Protein AF-A0A2V1ITJ4-F1 (afdb_monomer_lite)

Radius of gyration: 33.83 Å; chains: 1; bounding box: 85×100×64 Å

pLDDT: mean 87.69, std 10.77, range [38.19, 98.44]

Structure (mmCIF, N/CA/C/O backbone):
data_AF-A0A2V1ITJ4-F1
#
_entry.id   AF-A0A2V1ITJ4-F1
#
loop_
_atom_site.group_PDB
_atom_site.id
_atom_site.type_symbol
_atom_site.label_atom_id
_atom_site.label_alt_id
_atom_site.label_comp_id
_atom_site.label_asym_id
_atom_site.label_entity_id
_atom_site.label_seq_id
_atom_site.pdbx_PDB_ins_code
_atom_site.Cartn_x
_atom_site.Cartn_y
_atom_site.Cartn_z
_atom_site.occupancy
_atom_site.B_iso_or_equiv
_atom_site.auth_seq_id
_atom_site.auth_comp_id
_atom_site.auth_asym_id
_atom_site.auth_atom_id
_atom_site.pdbx_PDB_model_num
ATOM 1 N N . MET A 1 1 ? 27.090 38.450 -6.944 1.00 65.12 1 MET A N 1
ATOM 2 C CA . MET A 1 1 ? 25.752 39.060 -6.872 1.00 65.12 1 MET A CA 1
ATOM 3 C C . MET A 1 1 ? 25.964 40.463 -6.366 1.00 65.12 1 MET A C 1
ATOM 5 O O . MET A 1 1 ? 26.770 40.613 -5.450 1.00 65.12 1 MET A O 1
ATOM 9 N N . LYS A 1 2 ? 25.334 41.455 -6.992 1.00 75.94 2 LYS A N 1
ATOM 10 C CA . LYS A 1 2 ? 25.373 42.843 -6.511 1.00 75.94 2 LYS A CA 1
ATOM 11 C C . LYS A 1 2 ? 24.858 42.939 -5.066 1.00 75.94 2 LYS A C 1
ATOM 13 O O . LYS A 1 2 ? 23.971 42.175 -4.679 1.00 75.94 2 LYS A O 1
ATOM 18 N N . THR A 1 3 ? 25.429 43.837 -4.267 1.00 84.75 3 THR A N 1
ATOM 19 C CA . THR A 1 3 ? 24.913 44.157 -2.923 1.00 84.75 3 THR A CA 1
ATOM 20 C C . THR A 1 3 ? 23.605 44.945 -3.028 1.00 84.75 3 THR A C 1
ATOM 22 O O . THR A 1 3 ? 23.331 45.544 -4.066 1.00 84.75 3 THR A O 1
ATOM 25 N N . LEU A 1 4 ? 22.797 44.986 -1.962 1.00 81.69 4 LEU A N 1
ATOM 26 C CA . LEU A 1 4 ? 21.545 45.759 -1.968 1.00 81.69 4 LEU A CA 1
ATOM 27 C C . LEU A 1 4 ? 21.780 47.250 -2.239 1.00 81.69 4 LEU A C 1
ATOM 29 O O . LEU A 1 4 ? 21.011 47.850 -2.976 1.00 81.69 4 LEU A O 1
ATOM 33 N N . GLU A 1 5 ? 22.876 47.825 -1.738 1.00 84.88 5 GLU A N 1
ATOM 34 C CA . GLU A 1 5 ? 23.267 49.211 -2.041 1.00 84.88 5 GLU A CA 1
ATOM 35 C C . GLU A 1 5 ? 23.596 49.414 -3.528 1.00 84.88 5 GLU A C 1
ATOM 37 O O . GLU A 1 5 ? 23.182 50.405 -4.122 1.00 84.88 5 GLU A O 1
ATOM 42 N N . GLN A 1 6 ? 24.282 48.456 -4.164 1.00 85.88 6 GLN A N 1
ATOM 43 C CA . GLN A 1 6 ? 24.572 48.506 -5.603 1.00 85.88 6 GLN A CA 1
ATOM 44 C C . GLN A 1 6 ? 23.306 48.375 -6.455 1.00 85.88 6 GLN A C 1
ATOM 46 O O . GLN A 1 6 ? 23.221 48.970 -7.527 1.00 85.88 6 GLN A O 1
ATOM 51 N N . ILE A 1 7 ? 22.336 47.583 -5.995 1.00 88.31 7 ILE A N 1
ATOM 52 C CA . ILE A 1 7 ? 21.038 47.425 -6.660 1.00 88.31 7 ILE A CA 1
ATOM 53 C C . ILE A 1 7 ? 20.207 48.691 -6.492 1.00 88.31 7 ILE A C 1
ATOM 55 O O . ILE A 1 7 ? 19.661 49.180 -7.475 1.00 88.31 7 ILE A O 1
ATOM 59 N N . LYS A 1 8 ? 20.164 49.248 -5.277 1.00 89.50 8 LYS A N 1
ATOM 60 C CA . LYS A 1 8 ? 19.466 50.499 -4.986 1.00 89.50 8 LYS A CA 1
ATOM 61 C C . LYS A 1 8 ? 19.987 51.629 -5.869 1.00 89.50 8 LYS A C 1
ATOM 63 O O . LYS A 1 8 ? 19.210 52.194 -6.627 1.00 89.50 8 LYS A O 1
ATOM 68 N N . HIS A 1 9 ? 21.301 51.841 -5.904 1.00 89.19 9 HIS A N 1
ATOM 69 C CA . HIS A 1 9 ? 21.920 52.847 -6.770 1.00 89.19 9 HIS A CA 1
ATOM 70 C C . HIS A 1 9 ? 21.659 52.596 -8.269 1.00 89.19 9 HIS A C 1
ATOM 72 O O . HIS A 1 9 ? 21.573 53.536 -9.055 1.00 89.19 9 HIS A O 1
ATOM 78 N N . ALA A 1 10 ? 21.537 51.338 -8.709 1.00 86.69 10 ALA A N 1
ATOM 79 C CA . ALA A 1 10 ? 21.194 51.027 -10.101 1.00 86.69 10 ALA A CA 1
ATOM 80 C C . ALA A 1 10 ? 19.731 51.361 -10.457 1.00 86.69 10 ALA A C 1
ATOM 82 O O . ALA A 1 10 ? 19.410 51.455 -11.639 1.00 86.69 10 ALA A O 1
ATOM 83 N N . LEU A 1 11 ? 18.863 51.528 -9.454 1.00 89.38 11 LEU A N 1
ATOM 84 C CA . LEU A 1 11 ? 17.432 51.792 -9.606 1.00 89.38 11 LEU A CA 1
ATOM 85 C C . LEU A 1 11 ? 17.016 53.206 -9.167 1.00 89.38 11 LEU A C 1
ATOM 87 O O . LEU A 1 11 ? 15.884 53.588 -9.419 1.00 89.38 11 LEU A O 1
ATOM 91 N N . GLU A 1 12 ? 17.897 53.998 -8.553 1.00 85.56 12 GLU A N 1
ATOM 92 C CA . GLU A 1 12 ? 17.603 55.360 -8.059 1.00 85.56 12 GLU A CA 1
ATOM 93 C C . GLU A 1 12 ? 17.201 56.361 -9.158 1.00 85.56 12 GLU A C 1
ATOM 95 O O . GLU A 1 12 ? 16.549 57.360 -8.871 1.00 85.56 12 GLU A O 1
ATOM 100 N N . SER A 1 13 ? 17.581 56.108 -10.413 1.00 76.31 13 SER A N 1
ATOM 101 C CA . SER A 1 13 ? 17.296 56.979 -11.564 1.00 76.31 13 SER A CA 1
ATOM 102 C C . SER A 1 13 ? 16.381 56.337 -12.609 1.00 76.31 13 SER A C 1
ATOM 104 O O . SER A 1 13 ? 16.337 56.787 -13.757 1.00 76.31 13 SER A O 1
ATOM 106 N N . ILE A 1 14 ? 15.678 55.259 -12.249 1.00 83.50 14 ILE A N 1
ATOM 107 C CA . ILE A 1 14 ? 14.785 54.569 -13.177 1.00 83.50 14 ILE A CA 1
ATOM 108 C C . ILE A 1 14 ? 13.489 55.367 -13.374 1.00 83.50 14 ILE A C 1
ATOM 110 O O . ILE A 1 14 ? 12.746 55.632 -12.434 1.00 83.50 14 ILE A O 1
ATOM 114 N N . GLU A 1 15 ? 13.191 55.718 -14.622 1.00 77.25 15 GLU A N 1
ATOM 115 C CA . GLU A 1 15 ? 11.917 56.325 -15.014 1.00 77.25 15 GLU A CA 1
ATOM 116 C C . GLU A 1 15 ? 11.108 55.351 -15.884 1.00 77.25 15 GLU A C 1
ATOM 118 O O . GLU A 1 15 ? 11.658 54.509 -16.607 1.00 77.25 15 GLU A O 1
ATOM 123 N N . LEU A 1 16 ? 9.777 55.454 -15.825 1.00 82.94 16 LEU A N 1
ATOM 124 C CA . LEU A 1 16 ? 8.890 54.634 -16.648 1.00 82.94 16 LEU A CA 1
ATOM 125 C C . LEU A 1 16 ? 8.870 55.148 -18.095 1.00 82.94 16 LEU A C 1
ATOM 127 O O . LEU A 1 16 ? 8.012 55.938 -18.477 1.00 82.94 16 LEU A O 1
ATOM 131 N N . ASN A 1 17 ? 9.793 54.650 -18.918 1.00 81.00 17 ASN A N 1
ATOM 132 C CA . ASN A 1 17 ? 9.740 54.835 -20.375 1.00 81.00 17 ASN A CA 1
ATOM 133 C C . ASN A 1 17 ? 8.721 53.881 -21.026 1.00 81.00 17 ASN A C 1
ATOM 135 O O . ASN A 1 17 ? 7.958 54.261 -21.910 1.00 81.00 17 ASN A O 1
ATOM 139 N N . SER A 1 18 ? 8.721 52.622 -20.584 1.00 87.00 18 SER A N 1
ATOM 140 C CA . SER A 1 18 ? 7.709 51.602 -20.866 1.00 87.00 18 SER A CA 1
ATOM 141 C C . SER A 1 18 ? 7.784 50.525 -19.780 1.00 87.00 18 SER A C 1
ATOM 143 O O . SER A 1 18 ? 8.814 50.407 -19.109 1.00 87.00 18 SER A O 1
ATOM 145 N N . ILE A 1 19 ? 6.730 49.720 -19.608 1.00 86.56 19 ILE A N 1
ATOM 146 C CA . ILE A 1 19 ? 6.731 48.622 -18.624 1.00 86.56 19 ILE A CA 1
ATOM 147 C C . ILE A 1 19 ? 7.837 47.610 -18.952 1.00 86.56 19 ILE A C 1
ATOM 149 O O . ILE A 1 19 ? 8.517 47.113 -18.058 1.00 86.56 19 ILE A O 1
ATOM 153 N N . GLU A 1 20 ? 8.062 47.339 -20.238 1.00 87.12 20 GLU A N 1
ATOM 154 C CA . GLU A 1 20 ? 9.109 46.434 -20.709 1.00 87.12 20 GLU A CA 1
ATOM 155 C C . GLU A 1 20 ? 10.506 46.976 -20.395 1.00 87.12 20 GLU A C 1
ATOM 157 O O . GLU A 1 20 ? 11.369 46.231 -19.930 1.00 87.12 20 GLU A O 1
ATOM 162 N N . HIS A 1 21 ? 10.725 48.277 -20.611 1.00 88.94 21 HIS A N 1
ATOM 163 C CA . HIS A 1 21 ? 11.990 48.925 -20.281 1.00 88.94 21 HIS A CA 1
ATOM 164 C C . HIS A 1 21 ? 12.241 48.914 -18.773 1.00 88.94 21 HIS A C 1
ATOM 166 O O . HIS A 1 21 ? 13.319 48.515 -18.334 1.00 88.94 21 HIS A O 1
ATOM 172 N N . TRP A 1 22 ? 11.235 49.289 -17.981 1.00 92.38 22 TRP A N 1
ATOM 173 C CA . TRP A 1 22 ? 11.338 49.294 -16.527 1.00 92.38 22 TRP A CA 1
ATOM 174 C C . TRP A 1 22 ? 11.632 47.893 -15.982 1.00 92.38 22 TRP A C 1
ATOM 176 O O . TRP A 1 22 ? 12.553 47.713 -15.185 1.00 92.38 22 TRP A O 1
ATOM 186 N N . LEU A 1 23 ? 10.914 46.878 -16.473 1.00 90.19 23 LEU A N 1
ATOM 187 C CA . LEU A 1 23 ? 11.112 45.505 -16.027 1.00 90.19 23 LEU A CA 1
ATOM 188 C C . LEU A 1 23 ? 12.481 44.955 -16.451 1.00 90.19 23 LEU A C 1
ATOM 190 O O . LEU A 1 23 ? 13.104 44.234 -15.674 1.00 90.19 23 LEU A O 1
ATOM 194 N N . SER A 1 24 ? 12.976 45.305 -17.644 1.00 90.38 24 SER A N 1
ATOM 195 C CA . SER A 1 24 ? 14.339 44.950 -18.064 1.00 90.38 24 SER A CA 1
ATOM 196 C C . SER A 1 24 ? 15.366 45.500 -17.081 1.00 90.38 24 SER A C 1
ATOM 198 O O . SER A 1 24 ? 16.174 44.741 -16.550 1.00 90.38 24 SER A O 1
ATOM 200 N N . THR A 1 25 ? 15.281 46.796 -16.775 1.00 91.00 25 THR A N 1
ATOM 201 C CA . THR A 1 25 ? 16.215 47.486 -15.879 1.00 91.00 25 THR A CA 1
ATOM 202 C C . THR A 1 25 ? 16.144 46.935 -14.453 1.00 91.00 25 THR A C 1
ATOM 204 O O . THR A 1 25 ? 17.188 46.686 -13.846 1.00 91.00 25 THR A O 1
ATOM 207 N N . LEU A 1 26 ? 14.939 46.643 -13.942 1.00 92.31 26 LEU A N 1
ATOM 208 C CA . LEU A 1 26 ? 14.761 45.960 -12.659 1.00 92.31 26 LEU A CA 1
ATOM 209 C C . LEU A 1 26 ? 15.488 44.610 -12.657 1.00 92.31 26 LEU A C 1
ATOM 211 O O . LEU A 1 26 ? 16.332 44.351 -11.804 1.00 92.31 26 LEU A O 1
ATOM 215 N N . LEU A 1 27 ? 15.212 43.743 -13.628 1.00 90.94 27 LEU A N 1
ATOM 216 C CA . LEU A 1 27 ? 15.792 42.400 -13.660 1.00 90.94 27 LEU A CA 1
ATOM 217 C C . LEU A 1 27 ? 17.316 42.416 -13.898 1.00 90.94 27 LEU A C 1
ATOM 219 O O . LEU A 1 27 ? 18.036 41.589 -13.331 1.00 90.94 27 LEU A O 1
ATOM 223 N N . GLU A 1 28 ? 17.833 43.371 -14.671 1.00 89.88 28 GLU A N 1
ATOM 224 C CA . GLU A 1 28 ? 19.275 43.595 -14.862 1.00 89.88 28 GLU A CA 1
ATOM 225 C C . GLU A 1 28 ? 19.970 44.070 -13.577 1.00 89.88 28 GLU A C 1
ATOM 227 O O . GLU A 1 28 ? 21.100 43.651 -13.279 1.00 89.88 28 GLU A O 1
ATOM 232 N N . ALA A 1 29 ? 19.300 44.903 -12.774 1.00 89.69 29 ALA A N 1
ATOM 233 C CA . ALA A 1 29 ? 19.806 45.312 -11.467 1.00 89.69 29 ALA A CA 1
ATOM 234 C C . ALA A 1 29 ? 20.000 44.095 -10.547 1.00 89.69 29 ALA A C 1
ATOM 236 O O . ALA A 1 29 ? 20.999 44.028 -9.838 1.00 89.69 29 ALA A O 1
ATOM 237 N N . PHE A 1 30 ? 19.142 43.078 -10.657 1.00 87.50 30 PHE A N 1
ATOM 238 C CA . PHE A 1 30 ? 19.218 41.824 -9.897 1.00 87.50 30 PHE A CA 1
ATOM 239 C C . PHE A 1 30 ? 20.095 40.721 -10.541 1.00 87.50 30 PHE A C 1
ATOM 241 O O . PHE A 1 30 ? 20.032 39.559 -10.130 1.00 87.50 30 PHE A O 1
ATOM 248 N N . ASP A 1 31 ? 20.953 41.062 -11.513 1.00 84.75 31 ASP A N 1
ATOM 249 C CA . ASP A 1 31 ? 21.860 40.139 -12.223 1.00 84.75 31 ASP A CA 1
ATOM 250 C C . ASP A 1 31 ? 21.134 38.981 -12.959 1.00 84.75 31 ASP A C 1
ATOM 252 O O . ASP A 1 31 ? 21.673 37.870 -13.091 1.00 84.75 31 ASP A O 1
ATOM 256 N N . ILE A 1 32 ? 19.903 39.198 -13.442 1.00 80.75 32 ILE A N 1
ATOM 257 C CA . ILE A 1 32 ? 19.172 38.195 -14.231 1.00 80.75 32 ILE A CA 1
ATOM 258 C C . ILE A 1 32 ? 19.752 38.123 -15.660 1.00 80.75 32 ILE A C 1
ATOM 260 O O . ILE A 1 32 ? 19.961 39.156 -16.294 1.00 80.75 32 ILE A O 1
ATOM 264 N N . PRO A 1 33 ? 20.016 36.922 -16.223 1.00 78.38 33 PRO A N 1
ATOM 265 C CA . PRO A 1 33 ? 20.619 36.811 -17.552 1.00 78.38 33 PRO A CA 1
ATOM 266 C C . PRO A 1 33 ? 19.734 37.402 -18.655 1.00 78.38 33 PRO A C 1
ATOM 268 O O . PRO A 1 33 ? 18.557 37.049 -18.749 1.00 78.38 33 PRO A O 1
ATOM 271 N N . GLY A 1 34 ? 20.318 38.182 -19.572 1.00 72.44 34 GLY A N 1
ATOM 272 C CA . GLY A 1 34 ? 19.585 38.872 -20.646 1.00 72.44 34 GLY A CA 1
ATOM 273 C C . GLY A 1 34 ? 18.723 37.970 -21.547 1.00 72.44 34 GLY A C 1
ATOM 274 O O . GLY A 1 34 ? 17.672 38.393 -22.015 1.00 72.44 34 GLY A O 1
ATOM 275 N N . ILE A 1 35 ? 19.090 36.693 -21.736 1.00 65.19 35 ILE A N 1
ATOM 276 C CA . ILE A 1 35 ? 18.250 35.712 -22.460 1.00 65.19 35 ILE A CA 1
ATOM 277 C C . ILE A 1 35 ? 16.939 35.431 -21.705 1.00 65.19 35 ILE A C 1
ATOM 279 O O . ILE A 1 35 ? 15.891 35.264 -22.324 1.00 65.19 35 ILE A O 1
ATOM 283 N N . THR A 1 36 ? 16.990 35.367 -20.371 1.00 71.19 36 THR A N 1
ATOM 284 C CA . THR A 1 36 ? 15.799 35.171 -19.525 1.00 71.19 36 THR A CA 1
ATOM 285 C C . THR A 1 36 ? 14.921 36.413 -19.562 1.00 71.19 36 THR A C 1
ATOM 287 O O . THR A 1 36 ? 13.711 36.289 -19.725 1.00 71.19 36 THR A O 1
ATOM 290 N N . ILE A 1 37 ? 15.539 37.594 -19.473 1.00 82.44 37 ILE A N 1
ATOM 291 C CA . ILE A 1 37 ? 14.842 38.880 -19.559 1.00 82.44 37 ILE A CA 1
ATOM 292 C C . ILE A 1 37 ? 14.097 38.976 -20.891 1.00 82.44 37 ILE A C 1
ATOM 294 O O . ILE A 1 37 ? 12.888 39.171 -20.888 1.00 82.44 37 ILE A O 1
ATOM 298 N N . ARG A 1 38 ? 14.761 38.694 -22.021 1.00 79.38 38 ARG A N 1
ATOM 299 C CA . ARG A 1 38 ? 14.118 38.694 -23.345 1.00 79.38 38 ARG A CA 1
ATOM 300 C C . ARG A 1 38 ? 12.883 37.784 -23.398 1.00 79.38 38 ARG A C 1
ATOM 302 O O . ARG A 1 38 ? 11.822 38.243 -23.790 1.00 79.38 38 ARG A O 1
ATOM 309 N N . LYS A 1 39 ? 12.973 36.544 -22.895 1.00 75.12 39 LYS A N 1
ATOM 310 C CA . LYS A 1 39 ? 11.826 35.609 -22.839 1.00 75.12 39 LYS A CA 1
ATOM 311 C C . LYS A 1 39 ? 10.648 36.111 -21.992 1.00 75.12 39 LYS A C 1
ATOM 313 O O . LYS A 1 39 ? 9.519 35.689 -22.232 1.00 75.12 39 LYS A O 1
ATOM 318 N N . ILE A 1 40 ? 10.911 36.914 -20.961 1.00 78.56 40 ILE A N 1
ATOM 319 C CA . ILE A 1 40 ? 9.875 37.523 -20.114 1.00 78.56 40 ILE A CA 1
ATOM 320 C C . ILE A 1 40 ? 9.230 38.693 -20.857 1.00 78.56 40 ILE A C 1
ATOM 322 O O . ILE A 1 40 ? 8.006 38.754 -20.938 1.00 78.56 40 ILE A O 1
ATOM 326 N N . LEU A 1 41 ? 10.044 39.567 -21.450 1.00 82.50 41 LEU A N 1
ATOM 327 C CA . LEU A 1 41 ? 9.575 40.738 -22.191 1.00 82.50 41 LEU A CA 1
ATOM 328 C C . LEU A 1 41 ? 8.762 40.357 -23.436 1.00 82.50 41 LEU A C 1
ATOM 330 O O . LEU A 1 41 ? 7.701 40.938 -23.657 1.00 82.50 41 LEU A O 1
ATOM 334 N N . ASP A 1 42 ? 9.182 39.327 -24.180 1.00 75.44 42 ASP A N 1
ATOM 335 C CA . ASP A 1 42 ? 8.452 38.816 -25.352 1.00 75.44 42 ASP A CA 1
ATOM 336 C C . ASP A 1 42 ? 7.011 38.406 -24.981 1.00 75.44 42 ASP A C 1
ATOM 338 O O . ASP A 1 42 ? 6.068 38.615 -25.742 1.00 75.44 42 ASP A O 1
ATOM 342 N N . LYS A 1 43 ? 6.810 37.881 -23.764 1.00 70.69 43 LYS A N 1
ATOM 343 C CA . LYS A 1 43 ? 5.488 37.468 -23.268 1.00 70.69 43 LYS A CA 1
ATOM 344 C C . LYS A 1 43 ? 4.627 38.632 -22.775 1.00 70.69 43 LYS A C 1
ATOM 346 O O . LYS A 1 43 ? 3.405 38.529 -22.855 1.00 70.69 43 LYS A O 1
ATOM 351 N N . ILE A 1 44 ? 5.240 39.708 -22.279 1.00 69.31 44 ILE A N 1
ATOM 352 C CA . ILE A 1 44 ? 4.532 40.936 -21.876 1.00 69.31 44 ILE A CA 1
ATOM 353 C C . ILE A 1 44 ? 4.013 41.671 -23.114 1.00 69.31 44 ILE A C 1
ATOM 355 O O . ILE A 1 44 ? 2.867 42.117 -23.128 1.00 69.31 44 ILE A O 1
ATOM 359 N N . GLY A 1 45 ? 4.828 41.735 -24.172 1.00 58.00 45 GLY A N 1
ATOM 360 C CA . GLY A 1 45 ? 4.477 42.411 -25.422 1.00 58.00 45 GLY A CA 1
ATOM 361 C C . GLY A 1 45 ? 3.364 41.720 -26.220 1.00 58.00 45 GLY A C 1
ATOM 362 O O . GLY A 1 45 ? 2.554 42.400 -26.847 1.00 58.00 45 GLY A O 1
ATOM 363 N N . GLU A 1 46 ? 3.281 40.384 -26.181 1.00 55.31 46 GLU A N 1
ATOM 364 C CA . GLU A 1 46 ? 2.305 39.615 -26.975 1.00 55.31 46 GLU A CA 1
ATOM 365 C C . GLU A 1 46 ? 0.929 39.430 -26.308 1.00 55.31 46 GLU A C 1
ATOM 367 O O . GLU A 1 46 ? -0.041 39.103 -26.996 1.00 55.31 46 GLU A O 1
ATOM 372 N N . ARG A 1 47 ? 0.810 39.594 -24.981 1.00 56.03 47 ARG A N 1
ATOM 373 C CA . ARG A 1 47 ? -0.423 39.283 -24.229 1.00 56.03 47 ARG A CA 1
ATOM 374 C C . ARG A 1 47 ? -0.683 40.283 -23.106 1.00 56.03 47 ARG A C 1
ATOM 376 O O . ARG A 1 47 ? -0.500 39.980 -21.929 1.00 56.03 47 ARG A O 1
ATOM 383 N N . ARG A 1 48 ? -1.193 41.462 -23.466 1.00 54.22 48 ARG A N 1
ATOM 384 C CA . ARG A 1 48 ? -1.877 42.327 -22.498 1.00 54.22 48 ARG A CA 1
ATOM 385 C C . ARG A 1 48 ? -3.203 41.657 -22.138 1.00 54.22 48 ARG A C 1
ATOM 387 O O . ARG A 1 48 ? -4.087 41.560 -22.983 1.00 54.22 48 ARG A O 1
ATOM 394 N N . ASN A 1 49 ? -3.283 41.183 -20.898 1.00 52.50 49 ASN A N 1
ATOM 395 C CA . ASN A 1 49 ? -4.393 40.496 -20.232 1.00 52.50 49 ASN A CA 1
ATOM 396 C C . ASN A 1 49 ? -4.303 38.952 -20.216 1.00 52.50 49 ASN A C 1
ATOM 398 O O . ASN A 1 49 ? -4.339 38.266 -21.237 1.00 52.50 49 ASN A O 1
ATOM 402 N N . VAL A 1 50 ? -4.311 38.426 -18.983 1.00 52.56 50 VAL A N 1
ATOM 403 C CA . VAL A 1 50 ? -4.710 37.067 -18.548 1.00 52.56 50 VAL A CA 1
ATOM 404 C C . VAL A 1 50 ? -3.620 35.984 -18.392 1.00 52.56 50 VAL A C 1
ATOM 406 O O . VAL A 1 50 ? -3.923 34.925 -17.847 1.00 52.56 50 VAL A O 1
ATOM 409 N N . VAL A 1 51 ? -2.341 36.190 -18.743 1.00 58.44 51 VAL A N 1
ATOM 410 C CA . VAL A 1 51 ? -1.315 35.132 -18.534 1.00 58.44 51 VAL A CA 1
ATOM 411 C C . VAL A 1 51 ? -0.234 35.542 -17.524 1.00 58.44 51 VAL A C 1
ATOM 413 O O . VAL A 1 51 ? 0.506 36.479 -17.813 1.00 58.44 51 VAL A O 1
ATOM 416 N N . PRO A 1 52 ? -0.083 34.836 -16.380 1.00 71.75 52 PRO A N 1
ATOM 417 C CA . PRO A 1 52 ? 1.023 35.063 -15.451 1.00 71.75 52 PRO A CA 1
ATOM 418 C C . PRO A 1 52 ? 2.365 34.775 -16.122 1.00 71.75 52 PRO A C 1
ATOM 420 O O . PRO A 1 52 ? 2.575 33.704 -16.703 1.00 71.75 52 PRO A O 1
ATOM 423 N N . ILE A 1 53 ? 3.301 35.715 -16.007 1.00 78.56 53 ILE A N 1
ATOM 424 C CA . ILE A 1 53 ? 4.652 35.569 -16.540 1.00 78.56 53 ILE A CA 1
ATOM 425 C C . ILE A 1 53 ? 5.586 35.312 -15.371 1.00 78.56 53 ILE A C 1
ATOM 427 O O . ILE A 1 53 ? 6.002 36.213 -14.650 1.00 78.56 53 ILE A O 1
ATOM 431 N N . SER A 1 54 ? 5.899 34.041 -15.163 1.00 72.25 54 SER A N 1
ATOM 432 C CA . SER A 1 54 ? 6.794 33.618 -14.095 1.00 72.25 54 SER A CA 1
ATOM 433 C C . SER A 1 54 ? 8.258 33.873 -14.465 1.00 72.25 54 SER A C 1
ATOM 435 O O . SER A 1 54 ? 8.756 33.315 -15.451 1.00 72.25 54 SER A O 1
ATOM 437 N N . LEU A 1 55 ? 8.978 34.622 -13.632 1.00 71.88 55 LEU A N 1
ATOM 438 C CA . LEU A 1 55 ? 10.429 34.516 -13.521 1.00 71.88 55 LEU A CA 1
ATOM 439 C C . LEU A 1 55 ? 10.722 33.373 -12.555 1.00 71.88 55 LEU A C 1
ATOM 441 O O . LEU A 1 55 ? 10.931 33.589 -11.355 1.00 71.88 55 LEU A O 1
ATOM 445 N N . TYR A 1 56 ? 10.734 32.151 -13.094 1.00 69.00 56 TYR A N 1
ATOM 446 C CA . TYR A 1 56 ? 10.950 30.948 -12.286 1.00 69.00 56 TYR A CA 1
ATOM 447 C C . TYR A 1 56 ? 9.931 30.890 -11.118 1.00 69.00 56 TYR A C 1
ATOM 449 O O . TYR A 1 56 ? 8.899 31.556 -11.159 1.00 69.00 56 TYR A O 1
ATOM 457 N N . ARG A 1 57 ? 10.225 30.163 -10.038 1.00 62.88 57 ARG A N 1
ATOM 458 C CA . ARG A 1 57 ? 9.548 30.263 -8.723 1.00 62.88 57 ARG A CA 1
ATOM 459 C C . ARG A 1 57 ? 10.052 31.425 -7.854 1.00 62.88 57 ARG A C 1
ATOM 461 O O . ARG A 1 57 ? 10.080 31.303 -6.637 1.00 62.88 57 ARG A O 1
ATOM 468 N N . ARG A 1 58 ? 10.527 32.529 -8.443 1.00 68.75 58 ARG A N 1
ATOM 469 C CA . ARG A 1 58 ? 11.037 33.687 -7.672 1.00 68.75 58 ARG A CA 1
ATOM 470 C C . ARG A 1 58 ? 10.044 34.825 -7.640 1.00 68.75 58 ARG A C 1
ATOM 472 O O . ARG A 1 58 ? 9.782 35.380 -6.583 1.00 68.75 58 ARG A O 1
ATOM 479 N N . ALA A 1 59 ? 9.502 35.137 -8.808 1.00 82.31 59 ALA A N 1
ATOM 480 C CA . ALA A 1 59 ? 8.487 36.151 -8.954 1.00 82.31 59 ALA A CA 1
ATOM 481 C C . ALA A 1 59 ? 7.539 35.794 -10.092 1.00 82.31 59 ALA A C 1
ATOM 483 O O . ALA A 1 59 ? 7.937 35.154 -11.070 1.00 82.31 59 ALA A O 1
ATOM 484 N N . VAL A 1 60 ? 6.301 36.251 -9.992 1.00 85.69 60 VAL A N 1
ATOM 485 C CA . VAL A 1 60 ? 5.365 36.275 -11.114 1.00 85.69 60 VAL A CA 1
ATOM 486 C C . VAL A 1 60 ? 5.007 37.717 -11.438 1.00 85.69 60 VAL A C 1
ATOM 488 O O . VAL A 1 60 ? 4.794 38.516 -10.533 1.00 85.69 60 VAL A O 1
ATOM 491 N N . PHE A 1 61 ? 4.964 38.042 -12.726 1.00 88.19 61 PHE A N 1
ATOM 492 C CA . PHE A 1 61 ? 4.560 39.344 -13.242 1.00 88.19 61 PHE A CA 1
ATOM 493 C C . PHE A 1 61 ? 3.219 39.197 -13.949 1.00 88.19 61 PHE A C 1
ATOM 495 O O . PHE A 1 61 ? 3.050 38.346 -14.828 1.00 88.19 61 PHE A O 1
ATOM 502 N N . LEU A 1 62 ? 2.264 40.021 -13.547 1.00 86.06 62 LEU A N 1
ATOM 503 C CA . LEU A 1 62 ? 0.912 40.060 -14.084 1.00 86.06 62 LEU A CA 1
ATOM 504 C C . LEU A 1 62 ? 0.648 41.472 -14.579 1.00 86.06 62 LEU A C 1
ATOM 506 O O . LEU A 1 62 ? 0.965 42.423 -13.879 1.00 86.06 62 LEU A O 1
ATOM 510 N N . TYR A 1 63 ? 0.066 41.614 -15.763 1.00 84.75 63 TYR A N 1
ATOM 511 C CA . TYR A 1 63 ? -0.462 42.898 -16.208 1.00 84.75 63 TYR A CA 1
ATOM 512 C C . TYR A 1 63 ? -1.970 42.904 -15.966 1.00 84.75 63 TYR A C 1
ATOM 514 O O . TYR A 1 63 ? -2.667 42.006 -16.453 1.00 84.75 63 TYR A O 1
ATOM 522 N N . SER A 1 64 ? -2.448 43.873 -15.188 1.00 76.19 64 SER A N 1
ATOM 523 C CA . SER A 1 64 ? -3.860 44.015 -14.832 1.00 76.19 64 SER A CA 1
ATOM 524 C C . SER A 1 64 ? -4.327 45.442 -15.081 1.00 76.19 64 SER A C 1
ATOM 526 O O . SER A 1 64 ? -3.639 46.396 -14.731 1.00 76.19 64 SER A O 1
ATOM 528 N N . THR A 1 65 ? -5.521 45.582 -15.650 1.00 69.81 65 THR A N 1
ATOM 529 C CA . THR A 1 65 ? -6.247 46.858 -15.736 1.00 69.81 65 THR A CA 1
ATOM 530 C C . THR A 1 65 ? -7.347 46.964 -14.674 1.00 69.81 65 THR A C 1
ATOM 532 O O . THR A 1 65 ? -8.120 47.916 -14.695 1.00 69.81 65 THR A O 1
ATOM 535 N N . GLU A 1 66 ? -7.462 45.967 -13.791 1.00 68.00 66 GLU A N 1
ATOM 536 C CA . GLU A 1 66 ? -8.453 45.902 -12.712 1.00 68.00 66 GLU A CA 1
ATOM 537 C C . GLU A 1 66 ? -7.860 46.399 -11.381 1.00 68.00 66 GLU A C 1
ATOM 539 O O . GLU A 1 66 ? -6.650 46.326 -11.156 1.00 68.00 66 GLU A O 1
ATOM 544 N N . ASP A 1 67 ? -8.720 46.889 -10.485 1.00 66.12 67 ASP A N 1
ATOM 545 C CA . ASP A 1 67 ? -8.319 47.457 -9.187 1.00 66.12 67 ASP A CA 1
ATOM 546 C C . ASP A 1 67 ? -8.260 46.432 -8.034 1.00 66.12 67 ASP A C 1
ATOM 548 O O . ASP A 1 67 ? -7.857 46.783 -6.926 1.00 66.12 67 ASP A O 1
ATOM 552 N N . ASP A 1 68 ? -8.617 45.162 -8.267 1.00 74.75 68 ASP A N 1
ATOM 553 C CA . ASP A 1 68 ? -8.635 44.115 -7.231 1.00 74.75 68 ASP A CA 1
ATOM 554 C C . ASP A 1 68 ? -7.308 43.336 -7.132 1.00 74.75 68 ASP A C 1
ATOM 556 O O . ASP A 1 68 ? -7.213 42.145 -7.427 1.00 74.75 68 ASP A O 1
ATOM 560 N N . ASP A 1 69 ? -6.254 44.024 -6.692 1.00 80.81 69 ASP A N 1
ATOM 561 C CA . ASP A 1 69 ? -4.911 43.442 -6.546 1.00 80.81 69 ASP A CA 1
ATOM 562 C C . ASP A 1 69 ? -4.846 42.357 -5.439 1.00 80.81 69 ASP A C 1
ATOM 564 O O . ASP A 1 69 ? -4.004 41.456 -5.478 1.00 80.81 69 ASP A O 1
ATOM 568 N N . LEU A 1 70 ? -5.761 42.396 -4.460 1.00 78.81 70 LEU A N 1
ATOM 569 C CA . LEU A 1 70 ? -5.775 41.514 -3.281 1.00 78.81 70 LEU A CA 1
ATOM 570 C C . LEU A 1 70 ? -6.157 40.063 -3.606 1.00 78.81 70 LEU A C 1
ATOM 572 O O . LEU A 1 70 ? -5.550 39.120 -3.078 1.00 78.81 70 LEU A O 1
ATOM 576 N N . SER A 1 71 ? -7.155 39.863 -4.468 1.00 78.00 71 SER A N 1
ATOM 577 C CA . SER A 1 71 ? -7.555 38.518 -4.899 1.00 78.00 71 SER A CA 1
ATOM 578 C C . SER A 1 71 ? -6.454 37.849 -5.726 1.00 78.00 71 SER A C 1
ATOM 580 O O . SER A 1 71 ? -6.164 36.662 -5.542 1.00 78.00 71 SER A O 1
ATOM 582 N N . VAL A 1 72 ? -5.758 38.639 -6.547 1.00 78.56 72 VAL A N 1
ATOM 583 C CA . VAL A 1 72 ? -4.604 38.207 -7.338 1.00 78.56 72 VAL A CA 1
ATOM 584 C C . VAL A 1 72 ? -3.445 37.790 -6.432 1.00 78.56 72 VAL A C 1
ATOM 586 O O . VAL A 1 72 ? -2.889 36.706 -6.616 1.00 78.56 72 VAL A O 1
ATOM 589 N N . PHE A 1 73 ? -3.103 38.577 -5.409 1.00 83.56 73 PHE A N 1
ATOM 590 C CA . PHE A 1 73 ? -2.073 38.177 -4.446 1.00 83.56 73 PHE A CA 1
ATOM 591 C C . PHE A 1 73 ? -2.408 36.843 -3.767 1.00 83.56 73 PHE A C 1
ATOM 593 O O . PHE A 1 73 ? -1.575 35.935 -3.769 1.00 83.56 73 PHE A O 1
ATOM 600 N N . THR A 1 74 ? -3.641 36.679 -3.281 1.00 78.00 74 THR A N 1
ATOM 601 C CA . THR A 1 74 ? -4.090 35.442 -2.610 1.00 78.00 74 THR A CA 1
ATOM 602 C C . THR A 1 74 ? -3.940 34.209 -3.506 1.00 78.00 74 THR A C 1
ATOM 604 O O . THR A 1 74 ? -3.567 33.138 -3.036 1.00 78.00 74 THR A O 1
ATOM 607 N N . GLN A 1 75 ? -4.187 34.348 -4.809 1.00 78.81 75 GLN A N 1
ATOM 608 C CA . GLN A 1 75 ? -4.092 33.240 -5.757 1.00 78.81 75 GLN A CA 1
ATOM 609 C C . GLN A 1 75 ? -2.648 32.772 -6.008 1.00 78.81 75 GLN A C 1
ATOM 611 O O . GLN A 1 75 ? -2.423 31.582 -6.242 1.00 78.81 75 GLN A O 1
ATOM 616 N N . TYR A 1 76 ? -1.677 33.690 -6.020 1.00 73.31 76 TYR A N 1
ATOM 617 C CA . TYR A 1 76 ? -0.321 33.400 -6.503 1.00 73.31 76 TYR A CA 1
ATOM 618 C C . TYR A 1 76 ? 0.744 33.338 -5.402 1.00 73.31 76 TYR A C 1
ATOM 620 O O . TYR A 1 76 ? 1.783 32.710 -5.628 1.00 73.31 76 TYR A O 1
ATOM 628 N N . LEU A 1 77 ? 0.494 33.904 -4.217 1.00 76.31 77 LEU A N 1
ATOM 629 C CA . LEU A 1 77 ? 1.440 33.880 -3.091 1.00 76.31 77 LEU A CA 1
ATOM 630 C C . LEU A 1 77 ? 1.700 32.470 -2.537 1.00 76.31 77 LEU A C 1
ATOM 632 O O . LEU A 1 77 ? 2.799 32.201 -2.063 1.00 76.31 77 LEU A O 1
ATOM 636 N N . ASP A 1 78 ? 0.757 31.533 -2.692 1.00 67.06 78 ASP A N 1
ATOM 637 C CA . ASP A 1 78 ? 0.975 30.114 -2.358 1.00 67.06 78 ASP A CA 1
ATOM 638 C C . ASP A 1 78 ? 2.059 29.454 -3.235 1.00 67.06 78 ASP A C 1
ATOM 640 O O . ASP A 1 78 ? 2.609 28.404 -2.896 1.00 67.06 78 ASP A O 1
ATOM 644 N N . THR A 1 79 ? 2.344 30.040 -4.403 1.00 59.09 79 THR A N 1
ATOM 645 C CA . THR A 1 79 ? 3.226 29.460 -5.428 1.00 59.09 79 THR A CA 1
ATOM 646 C C . THR A 1 79 ? 4.501 30.273 -5.647 1.00 59.09 79 THR A C 1
ATOM 648 O O . THR A 1 79 ? 5.542 29.687 -5.962 1.00 59.09 79 THR A O 1
ATOM 651 N N . TYR A 1 80 ? 4.442 31.599 -5.492 1.00 69.62 80 TYR A N 1
ATOM 652 C CA . TYR A 1 80 ? 5.542 32.512 -5.790 1.00 69.62 80 TYR A CA 1
ATOM 653 C C . TYR A 1 80 ? 5.925 33.358 -4.566 1.00 69.62 80 TYR A C 1
ATOM 655 O O . TYR A 1 80 ? 5.053 33.987 -3.974 1.00 69.62 80 TYR A O 1
ATOM 663 N N . PRO A 1 81 ? 7.228 33.453 -4.236 1.00 75.00 81 PRO A N 1
ATOM 664 C CA . PRO A 1 81 ? 7.731 34.304 -3.160 1.00 75.00 81 PRO A CA 1
ATOM 665 C C .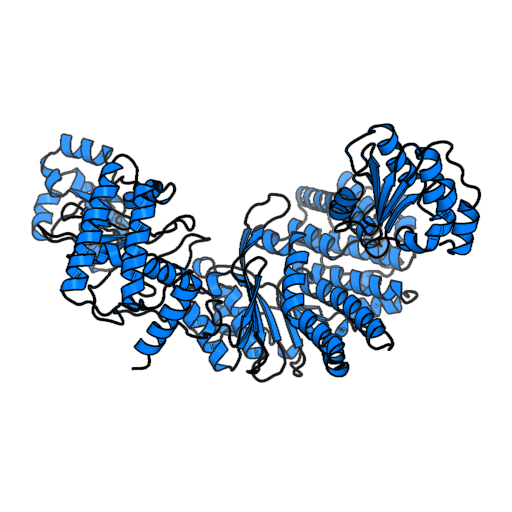 PRO A 1 81 ? 7.497 35.798 -3.383 1.00 75.00 81 PRO A C 1
ATOM 667 O O . PRO A 1 81 ? 7.513 36.547 -2.418 1.00 75.00 81 PRO A O 1
ATOM 670 N N . ILE A 1 82 ? 7.353 36.242 -4.638 1.00 87.44 82 ILE A N 1
ATOM 671 C CA . ILE A 1 82 ? 6.963 37.612 -4.977 1.00 87.44 82 ILE A CA 1
ATOM 672 C C . ILE A 1 82 ? 5.902 37.575 -6.072 1.00 87.44 82 ILE A C 1
ATOM 674 O O . ILE A 1 82 ? 6.038 36.876 -7.078 1.00 87.44 82 ILE A O 1
ATOM 678 N N . VAL A 1 83 ? 4.860 38.373 -5.910 1.00 89.62 83 VAL A N 1
ATOM 679 C CA . VAL A 1 83 ? 3.853 38.617 -6.941 1.00 89.62 83 VAL A CA 1
ATOM 680 C C . VAL A 1 83 ? 3.914 40.093 -7.301 1.00 89.62 83 VAL A C 1
ATOM 682 O O . VAL A 1 83 ? 3.757 40.927 -6.419 1.00 89.62 83 VAL A O 1
ATOM 685 N N . PHE A 1 84 ? 4.144 40.408 -8.575 1.00 92.06 84 PHE A N 1
ATOM 686 C CA . PHE A 1 84 ? 4.080 41.758 -9.130 1.00 92.06 84 PHE A CA 1
ATOM 687 C C . PHE A 1 84 ? 2.836 41.908 -10.002 1.00 92.06 84 PHE A C 1
ATOM 689 O O . PHE A 1 84 ? 2.577 41.078 -10.879 1.00 92.06 84 PHE A O 1
ATOM 696 N N . ILE A 1 85 ? 2.119 43.009 -9.809 1.00 91.06 85 ILE A N 1
ATOM 697 C CA . ILE A 1 85 ? 0.994 43.433 -10.638 1.00 91.06 85 ILE A CA 1
ATOM 698 C C . ILE A 1 85 ? 1.384 44.766 -11.276 1.00 91.06 85 ILE A C 1
ATOM 700 O O . ILE A 1 85 ? 1.601 45.756 -10.589 1.00 91.06 85 ILE A O 1
ATOM 704 N N . LEU A 1 86 ? 1.535 44.771 -12.593 1.00 90.06 86 LEU A N 1
ATOM 705 C CA . LEU A 1 86 ? 1.974 45.896 -13.408 1.00 90.06 86 LEU A CA 1
ATOM 706 C C . LEU A 1 86 ? 0.738 46.571 -14.019 1.00 90.06 86 LEU A C 1
ATOM 708 O O . LEU A 1 86 ? -0.086 45.888 -14.635 1.00 90.06 86 LEU A O 1
ATOM 712 N N . LYS A 1 87 ? 0.623 47.891 -13.856 1.00 88.31 87 LYS A N 1
ATOM 713 C CA . LYS A 1 87 ? -0.441 48.735 -14.423 1.00 88.31 87 LYS A CA 1
ATOM 714 C C . LYS A 1 87 ? 0.185 49.831 -15.289 1.00 88.31 87 LYS A C 1
ATOM 716 O O . LYS A 1 87 ? 1.401 49.968 -15.353 1.00 88.31 87 LYS A O 1
ATOM 721 N N . ASP A 1 88 ? -0.637 50.623 -15.971 1.00 85.06 88 ASP A N 1
ATOM 722 C CA . ASP A 1 88 ? -0.142 51.617 -16.937 1.00 85.06 88 ASP A CA 1
ATOM 723 C C . ASP A 1 88 ? 0.745 52.712 -16.322 1.00 85.06 88 ASP A C 1
ATOM 725 O O . ASP A 1 88 ? 1.624 53.237 -17.003 1.00 85.06 88 ASP A O 1
ATOM 729 N N . SER A 1 89 ? 0.531 53.061 -15.052 1.00 84.44 89 SER A N 1
ATOM 730 C CA . SER A 1 89 ? 1.247 54.152 -14.372 1.00 84.44 89 SER A CA 1
ATOM 731 C C . SER A 1 89 ? 1.859 53.772 -13.022 1.00 84.44 89 SER A C 1
ATOM 733 O O . SER A 1 89 ? 2.676 54.527 -12.494 1.00 84.44 89 SER A O 1
ATOM 735 N N . THR A 1 90 ? 1.500 52.616 -12.466 1.00 91.56 90 THR A N 1
ATOM 736 C CA . THR A 1 90 ? 1.958 52.134 -11.156 1.00 91.56 90 THR A CA 1
ATOM 737 C C . THR A 1 90 ? 2.145 50.621 -11.167 1.00 91.56 90 THR A C 1
ATOM 739 O O . THR A 1 90 ? 1.687 49.924 -12.076 1.00 91.56 90 THR A O 1
ATOM 742 N N . PHE A 1 91 ? 2.798 50.093 -10.137 1.00 91.88 91 PHE A N 1
ATOM 743 C CA . PHE A 1 91 ? 2.835 48.662 -9.871 1.00 91.88 91 PHE A CA 1
ATOM 744 C C . PHE A 1 91 ? 2.482 48.363 -8.417 1.00 91.88 91 PHE A C 1
ATOM 746 O O . PHE A 1 91 ? 2.638 49.192 -7.528 1.00 91.88 91 PHE A O 1
ATOM 753 N N . SER A 1 92 ? 2.025 47.147 -8.175 1.00 93.50 92 SER A N 1
ATOM 754 C CA . SER A 1 92 ? 1.769 46.610 -6.844 1.00 93.50 92 SER A CA 1
ATOM 755 C C . SER A 1 92 ? 2.602 45.349 -6.662 1.00 93.50 92 SER A C 1
ATOM 757 O O . SER A 1 92 ? 2.888 44.641 -7.635 1.00 93.50 92 SER A O 1
ATOM 759 N N . PHE A 1 93 ? 2.999 45.041 -5.430 1.00 93.56 93 PHE A N 1
ATOM 760 C CA . PHE A 1 93 ? 3.700 43.795 -5.148 1.00 93.56 93 PHE A CA 1
ATOM 761 C C . PHE A 1 93 ? 3.390 43.229 -3.764 1.00 93.56 93 PHE A C 1
ATOM 763 O O . PHE A 1 93 ? 3.018 43.952 -2.842 1.00 93.56 93 PHE A O 1
ATOM 770 N N . SER A 1 94 ? 3.585 41.921 -3.612 1.00 90.44 94 SER A N 1
ATOM 771 C CA . SER A 1 94 ? 3.516 41.241 -2.319 1.00 90.44 94 SER A CA 1
ATOM 772 C C . SER A 1 94 ? 4.565 40.139 -2.216 1.00 90.44 94 SER A C 1
ATOM 774 O O . SER A 1 94 ? 4.804 39.421 -3.190 1.00 90.44 94 SER A O 1
ATOM 776 N N . THR A 1 95 ? 5.180 40.007 -1.040 1.00 81.31 95 THR A N 1
ATOM 777 C CA . THR A 1 95 ? 6.178 38.978 -0.690 1.00 81.31 95 THR A CA 1
ATOM 778 C C . THR A 1 95 ? 5.651 37.959 0.330 1.00 81.31 95 THR A C 1
ATOM 780 O O . THR A 1 95 ? 6.399 37.142 0.866 1.00 81.31 95 THR A O 1
ATOM 783 N N . GLY A 1 96 ? 4.354 38.025 0.647 1.00 77.19 96 GLY A N 1
ATOM 784 C CA . GLY A 1 96 ? 3.705 37.249 1.708 1.00 77.19 96 GLY A CA 1
ATOM 785 C C . GLY A 1 96 ? 3.840 37.890 3.093 1.00 77.19 96 GLY A C 1
ATOM 786 O O . GLY A 1 96 ? 2.853 37.961 3.820 1.00 77.19 96 GLY A O 1
ATOM 787 N N . SER A 1 97 ? 5.023 38.404 3.449 1.00 74.25 97 SER A N 1
ATOM 788 C CA . SER A 1 97 ? 5.256 39.139 4.707 1.00 74.25 97 SER A CA 1
ATOM 789 C C . SER A 1 97 ? 5.116 40.658 4.578 1.00 74.25 97 SER A C 1
ATOM 791 O O . SER A 1 97 ? 4.915 41.334 5.585 1.00 74.25 97 SER A O 1
ATOM 793 N N . PHE A 1 98 ? 5.233 41.193 3.362 1.00 81.62 98 PHE A N 1
ATOM 794 C CA . PHE A 1 98 ? 5.147 42.622 3.066 1.00 81.62 98 PHE A CA 1
ATOM 795 C C . PHE A 1 98 ? 4.366 42.841 1.765 1.00 81.62 98 PHE A C 1
ATOM 797 O O . PHE A 1 98 ? 4.499 42.055 0.825 1.00 81.62 98 PHE A O 1
ATOM 804 N N . GLN A 1 99 ? 3.533 43.881 1.713 1.00 89.94 99 GLN A N 1
ATOM 805 C CA . GLN A 1 99 ? 2.675 44.176 0.566 1.00 89.94 99 GLN A CA 1
ATOM 806 C C . GLN A 1 99 ? 2.518 45.682 0.384 1.00 89.94 99 GLN A C 1
ATOM 808 O O . GLN A 1 99 ? 2.230 46.386 1.348 1.00 89.94 99 GLN A O 1
ATOM 813 N N . GLU A 1 100 ? 2.603 46.131 -0.866 1.00 90.94 100 GLU A N 1
ATOM 814 C CA . GLU A 1 100 ? 2.340 47.510 -1.274 1.00 90.94 100 GLU A CA 1
ATOM 815 C C . GLU A 1 100 ? 1.518 47.553 -2.564 1.00 90.94 100 GLU A C 1
ATOM 817 O O . GLU A 1 100 ? 1.664 46.708 -3.454 1.00 90.94 100 GLU A O 1
ATOM 822 N N . VAL A 1 101 ? 0.628 48.540 -2.657 1.00 90.38 101 VAL A N 1
ATOM 823 C CA . VAL A 1 101 ? -0.332 48.683 -3.761 1.00 90.38 101 VAL A CA 1
ATOM 824 C C . VAL A 1 101 ? -0.219 50.077 -4.364 1.00 90.38 101 VAL A C 1
ATOM 826 O O . VAL A 1 101 ? -0.266 51.069 -3.644 1.00 90.38 101 VAL A O 1
ATOM 829 N N . GLY A 1 102 ? -0.123 50.158 -5.693 1.00 88.56 102 GLY A N 1
ATOM 830 C CA . GLY A 1 102 ? -0.125 51.436 -6.412 1.00 88.56 102 GLY A CA 1
ATOM 831 C C . GLY A 1 102 ? 1.166 52.248 -6.275 1.00 88.56 102 GLY A C 1
ATOM 832 O O . GLY A 1 102 ? 1.120 53.476 -6.286 1.00 88.56 102 GLY A O 1
ATOM 833 N N . VAL A 1 103 ? 2.310 51.575 -6.173 1.00 91.19 103 VAL A N 1
ATOM 834 C CA . VAL A 1 103 ? 3.642 52.182 -6.084 1.00 91.19 103 VAL A CA 1
ATOM 835 C C . VAL A 1 103 ? 4.023 52.829 -7.425 1.00 91.19 103 VAL A C 1
ATOM 837 O O . VAL A 1 103 ? 3.927 52.174 -8.473 1.00 91.19 103 VAL A O 1
ATOM 840 N N . PRO A 1 104 ? 4.473 54.097 -7.442 1.00 92.25 104 PRO A N 1
ATOM 841 C CA . PRO A 1 104 ? 5.057 54.702 -8.632 1.00 92.25 104 PRO A CA 1
ATOM 842 C C . PRO A 1 104 ? 6.308 53.943 -9.078 1.00 92.25 104 PRO A C 1
ATOM 844 O O . PRO A 1 104 ? 7.161 53.573 -8.278 1.00 92.25 104 PRO A O 1
ATOM 847 N N . TYR A 1 105 ? 6.459 53.739 -10.383 1.00 90.25 105 TYR A N 1
ATOM 848 C CA . TYR A 1 105 ? 7.594 52.994 -10.936 1.00 90.25 105 TYR A CA 1
ATOM 849 C C . TYR A 1 105 ? 8.976 53.602 -10.614 1.00 90.25 105 TYR A C 1
ATOM 851 O O . TYR A 1 105 ? 9.960 52.860 -10.567 1.00 90.25 105 TYR A O 1
ATOM 859 N N . SER A 1 106 ? 9.045 54.913 -10.362 1.00 88.50 106 SER A N 1
ATOM 860 C CA . SER A 1 106 ? 10.248 55.630 -9.908 1.00 88.50 106 SER A CA 1
ATOM 861 C C . SER A 1 106 ? 10.713 55.219 -8.511 1.00 88.50 106 SER A C 1
ATOM 863 O O . SER A 1 106 ? 11.900 55.289 -8.202 1.00 88.50 106 SER A O 1
ATOM 865 N N . ASP A 1 107 ? 9.796 54.735 -7.677 1.00 91.81 107 ASP A N 1
ATOM 866 C CA . ASP A 1 107 ? 10.031 54.551 -6.242 1.00 91.81 107 ASP A CA 1
ATOM 867 C C . ASP A 1 107 ? 10.491 53.117 -5.927 1.00 91.81 107 ASP A C 1
ATOM 869 O O . ASP A 1 107 ? 10.700 52.734 -4.779 1.00 91.81 107 ASP A O 1
ATOM 873 N N . VAL A 1 108 ? 10.714 52.293 -6.958 1.00 91.19 108 VAL A N 1
ATOM 874 C CA . VAL A 1 108 ? 11.140 50.890 -6.822 1.00 91.19 108 VAL A CA 1
ATOM 875 C C . VAL A 1 108 ? 12.438 50.724 -6.022 1.00 91.19 108 VAL A C 1
ATOM 877 O O . VAL A 1 108 ? 12.640 49.692 -5.378 1.00 91.19 108 VAL A O 1
ATOM 880 N N . SER A 1 109 ? 13.312 51.736 -6.035 1.00 90.88 109 SER A N 1
ATOM 881 C CA . SER A 1 109 ? 14.584 51.724 -5.306 1.00 90.88 109 SER A CA 1
ATOM 882 C C . SER A 1 109 ? 14.407 51.684 -3.778 1.00 90.88 109 SER A C 1
ATOM 884 O O . SER A 1 109 ? 15.283 51.169 -3.075 1.00 90.88 109 SER A O 1
ATOM 886 N N . ASP A 1 110 ? 13.260 52.130 -3.258 1.00 91.88 110 ASP A N 1
ATOM 887 C CA . ASP A 1 110 ? 12.957 52.104 -1.824 1.00 91.88 110 ASP A CA 1
ATOM 888 C C . ASP A 1 110 ? 12.565 50.711 -1.317 1.00 91.88 110 ASP A C 1
ATOM 890 O O . ASP A 1 110 ? 12.727 50.417 -0.134 1.00 91.88 110 ASP A O 1
ATOM 894 N N . TYR A 1 111 ? 12.163 49.813 -2.221 1.00 92.38 111 TYR A N 1
ATOM 895 C CA . TYR A 1 111 ? 11.667 48.471 -1.896 1.00 92.38 111 TYR A CA 1
ATOM 896 C C . TYR A 1 111 ? 12.664 47.346 -2.208 1.00 92.38 111 TYR A C 1
ATOM 898 O O . TYR A 1 111 ? 12.332 46.162 -2.150 1.00 92.38 111 TYR A O 1
ATOM 906 N N . VAL A 1 112 ? 13.920 47.685 -2.514 1.00 88.38 112 VAL A N 1
ATOM 907 C CA . VAL A 1 112 ? 14.965 46.716 -2.900 1.00 88.38 112 VAL A CA 1
ATOM 908 C C . VAL A 1 112 ? 15.194 45.627 -1.843 1.00 88.38 112 VAL A C 1
ATOM 910 O O . VAL A 1 112 ? 15.535 44.496 -2.199 1.00 88.38 112 VAL A O 1
ATOM 913 N N . THR A 1 113 ? 14.978 45.923 -0.556 1.00 85.12 113 THR A N 1
ATOM 914 C CA . THR A 1 113 ? 15.090 44.940 0.536 1.00 85.12 113 THR A CA 1
ATOM 915 C C . THR A 1 113 ? 14.073 43.809 0.423 1.00 85.12 113 THR A C 1
ATOM 917 O O . THR A 1 113 ? 14.417 42.668 0.726 1.00 85.12 113 THR A O 1
ATOM 920 N N . GLU A 1 114 ? 12.876 44.094 -0.086 1.00 87.56 114 GLU A N 1
ATOM 921 C CA . GLU A 1 114 ? 11.781 43.126 -0.220 1.00 87.56 114 GLU A CA 1
ATOM 922 C C . GLU A 1 114 ? 11.963 42.218 -1.443 1.00 87.56 114 GLU A C 1
ATOM 924 O O . GLU A 1 114 ? 11.458 41.097 -1.504 1.00 87.56 114 GLU A O 1
ATOM 929 N N . PHE A 1 115 ? 12.764 42.653 -2.415 1.00 89.06 115 PHE A N 1
ATOM 930 C CA . PHE A 1 115 ? 13.002 41.925 -3.660 1.00 89.06 115 PHE A CA 1
ATOM 931 C C . PHE A 1 115 ? 14.201 40.970 -3.609 1.00 89.06 115 PHE A C 1
ATOM 933 O O . PHE A 1 115 ? 14.620 40.433 -4.638 1.00 89.06 115 PHE A O 1
ATOM 940 N N . GLN A 1 116 ? 14.740 40.687 -2.420 1.00 76.00 116 GLN A N 1
ATOM 941 C CA . GLN A 1 116 ? 15.870 39.766 -2.235 1.00 76.00 116 GLN A CA 1
ATOM 942 C C . GLN A 1 116 ? 15.633 38.374 -2.839 1.00 76.00 116 GLN A C 1
ATOM 944 O O . GLN A 1 116 ? 16.572 37.731 -3.300 1.00 76.00 116 GLN A O 1
ATOM 949 N N . SER A 1 117 ? 14.398 37.883 -2.926 1.00 69.00 117 SER A N 1
ATOM 950 C CA . SER A 1 117 ? 14.159 36.569 -3.535 1.00 69.00 117 SER A CA 1
ATOM 951 C C . SER A 1 117 ? 14.353 36.551 -5.065 1.00 69.00 117 SER A C 1
ATOM 953 O O . SER A 1 117 ? 14.577 35.478 -5.631 1.00 69.00 117 SER A O 1
ATOM 955 N N . LEU A 1 118 ? 14.410 37.708 -5.744 1.00 77.25 118 LEU A N 1
ATOM 956 C CA . LEU A 1 118 ? 14.870 37.795 -7.141 1.00 77.25 118 LEU A CA 1
ATOM 957 C C . LEU A 1 118 ? 16.343 37.367 -7.267 1.00 77.25 118 LEU A C 1
ATOM 959 O O . LEU A 1 118 ? 16.730 36.699 -8.236 1.00 77.25 118 LEU A O 1
ATOM 963 N N . GLN A 1 119 ? 17.141 37.684 -6.241 1.00 71.06 119 GLN A N 1
ATOM 964 C CA . GLN A 1 119 ? 18.538 37.287 -6.105 1.00 71.06 119 GLN A CA 1
ATOM 965 C C . GLN A 1 119 ? 18.713 35.803 -5.756 1.00 71.06 119 GLN A C 1
ATOM 967 O O . GLN A 1 119 ? 19.760 35.234 -6.087 1.00 71.06 119 GLN A O 1
ATOM 972 N N . ASN A 1 120 ? 17.707 35.158 -5.142 1.00 62.22 120 ASN A N 1
ATOM 973 C CA . ASN A 1 120 ? 17.757 33.734 -4.811 1.00 62.22 120 ASN A CA 1
ATOM 974 C C . ASN A 1 120 ? 17.908 32.934 -6.096 1.00 62.22 120 ASN A C 1
ATOM 976 O O . ASN A 1 120 ? 16.941 32.667 -6.807 1.00 62.22 120 ASN A O 1
ATOM 980 N N . ARG A 1 121 ? 19.141 32.533 -6.414 1.00 52.34 121 ARG A N 1
ATOM 981 C CA . ARG A 1 121 ? 19.415 31.616 -7.512 1.00 52.34 121 ARG A CA 1
ATOM 982 C C . ARG A 1 121 ? 18.792 30.276 -7.155 1.00 52.34 121 ARG A C 1
ATOM 984 O O . ARG A 1 121 ? 19.441 29.448 -6.532 1.00 52.34 121 ARG A O 1
ATOM 991 N N . GLY A 1 122 ? 17.526 30.100 -7.529 1.00 45.44 122 GLY A N 1
ATOM 992 C CA . GLY A 1 122 ? 16.798 28.845 -7.451 1.00 45.44 122 GLY A CA 1
ATOM 993 C C . GLY A 1 122 ? 17.596 27.744 -8.136 1.00 45.44 122 GLY A C 1
ATOM 994 O O . GLY A 1 122 ? 17.446 27.536 -9.337 1.00 45.44 122 GLY A O 1
ATOM 995 N N . ARG A 1 123 ? 18.455 27.069 -7.365 1.00 41.53 123 ARG A N 1
ATOM 996 C CA . ARG A 1 123 ? 19.132 25.835 -7.770 1.00 41.53 123 ARG A CA 1
ATOM 997 C C . ARG A 1 123 ? 18.077 24.835 -8.245 1.00 41.53 123 ARG A C 1
ATOM 999 O O . ARG A 1 123 ? 18.131 24.380 -9.371 1.00 41.53 123 ARG A O 1
ATOM 1006 N N . ILE A 1 124 ? 16.982 24.715 -7.498 1.00 42.06 124 ILE A N 1
ATOM 1007 C CA . ILE A 1 124 ? 15.906 23.741 -7.727 1.00 42.06 124 ILE A CA 1
ATOM 1008 C C . ILE A 1 124 ? 15.294 23.774 -9.149 1.00 42.06 124 ILE A C 1
ATOM 1010 O O . ILE A 1 124 ? 15.019 22.714 -9.700 1.00 42.06 124 ILE A O 1
ATOM 1014 N N . GLU A 1 125 ? 15.083 24.936 -9.785 1.00 38.19 125 GLU A N 1
ATOM 1015 C CA . GLU A 1 125 ? 14.416 24.970 -11.105 1.00 38.19 125 GLU A CA 1
ATOM 1016 C C . GLU A 1 125 ? 15.355 24.827 -12.300 1.00 38.19 125 GLU A C 1
ATOM 1018 O O . GLU A 1 125 ? 15.009 24.107 -13.236 1.00 38.19 125 GLU A O 1
ATOM 1023 N N . LYS A 1 126 ? 16.551 25.440 -12.279 1.00 40.81 126 LYS A N 1
ATOM 1024 C CA . LYS A 1 126 ? 17.557 25.140 -13.316 1.00 40.81 126 LYS A CA 1
ATOM 1025 C C . LYS A 1 126 ? 17.875 23.644 -13.288 1.00 40.81 126 LYS A C 1
ATOM 1027 O O . LYS A 1 126 ? 18.030 23.041 -14.349 1.00 40.81 126 LYS A O 1
ATOM 1032 N N . ASP A 1 127 ? 17.893 23.067 -12.090 1.00 49.16 127 ASP A N 1
ATOM 1033 C CA . ASP A 1 127 ? 18.281 21.685 -11.908 1.00 49.16 127 ASP A CA 1
ATOM 1034 C C . ASP A 1 127 ? 17.212 20.703 -12.414 1.00 49.16 127 ASP A C 1
ATOM 1036 O O . ASP A 1 127 ? 17.511 19.739 -13.126 1.00 49.16 127 ASP A O 1
ATOM 1040 N N . LEU A 1 128 ? 15.935 21.004 -12.156 1.00 54.28 128 LEU A N 1
ATOM 1041 C CA . LEU A 1 128 ? 14.808 20.223 -12.663 1.00 54.28 128 LEU A CA 1
ATOM 1042 C C . LEU A 1 128 ? 14.725 20.242 -14.197 1.00 54.28 128 LEU A C 1
ATOM 1044 O O . LEU A 1 128 ? 14.623 19.179 -14.808 1.00 54.28 128 LEU A O 1
ATOM 1048 N N . PHE A 1 129 ? 14.795 21.422 -14.828 1.00 56.56 129 PHE A N 1
ATOM 1049 C CA . PHE A 1 129 ? 14.746 21.531 -16.294 1.00 56.56 129 PHE A CA 1
ATOM 1050 C C . PHE A 1 129 ? 15.972 20.893 -16.953 1.00 56.56 129 PHE A C 1
ATOM 1052 O O . PHE A 1 129 ? 15.813 20.133 -17.904 1.00 56.56 129 PHE A O 1
ATOM 1059 N N . SER A 1 130 ? 17.171 21.101 -16.392 1.00 62.66 130 SER A N 1
ATOM 1060 C CA . SER A 1 130 ? 18.380 20.414 -16.857 1.00 62.66 130 SER A CA 1
ATOM 1061 C C . SER A 1 130 ? 18.237 18.892 -16.745 1.00 62.66 130 SER A C 1
ATOM 1063 O O . SER A 1 130 ? 18.639 18.159 -17.640 1.00 62.66 130 SER A O 1
ATOM 1065 N N . THR A 1 131 ? 17.599 18.369 -15.699 1.00 66.44 131 THR A N 1
ATOM 1066 C CA . THR A 1 131 ? 17.404 16.912 -15.585 1.00 66.44 131 THR A CA 1
ATOM 1067 C C . THR A 1 131 ? 16.364 16.383 -16.574 1.00 66.44 131 THR A C 1
ATOM 1069 O O . THR A 1 131 ? 16.541 15.308 -17.147 1.00 66.44 131 THR A O 1
ATOM 1072 N N . LEU A 1 132 ? 15.290 17.139 -16.814 1.00 66.75 132 LEU A N 1
ATOM 1073 C CA . LEU A 1 132 ? 14.266 16.775 -17.795 1.00 66.75 132 LEU A CA 1
ATOM 1074 C C . LEU A 1 132 ? 14.809 16.781 -19.228 1.00 66.75 132 LEU A C 1
ATOM 1076 O O . LEU A 1 132 ? 14.440 15.900 -19.995 1.00 66.75 132 LEU A O 1
ATOM 1080 N N . ASP A 1 133 ? 15.717 17.695 -19.568 1.00 71.25 133 ASP A N 1
ATOM 1081 C CA . ASP A 1 133 ? 16.390 17.738 -20.875 1.00 71.25 133 ASP A CA 1
ATOM 1082 C C . ASP A 1 133 ? 17.463 16.633 -21.026 1.00 71.25 133 ASP A C 1
ATOM 1084 O O . ASP A 1 133 ? 17.796 16.224 -22.143 1.00 71.25 133 ASP A O 1
ATOM 1088 N N . PHE A 1 134 ? 17.965 16.087 -19.912 1.00 79.62 134 PHE A N 1
ATOM 1089 C CA . PHE A 1 134 ? 18.874 14.936 -19.894 1.00 79.62 134 PHE A CA 1
ATOM 1090 C C . PHE A 1 134 ? 18.153 13.605 -20.159 1.00 79.62 134 PHE A C 1
ATOM 1092 O O . PHE A 1 134 ? 18.710 12.693 -20.779 1.00 79.62 134 PHE A O 1
ATOM 1099 N N . ALA A 1 135 ? 16.893 13.495 -19.724 1.00 77.12 135 ALA A N 1
ATOM 1100 C CA . ALA A 1 135 ? 16.088 12.274 -19.803 1.00 77.12 135 ALA A CA 1
ATOM 1101 C C . ALA A 1 135 ? 15.991 11.677 -21.223 1.00 77.12 135 ALA A C 1
ATOM 1103 O O . ALA A 1 135 ? 16.244 10.477 -21.376 1.00 77.12 135 ALA A O 1
ATOM 1104 N N . PRO A 1 136 ? 15.683 12.468 -22.275 1.00 82.19 136 PRO A N 1
ATOM 1105 C CA . PRO A 1 136 ? 15.572 11.961 -23.637 1.00 82.19 136 PRO A CA 1
ATOM 1106 C C . PRO A 1 136 ? 16.897 11.422 -24.171 1.00 82.19 136 PRO A C 1
ATOM 1108 O O . PRO A 1 136 ? 16.892 10.447 -24.914 1.00 82.19 136 PRO A O 1
ATOM 1111 N N . ILE A 1 137 ? 18.032 12.015 -23.775 1.00 87.25 137 ILE A N 1
ATOM 1112 C CA . ILE A 1 137 ? 19.363 11.563 -24.207 1.00 87.25 137 ILE A CA 1
ATOM 1113 C C . ILE A 1 137 ? 19.621 10.152 -23.677 1.00 87.25 137 ILE A C 1
ATOM 1115 O O . ILE A 1 137 ? 20.020 9.272 -24.439 1.00 87.25 137 ILE A O 1
ATOM 1119 N N . VAL A 1 138 ? 19.358 9.925 -22.388 1.00 88.12 138 VAL A N 1
ATOM 1120 C CA . VAL A 1 138 ? 19.558 8.618 -21.748 1.00 88.12 138 VAL A CA 1
ATOM 1121 C C . VAL A 1 138 ? 18.582 7.573 -22.295 1.00 88.12 138 VAL A C 1
ATOM 1123 O O . VAL A 1 138 ? 18.991 6.451 -22.599 1.00 88.12 138 VAL A O 1
ATOM 1126 N N . ALA A 1 139 ? 17.308 7.940 -22.464 1.00 85.12 139 ALA A N 1
ATOM 1127 C CA . ALA A 1 139 ? 16.280 7.045 -22.993 1.00 85.12 139 ALA A CA 1
ATOM 1128 C C . ALA A 1 139 ? 16.575 6.614 -24.439 1.00 85.12 139 ALA A C 1
ATOM 1130 O O . ALA A 1 139 ? 16.539 5.420 -24.748 1.00 85.12 139 ALA A O 1
ATOM 1131 N N . GLU A 1 140 ? 16.918 7.570 -25.307 1.00 89.69 140 GLU A N 1
ATOM 1132 C CA . GLU A 1 140 ? 17.255 7.291 -26.703 1.00 89.69 140 GLU A CA 1
ATOM 1133 C C . GLU A 1 140 ? 18.541 6.465 -26.800 1.00 89.69 140 GLU A C 1
ATOM 1135 O O . GLU A 1 140 ? 18.589 5.494 -27.556 1.00 89.69 140 GLU A O 1
ATOM 1140 N N . LEU A 1 141 ? 19.566 6.788 -25.999 1.00 92.19 141 LEU A N 1
ATOM 1141 C CA . LEU A 1 141 ? 20.813 6.024 -25.980 1.00 92.19 141 LEU A CA 1
ATOM 1142 C C . LEU A 1 141 ? 20.561 4.565 -25.589 1.00 92.19 141 LEU A C 1
ATOM 1144 O O . LEU A 1 141 ? 21.011 3.671 -26.302 1.00 92.19 141 LEU A O 1
ATOM 1148 N N . ASN A 1 142 ? 19.800 4.312 -24.520 1.00 90.12 142 ASN A N 1
ATOM 1149 C CA . ASN A 1 142 ? 19.481 2.947 -24.103 1.00 90.12 142 ASN A CA 1
ATOM 1150 C C . ASN A 1 142 ? 18.725 2.169 -25.193 1.00 90.12 142 ASN A C 1
ATOM 1152 O O . ASN A 1 142 ? 19.118 1.061 -25.560 1.00 90.12 142 ASN A O 1
ATOM 1156 N N . SER A 1 143 ? 17.675 2.776 -25.754 1.00 89.00 143 SER A N 1
ATOM 1157 C CA . SER A 1 143 ? 16.875 2.177 -26.828 1.00 89.00 143 SER A CA 1
ATOM 1158 C C . SER A 1 143 ? 17.748 1.784 -28.026 1.00 89.00 143 SER A C 1
ATOM 1160 O O . SER A 1 143 ? 17.703 0.652 -28.513 1.00 89.00 143 SER A O 1
ATOM 1162 N N . ARG A 1 144 ? 18.625 2.696 -28.462 1.00 91.31 144 ARG A N 1
ATOM 1163 C CA . ARG A 1 144 ? 19.515 2.488 -29.610 1.00 91.31 144 ARG A CA 1
ATOM 1164 C C . ARG A 1 144 ? 20.602 1.455 -29.343 1.00 91.31 144 ARG A C 1
ATOM 1166 O O . ARG A 1 144 ? 20.916 0.691 -30.251 1.00 91.31 144 ARG A O 1
ATOM 1173 N N . LEU A 1 145 ? 21.165 1.414 -28.135 1.00 91.25 145 LEU A N 1
ATOM 1174 C CA . LEU A 1 145 ? 22.125 0.375 -27.759 1.00 91.25 145 LEU A CA 1
ATOM 1175 C C . LEU A 1 145 ? 21.472 -1.011 -27.774 1.00 91.25 145 LEU A C 1
ATOM 1177 O O . LEU A 1 145 ? 22.104 -1.957 -28.244 1.00 91.25 145 LEU A O 1
ATOM 1181 N N . GLY A 1 146 ? 20.209 -1.120 -27.350 1.00 87.75 146 GLY A N 1
ATOM 1182 C CA . GLY A 1 146 ? 19.433 -2.360 -27.442 1.00 87.75 146 GLY A CA 1
ATOM 1183 C C . GLY A 1 146 ? 19.225 -2.842 -28.882 1.00 87.75 146 GLY A C 1
ATOM 1184 O O . GLY A 1 146 ? 19.333 -4.034 -29.146 1.00 87.75 146 GLY A O 1
ATOM 1185 N N . LEU A 1 147 ? 19.016 -1.924 -29.835 1.00 91.00 147 LEU A N 1
ATOM 1186 C CA . LEU A 1 147 ? 18.889 -2.252 -31.267 1.00 91.00 147 LEU A CA 1
ATOM 1187 C C . LEU A 1 147 ? 20.189 -2.761 -31.915 1.00 91.00 147 LEU A C 1
ATOM 1189 O O . LEU A 1 147 ? 20.149 -3.264 -33.034 1.00 91.00 147 LEU A O 1
ATOM 1193 N N . LEU A 1 148 ? 21.336 -2.604 -31.249 1.00 91.56 148 LEU A N 1
ATOM 1194 C CA . LEU A 1 148 ? 22.644 -3.072 -31.721 1.00 91.56 148 LEU A CA 1
ATOM 1195 C C . LEU A 1 148 ? 23.047 -4.426 -31.109 1.00 91.56 148 LEU A C 1
ATOM 1197 O O . LEU A 1 148 ? 24.223 -4.792 -31.151 1.00 91.56 148 LEU A O 1
ATOM 1201 N N . ASP A 1 149 ? 22.090 -5.158 -30.529 1.00 88.12 149 ASP A N 1
ATOM 1202 C CA . ASP A 1 149 ? 22.301 -6.442 -29.849 1.00 88.12 149 ASP A CA 1
ATOM 1203 C C . ASP A 1 149 ? 23.325 -6.363 -28.702 1.00 88.12 149 ASP A C 1
ATOM 1205 O O . ASP A 1 149 ? 24.086 -7.305 -28.458 1.00 88.12 149 ASP A O 1
ATOM 1209 N N . ASN A 1 150 ? 23.385 -5.223 -28.004 1.00 90.69 150 ASN A N 1
ATOM 1210 C CA . ASN A 1 150 ? 24.128 -5.123 -26.750 1.00 90.69 150 ASN A CA 1
ATOM 1211 C C . ASN A 1 150 ? 23.357 -5.820 -25.622 1.00 90.69 150 ASN A C 1
ATOM 1213 O O . ASN A 1 150 ? 22.125 -5.789 -25.585 1.00 90.69 150 ASN A O 1
ATOM 1217 N N . ASN A 1 151 ? 24.075 -6.402 -24.659 1.00 90.44 151 ASN A N 1
ATOM 1218 C CA . ASN A 1 151 ? 23.437 -6.923 -23.455 1.00 90.44 151 ASN A CA 1
ATOM 1219 C C . ASN A 1 151 ? 22.780 -5.759 -22.671 1.00 90.44 151 ASN A C 1
ATOM 1221 O O . ASN A 1 151 ? 23.448 -4.755 -22.419 1.00 90.44 151 ASN A O 1
ATOM 1225 N N . PRO A 1 152 ? 21.501 -5.863 -22.255 1.00 86.94 152 PRO A N 1
ATOM 1226 C CA . PRO A 1 152 ? 20.811 -4.773 -21.557 1.00 86.94 152 PRO A CA 1
ATOM 1227 C C . PRO A 1 152 ? 21.467 -4.341 -20.236 1.00 86.94 152 PRO A C 1
ATOM 1229 O O . PRO A 1 152 ? 21.452 -3.159 -19.898 1.00 86.94 152 PRO A O 1
ATOM 1232 N N . ILE A 1 153 ? 22.058 -5.284 -19.494 1.00 87.00 153 ILE A N 1
ATOM 1233 C CA . ILE A 1 153 ? 22.757 -5.007 -18.230 1.00 87.00 153 ILE A CA 1
ATOM 1234 C C . ILE A 1 153 ? 24.072 -4.273 -18.511 1.00 87.00 153 ILE A C 1
ATOM 1236 O O . ILE A 1 153 ? 24.407 -3.318 -17.811 1.00 87.00 153 ILE A O 1
ATOM 1240 N N . ASP A 1 154 ? 24.786 -4.668 -19.566 1.00 90.12 154 ASP A N 1
ATOM 1241 C CA . ASP A 1 154 ? 26.015 -3.995 -19.992 1.00 90.12 154 ASP A CA 1
ATOM 1242 C C . ASP A 1 154 ? 25.730 -2.567 -20.464 1.00 90.12 154 ASP A C 1
ATOM 1244 O O . ASP A 1 154 ? 26.407 -1.632 -20.039 1.00 90.12 154 ASP A O 1
ATOM 1248 N N . ALA A 1 155 ? 24.677 -2.374 -21.267 1.00 90.25 155 ALA A N 1
ATOM 1249 C CA . ALA A 1 155 ? 24.237 -1.053 -21.710 1.00 90.25 155 ALA A CA 1
ATOM 1250 C C . ALA A 1 155 ? 23.864 -0.146 -20.524 1.00 90.25 155 ALA A C 1
ATOM 1252 O O . ALA A 1 155 ? 24.280 1.013 -20.480 1.00 90.25 155 ALA A O 1
ATOM 1253 N N . PHE A 1 156 ? 23.142 -0.680 -19.532 1.00 89.94 156 PHE A N 1
ATOM 1254 C CA . PHE A 1 156 ? 22.845 0.027 -18.286 1.00 89.94 156 PHE A CA 1
ATOM 1255 C C . PHE A 1 156 ? 24.123 0.444 -17.547 1.00 89.94 156 PHE A C 1
ATOM 1257 O O . PHE A 1 156 ? 24.306 1.624 -17.242 1.00 89.94 156 PHE A O 1
ATOM 1264 N N . ASN A 1 157 ? 25.026 -0.506 -17.285 1.00 90.12 157 ASN A N 1
ATOM 1265 C CA . ASN A 1 157 ? 26.263 -0.244 -16.550 1.00 90.12 157 ASN A CA 1
ATOM 1266 C C . ASN A 1 157 ? 27.156 0.775 -17.271 1.00 90.12 157 ASN A C 1
ATOM 1268 O O . ASN A 1 157 ? 27.735 1.640 -16.611 1.00 90.12 157 ASN A O 1
ATOM 1272 N N . TYR A 1 158 ? 27.225 0.701 -18.601 1.00 92.12 158 TYR A N 1
ATOM 1273 C CA . TYR A 1 158 ? 27.939 1.656 -19.441 1.00 92.12 158 TYR A CA 1
ATOM 1274 C C . TYR A 1 158 ? 27.357 3.066 -19.313 1.00 92.12 158 TYR A C 1
ATOM 1276 O O . TYR A 1 158 ? 28.090 4.012 -19.041 1.00 92.12 158 TYR A O 1
ATOM 1284 N N . ILE A 1 159 ? 26.034 3.216 -19.429 1.00 91.50 159 ILE A N 1
ATOM 1285 C CA . ILE A 1 159 ? 25.361 4.517 -19.303 1.00 91.50 159 ILE A CA 1
ATOM 1286 C C . ILE A 1 159 ? 25.588 5.128 -17.913 1.00 91.50 159 ILE A C 1
ATOM 1288 O O . ILE A 1 159 ? 25.941 6.303 -17.820 1.00 91.50 159 ILE A O 1
ATOM 1292 N N . ILE A 1 160 ? 25.438 4.349 -16.837 1.00 90.94 160 ILE A N 1
ATOM 1293 C CA . ILE A 1 160 ? 25.681 4.830 -15.466 1.00 90.94 160 ILE A CA 1
ATOM 1294 C C . ILE A 1 160 ? 27.136 5.269 -15.272 1.00 90.94 160 ILE A C 1
ATOM 1296 O O . ILE A 1 160 ? 27.388 6.295 -14.633 1.00 90.94 160 ILE A O 1
ATOM 1300 N N . ASP A 1 161 ? 28.094 4.529 -15.830 1.00 92.56 161 ASP A N 1
ATOM 1301 C CA . ASP A 1 161 ? 29.502 4.913 -15.760 1.00 92.56 161 ASP A CA 1
ATOM 1302 C C . ASP A 1 161 ? 29.773 6.208 -16.532 1.00 92.56 161 ASP A C 1
ATOM 1304 O O . ASP A 1 161 ? 30.455 7.084 -16.006 1.00 92.56 161 ASP A O 1
ATOM 1308 N N . LEU A 1 162 ? 29.175 6.397 -17.713 1.00 92.75 162 LEU A N 1
ATOM 1309 C CA . LEU A 1 162 ? 29.293 7.656 -18.455 1.00 92.75 162 LEU A CA 1
ATOM 1310 C C . LEU A 1 162 ? 28.724 8.850 -17.673 1.00 92.75 162 LEU A C 1
ATOM 1312 O O . LEU A 1 162 ? 29.345 9.912 -17.655 1.00 92.75 162 LEU A O 1
ATOM 1316 N N . ILE A 1 163 ? 27.577 8.681 -17.002 1.00 91.44 163 ILE A N 1
ATOM 1317 C CA . ILE A 1 163 ? 26.985 9.729 -16.151 1.00 91.44 163 ILE A CA 1
ATOM 1318 C C . ILE A 1 163 ? 27.933 10.065 -14.993 1.00 91.44 163 ILE A C 1
ATOM 1320 O O . ILE A 1 163 ? 28.167 11.237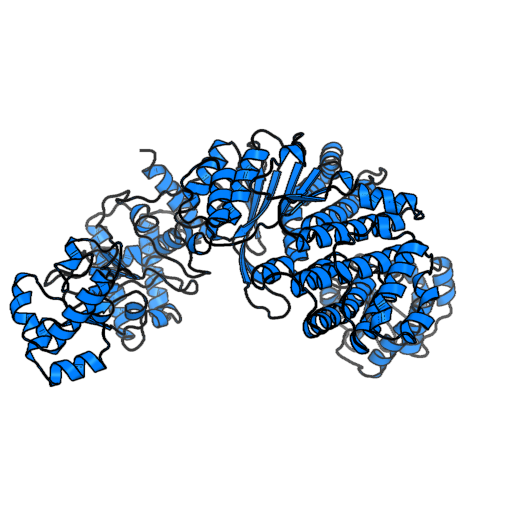 -14.696 1.00 91.44 163 ILE A O 1
ATOM 1324 N N . THR A 1 164 ? 28.514 9.040 -14.368 1.00 92.06 164 THR A N 1
ATOM 1325 C CA . THR A 1 164 ? 29.455 9.203 -13.252 1.00 92.06 164 THR A CA 1
ATOM 1326 C C . THR A 1 164 ? 30.729 9.923 -13.702 1.00 92.06 164 THR A C 1
ATOM 1328 O O . THR A 1 164 ? 31.166 10.863 -13.040 1.00 92.06 164 THR A O 1
ATOM 1331 N N . VAL A 1 165 ? 31.291 9.541 -14.855 1.00 93.94 165 VAL A N 1
ATOM 1332 C CA . VAL A 1 165 ? 32.453 10.203 -15.473 1.00 93.94 165 VAL A CA 1
ATOM 1333 C C . VAL A 1 165 ? 32.155 11.671 -15.769 1.00 93.94 165 VAL A C 1
ATOM 1335 O O . VAL A 1 165 ? 32.928 12.537 -15.362 1.00 93.94 165 VAL A O 1
ATOM 1338 N N . ALA A 1 166 ? 31.022 11.960 -16.418 1.00 92.25 166 ALA A N 1
ATOM 1339 C CA . ALA A 1 166 ? 30.604 13.328 -16.724 1.00 92.25 166 ALA A CA 1
ATOM 1340 C C . ALA A 1 166 ? 30.491 14.183 -15.454 1.00 92.25 166 ALA A C 1
ATOM 1342 O O . ALA A 1 166 ? 30.955 15.323 -15.422 1.00 92.25 166 ALA A O 1
ATOM 1343 N N . PHE A 1 167 ? 29.924 13.614 -14.387 1.00 90.94 167 PHE A N 1
ATOM 1344 C CA . PHE A 1 167 ? 29.757 14.301 -13.111 1.00 90.94 167 PHE A CA 1
ATOM 1345 C C . PHE A 1 167 ? 31.088 14.600 -12.428 1.00 90.94 167 PHE A C 1
ATOM 1347 O O . PHE A 1 167 ? 31.328 15.739 -12.021 1.00 90.94 167 PHE A O 1
ATOM 1354 N N . VAL A 1 168 ? 31.978 13.612 -12.342 1.00 91.94 168 VAL A N 1
ATOM 1355 C CA . VAL A 1 168 ? 33.272 13.772 -11.670 1.00 91.94 168 VAL A CA 1
ATOM 1356 C C . VAL A 1 168 ? 34.195 14.729 -12.435 1.00 91.94 168 VAL A C 1
ATOM 1358 O O . VAL A 1 168 ? 34.783 15.606 -11.799 1.00 91.94 168 VAL A O 1
ATOM 1361 N N . ASP A 1 169 ? 34.290 14.626 -13.768 1.00 92.50 169 ASP A N 1
ATOM 1362 C CA . ASP A 1 169 ? 35.104 15.540 -14.596 1.00 92.50 169 ASP A CA 1
ATOM 1363 C C . ASP A 1 169 ? 34.679 17.001 -14.393 1.00 92.50 169 ASP A C 1
ATOM 1365 O O . ASP A 1 169 ? 35.514 17.884 -14.183 1.00 92.50 169 ASP A O 1
ATOM 1369 N N . GLN A 1 170 ? 33.366 17.247 -14.373 1.00 88.50 170 GLN A N 1
ATOM 1370 C CA . GLN A 1 170 ? 32.811 18.587 -14.218 1.00 88.50 170 GLN A CA 1
ATOM 1371 C C . GLN A 1 170 ? 32.990 19.139 -12.805 1.00 88.50 170 GLN A C 1
ATOM 1373 O O . GLN A 1 170 ? 33.374 20.302 -12.657 1.00 88.50 170 GLN A O 1
ATOM 1378 N N . ILE A 1 171 ? 32.707 18.347 -11.767 1.00 87.44 171 ILE A N 1
ATOM 1379 C CA . ILE A 1 171 ? 32.843 18.782 -10.368 1.00 87.44 171 ILE A CA 1
ATOM 1380 C C . ILE A 1 171 ? 34.304 19.080 -10.012 1.00 87.44 171 ILE A C 1
ATOM 1382 O O . ILE A 1 171 ? 34.559 20.014 -9.254 1.00 87.44 171 ILE A O 1
ATOM 1386 N N . LEU A 1 172 ? 35.251 18.321 -10.569 1.00 88.44 172 LEU A N 1
ATOM 1387 C CA . LEU A 1 172 ? 36.686 18.539 -10.368 1.00 88.44 172 LEU A CA 1
ATOM 1388 C C . LEU A 1 172 ? 37.303 19.542 -11.354 1.00 88.44 172 LEU A C 1
ATOM 1390 O O . LEU A 1 172 ? 38.486 19.845 -11.230 1.00 88.44 172 LEU A O 1
ATOM 1394 N N . GLU A 1 173 ? 36.522 20.042 -12.316 1.00 87.00 173 GLU A N 1
ATOM 1395 C CA . GLU A 1 173 ? 36.944 21.008 -13.340 1.00 87.00 173 GLU A CA 1
ATOM 1396 C C . GLU A 1 173 ? 38.192 20.563 -14.131 1.00 87.00 173 GLU A C 1
ATOM 1398 O O . GLU A 1 173 ? 39.007 21.387 -14.547 1.00 87.00 173 GLU A O 1
ATOM 1403 N N . GLN A 1 174 ? 38.347 19.251 -14.359 1.00 85.38 174 GLN A N 1
ATOM 1404 C CA . GLN A 1 174 ? 39.534 18.694 -15.027 1.00 85.38 174 GLN A CA 1
ATOM 1405 C C . GLN A 1 174 ? 39.510 18.886 -16.551 1.00 85.38 174 GLN A C 1
ATOM 1407 O O . GLN A 1 174 ? 40.569 18.989 -17.170 1.00 85.38 174 GLN A O 1
ATOM 1412 N N . ASN A 1 175 ? 38.318 18.981 -17.152 1.00 89.94 175 ASN A N 1
ATOM 1413 C CA . ASN A 1 175 ? 38.103 19.160 -18.592 1.00 89.94 175 ASN A CA 1
ATOM 1414 C C . ASN A 1 175 ? 38.712 18.039 -19.465 1.00 89.94 175 ASN A C 1
ATOM 1416 O O . ASN A 1 175 ? 39.017 18.264 -20.644 1.00 89.94 175 ASN A O 1
ATOM 1420 N N . VAL A 1 176 ? 38.864 16.822 -18.928 1.00 93.56 176 VAL A N 1
ATOM 1421 C CA . VAL A 1 176 ? 39.426 15.674 -19.664 1.00 93.56 176 VAL A CA 1
ATOM 1422 C C . VAL A 1 176 ? 38.503 15.296 -20.818 1.00 93.56 176 VAL A C 1
ATOM 1424 O O . VAL A 1 176 ? 38.965 15.074 -21.936 1.00 93.56 176 VAL A O 1
ATOM 1427 N N . ILE A 1 177 ? 37.185 15.309 -20.600 1.00 93.38 177 ILE A N 1
ATOM 1428 C CA . ILE A 1 177 ? 36.195 14.991 -21.642 1.00 93.38 177 ILE A CA 1
ATOM 1429 C C . ILE A 1 177 ? 36.333 15.945 -22.839 1.00 93.38 177 ILE A C 1
ATOM 1431 O O . ILE A 1 177 ? 36.302 15.512 -23.995 1.00 93.38 177 ILE A O 1
ATOM 1435 N N . LEU A 1 178 ? 36.537 17.241 -22.575 1.00 91.56 178 LEU A N 1
ATOM 1436 C CA . LEU A 1 178 ? 36.696 18.262 -23.615 1.00 91.56 178 LEU A CA 1
ATOM 1437 C C . LEU A 1 178 ? 37.971 18.054 -24.440 1.00 91.56 178 LEU A C 1
ATOM 1439 O O . LEU A 1 178 ? 37.938 18.244 -25.658 1.00 91.56 178 LEU A O 1
ATOM 1443 N N . LYS A 1 179 ? 39.065 17.594 -23.816 1.00 93.38 179 LYS A N 1
ATOM 1444 C CA . LYS A 1 179 ? 40.317 17.253 -24.514 1.00 93.38 179 LYS A CA 1
ATOM 1445 C C . LYS A 1 179 ? 40.086 16.207 -25.607 1.00 93.38 179 LYS A C 1
ATOM 1447 O O . LYS A 1 179 ? 40.656 16.323 -26.690 1.00 93.38 179 LYS A O 1
ATOM 1452 N N . TYR A 1 180 ? 39.225 15.220 -25.348 1.00 93.56 180 TYR A N 1
ATOM 1453 C CA . TYR A 1 180 ? 38.967 14.112 -26.270 1.00 93.56 180 TYR A CA 1
ATOM 1454 C C . TYR A 1 180 ? 37.826 14.349 -27.269 1.00 93.56 180 TYR A C 1
ATOM 1456 O O . TYR A 1 180 ? 37.645 13.540 -28.183 1.00 93.56 180 TYR A O 1
ATOM 1464 N N . GLU A 1 181 ? 37.086 15.458 -27.165 1.00 91.06 181 GLU A N 1
ATOM 1465 C CA . GLU A 1 181 ? 35.887 15.708 -27.978 1.00 91.06 181 GLU A CA 1
ATOM 1466 C C . GLU A 1 181 ? 36.150 15.583 -29.484 1.00 91.06 181 GLU A C 1
ATOM 1468 O O . GLU A 1 181 ? 35.405 14.904 -30.197 1.00 91.06 181 GLU A O 1
ATOM 1473 N N . LYS A 1 182 ? 37.207 16.237 -29.979 1.00 91.25 182 LYS A N 1
ATOM 1474 C CA . LYS A 1 182 ? 37.502 16.273 -31.417 1.00 91.25 182 LYS A CA 1
ATOM 1475 C C . LYS A 1 182 ? 37.758 14.868 -31.966 1.00 91.25 182 LYS A C 1
ATOM 1477 O O . LYS A 1 182 ? 37.236 14.535 -33.027 1.00 91.25 182 LYS A O 1
ATOM 1482 N N . TRP A 1 183 ? 38.505 14.047 -31.226 1.00 93.25 183 TRP A N 1
ATOM 1483 C CA . TRP A 1 183 ? 38.832 12.680 -31.632 1.00 93.25 183 TRP A CA 1
ATOM 1484 C C . TRP A 1 183 ? 37.624 11.747 -31.549 1.00 93.25 183 TRP A C 1
ATOM 1486 O O . TRP A 1 183 ? 37.405 10.974 -32.479 1.00 93.25 183 TRP A O 1
ATOM 1496 N N . MET A 1 184 ? 36.787 11.877 -30.514 1.00 93.69 184 MET A N 1
ATOM 1497 C CA . MET A 1 184 ? 35.535 11.114 -30.412 1.00 93.69 184 MET A CA 1
ATOM 1498 C C . MET A 1 184 ? 34.558 11.435 -31.554 1.00 93.69 184 MET A C 1
ATOM 1500 O O . MET A 1 184 ? 33.864 10.552 -32.054 1.00 93.69 184 MET A O 1
ATOM 1504 N N . ARG A 1 185 ? 34.503 12.692 -32.017 1.00 91.56 185 ARG A N 1
ATOM 1505 C CA . ARG A 1 185 ? 33.657 13.064 -33.165 1.00 91.56 185 ARG A CA 1
ATOM 1506 C C . ARG A 1 185 ? 34.155 12.448 -34.472 1.00 91.56 185 ARG A C 1
ATOM 1508 O O . ARG A 1 185 ? 33.335 11.961 -35.255 1.00 91.56 185 ARG A O 1
ATOM 1515 N N . SER A 1 186 ? 35.470 12.450 -34.693 1.00 91.56 186 SER A N 1
ATOM 1516 C CA . SER A 1 186 ? 36.090 11.984 -35.939 1.00 91.56 186 SER A CA 1
ATOM 1517 C C . SER A 1 186 ? 36.341 10.477 -36.009 1.00 91.56 186 SER A C 1
ATOM 1519 O O . SER A 1 186 ? 36.670 9.988 -37.084 1.00 91.56 186 SER A O 1
ATOM 1521 N N . CYS A 1 187 ? 36.241 9.738 -34.901 1.00 92.25 187 CYS A N 1
ATOM 1522 C CA . CYS A 1 187 ? 36.536 8.307 -34.901 1.00 92.25 187 CYS A CA 1
ATOM 1523 C C . CYS A 1 187 ? 35.410 7.458 -35.508 1.00 92.25 187 CYS A C 1
ATOM 1525 O O . CYS A 1 187 ? 34.232 7.832 -35.471 1.00 92.25 187 CYS A O 1
ATOM 1527 N N . GLU A 1 188 ? 35.778 6.287 -36.028 1.00 93.06 188 GLU A N 1
ATOM 1528 C CA . GLU A 1 188 ? 34.824 5.229 -36.368 1.00 93.06 188 GLU A CA 1
ATOM 1529 C C . GLU A 1 188 ? 34.081 4.751 -35.106 1.00 93.06 188 GLU A C 1
ATOM 1531 O O . GLU A 1 188 ? 34.710 4.659 -34.048 1.00 93.06 188 GLU A O 1
ATOM 1536 N N . PRO A 1 189 ? 32.776 4.410 -35.175 1.00 90.25 189 PRO A N 1
ATOM 1537 C CA . PRO A 1 189 ? 31.994 4.003 -34.001 1.00 90.25 189 PRO A CA 1
ATOM 1538 C C . PRO A 1 189 ? 32.628 2.872 -33.178 1.00 90.25 189 PRO A C 1
ATOM 1540 O O . PRO A 1 189 ? 32.603 2.926 -31.951 1.00 90.25 189 PRO A O 1
ATOM 1543 N N . ASN A 1 190 ? 33.275 1.904 -33.836 1.00 87.44 190 ASN A N 1
ATOM 1544 C CA . ASN A 1 190 ? 33.954 0.782 -33.174 1.00 87.44 190 ASN A CA 1
ATOM 1545 C C . ASN A 1 190 ? 35.144 1.214 -32.298 1.00 87.44 190 ASN A C 1
ATOM 1547 O O . ASN A 1 190 ? 35.543 0.478 -31.403 1.00 87.44 190 ASN A O 1
ATOM 1551 N N . ASN A 1 191 ? 35.694 2.410 -32.524 1.00 91.81 191 ASN A N 1
ATOM 1552 C CA . ASN A 1 191 ? 36.820 2.939 -31.755 1.00 91.81 191 ASN A CA 1
ATOM 1553 C C . ASN A 1 191 ? 36.370 3.788 -30.553 1.00 91.81 191 ASN A C 1
ATOM 1555 O O . ASN A 1 191 ? 37.216 4.218 -29.770 1.00 91.81 191 ASN A O 1
ATOM 1559 N N . LEU A 1 192 ? 35.065 4.055 -30.389 1.00 93.31 192 LEU A N 1
ATOM 1560 C CA . LEU A 1 192 ? 34.554 4.930 -29.328 1.00 93.31 192 LEU A CA 1
ATOM 1561 C C . LEU A 1 192 ? 34.898 4.412 -27.926 1.00 93.31 192 LEU A C 1
ATOM 1563 O O . LEU A 1 192 ? 35.319 5.205 -27.085 1.00 93.31 192 LEU A O 1
ATOM 1567 N N . ASN A 1 193 ? 34.780 3.100 -27.689 1.00 92.06 193 ASN A N 1
ATOM 1568 C CA . ASN A 1 193 ? 35.102 2.502 -26.389 1.00 92.06 193 ASN A CA 1
ATOM 1569 C C . ASN A 1 193 ? 36.551 2.788 -25.986 1.00 92.06 193 ASN A C 1
ATOM 1571 O O . ASN A 1 193 ? 36.787 3.182 -24.850 1.00 92.06 193 ASN A O 1
ATOM 1575 N N . GLY A 1 194 ? 37.500 2.715 -26.928 1.00 91.88 194 GLY A N 1
ATOM 1576 C CA . GLY A 1 194 ? 38.906 3.030 -26.665 1.00 91.88 194 GLY A CA 1
ATOM 1577 C C . GLY A 1 194 ? 39.123 4.470 -26.186 1.00 91.88 194 GLY A C 1
ATOM 1578 O O . GLY A 1 194 ? 39.888 4.701 -25.252 1.00 91.88 194 GLY A O 1
ATOM 1579 N N . TYR A 1 195 ? 38.406 5.443 -26.758 1.00 93.69 195 TYR A N 1
ATOM 1580 C CA . TYR A 1 195 ? 38.469 6.834 -26.291 1.00 93.69 195 TYR A CA 1
ATOM 1581 C C . TYR A 1 195 ? 37.809 7.028 -24.925 1.00 93.69 195 TYR A C 1
ATOM 1583 O O . TYR A 1 195 ? 38.344 7.764 -24.099 1.00 93.69 195 TYR A O 1
ATOM 1591 N N . VAL A 1 196 ? 36.684 6.357 -24.663 1.00 93.31 196 VAL A N 1
ATOM 1592 C CA . VAL A 1 196 ? 36.041 6.375 -23.339 1.00 93.31 196 VAL A CA 1
ATOM 1593 C C . VAL A 1 196 ? 36.976 5.780 -22.283 1.00 93.31 196 VAL A C 1
ATOM 1595 O O . VAL A 1 196 ? 37.171 6.392 -21.236 1.00 93.31 196 VAL A O 1
ATOM 1598 N N . SER A 1 197 ? 37.635 4.654 -22.572 1.00 92.19 197 SER A N 1
ATOM 1599 C CA . SER A 1 197 ? 38.652 4.066 -21.691 1.00 92.19 197 SER A CA 1
ATOM 1600 C C . SER A 1 197 ? 39.824 5.018 -21.447 1.00 92.19 197 SER A C 1
ATOM 1602 O O . SER A 1 197 ? 40.292 5.124 -20.315 1.00 92.19 197 SER A O 1
ATOM 1604 N N . GLN A 1 198 ? 40.264 5.754 -22.471 1.00 93.81 198 GLN A N 1
ATOM 1605 C CA . GLN A 1 198 ? 41.339 6.734 -22.330 1.00 93.81 198 GLN A CA 1
ATOM 1606 C C . GLN A 1 198 ? 40.930 7.932 -21.457 1.00 93.81 198 GLN A C 1
ATOM 1608 O O . GLN A 1 198 ? 41.726 8.373 -20.631 1.00 93.81 198 GLN A O 1
ATOM 1613 N N . ILE A 1 199 ? 39.691 8.424 -21.592 1.00 94.69 199 ILE A N 1
ATOM 1614 C CA . ILE A 1 199 ? 39.124 9.463 -20.714 1.00 94.69 199 ILE A CA 1
ATOM 1615 C C . ILE A 1 199 ? 39.101 8.974 -19.263 1.00 94.69 199 ILE A C 1
ATOM 1617 O O . ILE A 1 199 ? 39.534 9.696 -18.367 1.00 94.69 199 ILE A O 1
ATOM 1621 N N . ILE A 1 200 ? 38.622 7.746 -19.038 1.00 93.62 200 ILE A N 1
ATOM 1622 C CA . ILE A 1 200 ? 38.565 7.137 -17.704 1.00 93.62 200 ILE A CA 1
ATOM 1623 C C . ILE A 1 200 ? 39.965 7.045 -17.099 1.00 93.62 200 ILE A C 1
ATOM 1625 O O . ILE A 1 200 ? 40.147 7.437 -15.950 1.00 93.62 200 ILE A O 1
ATOM 1629 N N . PHE A 1 201 ? 40.944 6.571 -17.871 1.00 93.62 201 PHE A N 1
ATOM 1630 C CA . PHE A 1 201 ? 42.320 6.421 -17.413 1.00 93.62 201 PHE A CA 1
ATOM 1631 C C . PHE A 1 201 ? 42.985 7.771 -17.109 1.00 93.62 201 PHE A C 1
ATOM 1633 O O . PHE A 1 201 ? 43.539 7.941 -16.027 1.00 93.62 201 PHE A O 1
ATOM 1640 N N . GLU A 1 202 ? 42.909 8.743 -18.025 1.00 93.69 202 GLU A N 1
ATOM 1641 C CA . GLU A 1 202 ? 43.553 10.054 -17.854 1.00 93.69 202 GLU A CA 1
ATOM 1642 C C . GLU A 1 202 ? 42.934 10.864 -16.706 1.00 93.69 202 GLU A C 1
ATOM 1644 O O . GLU A 1 202 ? 43.659 11.515 -15.957 1.00 93.69 202 GLU A O 1
ATOM 1649 N N . GLY A 1 203 ? 41.612 10.800 -16.534 1.00 90.19 203 GLY A N 1
ATOM 1650 C CA . GLY A 1 203 ? 40.925 11.431 -15.404 1.00 90.19 203 GLY A CA 1
ATOM 1651 C C . GLY A 1 203 ? 41.042 10.658 -14.085 1.00 90.19 203 GLY A C 1
ATOM 1652 O O . GLY A 1 203 ? 40.612 11.142 -13.032 1.00 90.19 203 GLY A O 1
ATOM 1653 N N . GLU A 1 204 ? 41.618 9.452 -14.132 1.00 91.94 204 GLU A N 1
ATOM 1654 C CA . GLU A 1 204 ? 41.631 8.457 -13.057 1.00 91.94 204 GLU A CA 1
ATOM 1655 C C . GLU A 1 204 ? 40.221 8.177 -12.501 1.00 91.94 204 GLU A C 1
ATOM 1657 O O . GLU A 1 204 ? 40.014 8.033 -11.292 1.00 91.94 204 GLU A O 1
ATOM 1662 N N . TYR A 1 205 ? 39.213 8.131 -13.374 1.00 92.81 205 TYR A N 1
ATOM 1663 C CA . TYR A 1 205 ? 37.820 7.944 -12.967 1.00 92.81 205 TYR A CA 1
ATOM 1664 C C . TYR A 1 205 ? 37.498 6.504 -12.584 1.00 92.81 205 TYR A C 1
ATOM 1666 O O . TYR A 1 205 ? 36.509 6.272 -11.904 1.00 92.81 205 TYR A O 1
ATOM 1674 N N . ASN A 1 206 ? 38.349 5.541 -12.940 1.00 90.44 206 ASN A N 1
ATOM 1675 C CA . ASN A 1 206 ? 38.218 4.113 -12.627 1.00 90.44 206 ASN A CA 1
ATOM 1676 C C . ASN A 1 206 ? 37.950 3.816 -11.139 1.00 90.44 206 ASN A C 1
ATOM 1678 O O . ASN A 1 206 ? 37.312 2.818 -10.828 1.00 90.44 206 ASN A O 1
ATOM 1682 N N . GLN A 1 207 ? 38.365 4.696 -10.227 1.00 89.88 207 GLN A N 1
ATOM 1683 C CA . GLN A 1 207 ? 38.071 4.588 -8.794 1.00 89.88 207 GLN A CA 1
ATOM 1684 C C . GLN A 1 207 ? 36.593 4.839 -8.414 1.00 89.88 207 GLN A C 1
ATOM 1686 O O . GLN A 1 207 ? 36.188 4.533 -7.295 1.00 89.88 207 GLN A O 1
ATOM 1691 N N . PHE A 1 208 ? 35.791 5.390 -9.330 1.00 89.12 208 PHE A N 1
ATOM 1692 C CA . PHE A 1 208 ? 34.369 5.717 -9.153 1.00 89.12 208 PHE A CA 1
ATOM 1693 C C . PHE A 1 208 ? 33.433 4.812 -9.965 1.00 89.12 208 PHE A C 1
ATOM 1695 O O . PHE A 1 208 ? 32.220 5.008 -9.955 1.00 89.12 208 PHE A O 1
ATOM 1702 N N . LEU A 1 209 ? 33.980 3.849 -10.708 1.00 89.00 209 LEU A N 1
ATOM 1703 C CA . LEU A 1 209 ? 33.240 3.082 -11.708 1.00 89.00 209 LEU A CA 1
ATOM 1704 C C . LEU A 1 209 ? 33.199 1.604 -11.353 1.00 89.00 209 LEU A C 1
ATOM 1706 O O . LEU A 1 209 ? 34.023 1.096 -10.593 1.00 89.00 209 LEU A O 1
ATOM 1710 N N . ASN A 1 210 ? 32.240 0.904 -11.949 1.00 73.50 210 ASN A N 1
ATOM 1711 C CA . ASN A 1 210 ? 32.145 -0.544 -11.855 1.00 73.50 210 ASN A CA 1
ATOM 1712 C C . ASN A 1 210 ? 32.212 -1.128 -13.272 1.00 73.50 210 ASN A C 1
ATOM 1714 O O . ASN A 1 210 ? 31.183 -1.444 -13.878 1.00 73.50 210 ASN A O 1
ATOM 1718 N N . LEU A 1 211 ? 33.448 -1.220 -13.783 1.00 79.38 211 LEU A N 1
ATOM 1719 C CA . LEU A 1 211 ? 33.834 -1.619 -15.147 1.00 79.38 211 LEU A CA 1
ATOM 1720 C C . LEU A 1 211 ? 33.590 -3.119 -15.395 1.00 79.38 211 LEU A C 1
ATOM 1722 O O . LEU A 1 211 ? 34.517 -3.911 -15.540 1.00 79.38 211 LEU A O 1
ATOM 1726 N N . THR A 1 212 ? 32.323 -3.518 -15.374 1.00 74.81 212 THR A N 1
ATOM 1727 C CA . THR A 1 212 ? 31.878 -4.924 -15.346 1.00 74.81 212 THR A CA 1
ATOM 1728 C C . THR A 1 212 ? 31.190 -5.380 -16.633 1.00 74.81 212 THR A C 1
ATOM 1730 O O . THR A 1 212 ? 30.582 -6.445 -16.644 1.00 74.81 212 THR A O 1
ATOM 1733 N N . TYR A 1 213 ? 31.294 -4.604 -17.714 1.00 80.44 213 TYR A N 1
ATOM 1734 C CA . TYR A 1 213 ? 30.631 -4.868 -18.994 1.00 80.44 213 TYR A CA 1
ATOM 1735 C C . TYR A 1 213 ? 31.621 -5.157 -20.127 1.00 80.44 213 TYR A C 1
ATOM 1737 O O . TYR A 1 213 ? 32.771 -4.715 -20.099 1.00 80.44 213 TYR A O 1
ATOM 1745 N N . GLN A 1 214 ? 31.155 -5.899 -21.135 1.00 80.12 214 GLN A N 1
ATOM 1746 C CA . GLN A 1 214 ? 31.893 -6.116 -22.381 1.00 80.12 214 GLN A CA 1
ATOM 1747 C C . GLN A 1 214 ? 31.858 -4.877 -23.285 1.00 80.12 214 GLN A C 1
ATOM 1749 O O . GLN A 1 214 ? 31.070 -3.957 -23.072 1.00 80.12 214 GLN A O 1
ATOM 1754 N N . ASP A 1 215 ? 32.698 -4.867 -24.323 1.00 83.69 215 ASP A N 1
ATOM 1755 C CA . ASP A 1 215 ? 32.722 -3.786 -25.306 1.00 83.69 215 ASP A CA 1
ATOM 1756 C C . ASP A 1 215 ? 31.337 -3.537 -25.921 1.00 83.69 215 ASP A C 1
ATOM 1758 O O . ASP A 1 215 ? 30.759 -4.391 -26.596 1.00 83.69 215 ASP A O 1
ATOM 1762 N N . ILE A 1 216 ? 30.827 -2.322 -25.711 1.00 92.44 216 ILE A N 1
ATOM 1763 C CA . ILE A 1 216 ? 29.548 -1.866 -26.250 1.00 92.44 216 ILE A CA 1
ATOM 1764 C C . ILE A 1 216 ? 29.686 -1.610 -27.751 1.00 92.44 216 ILE A C 1
ATOM 1766 O O . ILE A 1 216 ? 30.577 -0.884 -28.197 1.00 92.44 216 ILE A O 1
ATOM 1770 N N . LYS A 1 217 ? 28.777 -2.179 -28.539 1.00 93.06 217 LYS A N 1
ATOM 1771 C CA . LYS A 1 217 ? 28.650 -1.907 -29.971 1.00 93.06 217 LYS A CA 1
ATOM 1772 C C . LYS A 1 217 ? 27.989 -0.551 -30.182 1.00 93.06 217 LYS A C 1
ATOM 1774 O O . LYS A 1 217 ? 26.920 -0.286 -29.629 1.00 93.06 217 LYS A O 1
ATOM 1779 N N . HIS A 1 218 ? 28.587 0.263 -31.050 1.00 93.94 218 HIS A N 1
ATOM 1780 C CA . HIS A 1 218 ? 28.108 1.603 -31.385 1.00 93.94 218 HIS A CA 1
ATOM 1781 C C . HIS A 1 218 ? 27.836 1.764 -32.877 1.00 93.94 218 HIS A C 1
ATOM 1783 O O . HIS A 1 218 ? 28.481 1.145 -33.718 1.00 93.94 218 HIS A O 1
ATOM 1789 N N . ASN A 1 219 ? 26.923 2.673 -33.206 1.00 93.44 219 ASN A N 1
ATOM 1790 C CA . ASN A 1 219 ? 26.765 3.227 -34.546 1.00 93.44 219 ASN A CA 1
ATOM 1791 C C . ASN A 1 219 ? 27.009 4.747 -34.516 1.00 93.44 219 ASN A C 1
ATOM 1793 O O . ASN A 1 219 ? 27.321 5.327 -33.474 1.00 93.44 219 ASN A O 1
ATOM 1797 N N . ALA A 1 220 ? 26.874 5.416 -35.664 1.00 92.38 220 ALA A N 1
ATOM 1798 C CA . ALA A 1 220 ? 27.089 6.862 -35.751 1.00 92.38 220 ALA A CA 1
ATOM 1799 C C . ALA A 1 220 ? 26.194 7.670 -34.788 1.00 92.38 220 ALA A C 1
ATOM 1801 O O . ALA A 1 220 ? 26.632 8.687 -34.253 1.00 92.38 220 ALA A O 1
ATOM 1802 N N . HIS A 1 221 ? 24.970 7.201 -34.536 1.00 93.00 221 HIS A N 1
ATOM 1803 C CA . HIS A 1 221 ? 23.998 7.888 -33.693 1.00 93.00 221 HIS A CA 1
ATOM 1804 C C . HIS A 1 221 ? 24.252 7.665 -32.195 1.00 93.00 221 HIS A C 1
ATOM 1806 O O . HIS A 1 221 ? 24.265 8.629 -31.432 1.00 93.00 221 HIS A O 1
ATOM 1812 N N . THR A 1 222 ? 24.531 6.426 -31.764 1.00 93.56 222 THR A N 1
ATOM 1813 C CA . THR A 1 222 ? 24.893 6.150 -30.360 1.00 93.56 222 THR A CA 1
ATOM 1814 C C . THR A 1 222 ? 26.183 6.869 -29.983 1.00 93.56 222 THR A C 1
ATOM 1816 O O . THR A 1 222 ? 26.262 7.430 -28.895 1.00 93.56 222 THR A O 1
ATOM 1819 N N . LYS A 1 223 ? 27.144 6.971 -30.913 1.00 94.94 223 LYS A N 1
ATOM 1820 C CA . LYS A 1 223 ? 28.357 7.782 -30.742 1.00 94.94 223 LYS A CA 1
ATOM 1821 C C . LYS A 1 223 ? 28.037 9.245 -30.436 1.00 94.94 223 LYS A C 1
ATOM 1823 O O . LYS A 1 223 ? 28.601 9.823 -29.510 1.00 94.94 223 LYS A O 1
ATOM 1828 N N . GLU A 1 224 ? 27.124 9.852 -31.191 1.00 94.12 224 GLU A N 1
ATOM 1829 C CA . GLU A 1 224 ? 26.710 11.237 -30.956 1.00 94.12 224 GLU A CA 1
ATOM 1830 C C . GLU A 1 224 ? 26.025 11.406 -29.592 1.00 94.12 224 GLU A C 1
ATOM 1832 O O . GLU A 1 224 ? 26.305 12.372 -28.882 1.00 94.12 224 GLU A O 1
ATOM 1837 N N . LEU A 1 225 ? 25.166 10.460 -29.207 1.00 93.88 225 LEU A N 1
ATOM 1838 C CA . LEU A 1 225 ? 24.475 10.468 -27.916 1.00 93.88 225 LEU A CA 1
ATOM 1839 C C . LEU A 1 225 ? 25.436 10.295 -26.733 1.00 93.88 225 LEU A C 1
ATOM 1841 O O . LEU A 1 225 ? 25.293 11.012 -25.748 1.00 93.88 225 LEU A O 1
ATOM 1845 N N . VAL A 1 226 ? 26.451 9.430 -26.843 1.00 94.88 226 VAL A N 1
ATOM 1846 C CA . VAL A 1 226 ? 27.512 9.286 -25.827 1.00 94.88 226 VAL A CA 1
ATOM 1847 C C . VAL A 1 226 ? 28.265 10.604 -25.642 1.00 94.88 226 VAL A C 1
ATOM 1849 O O . VAL A 1 226 ? 28.447 11.056 -24.514 1.00 94.88 226 VAL A O 1
ATOM 1852 N N . ILE A 1 227 ? 28.645 11.269 -26.739 1.00 93.38 227 ILE A N 1
ATOM 1853 C CA . ILE A 1 227 ? 29.316 12.577 -26.675 1.00 93.38 227 ILE A CA 1
ATOM 1854 C C . ILE A 1 227 ? 28.391 13.631 -26.052 1.00 93.38 227 ILE A C 1
ATOM 1856 O O . ILE A 1 227 ? 28.842 14.429 -25.231 1.00 93.38 227 ILE A O 1
ATOM 1860 N N . LYS A 1 228 ? 27.101 13.643 -26.417 1.00 92.12 228 LYS A N 1
ATOM 1861 C CA . LYS A 1 228 ? 26.105 14.550 -25.821 1.00 92.12 228 LYS A CA 1
ATOM 1862 C C . LYS A 1 228 ? 25.959 14.319 -24.320 1.00 92.12 228 LYS A C 1
ATOM 1864 O O . LYS A 1 228 ? 25.948 15.296 -23.582 1.00 92.12 228 LYS A O 1
ATOM 1869 N N . LEU A 1 229 ? 25.891 13.062 -23.884 1.00 91.88 229 LEU A N 1
ATOM 1870 C CA . LEU A 1 229 ? 25.775 12.685 -22.478 1.00 91.88 229 LEU A CA 1
ATOM 1871 C C . LEU A 1 229 ? 27.007 13.139 -21.687 1.00 91.88 229 LEU A C 1
ATOM 1873 O O . LEU A 1 229 ? 26.859 13.835 -20.688 1.00 91.88 229 LEU A O 1
ATOM 1877 N N . LEU A 1 230 ? 28.215 12.825 -22.165 1.00 92.56 230 LEU A N 1
ATOM 1878 C CA . LEU A 1 230 ? 29.468 13.202 -21.497 1.00 92.56 230 LEU A CA 1
ATOM 1879 C C . LEU A 1 230 ? 29.644 14.722 -21.356 1.00 92.56 230 LEU A C 1
ATOM 1881 O O . LEU A 1 230 ? 30.242 15.195 -20.393 1.00 92.56 230 LEU A O 1
ATOM 1885 N N . LYS A 1 231 ? 29.124 15.492 -22.318 1.00 89.38 231 LYS A N 1
ATOM 1886 C CA . LYS A 1 231 ? 29.190 16.960 -22.325 1.00 89.38 231 LYS A CA 1
ATOM 1887 C C . LYS A 1 231 ? 28.025 17.646 -21.616 1.00 89.38 231 LYS A C 1
ATOM 1889 O O . LYS A 1 231 ? 28.023 18.874 -21.526 1.00 89.38 231 LYS A O 1
ATOM 1894 N N . TYR A 1 232 ? 27.017 16.894 -21.200 1.00 85.75 232 TYR A N 1
ATOM 1895 C CA . TYR A 1 232 ? 25.824 17.467 -20.603 1.00 85.75 232 TYR A CA 1
ATOM 1896 C C . TYR A 1 232 ? 26.162 18.140 -19.270 1.00 85.75 232 TYR A C 1
ATOM 1898 O O . TYR A 1 232 ? 26.904 17.553 -18.493 1.00 85.75 232 TYR A O 1
ATOM 1906 N N . ASP A 1 233 ? 25.640 19.337 -18.978 1.00 77.00 233 ASP A N 1
ATOM 1907 C CA . ASP A 1 233 ? 25.874 20.001 -17.681 1.00 77.00 233 ASP A CA 1
ATOM 1908 C C . ASP A 1 233 ? 25.137 19.239 -16.571 1.00 77.00 233 ASP A C 1
ATOM 1910 O O . ASP A 1 233 ? 23.939 19.425 -16.342 1.00 77.00 233 ASP A O 1
ATOM 1914 N N . VAL A 1 234 ? 25.867 18.354 -15.891 1.00 71.06 234 VAL A N 1
ATOM 1915 C CA . VAL A 1 234 ? 25.329 17.485 -14.840 1.00 71.06 234 VAL A CA 1
ATOM 1916 C C . VAL A 1 234 ? 25.502 18.082 -13.438 1.00 71.06 234 VAL A C 1
ATOM 1918 O O . VAL A 1 234 ? 25.019 17.503 -12.465 1.00 71.06 234 VAL A O 1
ATOM 1921 N N . LYS A 1 235 ? 26.157 19.252 -13.302 1.00 69.06 235 LYS A N 1
ATOM 1922 C CA . LYS A 1 235 ? 26.376 19.910 -11.994 1.00 69.06 235 LYS A CA 1
ATOM 1923 C C . LYS A 1 235 ? 25.056 20.251 -11.300 1.00 69.06 235 LYS A C 1
ATOM 1925 O O . LYS A 1 235 ? 24.975 20.209 -10.073 1.00 69.06 235 LYS A O 1
ATOM 1930 N N . GLY A 1 236 ? 24.043 20.571 -12.099 1.00 63.25 236 GLY A N 1
ATOM 1931 C CA . GLY A 1 236 ? 22.688 20.870 -11.662 1.00 63.25 236 GLY A CA 1
ATOM 1932 C C . GLY A 1 236 ? 21.704 19.737 -11.922 1.00 63.25 236 GLY A C 1
ATOM 1933 O O . GLY A 1 236 ? 20.579 20.014 -12.275 1.00 63.25 236 GLY A O 1
ATOM 1934 N N . ILE A 1 237 ? 22.076 18.459 -11.870 1.00 70.62 237 ILE A N 1
ATOM 1935 C CA . ILE A 1 237 ? 21.049 17.411 -11.977 1.00 70.62 237 ILE A CA 1
ATOM 1936 C C . ILE A 1 237 ? 20.356 17.211 -10.626 1.00 70.62 237 ILE A C 1
ATOM 1938 O O . ILE A 1 237 ? 21.009 17.043 -9.594 1.00 70.62 237 ILE A O 1
ATOM 1942 N N . ASP A 1 238 ? 19.024 17.192 -10.649 1.00 75.75 238 ASP A N 1
ATOM 1943 C CA . ASP A 1 238 ? 18.202 16.698 -9.555 1.00 75.75 238 ASP A CA 1
ATOM 1944 C C . ASP A 1 238 ? 18.328 15.166 -9.521 1.00 75.75 238 ASP A C 1
ATOM 1946 O O . ASP A 1 238 ? 17.809 14.442 -10.377 1.00 75.75 238 ASP A O 1
ATOM 1950 N N . SER A 1 239 ? 19.066 14.674 -8.525 1.00 78.56 239 SER A N 1
ATOM 1951 C CA . SER A 1 239 ? 19.348 13.243 -8.353 1.00 78.56 239 SER A CA 1
ATOM 1952 C C . SER A 1 239 ? 18.094 12.371 -8.204 1.00 78.56 239 SER A C 1
ATOM 1954 O O . SER A 1 239 ? 18.109 11.203 -8.588 1.00 78.56 239 SER A O 1
ATOM 1956 N N . GLU A 1 240 ? 16.998 12.912 -7.669 1.00 72.00 240 GLU A N 1
ATOM 1957 C CA . GLU A 1 240 ? 15.753 12.170 -7.493 1.00 72.00 240 GLU A CA 1
ATOM 1958 C C . GLU A 1 240 ? 15.081 11.957 -8.849 1.00 72.00 240 GLU A C 1
ATOM 1960 O O . GLU A 1 240 ? 14.612 10.857 -9.163 1.00 72.00 240 GLU A O 1
ATOM 1965 N N . VAL A 1 241 ? 15.070 13.004 -9.672 1.00 71.00 241 VAL A N 1
ATOM 1966 C CA . VAL A 1 241 ? 14.502 12.964 -11.019 1.00 71.00 241 VAL A CA 1
ATOM 1967 C C . VAL A 1 241 ? 15.359 12.080 -11.922 1.00 71.00 241 VAL A C 1
ATOM 1969 O O . VAL A 1 241 ? 14.804 11.216 -12.602 1.00 71.00 241 VAL A O 1
ATOM 1972 N N . LEU A 1 242 ? 16.691 12.194 -11.851 1.00 76.31 242 LEU A N 1
ATOM 1973 C CA . LEU A 1 242 ? 17.620 11.299 -12.547 1.00 76.31 242 LEU A CA 1
ATOM 1974 C C . LEU A 1 242 ? 17.378 9.839 -12.155 1.00 76.31 242 LEU A C 1
ATOM 1976 O O . LEU A 1 242 ? 17.175 8.994 -13.026 1.00 76.31 242 LEU A O 1
ATOM 1980 N N . GLY A 1 243 ? 17.344 9.551 -10.852 1.00 76.25 243 GLY A N 1
ATOM 1981 C CA . GLY A 1 243 ? 17.076 8.216 -10.334 1.00 76.25 243 GLY A CA 1
ATOM 1982 C C . GLY A 1 243 ? 15.768 7.642 -10.849 1.00 76.25 243 GLY A C 1
ATOM 1983 O O . GLY A 1 243 ? 15.746 6.520 -11.346 1.00 76.25 243 GLY A O 1
ATOM 1984 N N . SER A 1 244 ? 14.700 8.435 -10.797 1.00 70.88 244 SER A N 1
ATOM 1985 C CA . SER A 1 244 ? 13.366 8.030 -11.242 1.00 70.88 244 SER A CA 1
ATOM 1986 C C . SER A 1 244 ? 13.315 7.758 -12.750 1.00 70.88 244 SER A C 1
ATOM 1988 O O . SER A 1 244 ? 12.795 6.724 -13.169 1.00 70.88 244 SER A O 1
ATOM 1990 N N . ILE A 1 245 ? 13.888 8.650 -13.567 1.00 73.50 245 ILE A N 1
ATOM 1991 C CA . ILE A 1 245 ? 13.946 8.514 -15.032 1.00 73.50 245 ILE A CA 1
ATOM 1992 C C . ILE A 1 245 ? 14.721 7.260 -15.414 1.00 73.50 245 ILE A C 1
ATOM 1994 O O . ILE A 1 245 ? 14.223 6.426 -16.168 1.00 73.50 245 ILE A O 1
ATOM 1998 N N . VAL A 1 246 ? 15.943 7.126 -14.897 1.00 76.69 246 VAL A N 1
ATOM 1999 C CA . VAL A 1 246 ? 16.816 6.015 -15.266 1.00 76.69 246 VAL A CA 1
ATOM 2000 C C . VAL A 1 246 ? 16.205 4.710 -14.766 1.00 76.69 246 VAL A C 1
ATOM 2002 O O . VAL A 1 246 ? 16.065 3.767 -15.537 1.00 76.69 246 VAL A O 1
ATOM 2005 N N . TYR A 1 247 ? 15.702 4.664 -13.532 1.00 77.31 247 TYR A N 1
ATOM 2006 C CA . TYR A 1 247 ? 15.011 3.477 -13.033 1.00 77.31 247 TYR A CA 1
ATOM 2007 C C . TYR A 1 247 ? 13.816 3.091 -13.916 1.00 77.31 247 TYR A C 1
ATOM 2009 O O . TYR A 1 247 ? 13.656 1.922 -14.244 1.00 77.31 247 TYR A O 1
ATOM 2017 N N . LYS A 1 248 ? 13.016 4.054 -14.389 1.00 73.00 248 LYS A N 1
ATOM 2018 C CA . LYS A 1 248 ? 11.882 3.793 -15.291 1.00 73.00 248 LYS A CA 1
ATOM 2019 C C . LYS A 1 248 ? 12.295 3.214 -16.648 1.00 73.00 248 LYS A C 1
ATOM 2021 O O . LYS A 1 248 ? 11.534 2.438 -17.219 1.00 73.00 248 LYS A O 1
ATOM 2026 N N . ILE A 1 249 ? 13.473 3.580 -17.150 1.00 75.56 249 ILE A N 1
ATOM 2027 C CA . ILE A 1 249 ? 14.012 3.083 -18.424 1.00 75.56 249 ILE A CA 1
ATOM 2028 C C . ILE A 1 249 ? 14.487 1.625 -18.303 1.00 75.56 249 ILE A C 1
ATOM 2030 O O . ILE A 1 249 ? 14.346 0.862 -19.257 1.00 75.56 249 ILE A O 1
ATOM 2034 N N . PHE A 1 250 ? 15.051 1.243 -17.152 1.00 74.69 250 PHE A N 1
ATOM 2035 C CA . PHE A 1 250 ? 15.765 -0.032 -16.989 1.00 74.69 250 PHE A CA 1
ATOM 2036 C C . PHE A 1 250 ? 15.055 -1.069 -16.104 1.00 74.69 250 PHE A C 1
ATOM 2038 O O . PHE A 1 250 ? 15.337 -2.261 -16.225 1.00 74.69 250 PHE A O 1
ATOM 2045 N N . ALA A 1 251 ? 14.151 -0.653 -15.215 1.00 67.31 251 ALA A N 1
ATOM 2046 C CA . ALA A 1 251 ? 13.429 -1.554 -14.321 1.00 67.31 251 ALA A CA 1
ATOM 2047 C C . ALA A 1 251 ? 12.208 -2.198 -14.996 1.00 67.31 251 ALA A C 1
ATOM 2049 O O . ALA A 1 251 ? 11.677 -1.718 -15.999 1.00 67.31 251 ALA A O 1
ATOM 2050 N N . SER A 1 252 ? 11.729 -3.294 -14.402 1.00 61.78 252 SER A N 1
ATOM 2051 C CA . SER A 1 252 ? 10.518 -3.978 -14.857 1.00 61.78 252 SER A CA 1
ATOM 2052 C C . SER A 1 252 ? 9.288 -3.055 -14.811 1.00 61.78 252 SER A C 1
ATOM 2054 O O . SER A 1 252 ? 9.195 -2.157 -13.973 1.00 61.78 252 SER A O 1
ATOM 2056 N N . SER A 1 253 ? 8.302 -3.287 -15.685 1.00 54.28 253 SER A N 1
ATOM 2057 C CA . SER A 1 253 ? 7.102 -2.438 -15.788 1.00 54.28 253 SER A CA 1
ATOM 2058 C C . SER A 1 253 ? 6.257 -2.378 -14.506 1.00 54.28 253 SER A C 1
ATOM 2060 O O . SER A 1 253 ? 5.511 -1.422 -14.315 1.00 54.28 253 SER A O 1
ATOM 2062 N N . GLU A 1 254 ? 6.336 -3.392 -13.635 1.00 53.44 254 GLU A N 1
ATOM 2063 C CA . GLU A 1 254 ? 5.648 -3.386 -12.334 1.00 53.44 254 GLU A CA 1
ATOM 2064 C C . GLU A 1 254 ? 6.377 -2.482 -11.314 1.00 53.44 254 GLU A C 1
ATOM 2066 O O . GLU A 1 254 ? 5.727 -1.716 -10.606 1.00 53.44 254 GLU A O 1
ATOM 2071 N N . GLU A 1 255 ? 7.714 -2.496 -11.273 1.00 56.44 255 GLU A N 1
ATOM 2072 C CA . GLU A 1 255 ? 8.526 -1.721 -10.314 1.00 56.44 255 GLU A CA 1
ATOM 2073 C C . GLU A 1 255 ? 8.702 -0.252 -10.724 1.00 56.44 255 GLU A C 1
ATOM 2075 O O . GLU A 1 255 ? 8.753 0.638 -9.869 1.00 56.44 255 GLU A O 1
ATOM 2080 N N . SER A 1 256 ? 8.716 0.035 -12.029 1.00 52.50 256 SER A N 1
ATOM 2081 C CA . SER A 1 256 ? 8.853 1.398 -12.556 1.00 52.50 256 SER A CA 1
ATOM 2082 C C . SER A 1 256 ? 7.679 2.316 -12.190 1.00 52.50 256 SER A C 1
ATOM 2084 O O . SER A 1 256 ? 7.852 3.530 -12.098 1.00 52.50 256 SER A O 1
ATOM 2086 N N . THR A 1 257 ? 6.492 1.768 -11.907 1.00 53.59 257 THR A N 1
ATOM 2087 C CA . THR A 1 257 ? 5.318 2.567 -11.498 1.00 53.59 257 THR A CA 1
ATOM 2088 C C . THR A 1 257 ? 5.401 3.115 -10.069 1.00 53.59 257 THR A C 1
ATOM 2090 O O . THR A 1 257 ? 4.797 4.153 -9.779 1.00 53.59 257 THR A O 1
ATOM 2093 N N . LEU A 1 258 ? 6.160 2.453 -9.189 1.00 56.25 258 LEU A N 1
ATOM 2094 C CA . LEU A 1 258 ? 6.320 2.824 -7.779 1.00 56.25 258 LEU A CA 1
ATOM 2095 C C . LEU A 1 258 ? 7.403 3.887 -7.586 1.00 56.25 258 LEU A C 1
ATOM 2097 O O . LEU A 1 258 ? 7.156 4.885 -6.910 1.00 56.25 258 LEU A O 1
ATOM 2101 N N . TYR A 1 259 ? 8.565 3.702 -8.218 1.00 57.03 259 TYR A N 1
ATOM 2102 C CA . TYR A 1 259 ? 9.744 4.554 -8.005 1.00 57.03 259 TYR A CA 1
ATOM 2103 C C . TYR A 1 259 ? 10.082 5.477 -9.182 1.00 57.03 259 TYR A C 1
ATOM 2105 O O . TYR A 1 259 ? 10.949 6.331 -9.053 1.00 57.03 259 TYR A O 1
ATOM 2113 N N . GLY A 1 260 ? 9.427 5.320 -10.336 1.00 48.72 260 GLY A N 1
ATOM 2114 C CA . GLY A 1 260 ? 9.780 6.032 -11.569 1.00 48.72 260 GLY A CA 1
ATOM 2115 C C . GLY A 1 260 ? 9.126 7.403 -11.760 1.00 48.72 260 GLY A C 1
ATOM 2116 O O . GLY A 1 260 ? 9.166 7.923 -12.871 1.00 48.72 260 GLY A O 1
ATOM 2117 N N . ASN A 1 261 ? 8.493 7.985 -10.732 1.00 52.84 261 ASN A N 1
ATOM 2118 C CA . ASN A 1 261 ? 7.633 9.166 -10.874 1.00 52.84 261 ASN A CA 1
ATOM 2119 C C . ASN A 1 261 ? 7.892 10.244 -9.807 1.00 52.84 261 ASN A C 1
ATOM 2121 O O . ASN A 1 261 ? 7.942 9.938 -8.619 1.00 52.84 261 ASN A O 1
ATOM 2125 N N . GLN A 1 262 ? 7.894 11.524 -10.209 1.00 46.66 262 GLN A N 1
ATOM 2126 C CA . GLN A 1 262 ? 8.077 12.691 -9.318 1.00 46.66 262 GLN A CA 1
ATOM 2127 C C . GLN A 1 262 ? 7.056 12.791 -8.166 1.00 46.66 262 GLN A C 1
ATOM 2129 O O . GLN A 1 262 ? 7.336 13.406 -7.139 1.00 46.66 262 GLN A O 1
ATOM 2134 N N . THR A 1 263 ? 5.880 12.164 -8.288 1.00 48.12 263 THR A N 1
ATOM 2135 C CA . THR A 1 263 ? 4.884 12.091 -7.202 1.00 48.12 263 THR A CA 1
ATOM 2136 C C . THR A 1 263 ? 5.425 11.364 -5.961 1.00 48.12 263 THR A C 1
ATOM 2138 O O . THR A 1 263 ? 4.922 11.588 -4.859 1.00 48.12 263 THR A O 1
ATOM 2141 N N . ALA A 1 264 ? 6.491 10.566 -6.106 1.00 63.44 264 ALA A N 1
ATOM 2142 C CA . ALA A 1 264 ? 7.193 9.942 -4.991 1.00 63.44 264 ALA A CA 1
ATOM 2143 C C . ALA A 1 264 ? 7.672 10.975 -3.960 1.00 63.44 264 ALA A C 1
ATOM 2145 O O . ALA A 1 264 ? 7.430 10.763 -2.775 1.00 63.44 264 ALA A O 1
ATOM 2146 N N . LYS A 1 265 ? 8.223 12.129 -4.373 1.00 75.62 265 LYS A N 1
ATOM 2147 C CA . LYS A 1 265 ? 8.739 13.153 -3.445 1.00 75.62 265 LYS A CA 1
ATOM 2148 C C . LYS A 1 265 ? 7.689 13.638 -2.454 1.00 75.62 265 LYS A C 1
ATOM 2150 O O . LYS A 1 265 ? 7.918 13.680 -1.248 1.00 75.62 265 LYS A O 1
ATOM 2155 N N . THR A 1 266 ? 6.506 13.993 -2.960 1.00 79.38 266 THR A N 1
ATOM 2156 C CA . THR A 1 266 ? 5.401 14.491 -2.131 1.00 79.38 266 THR A CA 1
ATOM 2157 C C . THR A 1 266 ? 4.963 13.441 -1.113 1.00 79.38 266 THR A C 1
ATOM 2159 O O . THR A 1 266 ? 4.685 13.775 0.037 1.00 79.38 266 THR A O 1
ATOM 2162 N N . TYR A 1 267 ? 4.910 12.170 -1.515 1.00 82.94 267 TYR A N 1
ATOM 2163 C CA . TYR A 1 267 ? 4.541 11.076 -0.621 1.00 82.94 267 TYR A CA 1
ATOM 2164 C C . TYR A 1 267 ? 5.651 10.734 0.382 1.00 82.94 267 TYR A C 1
ATOM 2166 O O . TYR A 1 267 ? 5.349 10.514 1.552 1.00 82.94 267 TYR A O 1
ATOM 2174 N N . ILE A 1 268 ? 6.918 10.753 -0.035 1.00 88.44 268 ILE A N 1
ATOM 2175 C CA . ILE A 1 268 ? 8.082 10.566 0.841 1.00 88.44 268 ILE A CA 1
ATOM 2176 C C . ILE A 1 268 ? 8.110 11.662 1.912 1.00 88.44 268 ILE A C 1
ATOM 2178 O O . ILE A 1 268 ? 8.216 11.358 3.097 1.00 88.44 268 ILE A O 1
ATOM 2182 N N . ASN A 1 269 ? 7.900 12.922 1.522 1.00 88.94 269 ASN A N 1
ATOM 2183 C CA . ASN A 1 269 ? 7.834 14.027 2.474 1.00 88.94 269 ASN A CA 1
ATOM 2184 C C . ASN A 1 269 ? 6.688 13.849 3.471 1.00 88.94 269 ASN A C 1
ATOM 2186 O O . ASN A 1 269 ? 6.917 14.027 4.656 1.00 88.94 269 ASN A O 1
ATOM 2190 N N . ARG A 1 270 ? 5.491 13.406 3.053 1.00 90.94 270 ARG A N 1
ATOM 2191 C CA . ARG A 1 270 ? 4.406 13.078 4.005 1.00 90.94 270 ARG A CA 1
ATOM 2192 C C . ARG A 1 270 ? 4.834 12.029 5.034 1.00 90.94 270 ARG A C 1
ATOM 2194 O O . ARG A 1 270 ? 4.523 12.167 6.213 1.00 90.94 270 ARG A O 1
ATOM 2201 N N . LEU A 1 271 ? 5.561 11.000 4.599 1.00 93.75 271 LEU A N 1
ATOM 2202 C CA . LEU A 1 271 ? 6.086 9.979 5.502 1.00 93.75 271 LEU A CA 1
ATOM 2203 C C . LEU A 1 271 ? 7.056 10.587 6.530 1.00 93.75 271 LEU A C 1
ATOM 2205 O O . LEU A 1 271 ? 6.953 10.281 7.715 1.00 93.75 271 LEU A O 1
ATOM 2209 N N . PHE A 1 272 ? 7.970 11.456 6.090 1.00 95.81 272 PHE A N 1
ATOM 2210 C CA . PHE A 1 272 ? 8.947 12.122 6.960 1.00 95.81 272 PHE A CA 1
ATOM 2211 C C . PHE A 1 272 ? 8.307 13.129 7.907 1.00 95.81 272 PHE A C 1
ATOM 2213 O O . PHE A 1 272 ? 8.683 13.170 9.081 1.00 95.81 272 PHE A O 1
ATOM 2220 N N . GLU A 1 273 ? 7.314 13.876 7.415 1.00 94.81 273 GLU A N 1
ATOM 2221 C CA . GLU A 1 273 ? 6.548 14.836 8.204 1.00 94.81 273 GLU A CA 1
ATOM 2222 C C . GLU A 1 273 ? 6.015 14.172 9.478 1.00 94.81 273 GLU A C 1
ATOM 2224 O O . GLU A 1 273 ? 6.291 14.614 10.594 1.00 94.81 273 GLU A O 1
ATOM 2229 N N . ALA A 1 274 ? 5.345 13.030 9.315 1.00 95.19 274 ALA A N 1
ATOM 2230 C CA . ALA A 1 274 ? 4.788 12.272 10.428 1.00 95.19 274 ALA A CA 1
ATOM 2231 C C . ALA A 1 274 ? 5.829 11.477 11.243 1.00 95.19 274 ALA A C 1
ATOM 2233 O O . ALA A 1 274 ? 5.637 11.267 12.443 1.00 95.19 274 ALA A O 1
ATOM 2234 N N . LEU A 1 275 ? 6.921 11.019 10.620 1.00 96.50 275 LEU A N 1
ATOM 2235 C CA . LEU A 1 275 ? 7.928 10.191 11.290 1.00 96.50 275 LEU A CA 1
ATOM 2236 C C . LEU A 1 275 ? 8.797 10.989 12.267 1.00 96.50 275 LEU A C 1
ATOM 2238 O O . LEU A 1 275 ? 8.944 10.566 13.423 1.00 96.50 275 LEU A O 1
ATOM 2242 N N . PHE A 1 276 ? 9.376 12.100 11.798 1.00 96.12 276 PHE A N 1
ATOM 2243 C CA . PHE A 1 276 ? 10.370 12.862 12.556 1.00 96.12 276 PHE A CA 1
ATOM 2244 C C . PHE A 1 276 ? 10.260 14.389 12.442 1.00 96.12 276 PHE A C 1
ATOM 2246 O O . PHE A 1 276 ? 10.669 15.047 13.390 1.00 96.12 276 PHE A O 1
ATOM 2253 N N . VAL A 1 277 ? 9.700 14.982 11.376 1.00 96.94 277 VAL A N 1
ATOM 2254 C CA . VAL A 1 277 ? 9.688 16.461 11.238 1.00 96.94 277 VAL A CA 1
ATOM 2255 C C . VAL A 1 277 ? 8.778 17.120 12.271 1.00 96.94 277 VAL A C 1
ATOM 2257 O O . VAL A 1 277 ? 9.216 18.043 12.948 1.00 96.94 277 VAL A O 1
ATOM 2260 N N . ILE A 1 278 ? 7.542 16.632 12.445 1.00 94.81 278 ILE A N 1
ATOM 2261 C CA . ILE A 1 278 ? 6.624 17.177 13.462 1.00 94.81 278 ILE A CA 1
ATOM 2262 C C . ILE A 1 278 ? 7.262 17.062 14.848 1.00 94.81 278 ILE A C 1
ATOM 2264 O O . ILE A 1 278 ? 7.342 18.045 15.570 1.00 94.81 278 ILE A O 1
ATOM 2268 N N . LYS A 1 279 ? 7.822 15.892 15.183 1.00 94.12 279 LYS A N 1
ATOM 2269 C CA . LYS A 1 279 ? 8.511 15.677 16.467 1.00 94.12 279 LYS A CA 1
ATOM 2270 C C . LYS A 1 279 ? 9.706 16.611 16.655 1.00 94.12 279 LYS A C 1
ATOM 2272 O O . LYS A 1 279 ? 9.951 17.077 17.764 1.00 94.12 279 LYS A O 1
ATOM 2277 N N . PHE A 1 280 ? 10.463 16.857 15.590 1.00 97.00 280 PHE A N 1
ATOM 2278 C CA . PHE A 1 280 ? 11.599 17.767 15.596 1.00 97.00 280 PHE A CA 1
ATOM 2279 C C . PHE A 1 280 ? 11.150 19.208 15.864 1.00 97.00 280 PHE A C 1
ATOM 2281 O O . PHE A 1 280 ? 11.684 19.845 16.769 1.00 97.00 280 PHE A O 1
ATOM 2288 N N . ARG A 1 281 ? 10.132 19.692 15.144 1.00 96.31 281 ARG A N 1
ATOM 2289 C CA . ARG A 1 281 ? 9.578 21.043 15.322 1.00 96.31 281 ARG A CA 1
ATOM 2290 C C . ARG A 1 281 ? 8.948 21.228 16.693 1.00 96.31 281 ARG A C 1
ATOM 2292 O O . ARG A 1 281 ? 9.294 22.182 17.379 1.00 96.31 281 ARG A O 1
ATOM 2299 N N . ASP A 1 282 ? 8.159 20.255 17.147 1.00 94.38 282 ASP A N 1
ATOM 2300 C CA . ASP A 1 282 ? 7.616 20.230 18.507 1.00 94.38 282 ASP A CA 1
ATOM 2301 C C . ASP A 1 282 ? 8.750 20.302 19.550 1.00 94.38 282 ASP A C 1
ATOM 2303 O O . ASP A 1 282 ? 8.616 20.957 20.582 1.00 94.38 282 ASP A O 1
ATOM 2307 N N . SER A 1 283 ? 9.894 19.652 19.300 1.00 95.06 283 SER A N 1
ATOM 2308 C CA . SER A 1 283 ? 11.052 19.719 20.203 1.00 95.06 283 SER A CA 1
ATOM 2309 C C . SER A 1 283 ? 11.693 21.109 20.220 1.00 95.06 283 SER A C 1
ATOM 2311 O O . SER A 1 283 ? 12.077 21.573 21.291 1.00 95.06 283 SER A O 1
ATOM 2313 N N . LEU A 1 284 ? 11.781 21.792 19.073 1.00 94.00 284 LEU A N 1
ATOM 2314 C CA . LEU A 1 284 ? 12.269 23.173 18.998 1.00 94.00 284 LEU A CA 1
ATOM 2315 C C . LEU A 1 284 ? 11.331 24.152 19.711 1.00 94.00 284 LEU A C 1
ATOM 2317 O O . LEU A 1 284 ? 11.797 24.953 20.518 1.00 94.00 284 LEU A O 1
ATOM 2321 N N . GLU A 1 285 ? 10.024 24.057 19.457 1.00 94.44 285 GLU A N 1
ATOM 2322 C CA . GLU A 1 285 ? 9.003 24.908 20.084 1.00 94.44 285 GLU A CA 1
ATOM 2323 C C . GLU A 1 285 ? 8.997 24.761 21.611 1.00 94.44 285 GLU A C 1
ATOM 2325 O O . GLU A 1 285 ? 8.871 25.745 22.337 1.00 94.44 285 GLU A O 1
ATOM 2330 N N . ASN A 1 286 ? 9.206 23.538 22.107 1.00 94.38 286 ASN A N 1
ATOM 2331 C CA . ASN A 1 286 ? 9.303 23.250 23.539 1.00 94.38 286 ASN A CA 1
ATOM 2332 C C . ASN A 1 286 ? 10.713 23.471 24.123 1.00 94.38 286 ASN A C 1
ATOM 2334 O O . ASN A 1 286 ? 10.954 23.092 25.269 1.00 94.38 286 ASN A O 1
ATOM 2338 N N . LEU A 1 287 ? 11.645 24.063 23.363 1.00 93.56 287 LEU A N 1
ATOM 2339 C CA . LEU A 1 287 ? 13.033 24.342 23.766 1.00 93.56 287 LEU A CA 1
ATOM 2340 C C . LEU A 1 287 ? 13.854 23.089 24.151 1.00 93.56 287 LEU A C 1
ATOM 2342 O O . LEU A 1 287 ? 14.899 23.189 24.797 1.00 93.56 287 LEU A O 1
ATOM 2346 N N . ASN A 1 288 ? 13.423 21.904 23.715 1.00 93.56 288 ASN A N 1
ATOM 2347 C CA . ASN A 1 288 ? 14.084 20.615 23.931 1.00 93.56 288 ASN A CA 1
ATOM 2348 C C . ASN A 1 288 ? 15.101 20.326 22.814 1.00 93.56 288 ASN A C 1
ATOM 2350 O O . ASN A 1 288 ? 14.987 19.357 22.057 1.00 93.56 288 ASN A O 1
ATOM 2354 N N . TYR A 1 289 ? 16.123 21.176 22.708 1.00 93.38 289 TYR A N 1
ATOM 2355 C CA . TYR A 1 289 ? 17.111 21.119 21.624 1.00 93.38 289 TYR A CA 1
ATOM 2356 C C . TYR A 1 289 ? 17.884 19.795 21.545 1.00 93.38 289 TYR A C 1
ATOM 2358 O O . TYR A 1 289 ? 18.260 19.382 20.451 1.00 93.38 289 TYR A O 1
ATOM 2366 N N . ASP A 1 290 ? 18.082 19.102 22.668 1.00 93.38 290 ASP A N 1
ATOM 2367 C CA . ASP A 1 290 ? 18.779 17.810 22.695 1.00 93.38 290 ASP A CA 1
ATOM 2368 C C . ASP A 1 290 ? 17.976 16.696 22.004 1.00 93.38 290 ASP A C 1
ATOM 2370 O O . ASP A 1 290 ? 18.554 15.780 21.421 1.00 93.38 290 ASP A O 1
ATOM 2374 N N . ASP A 1 291 ? 16.643 16.758 22.036 1.00 93.06 291 ASP A N 1
ATOM 2375 C CA . ASP A 1 291 ? 15.799 15.788 21.332 1.00 93.06 291 ASP A CA 1
ATOM 2376 C C . ASP A 1 291 ? 15.733 16.092 19.831 1.00 93.06 291 ASP A C 1
ATOM 2378 O O . ASP A 1 291 ? 15.801 15.169 19.016 1.00 93.06 291 ASP A O 1
ATOM 2382 N N . ALA A 1 292 ? 15.718 17.376 19.456 1.00 94.75 292 ALA A N 1
ATOM 2383 C CA . ALA A 1 292 ? 15.887 17.797 18.065 1.00 94.75 292 ALA A CA 1
ATOM 2384 C C . ALA A 1 292 ? 17.253 17.346 17.505 1.00 94.75 292 ALA A C 1
ATOM 2386 O O . ALA A 1 292 ? 17.328 16.821 16.392 1.00 94.75 292 ALA A O 1
ATOM 2387 N N . LEU A 1 293 ? 18.320 17.468 18.303 1.00 94.62 293 LEU A N 1
ATOM 2388 C CA . LEU A 1 293 ? 19.669 17.028 17.952 1.00 94.62 293 LEU A CA 1
ATOM 2389 C C . LEU A 1 293 ? 19.738 15.518 17.686 1.00 94.62 293 LEU A C 1
ATOM 2391 O O . LEU A 1 293 ? 20.269 15.102 16.658 1.00 94.62 293 LEU A O 1
ATOM 2395 N N . LYS A 1 294 ? 19.127 14.697 18.551 1.00 95.69 294 LYS A N 1
ATOM 2396 C CA . LYS A 1 294 ? 19.081 13.234 18.367 1.00 95.69 294 LYS A CA 1
ATOM 2397 C C . LYS A 1 294 ? 18.458 12.826 17.034 1.00 95.69 294 LYS A C 1
ATOM 2399 O O . LYS A 1 294 ? 18.857 11.804 16.486 1.00 95.69 294 LYS A O 1
ATOM 2404 N N . ILE A 1 295 ? 17.497 13.592 16.511 1.00 96.69 295 ILE A N 1
ATOM 2405 C CA . ILE A 1 295 ? 16.898 13.334 15.193 1.00 96.69 295 ILE A CA 1
ATOM 2406 C C . ILE A 1 295 ? 17.913 13.608 14.076 1.00 96.69 295 ILE A C 1
ATOM 2408 O O . ILE A 1 295 ? 18.039 12.797 13.158 1.00 96.69 295 ILE A O 1
ATOM 2412 N N . LEU A 1 296 ? 18.664 14.709 14.161 1.00 96.62 296 LEU A N 1
ATOM 2413 C CA . LEU A 1 296 ? 19.700 15.059 13.179 1.00 96.62 296 LEU A CA 1
ATOM 2414 C C . LEU A 1 296 ? 20.882 14.071 13.195 1.00 96.62 296 LEU A C 1
ATOM 2416 O O . LEU A 1 296 ? 21.482 13.814 12.154 1.00 96.62 296 LEU A O 1
ATOM 2420 N N . GLU A 1 297 ? 21.188 13.491 14.358 1.00 95.81 297 GLU A N 1
ATOM 2421 C CA . GLU A 1 297 ? 22.283 12.528 14.563 1.00 95.81 297 GLU A CA 1
ATOM 2422 C C . GLU A 1 297 ? 21.867 11.054 14.383 1.00 95.81 297 GLU A C 1
ATOM 2424 O O . GLU A 1 297 ? 22.701 10.153 14.490 1.00 95.81 297 GLU A O 1
ATOM 2429 N N . ALA A 1 298 ? 20.584 10.780 14.131 1.00 97.44 298 ALA A N 1
ATOM 2430 C CA . ALA A 1 298 ? 20.074 9.421 13.974 1.00 97.44 298 ALA A CA 1
ATOM 2431 C C . ALA A 1 298 ? 20.617 8.724 12.717 1.00 97.44 298 ALA A C 1
ATOM 2433 O O . ALA A 1 298 ? 21.013 9.364 11.743 1.00 97.44 298 ALA A O 1
ATOM 2434 N N . SER A 1 299 ? 20.576 7.388 12.715 1.00 98.25 299 SER A N 1
ATOM 2435 C CA . SER A 1 299 ? 20.815 6.604 11.499 1.00 98.25 299 SER A CA 1
ATOM 2436 C C . SER A 1 299 ? 19.527 6.442 10.690 1.00 98.25 299 SER A C 1
ATOM 2438 O O . SER A 1 299 ? 18.484 6.091 11.241 1.00 98.25 299 SER A O 1
ATOM 2440 N N . TYR A 1 300 ? 19.608 6.643 9.378 1.00 98.25 300 TYR A N 1
ATOM 2441 C CA . TYR A 1 300 ? 18.494 6.517 8.439 1.00 98.25 300 TYR A CA 1
ATOM 2442 C C . TYR A 1 300 ? 18.740 5.312 7.544 1.00 98.25 300 TYR A C 1
ATOM 2444 O O . TYR A 1 300 ? 19.697 5.284 6.771 1.00 98.25 300 TYR A O 1
ATOM 2452 N N . PHE A 1 301 ? 17.890 4.298 7.669 1.00 98.38 301 PHE A N 1
ATOM 2453 C CA . PHE A 1 301 ? 18.101 3.005 7.034 1.00 98.38 301 PHE A CA 1
ATOM 2454 C C . PHE A 1 301 ? 16.987 2.686 6.033 1.00 98.38 301 PHE A C 1
ATOM 2456 O O . PHE A 1 301 ? 15.823 2.581 6.413 1.00 98.38 301 PHE A O 1
ATOM 2463 N N . ASP A 1 302 ? 17.347 2.487 4.765 1.00 97.06 302 ASP A N 1
ATOM 2464 C CA . ASP A 1 302 ? 16.439 2.036 3.707 1.00 97.06 302 ASP A CA 1
ATOM 2465 C C . ASP A 1 302 ? 16.755 0.596 3.256 1.00 97.06 302 ASP A C 1
ATOM 2467 O O . ASP A 1 302 ? 17.613 0.384 2.390 1.00 97.06 302 ASP A O 1
ATOM 2471 N N . PRO A 1 303 ? 16.070 -0.418 3.818 1.00 95.81 303 PRO A N 1
ATOM 2472 C CA . PRO A 1 303 ? 16.166 -1.807 3.386 1.00 95.81 303 PRO A CA 1
ATOM 2473 C C . PRO A 1 303 ? 15.193 -2.132 2.238 1.00 95.81 303 PRO A C 1
ATOM 2475 O O . PRO A 1 303 ? 14.593 -3.211 2.233 1.00 95.81 303 PRO A O 1
ATOM 2478 N N . THR A 1 304 ? 14.969 -1.223 1.288 1.00 91.50 304 THR A N 1
ATOM 2479 C CA . THR A 1 304 ? 14.059 -1.431 0.149 1.00 91.50 304 THR A CA 1
ATOM 2480 C C . THR A 1 304 ? 14.735 -1.129 -1.185 1.00 91.50 304 THR A C 1
ATOM 2482 O O . THR A 1 304 ? 15.747 -0.444 -1.237 1.00 91.50 304 THR A O 1
ATOM 2485 N N . ASN A 1 305 ? 14.176 -1.632 -2.291 1.00 85.75 305 ASN A N 1
ATOM 2486 C CA . ASN A 1 305 ? 14.724 -1.450 -3.645 1.00 85.75 305 ASN A CA 1
ATOM 2487 C C . ASN A 1 305 ? 14.456 -0.060 -4.248 1.00 85.75 305 ASN A C 1
ATOM 2489 O O . ASN A 1 305 ? 14.442 0.086 -5.473 1.00 85.75 305 ASN A O 1
ATOM 2493 N N . SER A 1 306 ? 14.229 0.957 -3.412 1.00 79.44 306 SER A N 1
ATOM 2494 C CA . SER A 1 306 ? 14.117 2.325 -3.901 1.00 79.44 306 SER A CA 1
ATOM 2495 C C . SER A 1 306 ? 15.456 2.738 -4.541 1.00 79.44 306 SER A C 1
ATOM 2497 O O . SER A 1 306 ? 16.509 2.403 -3.994 1.00 79.44 306 SER A O 1
ATOM 2499 N N . PRO A 1 307 ? 15.473 3.441 -5.691 1.00 82.38 307 PRO A N 1
ATOM 2500 C CA . PRO A 1 307 ? 16.704 3.882 -6.360 1.00 82.38 307 PRO A CA 1
ATOM 2501 C C . PRO A 1 307 ? 17.347 5.085 -5.640 1.00 82.38 307 PRO A C 1
ATOM 2503 O O . PRO A 1 307 ? 17.738 6.076 -6.257 1.00 82.38 307 PRO A O 1
ATOM 2506 N N . GLY A 1 308 ? 17.402 5.032 -4.310 1.00 85.94 308 GLY A N 1
ATOM 2507 C CA . GLY A 1 308 ? 17.935 6.065 -3.430 1.00 85.94 308 GLY A CA 1
ATOM 2508 C C . GLY A 1 308 ? 16.942 7.165 -3.079 1.00 85.94 308 GLY A C 1
ATOM 2509 O O . GLY A 1 308 ? 17.309 8.073 -2.340 1.00 85.94 308 GLY A O 1
ATOM 2510 N N . SER A 1 309 ? 15.690 7.092 -3.547 1.00 86.31 309 SER A N 1
ATOM 2511 C CA . SER A 1 309 ? 14.687 8.147 -3.354 1.00 86.31 309 SER A CA 1
ATOM 2512 C C . SER A 1 309 ? 14.463 8.489 -1.878 1.00 86.31 309 SER A C 1
ATOM 2514 O O . SER A 1 309 ? 14.384 9.667 -1.535 1.00 86.31 309 SER A O 1
ATOM 2516 N N . PHE A 1 310 ? 14.385 7.494 -0.989 1.00 91.31 310 PHE A N 1
ATOM 2517 C CA . PHE A 1 310 ? 14.164 7.744 0.440 1.00 91.31 310 PHE A CA 1
ATOM 2518 C C . PHE A 1 310 ? 15.407 8.307 1.130 1.00 91.31 310 PHE A C 1
ATOM 2520 O O . PHE A 1 310 ? 15.299 9.302 1.838 1.00 91.31 310 PHE A O 1
ATOM 2527 N N . ILE A 1 311 ? 16.585 7.723 0.896 1.00 93.75 311 ILE A N 1
ATOM 2528 C CA . ILE A 1 311 ? 17.839 8.175 1.517 1.00 93.75 311 ILE A CA 1
ATOM 2529 C C . ILE A 1 311 ? 18.226 9.585 1.060 1.00 93.75 311 ILE A C 1
ATOM 2531 O O . ILE A 1 311 ? 18.552 10.428 1.894 1.00 93.75 311 ILE A O 1
ATOM 2535 N N . VAL A 1 312 ? 18.114 9.876 -0.239 1.00 92.00 312 VAL A N 1
ATOM 2536 C CA . VAL A 1 312 ? 18.365 11.213 -0.795 1.00 92.00 312 VAL A CA 1
ATOM 2537 C C . VAL A 1 312 ? 17.439 12.252 -0.167 1.00 92.00 312 VAL A C 1
ATOM 2539 O O . VAL A 1 312 ? 17.908 13.272 0.338 1.00 92.00 312 VAL A O 1
ATOM 2542 N N . ASN A 1 313 ? 16.126 12.001 -0.170 1.00 91.44 313 ASN A N 1
ATOM 2543 C CA . ASN A 1 313 ? 15.171 12.962 0.376 1.00 91.44 313 ASN A CA 1
ATOM 2544 C C . ASN A 1 313 ? 15.312 13.104 1.897 1.00 91.44 313 ASN A C 1
ATOM 2546 O O . ASN A 1 313 ? 15.144 14.208 2.409 1.00 91.44 313 ASN A O 1
ATOM 2550 N N . ALA A 1 314 ? 15.639 12.028 2.620 1.00 95.12 314 ALA A N 1
ATOM 2551 C CA . ALA A 1 314 ? 15.887 12.099 4.057 1.00 95.12 314 ALA A CA 1
ATOM 2552 C C . ALA A 1 314 ? 17.103 12.985 4.344 1.00 95.12 314 ALA A C 1
ATOM 2554 O O . ALA A 1 314 ? 17.008 13.894 5.163 1.00 95.12 314 ALA A O 1
ATOM 2555 N N . PHE A 1 315 ? 18.206 12.796 3.615 1.00 95.50 315 PHE A N 1
ATOM 2556 C CA . PHE A 1 315 ? 19.404 13.623 3.751 1.00 95.50 315 PHE A CA 1
ATOM 2557 C C . PHE A 1 315 ? 19.113 15.103 3.488 1.00 95.50 315 PHE A C 1
ATOM 2559 O O . PHE A 1 315 ? 19.419 15.949 4.326 1.00 95.50 315 PHE A O 1
ATOM 2566 N N . LEU A 1 316 ? 18.454 15.420 2.368 1.00 91.50 316 LEU A N 1
ATOM 2567 C CA . LEU A 1 316 ? 18.074 16.796 2.033 1.00 91.50 316 LEU A CA 1
ATOM 2568 C C . LEU A 1 316 ? 17.143 17.411 3.087 1.00 91.50 316 LEU A C 1
ATOM 2570 O O . LEU A 1 316 ? 17.333 18.565 3.473 1.00 91.50 316 LEU A O 1
ATOM 2574 N N . LYS A 1 317 ? 16.170 16.640 3.588 1.00 94.31 317 LYS A N 1
ATOM 2575 C CA . LYS A 1 317 ? 15.259 17.095 4.642 1.00 94.31 317 LYS A CA 1
ATOM 2576 C C . LYS A 1 317 ? 16.005 17.358 5.952 1.00 94.31 317 LYS A C 1
ATOM 2578 O O . LYS A 1 317 ? 15.734 18.364 6.591 1.00 94.31 317 LYS A O 1
ATOM 2583 N N . LEU A 1 318 ? 16.974 16.531 6.345 1.00 96.06 318 LEU A N 1
ATOM 2584 C CA . LEU A 1 318 ? 17.776 16.801 7.545 1.00 96.06 318 LEU A CA 1
ATOM 2585 C C . LEU A 1 318 ? 18.695 18.008 7.396 1.00 96.06 318 LEU A C 1
ATOM 2587 O O . LEU A 1 318 ? 18.916 18.714 8.373 1.00 96.06 318 LEU A O 1
ATOM 2591 N N . VAL A 1 319 ? 19.203 18.281 6.194 1.00 92.12 319 VAL A N 1
ATOM 2592 C CA . VAL A 1 319 ? 19.949 19.518 5.927 1.00 92.12 319 VAL A CA 1
ATOM 2593 C C . VAL A 1 319 ? 19.052 20.744 6.130 1.00 92.12 319 VAL A C 1
ATOM 2595 O O . VAL A 1 319 ? 19.471 21.707 6.770 1.00 92.12 319 VAL A O 1
ATOM 2598 N N . GLU A 1 320 ? 17.811 20.701 5.638 1.00 92.62 320 GLU A N 1
ATOM 2599 C CA . GLU A 1 320 ? 16.800 21.740 5.887 1.00 92.62 320 GLU A CA 1
ATOM 2600 C C . GLU A 1 320 ? 16.531 21.902 7.391 1.00 92.62 320 GLU A C 1
ATOM 2602 O O . GLU A 1 320 ? 16.690 23.003 7.921 1.00 92.62 320 GLU A O 1
ATOM 2607 N N . LEU A 1 321 ? 16.229 20.804 8.093 1.00 94.62 321 LEU A N 1
ATOM 2608 C CA . LEU A 1 321 ? 15.972 20.825 9.537 1.00 94.62 321 LEU A CA 1
ATOM 2609 C C . LEU A 1 321 ? 17.187 21.293 10.342 1.00 94.62 321 LEU A C 1
ATOM 2611 O O . LEU A 1 321 ? 17.033 21.981 11.343 1.00 94.62 321 LEU A O 1
ATOM 2615 N N . SER A 1 322 ? 18.407 20.985 9.910 1.00 92.62 322 SER A N 1
ATOM 2616 C CA . SER A 1 322 ? 19.607 21.485 10.574 1.00 92.62 322 SER A CA 1
ATOM 2617 C C . SER A 1 322 ? 19.758 23.003 10.449 1.00 92.62 322 SER A C 1
ATOM 2619 O O . SER A 1 322 ? 20.306 23.629 11.359 1.00 92.62 322 SER A O 1
ATOM 2621 N N . ASN A 1 323 ? 19.347 23.597 9.328 1.00 89.81 323 ASN A N 1
ATOM 2622 C CA . ASN A 1 323 ? 19.354 25.051 9.188 1.00 89.81 323 ASN A CA 1
ATOM 2623 C C . ASN A 1 323 ? 18.252 25.673 10.060 1.00 89.81 323 ASN A C 1
ATOM 2625 O O . ASN A 1 323 ? 18.505 26.674 10.727 1.00 89.81 323 ASN A O 1
ATOM 2629 N N . GLU A 1 324 ? 17.076 25.040 10.123 1.00 91.00 324 GLU A N 1
ATOM 2630 C CA . GLU A 1 324 ? 15.978 25.426 11.023 1.00 91.00 324 GLU A CA 1
ATOM 2631 C C . GLU A 1 324 ? 16.424 25.373 12.500 1.00 91.00 324 GLU A C 1
ATOM 2633 O O . GLU A 1 324 ? 16.257 26.346 13.236 1.00 91.00 324 GLU A O 1
ATOM 2638 N N . TYR A 1 325 ? 17.112 24.298 12.913 1.00 91.88 325 TYR A N 1
ATOM 2639 C CA . TYR A 1 325 ? 17.724 24.171 14.243 1.00 91.88 325 TYR A CA 1
ATOM 2640 C C . TYR A 1 325 ? 18.650 25.349 14.551 1.00 91.88 325 TYR A C 1
ATOM 2642 O O . TYR A 1 325 ? 18.552 25.945 15.623 1.00 91.88 325 TYR A O 1
ATOM 2650 N N . ALA A 1 326 ? 19.553 25.690 13.627 1.00 89.81 326 ALA A N 1
ATOM 2651 C CA . ALA A 1 326 ? 20.521 26.768 13.813 1.00 89.81 326 ALA A CA 1
ATOM 2652 C C . ALA A 1 326 ? 19.838 28.126 14.019 1.00 89.81 326 ALA A C 1
ATOM 2654 O O . ALA A 1 326 ? 20.198 28.882 14.922 1.00 89.81 326 ALA A O 1
ATOM 2655 N N . GLN A 1 327 ? 18.818 28.403 13.203 1.00 89.88 327 GLN A N 1
ATOM 2656 C CA . GLN A 1 327 ? 18.050 29.643 13.259 1.00 89.88 327 GLN A CA 1
ATOM 2657 C C . GLN A 1 327 ? 17.289 29.783 14.580 1.00 89.88 327 GLN A C 1
ATOM 2659 O O . GLN A 1 327 ? 17.401 30.820 15.230 1.00 89.88 327 GLN A O 1
ATOM 2664 N N . VAL A 1 328 ? 16.561 28.740 14.996 1.00 89.44 328 VAL A N 1
ATOM 2665 C CA . VAL A 1 328 ? 15.696 28.785 16.188 1.00 89.44 328 VAL A CA 1
ATOM 2666 C C . VAL A 1 328 ? 16.498 28.700 17.488 1.00 89.44 328 VAL A C 1
ATOM 2668 O O . VAL A 1 328 ? 16.211 29.419 18.439 1.00 89.44 328 VAL A O 1
ATOM 2671 N N . SER A 1 329 ? 17.527 27.849 17.542 1.00 86.38 329 SER A N 1
ATOM 2672 C CA . SER A 1 329 ? 18.341 27.670 18.754 1.00 86.38 329 SER A CA 1
ATOM 2673 C C . SER A 1 329 ? 19.444 28.721 18.924 1.00 86.38 329 SER A C 1
ATOM 2675 O O . SER A 1 329 ? 20.127 28.724 19.950 1.00 86.38 329 SER A O 1
ATOM 2677 N N . HIS A 1 330 ? 19.654 29.584 17.922 1.00 86.12 330 HIS A N 1
ATOM 2678 C CA . HIS A 1 330 ? 20.797 30.500 17.821 1.00 86.12 330 HIS A CA 1
ATOM 2679 C C . HIS A 1 330 ? 22.165 29.793 17.941 1.00 86.12 330 HIS A C 1
ATOM 2681 O O . HIS A 1 330 ? 23.139 30.366 18.434 1.00 86.12 330 HIS A O 1
ATOM 2687 N N . ARG A 1 331 ? 22.243 28.530 17.501 1.00 84.88 331 ARG A N 1
ATOM 2688 C CA . ARG A 1 331 ? 23.469 27.713 17.452 1.00 84.88 331 ARG A CA 1
ATOM 2689 C C . ARG A 1 331 ? 23.935 27.536 16.007 1.00 84.88 331 ARG A C 1
ATOM 2691 O O . ARG A 1 331 ? 23.245 27.895 15.061 1.00 84.88 331 ARG A O 1
ATOM 2698 N N . ASN A 1 332 ? 25.115 26.948 15.826 1.00 83.19 332 ASN A N 1
ATOM 2699 C CA . ASN A 1 332 ? 25.598 26.596 14.493 1.00 83.19 332 ASN A CA 1
ATOM 2700 C C . ASN A 1 332 ? 24.767 25.464 13.879 1.00 83.19 332 ASN A C 1
ATOM 2702 O O . ASN A 1 332 ? 24.330 24.550 14.581 1.00 83.19 332 ASN A O 1
ATOM 2706 N N . ALA A 1 333 ? 24.620 25.504 12.552 1.00 82.88 333 ALA A N 1
ATOM 2707 C CA . ALA A 1 333 ? 24.092 24.378 11.797 1.00 82.88 333 ALA A CA 1
ATOM 2708 C C . ALA A 1 333 ? 24.979 23.146 11.991 1.00 82.88 333 ALA A C 1
ATOM 2710 O O . ALA A 1 333 ? 26.209 23.230 12.058 1.00 82.88 333 ALA A O 1
ATOM 2711 N N . ILE A 1 334 ? 24.326 21.998 12.078 1.00 88.12 334 ILE A N 1
ATOM 2712 C CA . ILE A 1 334 ? 24.949 20.707 12.296 1.00 88.12 334 ILE A CA 1
ATOM 2713 C C . ILE A 1 334 ? 25.238 20.092 10.942 1.00 88.12 334 ILE A C 1
ATOM 2715 O O . ILE A 1 334 ? 24.382 19.992 10.064 1.00 88.12 334 ILE A O 1
ATOM 2719 N N . LYS A 1 335 ? 26.484 19.671 10.760 1.00 88.06 335 LYS A N 1
ATOM 2720 C CA . LYS A 1 335 ? 26.850 18.953 9.552 1.00 88.06 335 LYS A CA 1
ATOM 2721 C C . LYS A 1 335 ? 26.184 17.580 9.582 1.00 88.06 335 LYS A C 1
ATOM 2723 O O . LYS A 1 335 ? 26.509 16.760 10.435 1.00 88.06 335 LYS A O 1
ATOM 2728 N N . ILE A 1 336 ? 25.299 17.330 8.624 1.00 93.44 336 ILE A N 1
ATOM 2729 C CA . ILE A 1 336 ? 24.678 16.018 8.452 1.00 93.44 336 ILE A CA 1
ATOM 2730 C C . ILE A 1 336 ? 25.722 15.052 7.889 1.00 93.44 336 ILE A C 1
ATOM 2732 O O . ILE A 1 336 ? 26.277 15.280 6.810 1.00 93.44 336 ILE A O 1
ATOM 2736 N N . ASP A 1 337 ? 26.009 13.985 8.632 1.00 93.62 337 ASP A N 1
ATOM 2737 C CA . ASP A 1 337 ? 26.956 12.958 8.210 1.00 93.62 337 ASP A CA 1
ATOM 2738 C C . ASP A 1 337 ? 26.281 11.969 7.251 1.00 93.62 337 ASP A C 1
ATOM 2740 O O . ASP A 1 337 ? 25.329 11.275 7.609 1.00 93.62 337 ASP A O 1
ATOM 2744 N N . TYR A 1 338 ? 26.789 11.877 6.021 1.00 94.38 338 TYR A N 1
ATOM 2745 C CA . TYR A 1 338 ? 26.291 10.925 5.029 1.00 94.38 338 TYR A CA 1
ATOM 2746 C C . TYR A 1 338 ? 26.508 9.465 5.462 1.00 94.38 338 TYR A C 1
ATOM 2748 O O . TYR A 1 338 ? 25.796 8.581 4.987 1.00 94.38 338 TYR A O 1
ATOM 2756 N N . ALA A 1 339 ? 27.439 9.193 6.386 1.00 95.19 339 ALA A N 1
ATOM 2757 C CA . ALA A 1 339 ? 27.668 7.858 6.938 1.00 95.19 339 ALA A CA 1
ATOM 2758 C C . ALA A 1 339 ? 26.516 7.364 7.836 1.00 95.19 339 ALA A C 1
ATOM 2760 O O . ALA A 1 339 ? 26.415 6.160 8.097 1.00 95.19 339 ALA A O 1
ATOM 2761 N N . ASN A 1 340 ? 25.615 8.252 8.270 1.00 96.88 340 ASN A N 1
ATOM 2762 C CA . ASN A 1 340 ? 24.402 7.876 9.001 1.00 96.88 340 ASN A CA 1
ATOM 2763 C C . ASN A 1 340 ? 23.312 7.286 8.093 1.00 96.88 340 ASN A C 1
ATOM 2765 O O . ASN A 1 340 ? 22.307 6.785 8.591 1.00 96.88 340 ASN A O 1
ATOM 2769 N N . PHE A 1 341 ? 23.502 7.312 6.773 1.00 98.06 341 PHE A N 1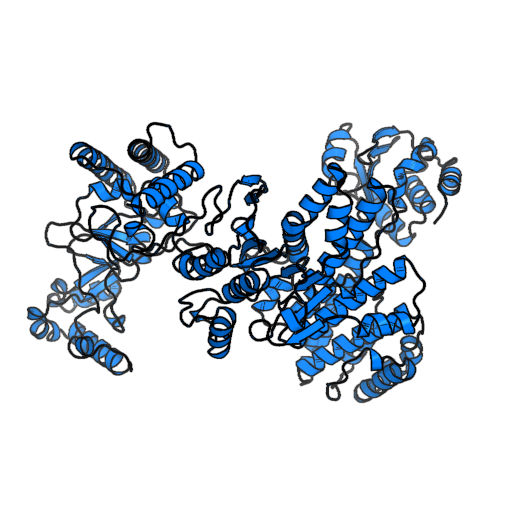
ATOM 2770 C CA . PHE A 1 341 ? 22.528 6.836 5.801 1.00 98.06 341 PHE A CA 1
ATOM 2771 C C . PHE A 1 341 ? 22.958 5.485 5.243 1.00 98.06 341 PHE A C 1
ATOM 2773 O O . PHE A 1 341 ? 24.039 5.345 4.670 1.00 98.06 341 PHE A O 1
ATOM 2780 N N . VAL A 1 342 ? 22.101 4.485 5.418 1.00 98.06 342 VAL A N 1
ATOM 2781 C CA . VAL A 1 342 ? 22.380 3.093 5.063 1.00 98.06 342 VAL A CA 1
ATOM 2782 C C . VAL A 1 342 ? 21.314 2.600 4.102 1.00 98.06 342 VAL A C 1
ATOM 2784 O O . VAL A 1 342 ? 20.130 2.858 4.308 1.00 98.06 342 VAL A O 1
ATOM 2787 N N . SER A 1 343 ? 21.702 1.846 3.076 1.00 97.06 343 SER A N 1
ATOM 2788 C CA . SER A 1 343 ? 20.737 1.169 2.208 1.00 97.06 343 SER A CA 1
ATOM 2789 C C . SER A 1 343 ? 21.174 -0.248 1.868 1.00 97.06 343 SER A C 1
ATOM 2791 O O . SER A 1 343 ? 22.359 -0.508 1.655 1.00 97.06 343 SER A O 1
ATOM 2793 N N . VAL A 1 344 ? 20.204 -1.161 1.810 1.00 96.94 344 VAL A N 1
ATOM 2794 C CA . VAL A 1 344 ? 20.398 -2.528 1.316 1.00 96.94 344 VAL A CA 1
ATOM 2795 C C . VAL A 1 344 ? 19.405 -2.773 0.184 1.00 96.94 344 VAL A C 1
ATOM 2797 O O . VAL A 1 344 ? 18.192 -2.672 0.370 1.00 96.94 344 VAL A O 1
ATOM 2800 N N . VAL A 1 345 ? 19.924 -3.123 -0.988 1.00 92.94 345 VAL A N 1
ATOM 2801 C CA . VAL A 1 345 ? 19.155 -3.389 -2.211 1.00 92.94 345 VAL A CA 1
ATOM 2802 C C . VAL A 1 345 ? 19.504 -4.763 -2.777 1.00 92.94 345 VAL A C 1
ATOM 2804 O O . VAL A 1 345 ? 20.638 -5.208 -2.642 1.00 92.94 345 VAL A O 1
ATOM 2807 N N . ASP A 1 346 ? 18.569 -5.449 -3.429 1.00 89.19 346 ASP A N 1
ATOM 2808 C CA . ASP A 1 346 ? 18.779 -6.839 -3.873 1.00 89.19 346 ASP A CA 1
ATOM 2809 C C . ASP A 1 346 ? 19.214 -6.976 -5.344 1.00 89.19 346 ASP A C 1
ATOM 2811 O O . ASP A 1 346 ? 19.609 -8.061 -5.776 1.00 89.19 346 ASP A O 1
ATOM 2815 N N . ASN A 1 347 ? 19.177 -5.885 -6.114 1.00 86.69 347 ASN A N 1
ATOM 2816 C CA . ASN A 1 347 ? 19.429 -5.888 -7.554 1.00 86.69 347 ASN A CA 1
ATOM 2817 C C . ASN A 1 347 ? 20.440 -4.812 -7.979 1.00 86.69 347 ASN A C 1
ATOM 2819 O O . ASN A 1 347 ? 20.605 -3.779 -7.328 1.00 86.69 347 ASN A O 1
ATOM 2823 N N . ASP A 1 348 ? 21.117 -5.067 -9.102 1.00 86.38 348 ASP A N 1
ATOM 2824 C CA . ASP A 1 348 ? 22.192 -4.209 -9.618 1.00 86.38 348 ASP A CA 1
ATOM 2825 C C . ASP A 1 348 ? 21.718 -2.815 -10.020 1.00 86.38 348 ASP A C 1
ATOM 2827 O O . ASP A 1 348 ? 22.434 -1.839 -9.799 1.00 86.38 348 ASP A O 1
ATOM 2831 N N . ILE A 1 349 ? 20.511 -2.708 -10.578 1.00 86.56 349 ILE A N 1
ATOM 2832 C CA . ILE A 1 349 ? 19.968 -1.433 -11.051 1.00 86.56 349 ILE A CA 1
ATOM 2833 C C . ILE A 1 349 ? 19.751 -0.489 -9.868 1.00 86.56 349 ILE A C 1
ATOM 2835 O O . ILE A 1 349 ? 20.281 0.624 -9.862 1.00 86.56 349 ILE A O 1
ATOM 2839 N N . ALA A 1 350 ? 19.032 -0.951 -8.841 1.00 87.44 350 ALA A N 1
ATOM 2840 C CA . ALA A 1 350 ? 18.822 -0.198 -7.611 1.00 87.44 350 ALA A CA 1
ATOM 2841 C C . ALA A 1 350 ? 20.158 0.122 -6.928 1.00 87.44 350 ALA A C 1
ATOM 2843 O O . ALA A 1 350 ? 20.375 1.260 -6.536 1.00 87.44 350 ALA A O 1
ATOM 2844 N N . PHE A 1 351 ? 21.094 -0.829 -6.861 1.00 91.62 351 PHE A N 1
ATOM 2845 C CA . PHE A 1 351 ? 22.411 -0.605 -6.253 1.00 91.62 351 PHE A CA 1
ATOM 2846 C C . PHE A 1 351 ? 23.186 0.531 -6.917 1.00 91.62 351 PHE A C 1
ATOM 2848 O O . PHE A 1 351 ? 23.626 1.468 -6.245 1.00 91.62 351 PHE A O 1
ATOM 2855 N N . ARG A 1 352 ? 23.321 0.467 -8.243 1.00 90.12 352 ARG A N 1
ATOM 2856 C CA . ARG A 1 352 ? 24.051 1.462 -9.030 1.00 90.12 352 ARG A CA 1
ATOM 2857 C C . ARG A 1 352 ? 23.396 2.838 -8.931 1.00 90.12 352 ARG A C 1
ATOM 2859 O O . ARG A 1 352 ? 24.102 3.824 -8.730 1.00 90.12 352 ARG A O 1
ATOM 2866 N N . LEU A 1 353 ? 22.067 2.901 -9.017 1.00 89.88 353 LEU A N 1
ATOM 2867 C CA . LEU A 1 353 ? 21.324 4.160 -8.957 1.00 89.88 353 LEU A CA 1
ATOM 2868 C C . LEU A 1 353 ? 21.311 4.774 -7.562 1.00 89.88 353 LEU A C 1
ATOM 2870 O O . LEU A 1 353 ? 21.605 5.957 -7.434 1.00 89.88 353 LEU A O 1
ATOM 2874 N N . THR A 1 354 ? 21.053 3.989 -6.517 1.00 91.56 354 THR A N 1
ATOM 2875 C CA . THR A 1 354 ? 21.105 4.472 -5.133 1.00 91.56 354 THR A CA 1
ATOM 2876 C C . THR A 1 354 ? 22.479 5.051 -4.815 1.00 91.56 354 THR A C 1
ATOM 2878 O O . THR A 1 354 ? 22.565 6.149 -4.263 1.00 91.56 354 THR A O 1
ATOM 2881 N N . LYS A 1 355 ? 23.558 4.361 -5.216 1.00 93.62 355 LYS A N 1
ATOM 2882 C CA . LYS A 1 355 ? 24.925 4.846 -5.000 1.00 93.62 355 LYS A CA 1
ATOM 2883 C C . LYS A 1 355 ? 25.202 6.138 -5.773 1.00 93.62 355 LYS A C 1
ATOM 2885 O O . LYS A 1 355 ? 25.701 7.084 -5.172 1.00 93.62 355 LYS A O 1
ATOM 2890 N N . LEU A 1 356 ? 24.851 6.204 -7.060 1.00 92.31 356 LEU A N 1
ATOM 2891 C CA . LEU A 1 356 ? 25.051 7.402 -7.885 1.00 92.31 356 LEU A CA 1
ATOM 2892 C C . LEU A 1 356 ? 24.242 8.602 -7.371 1.00 92.31 356 LEU A C 1
ATOM 2894 O O . LEU A 1 356 ? 24.797 9.683 -7.189 1.00 92.31 356 LEU A O 1
ATOM 2898 N N . ASN A 1 357 ? 22.948 8.421 -7.109 1.00 91.31 357 ASN A N 1
ATOM 2899 C CA . ASN A 1 357 ? 22.061 9.510 -6.699 1.00 91.31 357 ASN A CA 1
ATOM 2900 C C . ASN A 1 357 ? 22.479 10.084 -5.347 1.00 91.31 357 ASN A C 1
ATOM 2902 O O . ASN A 1 357 ? 22.570 11.302 -5.193 1.00 91.31 357 ASN A O 1
ATOM 2906 N N . PHE A 1 358 ? 22.785 9.214 -4.380 1.00 94.06 358 PHE A N 1
ATOM 2907 C CA . PHE A 1 358 ? 23.226 9.673 -3.070 1.00 94.06 358 PHE A CA 1
ATOM 2908 C C . PHE A 1 358 ? 24.605 10.338 -3.140 1.00 94.06 358 PHE A C 1
ATOM 2910 O O . PHE A 1 358 ? 24.801 11.401 -2.554 1.00 94.06 358 PHE A O 1
ATOM 2917 N N . PHE A 1 359 ? 25.523 9.795 -3.947 1.00 93.81 359 PHE A N 1
ATOM 2918 C CA . PHE A 1 359 ? 26.819 10.417 -4.215 1.00 93.81 359 PHE A CA 1
ATOM 2919 C C . PHE A 1 359 ? 26.688 11.838 -4.772 1.00 93.81 359 PHE A C 1
ATOM 2921 O O . PHE A 1 359 ? 27.306 12.758 -4.233 1.00 93.81 359 PHE A O 1
ATOM 2928 N N . ILE A 1 360 ? 25.856 12.033 -5.803 1.00 90.56 360 ILE A N 1
ATOM 2929 C CA . ILE A 1 360 ? 25.614 13.348 -6.413 1.00 90.56 360 ILE A CA 1
ATOM 2930 C C . ILE A 1 360 ? 25.153 14.353 -5.353 1.00 90.56 360 ILE A C 1
ATOM 2932 O O . ILE A 1 360 ? 25.717 15.443 -5.258 1.00 90.56 360 ILE A O 1
ATOM 2936 N N . VAL A 1 361 ? 24.190 13.975 -4.509 1.00 90.12 361 VAL A N 1
ATOM 2937 C CA . VAL A 1 361 ? 23.640 14.873 -3.481 1.00 90.12 361 VAL A CA 1
ATOM 2938 C C . VAL A 1 361 ? 24.647 15.192 -2.386 1.00 90.12 361 VAL A C 1
ATOM 2940 O O . VAL A 1 361 ? 24.768 16.355 -2.000 1.00 90.12 361 VAL A O 1
ATOM 2943 N N . CYS A 1 362 ? 25.410 14.208 -1.907 1.00 91.38 362 CYS A N 1
ATOM 2944 C CA . CYS A 1 362 ? 26.457 14.452 -0.915 1.00 91.38 362 CYS A CA 1
ATOM 2945 C C . CYS A 1 362 ? 27.523 15.419 -1.451 1.00 91.38 362 CYS A C 1
ATOM 2947 O O . CYS A 1 362 ? 27.976 16.308 -0.728 1.00 91.38 362 CYS A O 1
ATOM 2949 N N . ILE A 1 363 ? 27.887 15.284 -2.728 1.00 89.12 363 ILE A N 1
ATOM 2950 C CA . ILE A 1 363 ? 28.827 16.179 -3.408 1.00 89.12 363 ILE A CA 1
ATOM 2951 C C . ILE A 1 363 ? 28.240 17.580 -3.581 1.00 89.12 363 ILE A C 1
ATOM 2953 O O . ILE A 1 363 ? 28.902 18.555 -3.236 1.00 89.12 363 ILE A O 1
ATOM 2957 N N . GLN A 1 364 ? 26.999 17.704 -4.054 1.00 83.50 364 GLN A N 1
ATOM 2958 C CA . GLN A 1 364 ? 26.318 18.997 -4.201 1.00 83.50 364 GLN A CA 1
ATOM 2959 C C . GLN A 1 364 ? 26.178 19.724 -2.855 1.00 83.50 364 GLN A C 1
ATOM 2961 O O . GLN A 1 364 ? 26.409 20.936 -2.769 1.00 83.50 364 GLN A O 1
ATOM 2966 N N . TYR A 1 365 ? 25.862 18.986 -1.787 1.00 84.94 365 TYR A N 1
ATOM 2967 C CA . TYR A 1 365 ? 25.857 19.510 -0.425 1.00 84.94 365 TYR A CA 1
ATOM 2968 C C . TYR A 1 365 ? 27.252 20.000 -0.030 1.00 84.94 365 TYR A C 1
ATOM 2970 O O . TYR A 1 365 ? 27.407 21.177 0.283 1.00 84.94 365 TYR A O 1
ATOM 2978 N N . GLN A 1 366 ? 28.288 19.166 -0.154 1.00 82.88 366 GLN A N 1
ATOM 2979 C CA . GLN A 1 366 ? 29.664 19.538 0.191 1.00 82.88 366 GLN A CA 1
ATOM 2980 C C . GLN A 1 366 ? 30.161 20.764 -0.599 1.00 82.88 366 GLN A C 1
ATOM 2982 O O . GLN A 1 366 ? 30.764 21.662 -0.011 1.00 82.88 366 GLN A O 1
ATOM 2987 N N . PHE A 1 367 ? 29.849 20.847 -1.897 1.00 75.75 367 PHE A N 1
ATOM 2988 C CA . PHE A 1 367 ? 30.195 21.973 -2.777 1.00 75.75 367 PHE A CA 1
ATOM 2989 C C . PHE A 1 367 ? 29.560 23.297 -2.329 1.00 75.75 367 PHE A C 1
ATOM 2991 O O . PHE A 1 367 ? 30.055 24.374 -2.652 1.00 75.75 367 PHE A O 1
ATOM 2998 N N . SER A 1 368 ? 28.446 23.236 -1.595 1.00 69.12 368 SER A N 1
ATOM 2999 C CA . SER A 1 368 ? 27.754 24.424 -1.084 1.00 69.12 368 SER A CA 1
ATOM 3000 C C . SER A 1 368 ? 28.488 25.089 0.080 1.00 69.12 368 SER A C 1
ATOM 3002 O O . SER A 1 368 ? 28.280 26.275 0.315 1.00 69.12 368 SER A O 1
ATOM 3004 N N . TYR A 1 369 ? 29.350 24.345 0.780 1.00 66.00 369 TYR A N 1
ATOM 3005 C CA . TYR A 1 369 ? 30.053 24.817 1.976 1.00 66.00 369 TYR A CA 1
ATOM 3006 C C . TYR A 1 369 ? 31.576 24.867 1.802 1.00 66.00 369 TYR A C 1
ATOM 3008 O O . TYR A 1 369 ? 32.237 25.664 2.465 1.00 66.00 369 TYR A O 1
ATOM 3016 N N . PHE A 1 370 ? 32.152 24.041 0.921 1.00 69.44 370 PHE A N 1
ATOM 3017 C CA . PHE A 1 370 ? 33.602 23.881 0.792 1.00 69.44 370 PHE A CA 1
ATOM 3018 C C . PHE A 1 370 ? 34.050 23.720 -0.662 1.00 69.44 370 PHE A C 1
ATOM 3020 O O . PHE A 1 370 ? 33.301 23.268 -1.528 1.00 69.44 370 PHE A O 1
ATOM 3027 N N . ARG A 1 371 ? 35.330 24.025 -0.920 1.00 74.56 371 ARG A N 1
ATOM 3028 C CA . ARG A 1 371 ? 35.987 23.629 -2.171 1.00 74.56 371 ARG A CA 1
ATOM 3029 C C . ARG A 1 371 ? 36.088 22.108 -2.231 1.00 74.56 371 ARG A C 1
ATOM 3031 O O . ARG A 1 371 ? 36.442 21.470 -1.240 1.00 74.56 371 ARG A O 1
ATOM 3038 N N . ILE A 1 372 ? 35.810 21.543 -3.399 1.00 81.50 372 ILE A N 1
ATOM 3039 C CA . ILE A 1 372 ? 35.923 20.106 -3.625 1.00 81.50 372 ILE A CA 1
ATOM 3040 C C . ILE A 1 372 ? 37.320 19.774 -4.141 1.00 81.50 372 ILE A C 1
ATOM 3042 O O . ILE A 1 372 ? 37.821 20.400 -5.070 1.00 81.50 372 ILE A O 1
ATOM 3046 N N . SER A 1 373 ? 37.940 18.772 -3.521 1.00 86.69 373 SER A N 1
ATOM 3047 C CA . SER A 1 373 ? 39.167 18.138 -3.991 1.00 86.69 373 SER A CA 1
ATOM 3048 C C . SER A 1 373 ? 38.876 16.698 -4.402 1.00 86.69 373 SER A C 1
ATOM 3050 O O . SER A 1 373 ? 37.910 16.089 -3.940 1.00 86.69 373 SER A O 1
ATOM 3052 N N . LYS A 1 374 ? 39.747 16.123 -5.230 1.00 87.25 374 LYS A N 1
ATOM 3053 C CA . LYS A 1 374 ? 39.650 14.722 -5.661 1.00 87.25 374 LYS A CA 1
ATOM 3054 C C . LYS A 1 374 ? 39.592 13.737 -4.486 1.00 87.25 374 LYS A C 1
ATOM 3056 O O . LYS A 1 374 ? 38.820 12.787 -4.528 1.00 87.25 374 LYS A O 1
ATOM 3061 N N . GLU A 1 375 ? 40.343 14.009 -3.421 1.00 89.69 375 GLU A N 1
ATOM 3062 C CA . GLU A 1 375 ? 40.337 13.208 -2.193 1.00 89.69 375 GLU A CA 1
ATOM 3063 C C . GLU A 1 375 ? 38.968 13.228 -1.495 1.00 89.69 375 GLU A C 1
ATOM 3065 O O . GLU A 1 375 ? 38.459 12.181 -1.106 1.00 89.69 375 GLU A O 1
ATOM 3070 N N . ILE A 1 376 ? 38.321 14.396 -1.400 1.00 89.88 376 ILE A N 1
ATOM 3071 C CA . ILE A 1 376 ? 36.969 14.512 -0.831 1.00 89.88 376 ILE A CA 1
ATOM 3072 C C . ILE A 1 376 ? 35.964 13.713 -1.668 1.00 89.88 376 ILE A C 1
ATOM 3074 O O . ILE A 1 376 ? 35.148 12.984 -1.106 1.00 89.88 376 ILE A O 1
ATOM 3078 N N . VAL A 1 377 ? 36.039 13.819 -3.000 1.00 91.56 377 VAL A N 1
ATOM 3079 C CA . VAL A 1 377 ? 35.162 13.068 -3.912 1.00 91.56 377 VAL A CA 1
ATOM 3080 C C . VAL A 1 377 ? 35.335 11.558 -3.715 1.00 91.56 377 VAL A C 1
ATOM 3082 O O . VAL A 1 377 ? 34.347 10.838 -3.572 1.00 91.56 377 VAL A O 1
ATOM 3085 N N . TYR A 1 378 ? 36.582 11.086 -3.644 1.00 92.50 378 TYR A N 1
ATOM 3086 C CA . TYR A 1 378 ? 36.918 9.683 -3.395 1.00 92.50 378 TYR A CA 1
ATOM 3087 C C . TYR A 1 378 ? 36.422 9.181 -2.036 1.00 92.50 378 TYR A C 1
ATOM 3089 O O . TYR A 1 378 ? 35.798 8.119 -1.961 1.00 92.50 378 TYR A O 1
ATOM 3097 N N . ASN A 1 379 ? 36.646 9.954 -0.973 1.00 93.06 379 ASN A N 1
ATOM 3098 C CA . ASN A 1 379 ? 36.232 9.583 0.377 1.00 93.06 379 ASN A CA 1
ATOM 3099 C C . ASN A 1 379 ? 34.709 9.491 0.495 1.00 93.06 379 ASN A C 1
ATOM 3101 O O . ASN A 1 379 ? 34.209 8.525 1.066 1.00 93.06 379 ASN A O 1
ATOM 3105 N N . ILE A 1 380 ? 33.969 10.435 -0.099 1.00 93.50 380 ILE A N 1
ATOM 3106 C CA . ILE A 1 380 ? 32.503 10.376 -0.118 1.00 93.50 380 ILE A CA 1
ATOM 3107 C C . ILE A 1 380 ? 32.047 9.136 -0.889 1.00 93.50 380 ILE A C 1
ATOM 3109 O O . ILE A 1 380 ? 31.288 8.347 -0.339 1.00 93.50 380 ILE A O 1
ATOM 3113 N N . PHE A 1 381 ? 32.533 8.916 -2.117 1.00 93.88 381 PHE A N 1
ATOM 3114 C CA . PHE A 1 381 ? 32.087 7.796 -2.956 1.00 93.88 381 PHE A CA 1
ATOM 3115 C C . PHE A 1 381 ? 32.293 6.420 -2.302 1.00 93.88 381 PHE A C 1
ATOM 3117 O O . PHE A 1 381 ? 31.423 5.547 -2.396 1.00 93.88 381 PHE A O 1
ATOM 3124 N N . ASN A 1 382 ? 33.434 6.220 -1.636 1.00 92.31 382 ASN A N 1
ATOM 3125 C CA . ASN A 1 382 ? 33.756 4.961 -0.960 1.00 92.31 382 ASN A CA 1
ATOM 3126 C C . ASN A 1 382 ? 33.157 4.848 0.443 1.00 92.31 382 ASN A C 1
ATOM 3128 O O . ASN A 1 382 ? 32.941 3.736 0.917 1.00 92.31 382 ASN A O 1
ATOM 3132 N N . GLY A 1 383 ? 32.868 5.976 1.092 1.00 94.62 383 GLY A N 1
ATOM 3133 C CA . GLY A 1 383 ? 32.236 6.020 2.407 1.00 94.62 383 GLY A CA 1
ATOM 3134 C C . GLY A 1 383 ? 30.723 5.779 2.384 1.00 94.62 383 GLY A C 1
ATOM 3135 O O . GLY A 1 383 ? 30.137 5.563 3.443 1.00 94.62 383 GLY A O 1
ATOM 3136 N N . LEU A 1 384 ? 30.073 5.800 1.212 1.00 96.31 384 LEU A N 1
ATOM 3137 C CA . LEU A 1 384 ? 28.632 5.546 1.113 1.00 96.31 384 LEU A CA 1
ATOM 3138 C C . LEU A 1 384 ? 28.285 4.109 1.530 1.00 96.31 384 LEU A C 1
ATOM 3140 O O . LEU A 1 384 ? 28.746 3.137 0.929 1.00 96.31 384 LEU A O 1
ATOM 3144 N N . ARG A 1 385 ? 27.391 3.970 2.512 1.00 97.38 385 ARG A N 1
ATOM 3145 C CA . ARG A 1 385 ? 26.952 2.682 3.077 1.00 97.38 385 ARG A CA 1
ATOM 3146 C C . ARG A 1 385 ? 25.772 2.086 2.305 1.00 97.38 385 ARG A C 1
ATOM 3148 O O . ARG A 1 385 ? 24.687 1.878 2.848 1.00 97.38 385 ARG A O 1
ATOM 3155 N N . ILE A 1 386 ? 25.994 1.835 1.018 1.00 96.75 386 ILE A N 1
ATOM 3156 C CA . ILE A 1 386 ? 25.027 1.197 0.117 1.00 96.75 386 ILE A CA 1
ATOM 3157 C C . ILE A 1 386 ? 25.506 -0.224 -0.164 1.00 96.75 386 ILE A C 1
ATOM 3159 O O . ILE A 1 386 ? 26.639 -0.416 -0.608 1.00 96.75 386 ILE A O 1
ATOM 3163 N N . TYR A 1 387 ? 24.655 -1.217 0.084 1.00 96.44 387 TYR A N 1
ATOM 3164 C CA . TYR A 1 387 ? 25.013 -2.632 0.004 1.00 96.44 387 TYR A CA 1
ATOM 3165 C C . TYR A 1 387 ? 24.071 -3.397 -0.921 1.00 96.44 387 TYR A C 1
ATOM 3167 O O . TYR A 1 387 ? 22.872 -3.121 -0.969 1.00 96.44 387 TYR A O 1
ATOM 3175 N N . LYS A 1 388 ? 24.619 -4.388 -1.632 1.00 95.12 388 LYS A N 1
ATOM 3176 C CA . LYS A 1 388 ? 23.843 -5.323 -2.447 1.00 95.12 388 LYS A CA 1
ATOM 3177 C C . LYS A 1 388 ? 23.648 -6.638 -1.687 1.00 95.12 388 LYS A C 1
ATOM 3179 O O . LYS A 1 388 ? 24.598 -7.407 -1.568 1.00 95.12 388 LYS A O 1
ATOM 3184 N N . ASP A 1 389 ? 22.446 -6.884 -1.173 1.00 96.12 389 ASP A N 1
ATOM 3185 C CA . ASP A 1 389 ? 22.057 -8.134 -0.506 1.00 96.12 389 ASP A CA 1
ATOM 3186 C C . ASP A 1 389 ? 20.520 -8.288 -0.484 1.00 96.12 389 ASP A C 1
ATOM 3188 O O . ASP A 1 389 ? 19.776 -7.319 -0.637 1.00 96.12 389 ASP A O 1
ATOM 3192 N N . ASN A 1 390 ? 20.015 -9.502 -0.270 1.00 94.25 390 ASN A N 1
ATOM 3193 C CA . ASN A 1 390 ? 18.583 -9.757 -0.124 1.00 94.25 390 ASN A CA 1
ATOM 3194 C C . ASN A 1 390 ? 18.093 -9.236 1.237 1.00 94.25 390 ASN A C 1
ATOM 3196 O O . ASN A 1 390 ? 18.385 -9.818 2.287 1.00 94.25 390 ASN A O 1
ATOM 3200 N N . GLN A 1 391 ? 17.275 -8.181 1.223 1.00 94.56 391 GLN A N 1
ATOM 3201 C CA . GLN A 1 391 ? 16.870 -7.472 2.441 1.00 94.56 391 GLN A CA 1
ATOM 3202 C C . GLN A 1 391 ? 16.017 -8.315 3.381 1.00 94.56 391 GLN A C 1
ATOM 3204 O O . GLN A 1 391 ? 15.986 -8.046 4.581 1.00 94.56 391 GLN A O 1
ATOM 3209 N N . LEU A 1 392 ? 15.326 -9.339 2.880 1.00 95.00 392 LEU A N 1
ATOM 3210 C CA . LEU A 1 392 ? 14.548 -10.256 3.709 1.00 95.00 392 LEU A CA 1
ATOM 3211 C C . LEU A 1 392 ? 15.415 -11.350 4.337 1.00 95.00 392 LEU A C 1
ATOM 3213 O O . LEU A 1 392 ? 15.070 -11.836 5.415 1.00 95.00 392 LEU A O 1
ATOM 3217 N N . ARG A 1 393 ? 16.577 -11.666 3.757 1.00 95.19 393 ARG A N 1
ATOM 3218 C CA . ARG A 1 393 ? 17.500 -12.704 4.250 1.00 95.19 393 ARG A CA 1
ATOM 3219 C C . ARG A 1 393 ? 18.631 -12.181 5.113 1.00 95.19 393 ARG A C 1
ATOM 3221 O O . ARG A 1 393 ? 18.988 -12.832 6.088 1.00 95.19 393 ARG A O 1
ATOM 3228 N N . CYS A 1 394 ? 19.176 -11.026 4.772 1.00 95.25 394 CYS A N 1
ATOM 3229 C CA . CYS A 1 394 ? 20.346 -10.499 5.446 1.00 95.25 394 CYS A CA 1
ATOM 3230 C C . CYS A 1 394 ? 20.033 -10.063 6.888 1.00 95.25 394 CYS A C 1
ATOM 3232 O O . CYS A 1 394 ? 18.881 -9.768 7.227 1.00 95.25 394 CYS A O 1
ATOM 3234 N N . SER A 1 395 ? 21.041 -10.015 7.758 1.00 95.88 395 SER A N 1
ATOM 3235 C CA . SER A 1 395 ? 20.867 -9.442 9.095 1.00 95.88 395 SER A CA 1
ATOM 3236 C C . SER A 1 395 ? 20.897 -7.921 8.995 1.00 95.88 395 SER A C 1
ATOM 3238 O O . SER A 1 395 ? 21.915 -7.349 8.629 1.00 95.88 395 SER A O 1
ATOM 3240 N N . TRP A 1 396 ? 19.801 -7.237 9.321 1.00 97.12 396 TRP A N 1
ATOM 3241 C CA . TRP A 1 396 ? 19.796 -5.767 9.307 1.00 97.12 396 TRP A CA 1
ATOM 3242 C C . TRP A 1 396 ? 20.808 -5.184 10.299 1.00 97.12 396 TRP A C 1
ATOM 3244 O O . TRP A 1 396 ? 21.495 -4.223 9.966 1.00 97.12 396 TRP A O 1
ATOM 3254 N N . GLU A 1 397 ? 20.997 -5.853 11.438 1.00 96.62 397 GLU A N 1
ATOM 3255 C CA . GLU A 1 397 ? 21.977 -5.481 12.464 1.00 96.62 397 GLU A CA 1
ATOM 3256 C C . GLU A 1 397 ? 23.424 -5.462 11.959 1.00 96.62 397 GLU A C 1
ATOM 3258 O O . GLU A 1 397 ? 24.229 -4.673 12.446 1.00 96.62 397 GLU A O 1
ATOM 3263 N N . SER A 1 398 ? 23.785 -6.293 10.970 1.00 96.88 398 SER A N 1
ATOM 3264 C CA . SER A 1 398 ? 25.156 -6.276 10.436 1.00 96.88 398 SER A CA 1
ATOM 3265 C C . SER A 1 398 ? 25.440 -5.065 9.549 1.00 96.88 398 SER A C 1
ATOM 3267 O O . SER A 1 398 ? 26.603 -4.717 9.363 1.00 96.88 398 SER A O 1
ATOM 3269 N N . TYR A 1 399 ? 24.403 -4.430 8.995 1.00 96.88 399 TYR A N 1
ATOM 3270 C CA . TYR A 1 399 ? 24.545 -3.268 8.111 1.00 96.88 399 TYR A CA 1
ATOM 3271 C C . TYR A 1 399 ? 24.276 -1.958 8.831 1.00 96.88 399 TYR A C 1
ATOM 3273 O O . TYR A 1 399 ? 25.027 -1.000 8.656 1.00 96.88 399 TYR A O 1
ATOM 3281 N N . CYS A 1 400 ? 23.221 -1.913 9.637 1.00 97.44 400 CYS A N 1
ATOM 3282 C CA . CYS A 1 400 ? 22.855 -0.786 10.474 1.00 97.44 400 CYS A CA 1
ATOM 3283 C C . CYS A 1 400 ? 22.593 -1.339 11.877 1.00 97.44 400 CYS A C 1
ATOM 3285 O O . CYS A 1 400 ? 21.520 -1.883 12.103 1.00 97.44 400 CYS A O 1
ATOM 3287 N N . PRO A 1 401 ? 23.559 -1.259 12.804 1.00 96.31 401 PRO A N 1
ATOM 3288 C CA . PRO A 1 401 ? 23.335 -1.688 14.178 1.00 96.31 401 PRO A CA 1
ATOM 3289 C C . PRO A 1 401 ? 22.256 -0.837 14.859 1.00 96.31 401 PRO A C 1
ATOM 3291 O O . PRO A 1 401 ? 22.307 0.397 14.817 1.00 96.31 401 PRO A O 1
ATOM 3294 N N . ASN A 1 402 ? 21.297 -1.476 15.525 1.00 95.44 402 ASN A N 1
ATOM 3295 C CA . ASN A 1 402 ? 20.247 -0.790 16.267 1.00 95.44 402 ASN A CA 1
ATOM 3296 C C . ASN A 1 402 ? 20.771 -0.293 17.621 1.00 95.44 402 ASN A C 1
ATOM 3298 O O . ASN A 1 402 ? 20.637 -0.945 18.654 1.00 95.44 402 ASN A O 1
ATOM 3302 N N . ASN A 1 403 ? 21.321 0.917 17.632 1.00 92.94 403 ASN A N 1
ATOM 3303 C CA . ASN A 1 403 ? 21.729 1.613 18.856 1.00 92.94 403 ASN A CA 1
ATOM 3304 C C . ASN A 1 403 ? 20.557 2.294 19.601 1.00 92.94 403 ASN A C 1
ATOM 3306 O O . ASN A 1 403 ? 20.779 3.052 20.545 1.00 92.94 403 ASN A O 1
ATOM 3310 N N . GLY A 1 404 ? 19.313 2.061 19.170 1.00 93.81 404 GLY A N 1
ATOM 3311 C CA . GLY A 1 404 ? 18.115 2.713 19.693 1.00 93.81 404 GLY A CA 1
ATOM 3312 C C . GLY A 1 404 ? 17.791 4.076 19.079 1.00 93.81 404 GLY A C 1
ATOM 3313 O O . GLY A 1 404 ? 16.783 4.657 19.469 1.00 93.81 404 GLY A O 1
ATOM 3314 N N . ASN A 1 405 ? 18.585 4.575 18.127 1.00 95.75 405 ASN A N 1
ATOM 3315 C CA . ASN A 1 405 ? 18.330 5.821 17.402 1.00 95.75 405 ASN A CA 1
ATOM 3316 C C . ASN A 1 405 ? 18.398 5.609 15.879 1.00 95.75 405 ASN A C 1
ATOM 3318 O O . ASN A 1 405 ? 19.223 6.199 15.176 1.00 95.75 405 ASN A O 1
ATOM 3322 N N . VAL A 1 406 ? 17.542 4.712 15.378 1.00 98.12 406 VAL A N 1
ATOM 3323 C CA . VAL A 1 406 ? 17.446 4.376 13.951 1.00 98.12 406 VAL A CA 1
ATOM 3324 C C . VAL A 1 406 ? 16.042 4.667 13.420 1.00 98.12 406 VAL A C 1
ATOM 3326 O O . VAL A 1 406 ? 15.044 4.233 14.001 1.00 98.12 406 VAL A O 1
ATOM 3329 N N . TYR A 1 407 ? 15.973 5.347 12.277 1.00 98.25 407 TYR A N 1
ATOM 3330 C CA . TYR A 1 407 ? 14.768 5.533 11.475 1.00 98.25 407 TYR A CA 1
ATOM 3331 C C . TYR A 1 407 ? 14.839 4.652 10.231 1.00 98.25 407 TYR A C 1
ATOM 3333 O O . TYR A 1 407 ? 15.581 4.936 9.292 1.00 98.25 407 TYR A O 1
ATOM 3341 N N . ILE A 1 408 ? 14.051 3.579 10.211 1.00 98.31 408 ILE A N 1
ATOM 3342 C CA . ILE A 1 408 ? 13.872 2.775 9.004 1.00 98.31 408 ILE A CA 1
ATOM 3343 C C . ILE A 1 408 ? 12.828 3.451 8.119 1.00 98.31 408 ILE A C 1
ATOM 3345 O O . ILE A 1 408 ? 11.728 3.757 8.578 1.00 98.31 408 ILE A O 1
ATOM 3349 N N . ILE A 1 409 ? 13.158 3.658 6.852 1.00 97.00 409 ILE A N 1
ATOM 3350 C CA . ILE A 1 409 ? 12.309 4.323 5.862 1.00 97.00 409 ILE A CA 1
ATOM 3351 C C . ILE A 1 409 ? 12.290 3.512 4.571 1.00 97.00 409 ILE A C 1
ATOM 3353 O O . ILE A 1 409 ? 13.254 2.822 4.268 1.00 97.00 409 ILE A O 1
ATOM 3357 N N . GLY A 1 410 ? 11.211 3.581 3.797 1.00 93.19 410 GLY A N 1
ATOM 3358 C CA . GLY A 1 410 ? 11.201 2.969 2.472 1.00 93.19 410 GLY A CA 1
ATOM 3359 C C . GLY A 1 410 ? 9.819 2.615 1.950 1.00 93.19 410 GLY A C 1
ATOM 3360 O O . GLY A 1 410 ? 8.785 2.836 2.586 1.00 93.19 410 GLY A O 1
ATOM 3361 N N . SER A 1 411 ? 9.816 2.011 0.771 1.00 91.19 411 SER A N 1
ATOM 3362 C CA . SER A 1 411 ? 8.642 1.395 0.163 1.00 91.19 411 SER A CA 1
ATOM 3363 C C . SER A 1 411 ? 9.080 0.020 -0.326 1.00 91.19 411 SER A C 1
ATOM 3365 O O . SER A 1 411 ? 9.921 -0.043 -1.209 1.00 91.19 411 SER A O 1
ATOM 3367 N N . PRO A 1 412 ? 8.610 -1.089 0.262 1.00 89.75 412 PRO A N 1
ATOM 3368 C CA . PRO A 1 412 ? 8.948 -2.426 -0.215 1.00 89.75 412 PRO A CA 1
ATOM 3369 C C . PRO A 1 412 ? 8.293 -2.759 -1.561 1.00 89.75 412 PRO A C 1
ATOM 3371 O O . PRO A 1 412 ? 7.351 -2.100 -1.994 1.00 89.75 412 PRO A O 1
ATOM 3374 N N . THR A 1 413 ? 8.729 -3.848 -2.195 1.00 84.88 413 THR A N 1
ATOM 3375 C CA . THR A 1 413 ? 8.066 -4.375 -3.398 1.00 84.88 413 THR A CA 1
ATOM 3376 C C . THR A 1 413 ? 6.678 -4.929 -3.064 1.00 84.88 413 THR A C 1
ATOM 3378 O O . THR A 1 413 ? 6.524 -5.740 -2.149 1.00 84.88 413 THR A O 1
ATOM 3381 N N . PHE A 1 414 ? 5.668 -4.524 -3.838 1.00 85.00 414 PHE A N 1
ATOM 3382 C CA . PHE A 1 414 ? 4.278 -4.957 -3.672 1.00 85.00 414 PHE A CA 1
ATOM 3383 C C . PHE A 1 414 ? 3.974 -6.136 -4.589 1.00 85.00 414 PHE A C 1
ATOM 3385 O O . PHE A 1 414 ? 4.080 -6.024 -5.813 1.00 85.00 414 PHE A O 1
ATOM 3392 N N . ARG A 1 415 ? 3.581 -7.276 -4.017 1.00 83.06 415 ARG A N 1
ATOM 3393 C CA . ARG A 1 415 ? 3.192 -8.446 -4.812 1.00 83.06 415 ARG A CA 1
ATOM 3394 C C . ARG A 1 415 ? 2.325 -9.390 -3.988 1.00 83.06 415 ARG A C 1
ATOM 3396 O O . ARG A 1 415 ? 2.783 -10.010 -3.031 1.00 83.06 415 ARG A O 1
ATOM 3403 N N . GLY A 1 416 ? 1.078 -9.566 -4.420 1.00 82.56 416 GLY A N 1
ATOM 3404 C CA . GLY A 1 416 ? 0.147 -10.464 -3.740 1.00 82.56 416 GLY A CA 1
ATOM 3405 C C . GLY A 1 416 ? 0.621 -11.923 -3.755 1.00 82.56 416 GLY A C 1
ATOM 3406 O O . GLY A 1 416 ? 1.158 -12.399 -4.758 1.00 82.56 416 GLY A O 1
ATOM 3407 N N . ASN A 1 417 ? 0.338 -12.662 -2.676 1.00 81.88 417 ASN A N 1
ATOM 3408 C CA . ASN A 1 417 ? 0.802 -14.036 -2.419 1.00 81.88 417 ASN A CA 1
ATOM 3409 C C . ASN A 1 417 ? 0.727 -15.005 -3.621 1.00 81.88 417 ASN A C 1
ATOM 3411 O O . ASN A 1 417 ? 1.609 -15.839 -3.839 1.00 81.88 417 ASN A O 1
ATOM 3415 N N . ARG A 1 418 ? -0.339 -14.908 -4.427 1.00 80.12 418 ARG A N 1
ATOM 3416 C CA . ARG A 1 418 ? -0.568 -15.796 -5.583 1.00 80.12 418 ARG A CA 1
ATOM 3417 C C . ARG A 1 418 ? 0.424 -15.583 -6.727 1.00 80.12 418 ARG A C 1
ATOM 3419 O O . ARG A 1 418 ? 0.650 -16.517 -7.485 1.00 80.12 418 ARG A O 1
ATOM 3426 N N . LYS A 1 419 ? 1.005 -14.386 -6.838 1.00 83.00 419 LYS A N 1
ATOM 3427 C CA . LYS A 1 419 ? 2.000 -14.025 -7.858 1.00 83.00 419 LYS A CA 1
ATOM 3428 C C . LYS A 1 419 ? 3.445 -14.272 -7.398 1.00 83.00 419 LYS A C 1
ATOM 3430 O O . LYS A 1 419 ? 4.364 -14.075 -8.185 1.00 83.00 419 LYS A O 1
ATOM 3435 N N . LEU A 1 420 ? 3.664 -14.664 -6.140 1.00 84.25 420 LEU A N 1
ATOM 3436 C CA . LEU A 1 420 ? 5.010 -14.858 -5.600 1.00 84.25 420 LEU A CA 1
ATOM 3437 C C . LEU A 1 420 ? 5.670 -16.128 -6.124 1.00 84.25 420 LEU A C 1
ATOM 3439 O O . LEU A 1 420 ? 5.064 -17.206 -6.129 1.00 84.25 420 LEU A O 1
ATOM 3443 N N . SER A 1 421 ? 6.952 -16.001 -6.470 1.00 87.81 421 SER A N 1
ATOM 3444 C CA . SER A 1 421 ? 7.810 -17.143 -6.776 1.00 87.81 421 SER A CA 1
ATOM 3445 C C . SER A 1 421 ? 8.059 -18.003 -5.532 1.00 87.81 421 SER A C 1
ATOM 3447 O O . SER A 1 421 ? 7.848 -17.579 -4.392 1.00 87.81 421 SER A O 1
ATOM 3449 N N . VAL A 1 422 ? 8.542 -19.231 -5.736 1.00 88.69 422 VAL A N 1
ATOM 3450 C CA . VAL A 1 422 ? 8.915 -20.127 -4.627 1.00 88.69 422 VAL A CA 1
ATOM 3451 C C . VAL A 1 422 ? 10.001 -19.494 -3.748 1.00 88.69 422 VAL A C 1
ATOM 3453 O O . VAL A 1 422 ? 9.906 -19.566 -2.525 1.00 88.69 422 VAL A O 1
ATOM 3456 N N . SER A 1 423 ? 10.982 -18.817 -4.358 1.00 89.50 423 SER A N 1
ATOM 3457 C CA . SER A 1 423 ? 12.037 -18.106 -3.626 1.00 89.50 423 SER A CA 1
ATOM 3458 C C . SER A 1 423 ? 11.462 -16.993 -2.752 1.00 89.50 423 SER A C 1
ATOM 3460 O O . SER A 1 423 ? 11.701 -16.988 -1.550 1.00 89.50 423 SER A O 1
ATOM 3462 N N . GLN A 1 424 ? 10.611 -16.127 -3.314 1.00 89.69 424 GLN A N 1
ATOM 3463 C CA . GLN A 1 424 ? 9.978 -15.028 -2.572 1.00 89.69 424 GLN A CA 1
ATOM 3464 C C . GLN A 1 424 ? 9.136 -15.539 -1.395 1.00 89.69 424 GLN A C 1
ATOM 3466 O O . GLN A 1 424 ? 9.200 -14.995 -0.295 1.00 89.69 424 GLN A O 1
ATOM 3471 N N . LYS A 1 425 ? 8.393 -16.639 -1.576 1.00 88.75 425 LYS A N 1
ATOM 3472 C CA . LYS A 1 425 ? 7.653 -17.277 -0.473 1.00 88.75 425 LYS A CA 1
ATOM 3473 C C . LYS A 1 425 ? 8.580 -17.787 0.629 1.00 88.75 425 LYS A C 1
ATOM 3475 O O . LYS A 1 425 ? 8.227 -17.709 1.805 1.00 88.75 425 LYS A O 1
ATOM 3480 N N . ASN A 1 426 ? 9.744 -18.322 0.271 1.00 90.25 426 ASN A N 1
ATOM 3481 C CA . ASN A 1 426 ? 10.736 -18.759 1.249 1.00 90.25 426 ASN A CA 1
ATOM 3482 C C . ASN A 1 426 ? 11.388 -17.568 1.965 1.00 90.25 426 ASN A C 1
ATOM 3484 O O . ASN A 1 426 ? 11.652 -17.667 3.163 1.00 90.25 426 ASN A O 1
ATOM 3488 N N . ASP A 1 427 ? 11.604 -16.453 1.266 1.00 91.62 427 ASP A N 1
ATOM 3489 C CA . ASP A 1 427 ? 12.149 -15.218 1.839 1.00 91.62 427 ASP A CA 1
ATOM 3490 C C . ASP A 1 427 ? 11.191 -14.623 2.872 1.00 91.62 427 ASP A C 1
ATOM 3492 O O . ASP A 1 427 ? 11.609 -14.327 3.990 1.00 91.62 427 ASP A O 1
ATOM 3496 N N . MET A 1 428 ? 9.890 -14.564 2.561 1.00 90.12 428 MET A N 1
ATOM 3497 C CA . MET A 1 428 ? 8.869 -14.142 3.527 1.00 90.12 428 MET A CA 1
ATOM 3498 C C . MET A 1 428 ? 8.850 -15.033 4.771 1.00 90.12 428 MET A C 1
ATOM 3500 O O . MET A 1 428 ? 8.859 -14.529 5.890 1.00 90.12 428 MET A O 1
ATOM 3504 N N . LYS A 1 429 ? 8.851 -16.363 4.595 1.00 89.25 429 LYS A N 1
ATOM 3505 C CA . LYS A 1 429 ? 8.862 -17.311 5.725 1.00 89.25 429 LYS A CA 1
ATOM 3506 C C . LYS A 1 429 ? 10.065 -17.091 6.637 1.00 89.25 429 LYS A C 1
ATOM 3508 O O . LYS A 1 429 ? 9.921 -17.137 7.856 1.00 89.25 429 LYS A O 1
ATOM 3513 N N . TYR A 1 430 ? 11.234 -16.858 6.045 1.00 90.44 430 TYR A N 1
ATOM 3514 C CA . TYR A 1 430 ? 12.456 -16.583 6.788 1.00 90.44 430 TYR A CA 1
ATOM 3515 C C . TYR A 1 430 ? 12.368 -15.255 7.546 1.00 90.44 430 TYR A C 1
ATOM 3517 O O . TYR A 1 430 ? 12.589 -15.234 8.752 1.00 90.44 430 TYR A O 1
ATOM 3525 N N . ALA A 1 431 ? 11.976 -14.174 6.867 1.00 89.00 431 ALA A N 1
ATOM 3526 C CA . ALA A 1 431 ? 11.880 -12.840 7.457 1.00 89.00 431 ALA A CA 1
ATOM 3527 C C . ALA A 1 431 ? 10.854 -12.753 8.599 1.00 89.00 431 ALA A C 1
ATOM 3529 O O . ALA A 1 431 ? 11.082 -12.056 9.588 1.00 89.00 431 ALA A O 1
ATOM 3530 N N . CYS A 1 432 ? 9.730 -13.461 8.477 1.00 84.94 432 CYS A N 1
ATOM 3531 C CA . CYS A 1 432 ? 8.680 -13.449 9.492 1.00 84.94 432 CYS A CA 1
ATOM 3532 C C . CYS A 1 432 ? 8.919 -14.447 10.632 1.00 84.94 432 CYS A C 1
ATOM 3534 O O . CYS A 1 432 ? 8.346 -14.276 11.703 1.00 84.94 432 CYS A O 1
ATOM 3536 N N . GLY A 1 433 ? 9.741 -15.482 10.424 1.00 80.06 433 GLY A N 1
ATOM 3537 C CA . GLY A 1 433 ? 10.046 -16.488 11.446 1.00 80.06 433 GLY A CA 1
ATOM 3538 C C . GLY A 1 433 ? 8.938 -17.522 11.691 1.00 80.06 433 GLY A C 1
ATOM 3539 O O . GLY A 1 433 ? 8.989 -18.244 12.683 1.00 80.06 433 GLY A O 1
ATOM 3540 N N . PHE A 1 434 ? 7.937 -17.626 10.809 1.00 75.88 434 PHE A N 1
ATOM 3541 C CA . PHE A 1 434 ? 6.886 -18.646 10.891 1.00 75.88 434 PHE A CA 1
ATOM 3542 C C . PHE A 1 434 ? 6.435 -19.137 9.509 1.00 75.88 434 PHE A C 1
ATOM 3544 O O . PHE A 1 434 ? 6.516 -18.441 8.498 1.00 75.88 434 PHE A O 1
ATOM 3551 N N . SER A 1 435 ? 5.960 -20.385 9.460 1.00 61.28 435 SER A N 1
ATOM 3552 C CA . SER A 1 435 ? 5.720 -21.124 8.212 1.00 61.28 435 SER A CA 1
ATOM 3553 C C . SER A 1 435 ? 4.447 -20.719 7.463 1.00 61.28 435 SER A C 1
ATOM 3555 O O . SER A 1 435 ? 4.342 -20.980 6.259 1.00 61.28 435 SER A O 1
ATOM 3557 N N . LYS A 1 436 ? 3.485 -20.090 8.153 1.00 62.88 436 LYS A N 1
ATOM 3558 C CA . LYS A 1 436 ? 2.147 -19.795 7.629 1.00 62.88 436 LYS A CA 1
ATOM 3559 C C . LYS A 1 436 ? 1.901 -18.291 7.529 1.00 62.88 436 LYS A C 1
ATOM 3561 O O . LYS A 1 436 ? 1.327 -17.683 8.423 1.00 62.88 436 LYS A O 1
ATOM 3566 N N . ILE A 1 437 ? 2.288 -17.719 6.395 1.00 65.06 437 ILE A N 1
ATOM 3567 C CA . ILE A 1 437 ? 1.831 -16.400 5.951 1.00 65.06 437 ILE A CA 1
ATOM 3568 C C . ILE A 1 437 ? 0.850 -16.645 4.805 1.00 65.06 437 ILE A C 1
ATOM 3570 O O . ILE A 1 437 ? 1.205 -16.612 3.629 1.00 65.06 437 ILE A O 1
ATOM 3574 N N . THR A 1 438 ? -0.372 -17.053 5.140 1.00 65.06 438 THR A N 1
ATOM 3575 C CA . THR A 1 438 ? -1.393 -17.317 4.121 1.00 65.06 438 THR A CA 1
ATOM 3576 C C . THR A 1 438 ? -1.932 -16.003 3.581 1.00 65.06 438 THR A C 1
ATOM 3578 O O . THR A 1 438 ? -2.465 -15.200 4.337 1.00 65.06 438 THR A O 1
ATOM 3581 N N . ASP A 1 439 ? -1.812 -15.820 2.268 1.00 74.06 439 ASP A N 1
ATOM 3582 C CA . ASP A 1 439 ? -2.437 -14.737 1.504 1.00 74.06 439 ASP A CA 1
ATOM 3583 C C . ASP A 1 439 ? -1.969 -13.310 1.817 1.00 74.06 439 ASP A C 1
ATOM 3585 O O . ASP A 1 439 ? -2.583 -12.371 1.314 1.00 74.06 439 ASP A O 1
ATOM 3589 N N . ALA A 1 440 ? -0.860 -13.134 2.550 1.00 83.69 440 ALA A N 1
ATOM 3590 C CA . ALA A 1 440 ? -0.297 -11.803 2.759 1.00 83.69 440 ALA A CA 1
ATOM 3591 C C . ALA A 1 440 ? 0.447 -11.266 1.527 1.00 83.69 440 ALA A C 1
ATOM 3593 O O . ALA A 1 440 ? 1.026 -12.035 0.753 1.00 83.69 440 ALA A O 1
ATOM 3594 N N . ASP A 1 441 ? 0.458 -9.946 1.352 1.00 87.31 441 ASP A N 1
ATOM 3595 C CA . ASP A 1 441 ? 1.316 -9.300 0.355 1.00 87.31 441 ASP A CA 1
ATOM 3596 C C . ASP A 1 441 ? 2.805 -9.441 0.720 1.00 87.31 441 ASP A C 1
ATOM 3598 O O . ASP A 1 441 ? 3.174 -9.506 1.896 1.00 87.31 441 ASP A O 1
ATOM 3602 N N . TYR A 1 442 ? 3.678 -9.467 -0.288 1.00 88.44 442 TYR A N 1
ATOM 3603 C CA . TYR A 1 442 ? 5.129 -9.510 -0.100 1.00 88.44 442 TYR A CA 1
ATOM 3604 C C . TYR A 1 442 ? 5.642 -8.399 0.820 1.00 88.44 442 TYR A C 1
ATOM 3606 O O . TYR A 1 442 ? 6.501 -8.646 1.670 1.00 88.44 442 TYR A O 1
ATOM 3614 N N . SER A 1 443 ? 5.054 -7.200 0.726 1.00 90.19 443 SER A N 1
ATOM 3615 C CA . SER A 1 443 ? 5.452 -6.042 1.531 1.00 90.19 443 SER A CA 1
ATOM 3616 C C . SER A 1 443 ? 5.286 -6.262 3.037 1.00 90.19 443 SER A C 1
ATOM 3618 O O . SER A 1 443 ? 5.981 -5.636 3.837 1.00 90.19 443 SER A O 1
ATOM 3620 N N . SER A 1 444 ? 4.397 -7.172 3.452 1.00 92.12 444 SER A N 1
ATOM 3621 C CA . SER A 1 444 ? 4.181 -7.511 4.862 1.00 92.12 444 SER A CA 1
ATOM 3622 C C . SER A 1 444 ? 5.431 -8.085 5.535 1.00 92.12 444 SER A C 1
ATOM 3624 O O . SER A 1 444 ? 5.606 -7.904 6.740 1.00 92.12 444 SER A O 1
ATOM 3626 N N . ALA A 1 445 ? 6.321 -8.736 4.776 1.00 93.56 445 ALA A N 1
ATOM 3627 C CA . ALA A 1 445 ? 7.554 -9.300 5.319 1.00 93.56 445 ALA A CA 1
ATOM 3628 C C . ALA A 1 445 ? 8.506 -8.218 5.853 1.00 93.56 445 ALA A C 1
ATOM 3630 O O . ALA A 1 445 ? 9.100 -8.409 6.912 1.00 93.56 445 ALA A O 1
ATOM 3631 N N . TRP A 1 446 ? 8.587 -7.059 5.188 1.00 95.00 446 TRP A N 1
ATOM 3632 C CA . TRP A 1 446 ? 9.368 -5.911 5.666 1.00 95.00 446 TRP A CA 1
ATOM 3633 C C . TRP A 1 446 ? 8.782 -5.301 6.931 1.00 95.00 446 TRP A C 1
ATOM 3635 O O . TRP A 1 446 ? 9.535 -4.959 7.838 1.00 95.00 446 TRP A O 1
ATOM 3645 N N . LEU A 1 447 ? 7.453 -5.197 7.019 1.00 95.38 447 LEU A N 1
ATOM 3646 C CA . LEU A 1 447 ? 6.795 -4.664 8.210 1.00 95.38 447 LEU A CA 1
ATOM 3647 C C . LEU A 1 447 ? 7.070 -5.549 9.438 1.00 95.38 447 LEU A C 1
ATOM 3649 O O . LEU A 1 447 ? 7.442 -5.041 10.493 1.00 95.38 447 LEU A O 1
ATOM 3653 N N . ILE A 1 448 ? 6.954 -6.874 9.289 1.00 95.12 448 ILE A N 1
ATOM 3654 C CA . ILE A 1 448 ? 7.223 -7.836 10.371 1.00 95.12 448 ILE A CA 1
ATOM 3655 C C . ILE A 1 448 ? 8.716 -7.867 10.724 1.00 95.12 448 ILE A C 1
ATOM 3657 O O . ILE A 1 448 ? 9.072 -7.815 11.901 1.00 95.12 448 ILE A O 1
ATOM 3661 N N . LYS A 1 449 ? 9.604 -7.920 9.723 1.00 96.06 449 LYS A N 1
ATOM 3662 C CA . LYS A 1 449 ? 11.056 -7.908 9.951 1.00 96.06 449 LYS A CA 1
ATOM 3663 C C . LYS A 1 449 ? 11.512 -6.610 10.616 1.00 96.06 449 LYS A C 1
ATOM 3665 O O . LYS A 1 449 ? 12.323 -6.651 11.535 1.00 96.06 449 LYS A O 1
ATOM 3670 N N . GLY A 1 450 ? 10.942 -5.481 10.210 1.00 96.12 450 GLY A N 1
ATOM 3671 C CA . GLY A 1 450 ? 11.199 -4.188 10.823 1.00 96.12 450 GLY A CA 1
ATOM 3672 C C . GLY A 1 450 ? 10.712 -4.100 12.257 1.00 96.12 450 GLY A C 1
ATOM 3673 O O . GLY A 1 450 ? 11.476 -3.651 13.105 1.00 96.12 450 GLY A O 1
ATOM 3674 N N . ALA A 1 451 ? 9.514 -4.608 12.558 1.00 96.06 451 ALA A N 1
ATOM 3675 C CA . ALA A 1 451 ? 9.034 -4.729 13.934 1.00 96.06 451 ALA A CA 1
ATOM 3676 C C . ALA A 1 451 ? 9.986 -5.580 14.794 1.00 96.06 451 ALA A C 1
ATOM 3678 O O . ALA A 1 451 ? 10.310 -5.192 15.912 1.00 96.06 451 ALA A O 1
ATOM 3679 N N . ASN A 1 452 ? 10.502 -6.692 14.257 1.00 95.31 452 ASN A N 1
ATOM 3680 C CA . ASN A 1 452 ? 11.502 -7.509 14.950 1.00 95.31 452 ASN A CA 1
ATOM 3681 C C . ASN A 1 452 ? 12.806 -6.742 15.216 1.00 95.31 452 ASN A C 1
ATOM 3683 O O . ASN A 1 452 ? 13.355 -6.872 16.305 1.00 95.31 452 ASN A O 1
ATOM 3687 N N . TYR A 1 453 ? 13.284 -5.958 14.248 1.00 96.94 453 TYR A N 1
ATOM 3688 C CA . TYR A 1 453 ? 14.520 -5.184 14.367 1.00 96.94 453 TYR A CA 1
ATOM 3689 C C . TYR A 1 453 ? 14.402 -4.041 15.387 1.00 96.94 453 TYR A C 1
ATOM 3691 O O . TYR A 1 453 ? 15.307 -3.861 16.191 1.00 96.94 453 TYR A O 1
ATOM 3699 N N . ILE A 1 454 ? 13.294 -3.286 15.402 1.00 97.12 454 ILE A N 1
ATOM 3700 C CA . ILE A 1 454 ? 13.125 -2.151 16.334 1.00 97.12 454 ILE A CA 1
ATOM 3701 C C . ILE A 1 454 ? 12.644 -2.562 17.731 1.00 97.12 454 ILE A C 1
ATOM 3703 O O . ILE A 1 454 ? 12.696 -1.750 18.651 1.00 97.12 454 ILE A O 1
ATOM 3707 N N . SER A 1 455 ? 12.132 -3.785 17.884 1.00 96.38 455 SER A N 1
ATOM 3708 C CA . SER A 1 455 ? 11.519 -4.297 19.114 1.00 96.38 455 SER A CA 1
ATOM 3709 C C . SER A 1 455 ? 12.347 -3.965 20.360 1.00 96.38 455 SER A C 1
ATOM 3711 O O . SER A 1 455 ? 13.494 -4.388 20.485 1.00 96.38 455 SER A O 1
ATOM 3713 N N . GLY A 1 456 ? 11.743 -3.266 21.323 1.00 95.44 456 GLY A N 1
ATOM 3714 C CA . GLY A 1 456 ? 12.387 -2.935 22.596 1.00 95.44 456 GLY A CA 1
ATOM 3715 C C . GLY A 1 456 ? 13.381 -1.769 22.548 1.00 95.44 456 GLY A C 1
ATOM 3716 O O . GLY A 1 456 ? 14.055 -1.531 23.548 1.00 95.44 456 GLY A O 1
ATOM 3717 N N . THR A 1 457 ? 13.470 -1.021 21.444 1.00 95.88 457 THR A N 1
ATOM 3718 C CA . THR A 1 457 ? 14.305 0.189 21.348 1.00 95.88 457 THR A CA 1
ATOM 3719 C C . THR A 1 457 ? 13.487 1.432 20.971 1.00 95.88 457 THR A C 1
ATOM 3721 O O . THR A 1 457 ? 12.307 1.344 20.622 1.00 95.88 457 THR A O 1
ATOM 3724 N N . LYS A 1 458 ? 14.102 2.623 21.053 1.00 94.69 458 LYS A N 1
ATOM 3725 C CA . LYS A 1 458 ? 13.480 3.892 20.620 1.00 94.69 458 LYS A CA 1
ATOM 3726 C C . LYS A 1 458 ? 13.499 4.083 19.095 1.00 94.69 458 LYS A C 1
ATOM 3728 O O . LYS A 1 458 ? 12.971 5.076 18.597 1.00 94.69 458 LYS A O 1
ATOM 3733 N N . SER A 1 459 ? 14.056 3.122 18.359 1.00 96.69 459 SER A N 1
ATOM 3734 C CA . SER A 1 459 ? 14.055 3.122 16.902 1.00 96.69 459 SER A CA 1
ATOM 3735 C C . SER A 1 459 ? 12.635 3.001 16.351 1.00 96.69 459 SER A C 1
ATOM 3737 O O . SER A 1 459 ? 11.723 2.444 16.974 1.00 96.69 459 SER A O 1
ATOM 3739 N N . SER A 1 460 ? 12.442 3.562 15.164 1.00 97.00 460 SER A N 1
ATOM 3740 C CA . SER A 1 460 ? 11.148 3.629 14.490 1.00 97.00 460 SER A CA 1
ATOM 3741 C C . SER A 1 460 ? 11.277 3.147 13.053 1.00 97.00 460 SER A C 1
ATOM 3743 O O . SER A 1 460 ? 12.341 3.231 12.445 1.00 97.00 460 SER A O 1
ATOM 3745 N N . ILE A 1 461 ? 10.178 2.658 12.496 1.00 97.50 461 ILE A N 1
ATOM 3746 C CA . ILE A 1 461 ? 10.076 2.284 11.087 1.00 97.50 461 ILE A CA 1
ATOM 3747 C C . ILE A 1 461 ? 8.877 2.977 10.470 1.00 97.50 461 ILE A C 1
ATOM 3749 O O . ILE A 1 461 ? 7.807 2.983 11.066 1.00 97.50 461 ILE A O 1
ATOM 3753 N N . ALA A 1 462 ? 9.033 3.521 9.272 1.00 97.56 462 ALA A N 1
ATOM 3754 C CA . ALA A 1 462 ? 7.941 4.034 8.470 1.00 97.56 462 ALA A CA 1
ATOM 3755 C C . ALA A 1 462 ? 8.017 3.463 7.059 1.00 97.56 462 ALA A C 1
ATOM 3757 O O . ALA A 1 462 ? 9.018 3.638 6.369 1.00 97.56 462 ALA A O 1
ATOM 3758 N N . LEU A 1 463 ? 6.951 2.794 6.623 1.00 95.81 463 LEU A N 1
ATOM 3759 C CA . LEU A 1 463 ? 6.890 2.190 5.294 1.00 95.81 463 LEU A CA 1
ATOM 3760 C C . LEU A 1 463 ? 5.649 2.642 4.534 1.00 95.81 463 LEU A C 1
ATOM 3762 O O . LEU A 1 463 ? 4.562 2.776 5.105 1.00 95.81 463 LEU A O 1
ATOM 3766 N N . VAL A 1 464 ? 5.809 2.796 3.222 1.00 93.12 464 VAL A N 1
ATOM 3767 C CA . VAL A 1 464 ? 4.692 2.788 2.271 1.00 93.12 464 VAL A CA 1
ATOM 3768 C C . VAL A 1 464 ? 4.371 1.331 1.940 1.00 93.12 464 VAL A C 1
ATOM 3770 O O . VAL A 1 464 ? 5.254 0.576 1.543 1.00 93.12 464 VAL A O 1
ATOM 3773 N N . LEU A 1 465 ? 3.122 0.911 2.127 1.00 91.44 465 LEU A N 1
ATOM 3774 C CA . LEU A 1 465 ? 2.687 -0.482 1.981 1.00 91.44 465 LEU A CA 1
ATOM 3775 C C . LEU A 1 465 ? 1.402 -0.562 1.159 1.00 91.44 465 LEU A C 1
ATOM 3777 O O . LEU A 1 465 ? 0.649 0.409 1.074 1.00 91.44 465 LEU A O 1
ATOM 3781 N N . THR A 1 466 ? 1.090 -1.735 0.604 1.00 88.19 466 THR A N 1
ATOM 3782 C CA . THR A 1 466 ? -0.249 -1.963 0.039 1.00 88.19 466 THR A CA 1
ATOM 3783 C C . THR A 1 466 ? -1.307 -1.812 1.133 1.00 88.19 466 THR A C 1
ATOM 3785 O O . THR A 1 466 ? -1.105 -2.253 2.264 1.00 88.19 466 THR A O 1
ATOM 3788 N N . ASN A 1 467 ? -2.468 -1.233 0.815 1.00 87.50 467 ASN A N 1
ATOM 3789 C CA . ASN A 1 467 ? -3.568 -1.107 1.786 1.00 87.50 467 ASN A CA 1
ATOM 3790 C C . ASN A 1 467 ? -4.064 -2.461 2.326 1.00 87.50 467 ASN A C 1
ATOM 3792 O O . ASN A 1 467 ? -4.662 -2.530 3.400 1.00 87.50 467 ASN A O 1
ATOM 3796 N N . SER A 1 468 ? -3.765 -3.535 1.601 1.00 86.44 468 SER A N 1
ATOM 3797 C CA . SER A 1 468 ? -4.126 -4.895 1.947 1.00 86.44 468 SER A CA 1
ATOM 3798 C C . SER A 1 468 ? -3.552 -5.326 3.308 1.00 86.44 468 SER A C 1
ATOM 3800 O O . SER A 1 468 ? -4.232 -6.046 4.035 1.00 86.44 468 SER A O 1
ATOM 3802 N N . VAL A 1 469 ? -2.389 -4.808 3.738 1.00 90.06 469 VAL A N 1
ATOM 3803 C CA . VAL A 1 469 ? -1.796 -5.132 5.058 1.00 90.06 469 VAL A CA 1
ATOM 3804 C C . VAL A 1 469 ? -2.708 -4.778 6.244 1.00 90.06 469 VAL A C 1
ATOM 3806 O O . VAL A 1 469 ? -2.529 -5.304 7.340 1.00 90.06 469 VAL A O 1
ATOM 3809 N N . CYS A 1 470 ? -3.700 -3.915 6.015 1.00 91.56 470 CYS A N 1
ATOM 3810 C CA . CYS A 1 470 ? -4.699 -3.456 6.979 1.00 91.56 470 CYS A CA 1
ATOM 3811 C C . CYS A 1 470 ? -6.109 -4.011 6.699 1.00 91.56 470 CYS A C 1
ATOM 3813 O O . CYS A 1 470 ? -7.082 -3.503 7.252 1.00 91.56 470 CYS A O 1
ATOM 3815 N N . GLN A 1 471 ? -6.256 -5.002 5.811 1.00 88.38 471 GLN A N 1
ATOM 3816 C CA . GLN A 1 471 ? -7.557 -5.489 5.339 1.00 88.38 471 GLN A CA 1
ATOM 3817 C C . GLN A 1 471 ? -7.624 -7.019 5.236 1.00 88.38 471 GLN A C 1
ATOM 3819 O O . GLN A 1 471 ? -6.659 -7.688 4.861 1.00 88.38 471 GLN A O 1
ATOM 3824 N N . GLY A 1 472 ? -8.809 -7.583 5.473 1.00 88.12 472 GLY A N 1
ATOM 3825 C CA . GLY A 1 472 ? -9.089 -8.997 5.228 1.00 88.12 472 GLY A CA 1
ATOM 3826 C C . GLY A 1 472 ? -8.368 -9.969 6.169 1.00 88.12 472 GLY A C 1
ATOM 3827 O O . GLY A 1 472 ? -7.998 -9.641 7.293 1.00 88.12 472 GLY A O 1
ATOM 3828 N N . THR A 1 473 ? -8.179 -11.206 5.701 1.00 84.44 473 THR A N 1
ATOM 3829 C CA . THR A 1 473 ? -7.707 -12.336 6.528 1.00 84.44 473 THR A CA 1
ATOM 3830 C C . THR A 1 473 ? -6.253 -12.202 6.968 1.00 84.44 473 THR A C 1
ATOM 3832 O O . THR A 1 473 ? -5.870 -12.760 7.992 1.00 84.44 473 THR A O 1
ATOM 3835 N N . GLN A 1 474 ? -5.440 -11.459 6.214 1.00 85.44 474 GLN A N 1
ATOM 3836 C CA . GLN A 1 474 ? -4.016 -11.276 6.499 1.00 85.44 474 GLN A CA 1
ATOM 3837 C C . GLN A 1 474 ? -3.753 -10.397 7.729 1.00 85.44 474 GLN A C 1
ATOM 3839 O O . GLN A 1 474 ? -2.683 -10.513 8.323 1.00 85.44 474 GLN A O 1
ATOM 3844 N N . VAL A 1 475 ? -4.718 -9.572 8.159 1.00 91.50 475 VAL A N 1
ATOM 3845 C CA . VAL A 1 475 ? -4.548 -8.647 9.294 1.00 91.50 475 VAL A CA 1
ATOM 3846 C C . VAL A 1 475 ? -4.106 -9.387 10.553 1.00 91.50 475 VAL A C 1
ATOM 3848 O O . VAL A 1 475 ? -3.080 -9.051 11.140 1.00 91.50 475 VAL A O 1
ATOM 3851 N N . ALA A 1 476 ? -4.816 -10.450 10.933 1.00 89.75 476 ALA A N 1
ATOM 3852 C CA . ALA A 1 476 ? -4.470 -11.217 12.125 1.00 89.75 476 ALA A CA 1
ATOM 3853 C C . ALA A 1 476 ? -3.086 -11.880 12.016 1.00 89.75 476 ALA A C 1
ATOM 3855 O O . ALA A 1 476 ? -2.351 -11.942 12.999 1.00 89.75 476 ALA A O 1
ATOM 3856 N N . THR A 1 477 ? -2.704 -12.348 10.825 1.00 88.44 477 THR A N 1
ATOM 3857 C CA . THR A 1 477 ? -1.402 -12.989 10.585 1.00 88.44 477 THR A CA 1
ATOM 3858 C C . THR A 1 477 ? -0.238 -11.998 10.641 1.00 88.44 477 THR A C 1
ATOM 3860 O O . THR A 1 477 ? 0.852 -12.373 11.064 1.00 88.44 477 THR A O 1
ATOM 3863 N N . ILE A 1 478 ? -0.458 -10.747 10.233 1.00 91.62 478 ILE A N 1
ATOM 3864 C CA . ILE A 1 478 ? 0.577 -9.706 10.196 1.00 91.62 478 ILE A CA 1
ATOM 3865 C C . ILE A 1 478 ? 0.725 -9.027 11.558 1.00 91.62 478 ILE A C 1
ATOM 3867 O O . ILE A 1 478 ? 1.836 -8.884 12.064 1.00 91.62 478 ILE A O 1
ATOM 3871 N N . TRP A 1 479 ? -0.388 -8.606 12.158 1.00 93.56 479 TRP A N 1
ATOM 3872 C CA . TRP A 1 479 ? -0.366 -7.674 13.285 1.00 93.56 479 TRP A CA 1
ATOM 3873 C C . TRP A 1 479 ? -0.219 -8.344 14.647 1.00 93.56 479 TRP A C 1
ATOM 3875 O O . TRP A 1 479 ? 0.393 -7.752 15.533 1.00 93.56 479 TRP A O 1
ATOM 3885 N N . LYS A 1 480 ? -0.681 -9.593 14.816 1.00 91.44 480 LYS A N 1
ATOM 3886 C CA . LYS A 1 480 ? -0.457 -10.331 16.072 1.00 91.44 480 LYS A CA 1
ATOM 3887 C C . LYS A 1 480 ? 1.038 -10.459 16.406 1.00 91.44 480 LYS A C 1
ATOM 3889 O O . LYS A 1 480 ? 1.401 -10.068 17.514 1.00 91.44 480 LYS A O 1
ATOM 3894 N N . PRO A 1 481 ? 1.922 -10.923 15.494 1.00 90.88 481 PRO A N 1
ATOM 3895 C CA . PRO A 1 481 ? 3.360 -10.968 15.768 1.00 90.88 481 PRO A CA 1
ATOM 3896 C C . PRO A 1 481 ? 3.966 -9.597 16.090 1.00 90.88 481 PRO A C 1
ATOM 3898 O O . PRO A 1 481 ? 4.800 -9.496 16.984 1.00 90.88 481 PRO A O 1
ATOM 3901 N N . ILE A 1 482 ? 3.533 -8.536 15.399 1.00 93.88 482 ILE A N 1
ATOM 3902 C CA . ILE A 1 482 ? 4.028 -7.167 15.621 1.00 93.88 482 ILE A CA 1
ATOM 3903 C C . ILE A 1 482 ? 3.680 -6.694 17.039 1.00 93.88 482 ILE A C 1
ATOM 3905 O O . ILE A 1 482 ? 4.554 -6.228 17.770 1.00 93.88 482 ILE A O 1
ATOM 3909 N N . TYR A 1 483 ? 2.425 -6.861 17.462 1.00 93.44 483 TYR A N 1
ATOM 3910 C CA . TYR A 1 483 ? 1.989 -6.468 18.804 1.00 93.44 483 TYR A CA 1
ATOM 3911 C C . TYR A 1 483 ? 2.596 -7.344 19.906 1.00 93.44 483 TYR A C 1
ATOM 3913 O O . TYR A 1 483 ? 2.925 -6.829 20.973 1.00 93.44 483 TYR A O 1
ATOM 3921 N N . GLN A 1 484 ? 2.843 -8.633 19.646 1.00 91.88 484 GLN A N 1
ATOM 3922 C CA . GLN A 1 484 ? 3.568 -9.520 20.570 1.00 91.88 484 GLN A CA 1
ATOM 3923 C C . GLN A 1 484 ? 5.017 -9.074 20.822 1.00 91.88 484 GLN A C 1
ATOM 3925 O O . GLN A 1 484 ? 5.574 -9.379 21.873 1.00 91.88 484 GLN A O 1
ATOM 3930 N N . LYS A 1 485 ? 5.625 -8.329 19.890 1.00 91.81 485 LYS A N 1
ATOM 3931 C CA . LYS A 1 485 ? 6.945 -7.699 20.065 1.00 91.81 485 LYS A CA 1
ATOM 3932 C C . LYS A 1 485 ? 6.894 -6.376 20.836 1.00 91.81 485 LYS A C 1
ATOM 3934 O O . LYS A 1 485 ? 7.919 -5.727 21.000 1.00 91.81 485 LYS A O 1
ATOM 3939 N N . GLY A 1 486 ? 5.719 -5.951 21.302 1.00 92.88 486 GLY A N 1
ATOM 3940 C CA . GLY A 1 486 ? 5.550 -4.682 22.013 1.00 92.88 486 GLY A CA 1
ATOM 3941 C C . GLY A 1 486 ? 5.633 -3.448 21.111 1.00 92.88 486 GLY A C 1
ATOM 3942 O O . GLY A 1 486 ? 5.667 -2.328 21.620 1.00 92.88 486 GLY A O 1
ATOM 3943 N N . CYS A 1 487 ? 5.639 -3.637 19.788 1.00 95.38 487 CYS A N 1
ATOM 3944 C CA . CYS A 1 487 ? 5.576 -2.540 18.832 1.00 95.38 487 CYS A CA 1
ATOM 3945 C C . CYS A 1 487 ? 4.165 -1.942 18.795 1.00 95.38 487 CYS A C 1
ATOM 3947 O O . CYS A 1 487 ? 3.172 -2.654 18.956 1.00 95.38 487 CYS A O 1
ATOM 3949 N N . GLN A 1 488 ? 4.072 -0.644 18.515 1.00 95.50 488 GLN A N 1
ATOM 3950 C CA . GLN A 1 488 ? 2.797 0.054 18.324 1.00 95.50 488 GLN A CA 1
ATOM 3951 C C . GLN A 1 488 ? 2.859 0.991 17.117 1.00 95.50 488 GLN A C 1
ATOM 3953 O O . GLN A 1 488 ? 3.943 1.431 16.726 1.00 95.50 488 GLN A O 1
ATOM 3958 N N . ILE A 1 489 ? 1.700 1.316 16.544 1.00 97.38 489 ILE A N 1
ATOM 3959 C CA . ILE A 1 489 ? 1.602 2.319 15.480 1.00 97.38 489 ILE A CA 1
ATOM 3960 C C . ILE A 1 489 ? 1.757 3.710 16.106 1.00 97.38 489 ILE A C 1
ATOM 3962 O O . ILE A 1 489 ? 0.992 4.082 16.994 1.00 97.38 489 ILE A O 1
ATOM 3966 N N . SER A 1 490 ? 2.742 4.477 15.641 1.00 96.25 490 SER A N 1
ATOM 3967 C CA . SER A 1 490 ? 2.995 5.861 16.064 1.00 96.25 490 SER A CA 1
ATOM 3968 C C . SER A 1 490 ? 2.252 6.869 15.184 1.00 96.25 490 SER A C 1
ATOM 3970 O O . SER A 1 490 ? 1.736 7.875 15.673 1.00 96.25 490 SER A O 1
ATOM 3972 N N . PHE A 1 491 ? 2.127 6.569 13.893 1.00 97.38 491 PHE A N 1
ATOM 3973 C CA . PHE A 1 491 ? 1.281 7.305 12.964 1.00 97.38 491 PHE A CA 1
ATOM 3974 C C . PHE A 1 491 ? 0.829 6.414 11.807 1.00 97.38 491 PHE A C 1
ATOM 3976 O O . PHE A 1 491 ? 1.464 5.402 11.497 1.00 97.38 491 PHE A O 1
ATOM 3983 N N . ALA A 1 492 ? -0.242 6.809 11.125 1.00 97.12 492 ALA A N 1
ATOM 3984 C CA . ALA A 1 492 ? -0.643 6.173 9.879 1.00 97.12 492 ALA A CA 1
ATOM 3985 C C . ALA A 1 492 ? -1.350 7.139 8.929 1.00 97.12 492 ALA A C 1
ATOM 3987 O O . ALA A 1 492 ? -2.045 8.053 9.363 1.00 97.12 492 ALA A O 1
ATOM 3988 N N . TYR A 1 493 ? -1.233 6.886 7.628 1.00 94.75 493 TYR A N 1
ATOM 3989 C CA . TYR A 1 493 ? -2.098 7.476 6.609 1.00 94.75 493 TYR A CA 1
ATOM 3990 C C . TYR A 1 493 ? -3.101 6.423 6.140 1.00 94.75 493 TYR A C 1
ATOM 3992 O O . TYR A 1 493 ? -2.709 5.331 5.715 1.00 94.75 493 TYR A O 1
ATOM 4000 N N . ASN A 1 494 ? -4.393 6.757 6.190 1.00 90.88 494 ASN A N 1
ATOM 4001 C CA . ASN A 1 494 ? -5.452 5.931 5.617 1.00 90.88 494 ASN A CA 1
ATOM 4002 C C . ASN A 1 494 ? -5.235 5.714 4.114 1.00 90.88 494 ASN A C 1
ATOM 4004 O O . ASN A 1 494 ? -4.497 6.445 3.456 1.00 90.88 494 ASN A O 1
ATOM 4008 N N . SER A 1 495 ? -5.917 4.705 3.567 1.00 88.38 495 SER A N 1
ATOM 4009 C CA . SER A 1 495 ? -5.712 4.291 2.182 1.00 88.38 495 SER A CA 1
ATOM 4010 C C . SER A 1 495 ? -5.930 5.437 1.189 1.00 88.38 495 SER A C 1
ATOM 4012 O O . SER A 1 495 ? -6.974 6.094 1.197 1.00 88.38 495 SER A O 1
ATOM 4014 N N . PHE A 1 496 ? -4.957 5.644 0.303 1.00 84.88 496 PHE A N 1
ATOM 4015 C CA . PHE A 1 496 ? -5.049 6.582 -0.811 1.00 84.88 496 PHE A CA 1
ATOM 4016 C C . PHE A 1 496 ? -4.497 5.963 -2.097 1.00 84.88 496 PHE A C 1
ATOM 4018 O O . PHE A 1 496 ? -3.727 5.003 -2.082 1.00 84.88 496 PHE A O 1
ATOM 4025 N N . LYS A 1 497 ? -4.924 6.515 -3.233 1.00 81.75 497 LYS A N 1
ATOM 4026 C CA . LYS A 1 497 ? -4.501 6.069 -4.561 1.00 81.75 497 LYS A CA 1
ATOM 4027 C C . LYS A 1 497 ? -3.117 6.639 -4.874 1.00 81.75 497 LYS A C 1
ATOM 4029 O O . LYS A 1 497 ? -2.960 7.858 -4.911 1.00 81.75 497 LYS A O 1
ATOM 4034 N N . TRP A 1 498 ? -2.143 5.766 -5.114 1.00 76.00 498 TRP A N 1
ATOM 4035 C CA . TRP A 1 498 ? -0.834 6.138 -5.643 1.00 76.00 498 TRP A CA 1
ATOM 4036 C C . TRP A 1 498 ? -0.987 6.453 -7.131 1.00 76.00 498 TRP A C 1
ATOM 4038 O O . TRP A 1 498 ? -1.279 5.563 -7.938 1.00 76.00 498 TRP A O 1
ATOM 4048 N N . MET A 1 499 ? -0.883 7.734 -7.479 1.00 67.62 499 MET A N 1
ATOM 4049 C CA . MET A 1 499 ? -1.120 8.212 -8.840 1.00 67.62 499 MET A CA 1
ATOM 4050 C C . MET A 1 499 ? 0.181 8.347 -9.620 1.00 67.62 499 MET A C 1
ATOM 4052 O O . MET A 1 499 ? 1.192 8.807 -9.092 1.00 67.62 499 MET A O 1
ATOM 4056 N N . ASN A 1 500 ? 0.120 7.990 -10.899 1.00 58.25 500 ASN A N 1
ATOM 4057 C CA . ASN A 1 500 ? 1.186 8.237 -11.856 1.00 58.25 500 ASN A CA 1
ATOM 4058 C C . ASN A 1 500 ? 0.976 9.640 -12.481 1.00 58.25 500 ASN A C 1
ATOM 4060 O O . ASN A 1 500 ? -0.089 9.871 -13.060 1.00 58.25 500 ASN A O 1
ATOM 4064 N N . PRO A 1 501 ? 1.913 10.597 -12.349 1.00 51.28 501 PRO A N 1
ATOM 4065 C CA . PRO A 1 501 ? 1.683 11.998 -12.709 1.00 51.28 501 PRO A CA 1
ATOM 4066 C C . PRO A 1 501 ? 1.524 12.221 -14.215 1.00 51.28 501 PRO A C 1
ATOM 4068 O O . PRO A 1 501 ? 0.740 13.079 -14.609 1.00 51.28 501 PRO A O 1
ATOM 4071 N N . GLU A 1 502 ? 2.204 11.431 -15.052 1.00 50.69 502 GLU A N 1
ATOM 4072 C CA . GLU A 1 502 ? 2.170 11.592 -16.514 1.00 50.69 502 GLU A CA 1
ATOM 4073 C C . GLU A 1 502 ? 0.797 11.250 -17.112 1.00 50.69 502 GLU A C 1
ATOM 4075 O O . GLU A 1 502 ? 0.319 11.946 -18.001 1.00 50.69 502 GLU A O 1
ATOM 4080 N N . ASN A 1 503 ? 0.130 10.218 -16.580 1.00 54.28 503 ASN A N 1
ATOM 4081 C CA . ASN A 1 503 ? -1.117 9.689 -17.149 1.00 54.28 503 ASN A CA 1
ATOM 4082 C C . ASN A 1 503 ? -2.332 9.816 -16.213 1.00 54.28 503 ASN A C 1
ATOM 4084 O O . ASN A 1 503 ? -3.430 9.397 -16.576 1.00 54.28 503 ASN A O 1
ATOM 4088 N N . LYS A 1 504 ? -2.152 10.345 -14.992 1.00 56.44 504 LYS A N 1
ATOM 4089 C CA . LYS A 1 504 ? -3.166 10.401 -13.915 1.00 56.44 504 LYS A CA 1
ATOM 4090 C C . LYS A 1 504 ? -3.852 9.054 -13.629 1.00 56.44 504 LYS A C 1
ATOM 4092 O O . LYS A 1 504 ? -4.960 9.011 -13.095 1.00 56.44 504 LYS A O 1
ATOM 4097 N N . THR A 1 505 ? -3.204 7.942 -13.967 1.00 55.25 505 THR A N 1
ATOM 4098 C CA . THR A 1 505 ? -3.713 6.595 -13.710 1.00 55.25 505 THR A CA 1
ATOM 4099 C C . THR A 1 505 ? -3.339 6.143 -12.303 1.00 55.25 505 THR A C 1
ATOM 4101 O O . THR A 1 505 ? -2.300 6.513 -11.751 1.00 55.25 505 THR A O 1
ATOM 4104 N N . VAL A 1 506 ? -4.217 5.347 -11.694 1.00 58.28 506 VAL A N 1
ATOM 4105 C CA . VAL A 1 506 ? -3.989 4.756 -10.372 1.00 58.28 506 VAL A CA 1
ATOM 4106 C C . VAL A 1 506 ? -3.105 3.529 -10.550 1.00 58.28 506 VAL A C 1
ATOM 4108 O O . VAL A 1 506 ? -3.525 2.581 -11.208 1.00 58.28 506 VAL A O 1
ATOM 4111 N N . ALA A 1 507 ? -1.908 3.537 -9.965 1.00 62.53 507 ALA A N 1
ATOM 4112 C CA . ALA A 1 507 ? -1.023 2.374 -9.993 1.00 62.53 507 ALA A CA 1
ATOM 4113 C C . ALA A 1 507 ? -1.449 1.335 -8.943 1.00 62.53 507 ALA A C 1
ATOM 4115 O O . ALA A 1 507 ? -1.600 0.155 -9.243 1.00 62.53 507 ALA A O 1
ATOM 4116 N N . VAL A 1 508 ? -1.679 1.784 -7.704 1.00 74.19 508 VAL A N 1
ATOM 4117 C CA . VAL A 1 508 ? -2.020 0.928 -6.558 1.00 74.19 508 VAL A CA 1
ATOM 4118 C C . VAL A 1 508 ? -2.627 1.773 -5.431 1.00 74.19 508 VAL A C 1
ATOM 4120 O O . VAL A 1 508 ? -2.378 2.975 -5.345 1.00 74.19 508 VAL A O 1
ATOM 4123 N N . SER A 1 509 ? -3.433 1.170 -4.558 1.00 83.44 509 SER A N 1
ATOM 4124 C CA . SER A 1 509 ? -3.871 1.807 -3.309 1.00 83.44 509 SER A CA 1
ATOM 4125 C C . SER A 1 509 ? -2.893 1.471 -2.186 1.00 83.44 509 SER A C 1
ATOM 4127 O O . SER A 1 509 ? -2.671 0.298 -1.877 1.00 83.44 509 SER A O 1
ATOM 4129 N N . VAL A 1 510 ? -2.329 2.495 -1.554 1.00 87.81 510 VAL A N 1
ATOM 4130 C CA . VAL A 1 510 ? -1.319 2.338 -0.499 1.00 87.81 510 VAL A CA 1
ATOM 4131 C C . VAL A 1 510 ? -1.812 2.877 0.834 1.00 87.81 510 VAL A C 1
ATOM 4133 O O . VAL A 1 510 ? -2.790 3.625 0.894 1.00 87.81 510 VAL A O 1
ATOM 4136 N N . VAL A 1 511 ? -1.114 2.492 1.893 1.00 92.50 511 VAL A N 1
ATOM 4137 C CA . VAL A 1 511 ? -1.145 3.093 3.227 1.00 92.50 511 VAL A CA 1
ATOM 4138 C C . VAL A 1 511 ? 0.283 3.459 3.623 1.00 92.50 511 VAL A C 1
ATOM 4140 O O . VAL A 1 511 ? 1.244 2.900 3.093 1.00 92.50 511 VAL A O 1
ATOM 4143 N N . MET A 1 512 ? 0.430 4.389 4.559 1.00 95.25 512 MET A N 1
ATOM 4144 C CA . MET A 1 512 ? 1.717 4.667 5.200 1.00 95.25 512 MET A CA 1
ATOM 4145 C C . MET A 1 512 ? 1.591 4.335 6.672 1.00 95.25 512 MET A C 1
ATOM 4147 O O . MET A 1 512 ? 0.623 4.755 7.304 1.00 95.25 512 MET A O 1
ATOM 4151 N N . ILE A 1 513 ? 2.543 3.579 7.206 1.00 97.50 513 ILE A N 1
ATOM 4152 C CA . ILE A 1 513 ? 2.494 3.096 8.585 1.00 97.50 513 ILE A CA 1
ATOM 4153 C C . ILE A 1 513 ? 3.830 3.381 9.247 1.00 97.50 513 ILE A C 1
ATOM 4155 O O . ILE A 1 513 ? 4.857 2.888 8.781 1.00 97.50 513 ILE A O 1
ATOM 4159 N N . GLY A 1 514 ? 3.787 4.140 10.339 1.00 97.69 514 GLY A N 1
ATOM 4160 C CA . GLY A 1 514 ? 4.885 4.307 11.277 1.00 97.69 514 GLY A CA 1
ATOM 4161 C C . GLY A 1 514 ? 4.719 3.379 12.475 1.00 97.69 514 GLY A C 1
ATOM 4162 O O . GLY A 1 514 ? 3.720 3.488 13.184 1.00 97.69 514 GLY A O 1
ATOM 4163 N N . LEU A 1 515 ? 5.680 2.495 12.736 1.00 97.44 515 LEU A N 1
ATOM 4164 C CA . LEU A 1 515 ? 5.781 1.748 13.989 1.00 97.44 515 LEU A CA 1
ATOM 4165 C C . LEU A 1 515 ? 6.924 2.285 14.846 1.00 97.44 515 LEU A C 1
ATOM 4167 O O . LEU A 1 515 ? 7.942 2.763 14.346 1.00 97.44 515 LEU A O 1
ATOM 4171 N N . GLN A 1 516 ? 6.763 2.139 16.150 1.00 95.88 516 GLN A N 1
ATOM 4172 C CA . GLN A 1 516 ? 7.810 2.358 17.139 1.00 95.88 516 GLN A CA 1
ATOM 4173 C C . GLN A 1 516 ? 8.048 1.074 17.933 1.00 95.88 516 GLN A C 1
ATOM 4175 O O . GLN A 1 516 ? 7.107 0.314 18.184 1.00 95.88 516 GLN A O 1
ATOM 4180 N N . GLY A 1 517 ? 9.304 0.845 18.315 1.00 93.75 517 GLY A N 1
ATOM 4181 C CA . GLY A 1 517 ? 9.739 -0.396 18.956 1.00 93.75 517 GLY A CA 1
ATOM 4182 C C . GLY A 1 517 ? 9.352 -0.550 20.422 1.00 93.75 517 GLY A C 1
ATOM 4183 O O . GLY A 1 517 ? 9.306 -1.668 20.931 1.00 93.75 517 GLY A O 1
ATOM 4184 N N . MET A 1 518 ? 9.047 0.560 21.093 1.00 91.25 518 MET A N 1
ATOM 4185 C CA . MET A 1 518 ? 8.597 0.598 22.483 1.00 91.25 518 MET A CA 1
ATOM 4186 C C . MET A 1 518 ? 7.204 1.208 22.567 1.00 91.25 518 MET A C 1
ATOM 4188 O O . MET A 1 518 ? 6.938 2.226 21.924 1.00 91.25 518 MET A O 1
ATOM 4192 N N . ARG A 1 519 ? 6.323 0.633 23.392 1.00 88.62 519 ARG A N 1
ATOM 4193 C CA . ARG A 1 519 ? 5.041 1.271 23.711 1.00 88.62 519 ARG A CA 1
ATOM 4194 C C . ARG A 1 519 ? 5.255 2.635 24.370 1.00 88.62 519 ARG A C 1
ATOM 4196 O O . ARG A 1 519 ? 6.202 2.842 25.123 1.00 88.62 519 ARG A O 1
ATOM 4203 N N . SER A 1 520 ? 4.365 3.567 24.057 1.00 88.50 520 SER A N 1
ATOM 4204 C CA . SER A 1 520 ? 4.386 4.937 24.567 1.00 88.50 520 SER A CA 1
ATOM 4205 C C . SER A 1 520 ? 2.980 5.519 24.609 1.00 88.50 520 SER A C 1
ATOM 4207 O O . SER A 1 520 ? 2.182 5.331 23.682 1.00 88.50 520 SER A O 1
ATOM 4209 N N . ASP A 1 521 ? 2.715 6.314 25.637 1.00 88.81 521 ASP A N 1
ATOM 4210 C CA . ASP A 1 521 ? 1.465 7.056 25.786 1.00 88.81 521 ASP A CA 1
ATOM 4211 C C . ASP A 1 521 ? 1.428 8.350 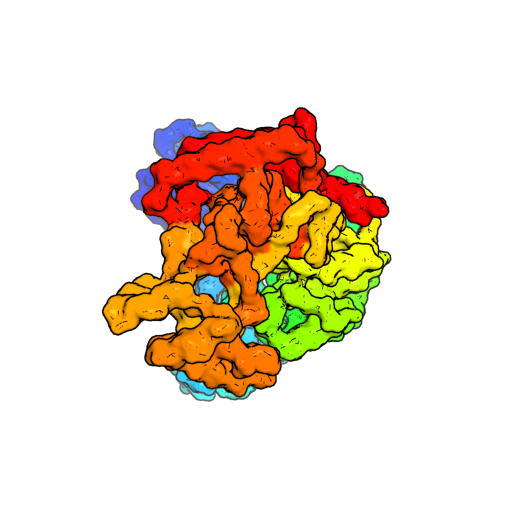24.958 1.00 88.81 521 ASP A C 1
ATOM 4213 O O . ASP A 1 521 ? 0.376 8.980 24.868 1.00 88.81 521 ASP A O 1
ATOM 4217 N N . ALA A 1 522 ? 2.526 8.702 24.273 1.00 88.44 522 ALA A N 1
ATOM 4218 C CA . ALA A 1 522 ? 2.605 9.859 23.379 1.00 88.44 522 ALA A CA 1
ATOM 4219 C C . ALA A 1 522 ? 1.464 9.883 22.351 1.00 88.44 522 ALA A C 1
ATOM 4221 O O . ALA A 1 522 ? 0.985 8.835 21.928 1.00 88.44 522 ALA A O 1
ATOM 4222 N N . VAL A 1 523 ? 1.020 11.068 21.933 1.00 92.25 523 VAL A N 1
ATOM 4223 C CA . VAL A 1 523 ? -0.069 11.212 20.954 1.00 92.25 523 VAL A CA 1
ATOM 4224 C C . VAL A 1 523 ? 0.316 10.569 19.618 1.00 92.25 523 VAL A C 1
ATOM 4226 O O . VAL A 1 523 ? 1.435 10.732 19.139 1.00 92.25 523 VAL A O 1
ATOM 4229 N N . LYS A 1 524 ? -0.632 9.851 19.009 1.00 95.44 524 LYS A N 1
ATOM 4230 C CA . LYS A 1 524 ? -0.473 9.175 17.718 1.00 95.44 524 LYS A CA 1
ATOM 4231 C C . LYS A 1 524 ? -1.230 9.945 16.649 1.00 95.44 524 LYS A C 1
ATOM 4233 O O . LYS A 1 524 ? -2.285 10.512 16.935 1.00 95.44 524 LYS A O 1
ATOM 4238 N N . LEU A 1 525 ? -0.713 9.966 15.426 1.00 95.75 525 LEU A N 1
ATOM 4239 C CA . LEU A 1 525 ? -1.280 10.774 14.343 1.00 95.75 525 LEU A CA 1
ATOM 4240 C C . LEU A 1 525 ? -1.904 9.885 13.266 1.00 95.75 525 LEU A C 1
ATOM 4242 O O . LEU A 1 525 ? -1.216 9.088 12.631 1.00 95.75 525 LEU A O 1
ATOM 4246 N N . LEU A 1 526 ? -3.210 10.021 13.047 1.00 95.50 526 LEU A N 1
ATOM 4247 C CA . LEU A 1 526 ? -3.914 9.350 11.957 1.00 95.50 526 LEU A CA 1
ATOM 4248 C C . LEU A 1 526 ? -4.316 10.379 10.902 1.00 95.50 526 LEU A C 1
ATOM 4250 O O . LEU A 1 526 ? -5.127 11.265 11.160 1.00 95.50 526 LEU A O 1
ATOM 4254 N N . PHE A 1 527 ? -3.779 10.239 9.699 1.00 93.69 527 PHE A N 1
ATOM 4255 C CA . PHE A 1 527 ? -4.048 11.128 8.578 1.00 93.69 527 PHE A CA 1
ATOM 4256 C C . PHE A 1 527 ? -5.082 10.510 7.638 1.00 93.69 527 PHE A C 1
ATOM 4258 O O . PHE A 1 527 ? -4.888 9.417 7.102 1.00 93.69 527 PHE A O 1
ATOM 4265 N N . ASN A 1 528 ? -6.161 11.242 7.376 1.00 87.38 528 ASN A N 1
ATOM 4266 C CA . ASN A 1 528 ? -7.194 10.864 6.422 1.00 87.38 528 ASN A CA 1
ATOM 4267 C C . ASN A 1 528 ? -7.450 12.024 5.459 1.00 87.38 528 ASN A C 1
ATOM 4269 O O . ASN A 1 528 ? -8.027 13.043 5.838 1.00 87.38 528 ASN A O 1
ATOM 4273 N N . LYS A 1 529 ? -7.035 11.862 4.199 1.00 82.38 529 LYS A N 1
ATOM 4274 C CA . LYS A 1 529 ? -7.079 12.923 3.181 1.00 82.38 529 LYS A CA 1
ATOM 4275 C C . LYS A 1 529 ? -6.357 14.187 3.674 1.00 82.38 529 LYS A C 1
ATOM 4277 O O . LYS A 1 529 ? -5.139 14.157 3.799 1.00 82.38 529 LYS A O 1
ATOM 4282 N N . SER A 1 530 ? -7.084 15.273 3.921 1.00 78.62 530 SER A N 1
ATOM 4283 C CA . SER A 1 530 ? -6.566 16.552 4.418 1.00 78.62 530 SER A CA 1
ATOM 4284 C C . SER A 1 530 ? -6.693 16.714 5.936 1.00 78.62 530 SER A C 1
ATOM 4286 O O . SER A 1 530 ? -6.278 17.735 6.474 1.00 78.62 530 SER A O 1
ATOM 4288 N N . THR A 1 531 ? -7.262 15.735 6.641 1.00 86.88 531 THR A N 1
ATOM 4289 C CA . THR A 1 531 ? -7.514 15.811 8.083 1.00 86.88 531 THR A CA 1
ATOM 4290 C C . THR A 1 531 ? -6.489 14.988 8.858 1.00 86.88 531 THR A C 1
ATOM 4292 O O . THR A 1 531 ? -6.175 13.859 8.477 1.00 86.88 531 THR A O 1
ATOM 4295 N N . CYS A 1 532 ? -5.998 15.535 9.969 1.00 91.94 532 CYS A N 1
ATOM 4296 C CA . CYS A 1 532 ? -5.146 14.837 10.929 1.00 91.94 532 CYS A CA 1
ATOM 4297 C C . CYS A 1 532 ? -5.906 14.647 12.248 1.00 91.94 532 CYS A C 1
ATOM 4299 O O . CYS A 1 532 ? -6.442 15.607 12.802 1.00 91.94 532 CYS A O 1
ATOM 4301 N N . PHE A 1 533 ? -5.946 13.414 12.748 1.00 90.88 533 PHE A N 1
ATOM 4302 C CA . PHE A 1 533 ? -6.576 13.049 14.012 1.00 90.88 533 PHE A CA 1
ATOM 4303 C C . PHE A 1 533 ? -5.519 12.687 15.053 1.00 90.88 533 PHE A C 1
ATOM 4305 O O . PHE A 1 533 ? -4.654 11.840 14.816 1.00 90.88 533 PHE A O 1
ATOM 4312 N N . ARG A 1 534 ? -5.630 13.292 16.239 1.00 93.44 534 ARG A N 1
ATOM 4313 C CA . ARG A 1 534 ? -4.820 12.953 17.413 1.00 93.44 534 ARG A CA 1
ATOM 4314 C C . ARG A 1 534 ? -5.461 11.780 18.152 1.00 93.44 534 ARG A C 1
ATOM 4316 O O . ARG A 1 534 ? -6.591 11.882 18.619 1.00 93.44 534 ARG A O 1
ATOM 4323 N N . CYS A 1 535 ? -4.733 10.675 18.256 1.00 92.50 535 CYS A N 1
ATOM 4324 C CA . CYS A 1 535 ? -5.229 9.397 18.758 1.00 92.50 535 CYS A CA 1
ATOM 4325 C C . CYS A 1 535 ? -4.440 8.939 19.994 1.00 92.50 535 CYS A C 1
ATOM 4327 O O . CYS A 1 535 ? -3.235 9.177 20.104 1.00 92.50 535 CYS A O 1
ATOM 4329 N N . ARG A 1 536 ? -5.108 8.226 20.906 1.00 92.94 536 ARG A N 1
ATOM 4330 C CA . ARG A 1 536 ? -4.490 7.500 22.030 1.00 92.94 536 ARG A CA 1
ATOM 4331 C C . ARG A 1 536 ? -3.881 6.171 21.600 1.00 92.94 536 ARG A C 1
ATOM 4333 O O . ARG A 1 536 ? -2.893 5.753 22.194 1.00 92.94 536 ARG A O 1
ATOM 4340 N N . SER A 1 537 ? -4.429 5.545 20.562 1.00 93.19 537 SER A N 1
ATOM 4341 C CA . SER A 1 537 ? -3.867 4.375 19.881 1.00 93.19 537 SER A CA 1
ATOM 4342 C C . SER A 1 537 ? -4.335 4.336 18.426 1.00 93.19 537 SER A C 1
ATOM 4344 O O . SER A 1 537 ? -5.323 4.983 18.068 1.00 93.19 537 SER A O 1
ATOM 4346 N N . ILE A 1 538 ? -3.608 3.609 17.579 1.00 94.62 538 ILE A N 1
ATOM 4347 C CA . ILE A 1 538 ? -4.006 3.318 16.200 1.00 94.62 538 ILE A CA 1
ATOM 4348 C C . ILE A 1 538 ? -3.857 1.814 16.000 1.00 94.62 538 ILE A C 1
ATOM 4350 O O . ILE A 1 538 ? -2.795 1.245 16.258 1.00 94.62 538 ILE A O 1
ATOM 4354 N N . GLY A 1 539 ? -4.932 1.180 15.549 1.00 92.56 539 GLY A N 1
ATOM 4355 C CA . GLY A 1 539 ? -4.971 -0.255 15.307 1.00 92.56 539 GLY A CA 1
ATOM 4356 C C . GLY A 1 539 ? -4.646 -0.663 13.881 1.00 92.56 539 GLY A C 1
ATOM 4357 O O . GLY A 1 539 ? -4.423 0.178 13.005 1.00 92.56 539 GLY A O 1
ATOM 4358 N N . PRO A 1 540 ? -4.724 -1.971 13.606 1.00 93.12 540 PRO A N 1
ATOM 4359 C CA . PRO A 1 540 ? -4.341 -2.537 12.320 1.00 93.12 540 PRO A CA 1
ATOM 4360 C C . PRO A 1 540 ? -5.274 -2.112 11.180 1.00 93.12 540 PRO A C 1
ATOM 4362 O O . PRO A 1 540 ? -4.861 -2.102 10.026 1.00 93.12 540 PRO A O 1
ATOM 4365 N N . TYR A 1 541 ? -6.512 -1.719 11.494 1.00 92.06 541 TYR A N 1
ATOM 4366 C CA . TYR A 1 541 ? -7.494 -1.207 10.532 1.00 92.06 541 TYR A CA 1
ATOM 4367 C C . TYR A 1 541 ? -7.406 0.316 10.313 1.00 92.06 541 TYR A C 1
ATOM 4369 O O . TYR A 1 541 ? -8.257 0.891 9.635 1.00 92.06 541 TYR A O 1
ATOM 4377 N N . LEU A 1 542 ? -6.390 0.981 10.882 1.00 92.25 542 LEU A N 1
ATOM 4378 C CA . LEU A 1 542 ? -6.144 2.426 10.762 1.00 92.25 542 LEU A CA 1
ATOM 4379 C C . LEU A 1 542 ? -7.336 3.281 11.214 1.00 92.25 542 LEU A C 1
ATOM 4381 O O . LEU A 1 542 ? -7.775 4.216 10.538 1.00 92.25 542 LEU A O 1
ATOM 4385 N N . ILE A 1 543 ? -7.865 2.916 12.375 1.00 88.75 543 ILE A N 1
ATOM 4386 C CA . ILE A 1 543 ? -8.932 3.613 13.086 1.00 88.75 543 ILE A CA 1
ATOM 4387 C C . ILE A 1 543 ? -8.387 4.192 14.388 1.00 88.75 543 ILE A C 1
ATOM 4389 O O . ILE A 1 543 ? -7.373 3.730 14.914 1.00 88.75 543 ILE A O 1
ATOM 4393 N N . GLN A 1 544 ? -9.072 5.203 14.907 1.00 89.19 544 GLN A N 1
ATOM 4394 C CA . GLN A 1 544 ? -8.669 5.858 16.142 1.00 89.19 544 GLN A CA 1
ATOM 4395 C C . GLN A 1 544 ? -9.006 4.978 17.350 1.00 89.19 544 GLN A C 1
ATOM 4397 O O . GLN A 1 544 ? -10.084 4.392 17.415 1.00 89.19 544 GLN A O 1
ATOM 4402 N N . ASN A 1 545 ? -8.111 4.968 18.334 1.00 88.25 545 ASN A N 1
ATOM 4403 C CA . ASN A 1 545 ? -8.345 4.503 19.703 1.00 88.25 545 ASN A CA 1
ATOM 4404 C C . ASN A 1 545 ? -8.784 3.037 19.840 1.00 88.25 545 ASN A C 1
ATOM 4406 O O . ASN A 1 545 ? -9.444 2.685 20.814 1.00 88.25 545 ASN A O 1
ATOM 4410 N N . SER A 1 546 ? -8.417 2.177 18.892 1.00 88.44 546 SER A N 1
ATOM 4411 C CA . SER A 1 546 ? -8.646 0.738 18.997 1.00 88.44 546 SER A CA 1
ATOM 4412 C C . SER A 1 546 ? -7.517 -0.027 18.332 1.00 88.44 546 SER A C 1
ATOM 4414 O O . SER A 1 546 ? -7.167 0.286 17.201 1.00 88.44 546 SER A O 1
ATOM 4416 N N . GLU A 1 547 ? -6.981 -1.034 19.024 1.00 91.12 547 GLU A N 1
ATOM 4417 C CA . GLU A 1 547 ? -5.961 -1.975 18.527 1.00 91.12 547 GLU A CA 1
ATOM 4418 C C . GLU A 1 547 ? -6.552 -3.366 18.237 1.00 91.12 547 GLU A C 1
ATOM 4420 O O . GLU A 1 547 ? -5.822 -4.332 18.016 1.00 91.12 547 GLU A O 1
ATOM 4425 N N . VAL A 1 548 ? -7.884 -3.473 18.235 1.00 91.44 548 VAL A N 1
ATOM 4426 C CA . VAL A 1 548 ? -8.600 -4.742 18.098 1.00 91.44 548 VAL A CA 1
ATOM 4427 C C . VAL A 1 548 ? -8.304 -5.382 16.743 1.00 91.44 548 VAL A C 1
ATOM 4429 O O . VAL A 1 548 ? -8.374 -4.740 15.693 1.00 91.44 548 VAL A O 1
ATOM 4432 N N . ILE A 1 549 ? -8.003 -6.679 16.777 1.00 92.75 549 ILE A N 1
ATOM 4433 C CA . ILE A 1 549 ? -7.845 -7.530 15.598 1.00 92.75 549 ILE A CA 1
ATOM 4434 C C . ILE A 1 549 ? -9.111 -8.375 15.460 1.00 92.75 549 ILE A C 1
ATOM 4436 O O . ILE A 1 549 ? -9.455 -9.142 16.359 1.00 92.75 549 ILE A O 1
ATOM 4440 N N . VAL A 1 550 ? -9.795 -8.257 14.322 1.00 92.31 550 VAL A N 1
ATOM 4441 C CA . VAL A 1 550 ? -10.931 -9.123 13.995 1.00 92.31 550 VAL A CA 1
ATOM 4442 C C . VAL A 1 550 ? -10.394 -10.392 13.348 1.00 92.31 550 VAL A C 1
ATOM 4444 O O . VAL A 1 550 ? -9.684 -10.351 12.341 1.00 92.31 550 VAL A O 1
ATOM 4447 N N . GLU A 1 551 ? -10.727 -11.533 13.938 1.00 90.88 551 GLU A N 1
ATOM 4448 C CA . GLU A 1 551 ? -10.271 -12.839 13.474 1.00 90.88 551 GLU A CA 1
ATOM 4449 C C . GLU A 1 551 ? -11.362 -13.541 12.680 1.00 90.88 551 GLU A C 1
ATOM 4451 O O . GLU A 1 551 ? -12.548 -13.392 12.965 1.00 90.88 551 GLU A O 1
ATOM 4456 N N . ALA A 1 552 ? -10.959 -14.321 11.677 1.00 91.25 552 ALA A N 1
ATOM 4457 C CA . ALA A 1 552 ? -11.894 -15.119 10.901 1.00 91.25 552 ALA A CA 1
ATOM 4458 C C . ALA A 1 552 ? -12.560 -16.167 11.802 1.00 91.25 552 ALA A C 1
ATOM 4460 O O . ALA A 1 552 ? -11.880 -16.973 12.437 1.00 91.25 552 ALA A O 1
ATOM 4461 N N . GLN A 1 553 ? -13.891 -16.163 11.829 1.00 92.75 553 GLN A N 1
ATOM 4462 C CA . GLN A 1 553 ? -14.689 -17.090 12.623 1.00 92.75 553 GLN A CA 1
ATOM 4463 C C . GLN A 1 553 ? -15.392 -18.088 11.706 1.00 92.75 553 GLN A C 1
ATOM 4465 O O . GLN A 1 553 ? -16.029 -17.701 10.727 1.00 92.75 553 GLN A O 1
ATOM 4470 N N . SER A 1 554 ? -15.307 -19.382 12.022 1.00 90.44 554 SER A N 1
ATOM 4471 C CA . SER A 1 554 ? -15.993 -20.436 11.250 1.00 90.44 554 SER A CA 1
ATOM 4472 C C . SER A 1 554 ? -17.498 -20.515 11.549 1.00 90.44 554 SER A C 1
ATOM 4474 O O . SER A 1 554 ? -18.282 -20.982 10.719 1.00 90.44 554 SER A O 1
ATOM 4476 N N . SER A 1 555 ? -17.907 -19.998 12.708 1.00 89.69 555 SER A N 1
ATOM 4477 C CA . SER A 1 555 ? -19.291 -19.875 13.161 1.00 89.69 555 SER A CA 1
ATOM 4478 C C . SER A 1 555 ? -19.574 -18.453 13.652 1.00 89.69 555 SER A C 1
ATOM 4480 O O . SER A 1 555 ? -18.654 -17.795 14.135 1.00 89.69 555 SER A O 1
ATOM 4482 N N . PRO A 1 556 ? -20.819 -17.959 13.563 1.00 91.25 556 PRO A N 1
ATOM 4483 C CA . PRO A 1 556 ? -21.140 -16.622 14.045 1.00 91.25 556 PRO A CA 1
ATOM 4484 C C . PRO A 1 556 ? -20.925 -16.435 15.555 1.00 91.25 556 PRO A C 1
ATOM 4486 O O . PRO A 1 556 ? -21.306 -17.301 16.337 1.00 91.25 556 PRO A O 1
ATOM 4489 N N . ILE A 1 557 ? -20.407 -15.272 15.966 1.00 89.62 557 ILE A N 1
ATOM 4490 C CA . ILE A 1 557 ? -20.171 -14.897 17.378 1.00 89.62 557 ILE A CA 1
ATOM 4491 C C . ILE A 1 557 ? -21.455 -14.577 18.157 1.00 89.62 557 ILE A C 1
ATOM 4493 O O . ILE A 1 557 ? -21.423 -14.328 19.356 1.00 89.62 557 ILE A O 1
ATOM 4497 N N . SER A 1 558 ? -22.605 -14.535 17.484 1.00 85.44 558 SER A N 1
ATOM 4498 C CA . SER A 1 558 ? -23.910 -14.372 18.138 1.00 85.44 558 SER A CA 1
ATOM 4499 C C . SER A 1 558 ? -24.976 -15.183 17.398 1.00 85.44 558 SER A C 1
ATOM 4501 O O . SER A 1 558 ? -24.820 -15.391 16.190 1.00 85.44 558 SER A O 1
ATOM 4503 N N . PRO A 1 559 ? -26.065 -15.608 18.065 1.00 85.25 559 PRO A N 1
ATOM 4504 C CA . PRO A 1 559 ? -27.100 -16.449 17.460 1.00 85.25 559 PRO A CA 1
ATOM 4505 C C . PRO A 1 559 ? -27.735 -15.815 16.215 1.00 85.25 559 PRO A C 1
ATOM 4507 O O . PRO A 1 559 ? -28.316 -14.734 16.292 1.00 85.25 559 PRO A O 1
ATOM 4510 N N . ARG A 1 560 ? -27.620 -16.484 15.062 1.00 89.19 560 ARG A N 1
ATOM 4511 C CA . ARG A 1 560 ? -28.171 -16.043 13.768 1.00 89.19 560 ARG A CA 1
ATOM 4512 C C . ARG A 1 560 ? -28.172 -17.190 12.741 1.00 89.19 560 ARG A C 1
ATOM 4514 O O . ARG A 1 560 ? -27.464 -18.178 12.956 1.00 89.19 560 ARG A O 1
ATOM 4521 N N . PRO A 1 561 ? -28.915 -17.067 11.623 1.00 92.50 561 PRO A N 1
ATOM 4522 C CA . PRO A 1 561 ? -28.864 -18.034 10.526 1.00 92.50 561 PRO A CA 1
ATOM 4523 C C . PRO A 1 561 ? -27.444 -18.233 9.981 1.00 92.50 561 PRO A C 1
ATOM 4525 O O . PRO A 1 561 ? -26.646 -17.303 9.941 1.00 92.50 561 PRO A O 1
ATOM 4528 N N . LYS A 1 562 ? -27.103 -19.443 9.535 1.00 94.38 562 LYS A N 1
ATOM 4529 C CA . LYS A 1 562 ? -25.761 -19.721 9.008 1.00 94.38 562 LYS A CA 1
ATOM 4530 C C . LYS A 1 562 ? -25.624 -19.191 7.579 1.00 94.38 562 LYS A C 1
ATOM 4532 O O . LYS A 1 562 ? -26.373 -19.596 6.696 1.00 94.38 562 LYS A O 1
ATOM 4537 N N . MET A 1 563 ? -24.614 -18.356 7.337 1.00 96.56 563 MET A N 1
ATOM 4538 C CA . MET A 1 563 ? -24.204 -17.976 5.984 1.00 96.56 563 MET A CA 1
ATOM 4539 C C . MET A 1 563 ? -23.073 -18.881 5.498 1.00 96.56 563 MET A C 1
ATOM 4541 O O . MET A 1 563 ? -22.040 -19.021 6.163 1.00 96.56 563 MET A O 1
ATOM 4545 N N . ILE A 1 564 ? -23.238 -19.451 4.309 1.00 95.38 564 ILE A N 1
ATOM 4546 C CA . ILE A 1 564 ? -22.218 -20.275 3.658 1.00 95.38 564 ILE A CA 1
ATOM 4547 C C . ILE A 1 564 ? -21.897 -19.746 2.266 1.00 95.38 564 ILE A C 1
ATOM 4549 O O . ILE A 1 564 ? -22.659 -18.996 1.658 1.00 95.38 564 ILE A O 1
ATOM 4553 N N . LYS A 1 565 ? -20.730 -20.123 1.754 1.00 95.44 565 LYS A N 1
ATOM 4554 C CA . LYS A 1 565 ? -20.373 -19.869 0.361 1.00 95.44 565 LYS A CA 1
ATOM 4555 C C . LYS A 1 565 ? -21.244 -20.736 -0.555 1.00 95.44 565 LYS A C 1
ATOM 4557 O O . LYS A 1 565 ? -21.559 -21.867 -0.193 1.00 95.44 565 LYS A O 1
ATOM 4562 N N . GLY A 1 566 ? -21.629 -20.206 -1.715 1.00 95.25 566 GLY A N 1
ATOM 4563 C CA . GLY A 1 566 ? -22.415 -20.951 -2.697 1.00 95.25 566 GLY A CA 1
ATOM 4564 C C . GLY A 1 566 ? -21.637 -22.096 -3.354 1.00 95.25 566 GLY A C 1
ATOM 4565 O O . GLY A 1 566 ? -20.482 -22.375 -3.025 1.00 95.25 566 GLY A O 1
ATOM 4566 N N . ASN A 1 567 ? -22.278 -22.741 -4.320 1.00 94.94 567 ASN A N 1
ATOM 4567 C CA . ASN A 1 567 ? -21.836 -24.007 -4.887 1.00 94.94 567 ASN A CA 1
ATOM 4568 C C . A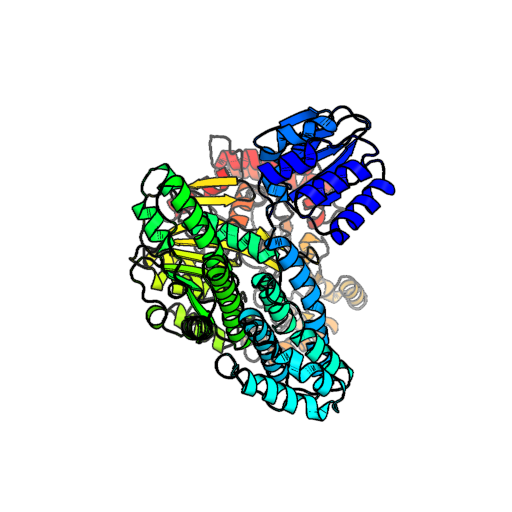SN A 1 567 ? -20.696 -23.841 -5.896 1.00 94.94 567 ASN A C 1
ATOM 4570 O O . ASN A 1 567 ? -20.811 -23.065 -6.847 1.00 94.94 567 ASN A O 1
ATOM 4574 N N . MET A 1 568 ? -19.582 -24.557 -5.707 1.00 92.62 568 MET A N 1
ATOM 4575 C CA . MET A 1 568 ? -18.465 -24.549 -6.654 1.00 92.62 568 MET A CA 1
ATOM 4576 C C . MET A 1 568 ? -18.638 -25.662 -7.704 1.00 92.62 568 MET A C 1
ATOM 4578 O O . MET A 1 568 ? -18.608 -26.832 -7.326 1.00 92.62 568 MET A O 1
ATOM 4582 N N . PRO A 1 569 ? -18.720 -25.351 -9.015 1.00 88.56 569 PRO A N 1
ATOM 4583 C CA . PRO A 1 569 ? -18.817 -26.381 -10.059 1.00 88.56 569 PRO A CA 1
ATOM 4584 C C . PRO A 1 569 ? -17.631 -27.360 -10.052 1.00 88.56 569 PRO A C 1
ATOM 4586 O O . PRO A 1 569 ? -17.806 -28.559 -10.247 1.00 88.56 569 PRO A O 1
ATOM 4589 N N . TYR A 1 570 ? -16.428 -26.836 -9.774 1.00 87.38 570 TYR A N 1
ATOM 4590 C CA . TYR A 1 570 ? -15.148 -27.555 -9.716 1.00 87.38 570 TYR A CA 1
ATOM 4591 C C . TYR A 1 570 ? -14.859 -28.375 -10.989 1.00 87.38 570 TYR A C 1
ATOM 4593 O O . TYR A 1 570 ? -15.234 -29.543 -11.106 1.00 87.38 570 TYR A O 1
ATOM 4601 N N . ALA A 1 571 ? -14.177 -27.733 -11.949 1.00 80.88 571 ALA A N 1
ATOM 4602 C CA . ALA A 1 571 ? -13.858 -28.301 -13.267 1.00 80.88 571 ALA A CA 1
ATOM 4603 C C . ALA A 1 571 ? -15.088 -28.792 -14.055 1.00 80.88 571 ALA A C 1
ATOM 4605 O O . ALA A 1 571 ? -14.999 -29.731 -14.836 1.00 80.88 571 ALA A O 1
ATOM 4606 N N . ALA A 1 572 ? -16.230 -28.148 -13.813 1.00 79.06 572 ALA A N 1
ATOM 4607 C CA . ALA A 1 572 ? -17.511 -28.413 -14.458 1.00 79.06 572 ALA A CA 1
ATOM 4608 C C . ALA A 1 572 ? -18.130 -27.104 -14.977 1.00 79.06 572 ALA A C 1
ATOM 4610 O O . ALA A 1 572 ? -19.337 -26.892 -14.897 1.00 79.06 572 ALA A O 1
ATOM 4611 N N . GLU A 1 573 ? -17.297 -26.173 -15.455 1.00 77.69 573 GLU A N 1
ATOM 4612 C CA . GLU A 1 573 ? -17.784 -24.896 -15.998 1.00 77.69 573 GLU A CA 1
ATOM 4613 C C . GLU A 1 573 ? -18.663 -25.105 -17.234 1.00 77.69 573 GLU A C 1
ATOM 4615 O O . GLU A 1 573 ? -19.558 -24.307 -17.484 1.00 77.69 573 GLU A O 1
ATOM 4620 N N . GLN A 1 574 ? -18.475 -26.224 -17.938 1.00 75.62 574 GLN A N 1
ATOM 4621 C CA . GLN A 1 574 ? -19.276 -26.647 -19.084 1.00 75.62 574 GLN A CA 1
ATOM 4622 C C . GLN A 1 574 ? -20.746 -26.914 -18.737 1.00 75.62 574 GLN A C 1
ATOM 4624 O O . GLN A 1 574 ? -21.582 -26.938 -19.640 1.00 75.62 574 GLN A O 1
ATOM 4629 N N . VAL A 1 575 ? -21.065 -27.111 -17.451 1.00 82.44 575 VAL A N 1
ATOM 4630 C CA . VAL A 1 575 ? -22.448 -27.234 -16.966 1.00 82.44 575 VAL A CA 1
ATOM 4631 C C . VAL A 1 575 ? -23.168 -25.892 -17.004 1.00 82.44 575 VAL A C 1
ATOM 4633 O O . VAL A 1 575 ? -24.393 -25.872 -17.003 1.00 82.44 575 VAL A O 1
ATOM 4636 N N . LEU A 1 576 ? -22.433 -24.778 -17.022 1.00 89.69 576 LEU A N 1
ATOM 4637 C CA . LEU A 1 576 ? -23.002 -23.440 -17.067 1.00 89.69 576 LEU A CA 1
ATOM 4638 C C . LEU A 1 576 ? -23.173 -22.999 -18.523 1.00 89.69 576 LEU A C 1
ATOM 4640 O O . LEU A 1 576 ? -22.215 -23.008 -19.292 1.00 89.69 576 LEU A O 1
ATOM 4644 N N . PHE A 1 577 ? -24.373 -22.563 -18.886 1.00 92.69 577 PHE A N 1
ATOM 4645 C CA . PHE A 1 577 ? -24.696 -22.089 -20.233 1.00 92.69 577 PHE A CA 1
ATOM 4646 C C . PHE A 1 577 ? -25.614 -20.862 -20.195 1.00 92.69 577 PHE A C 1
ATOM 4648 O O . PHE A 1 577 ? -26.144 -20.484 -19.146 1.00 92.69 577 PHE A O 1
ATOM 4655 N N . ASP A 1 578 ? -25.732 -20.183 -21.332 1.00 94.25 578 ASP A N 1
ATOM 4656 C CA . ASP A 1 578 ? -26.552 -18.983 -21.495 1.00 94.25 578 ASP A CA 1
ATOM 4657 C C . ASP A 1 578 ? -28.018 -19.308 -21.831 1.00 94.25 578 ASP A C 1
ATOM 4659 O O . ASP A 1 578 ? -28.424 -20.466 -21.979 1.00 94.25 578 ASP A O 1
ATOM 4663 N N . ILE A 1 579 ? -28.837 -18.256 -21.901 1.00 94.12 579 ILE A N 1
ATOM 4664 C CA . ILE A 1 579 ? -30.263 -18.361 -22.223 1.00 94.12 579 ILE A CA 1
ATOM 4665 C C . ILE A 1 579 ? -30.502 -18.885 -23.642 1.00 94.12 579 ILE A C 1
ATOM 4667 O O . ILE A 1 579 ? -31.458 -19.633 -23.855 1.00 94.12 579 ILE A O 1
ATOM 4671 N N . ASP A 1 580 ? -29.639 -18.536 -24.594 1.00 95.50 580 ASP A N 1
ATOM 4672 C CA . ASP A 1 580 ? -29.782 -18.942 -25.992 1.00 95.50 580 ASP A CA 1
ATOM 4673 C C . ASP A 1 580 ? -29.580 -20.453 -26.120 1.00 95.50 580 ASP A C 1
ATOM 4675 O O . ASP A 1 580 ? -30.416 -21.154 -26.695 1.00 95.50 580 ASP A O 1
ATOM 4679 N N . THR A 1 581 ? -28.545 -20.981 -25.461 1.00 94.25 581 THR A N 1
ATOM 4680 C CA . THR A 1 581 ? -28.302 -22.421 -25.347 1.00 94.25 581 THR A CA 1
ATOM 4681 C C . THR A 1 581 ? -29.461 -23.111 -24.631 1.00 94.25 581 THR A C 1
ATOM 4683 O O . THR A 1 581 ? -29.957 -24.120 -25.130 1.00 94.25 581 THR A O 1
ATOM 4686 N N . LYS A 1 582 ? -29.953 -22.566 -23.504 1.00 94.38 582 LYS A N 1
ATOM 4687 C CA . LYS A 1 582 ? -31.128 -23.121 -22.799 1.00 94.38 582 LYS A CA 1
ATOM 4688 C C . LYS A 1 582 ? -32.324 -23.238 -23.739 1.00 94.38 582 LYS A C 1
ATOM 4690 O O . LYS A 1 582 ? -32.967 -24.282 -23.793 1.00 94.38 582 LYS A O 1
ATOM 4695 N N . THR A 1 583 ? -32.624 -22.165 -24.462 1.00 95.12 583 THR A N 1
ATOM 4696 C CA . THR A 1 583 ? -33.804 -22.073 -25.327 1.00 95.12 583 THR A CA 1
ATOM 4697 C C . THR A 1 583 ? -33.700 -23.046 -26.494 1.00 95.12 583 THR A C 1
ATOM 4699 O O . THR A 1 583 ? -34.636 -23.807 -26.728 1.00 95.12 583 THR A O 1
ATOM 4702 N N . ALA A 1 584 ? -32.548 -23.093 -27.166 1.00 96.12 584 ALA A N 1
ATOM 4703 C CA . ALA A 1 584 ? -32.313 -24.007 -28.278 1.00 96.12 584 ALA A CA 1
ATOM 4704 C C . ALA A 1 584 ? -32.405 -25.481 -27.848 1.00 96.12 584 ALA A C 1
ATOM 4706 O O . ALA A 1 584 ? -33.038 -26.283 -28.529 1.00 96.12 584 ALA A O 1
ATOM 4707 N N . GLN A 1 585 ? -31.814 -25.848 -26.706 1.00 95.44 585 GLN A N 1
ATOM 4708 C CA . GLN A 1 585 ? -31.799 -27.245 -26.260 1.00 95.44 585 GLN A CA 1
ATOM 4709 C C . GLN A 1 585 ? -33.166 -27.717 -25.752 1.00 95.44 585 GLN A C 1
ATOM 4711 O O . GLN A 1 585 ? -33.563 -28.834 -26.063 1.00 95.44 585 GLN A O 1
ATOM 4716 N N . VAL A 1 586 ? -33.926 -26.869 -25.050 1.00 95.31 586 VAL A N 1
ATOM 4717 C CA . VAL A 1 586 ? -35.294 -27.215 -24.613 1.00 95.31 586 VAL A CA 1
ATOM 4718 C C . VAL A 1 586 ? -36.254 -27.329 -25.802 1.00 95.31 586 VAL A C 1
ATOM 4720 O O . VAL A 1 586 ? -37.162 -28.153 -25.773 1.00 95.31 586 VAL A O 1
ATOM 4723 N N . GLN A 1 587 ? -36.052 -26.547 -26.868 1.00 95.69 587 GLN A N 1
ATOM 4724 C CA . GLN A 1 587 ? -36.828 -26.702 -28.105 1.00 95.69 587 GLN A CA 1
ATOM 4725 C C . GLN A 1 587 ? -36.543 -28.030 -28.817 1.00 95.69 587 GLN A C 1
ATOM 4727 O O . GLN A 1 587 ? -37.460 -28.619 -29.386 1.00 95.69 587 GLN A O 1
ATOM 4732 N N . LEU A 1 588 ? -35.290 -28.493 -28.795 1.00 95.38 588 LEU A N 1
ATOM 4733 C CA . LEU A 1 588 ? -34.897 -29.773 -29.389 1.00 95.38 588 LEU A CA 1
ATOM 4734 C C . LEU A 1 588 ? -35.373 -30.968 -28.557 1.00 95.38 588 LEU A C 1
ATOM 4736 O O . LEU A 1 588 ? -35.790 -31.978 -29.120 1.00 95.38 588 LEU A O 1
ATOM 4740 N N . ASP A 1 589 ? -35.310 -30.852 -27.233 1.00 95.12 589 ASP A N 1
ATOM 4741 C CA . ASP A 1 589 ? -35.668 -31.910 -26.297 1.00 95.12 589 ASP A CA 1
ATOM 4742 C C . ASP A 1 589 ? -36.341 -31.317 -25.047 1.00 95.12 589 ASP A C 1
ATOM 4744 O O . ASP A 1 589 ? -35.663 -30.959 -24.081 1.00 95.12 589 ASP A O 1
ATOM 4748 N N . PRO A 1 590 ? -37.682 -31.220 -25.024 1.00 94.62 590 PRO A N 1
ATOM 4749 C CA . PRO A 1 590 ? -38.406 -30.665 -23.881 1.00 94.62 590 PRO A CA 1
ATOM 4750 C C . PRO A 1 590 ? -38.199 -31.444 -22.574 1.00 94.62 590 PRO A C 1
ATOM 4752 O O . PRO A 1 590 ? -38.396 -30.893 -21.490 1.00 94.62 590 PRO A O 1
ATOM 4755 N N . GLY A 1 591 ? -37.779 -32.714 -22.651 1.00 94.12 591 GLY A N 1
ATOM 4756 C CA . GLY A 1 591 ? -37.560 -33.570 -21.485 1.00 94.12 591 GLY A CA 1
ATOM 4757 C C . GLY A 1 591 ? -36.400 -33.122 -20.596 1.00 94.12 591 GLY A C 1
ATOM 4758 O O . GLY A 1 591 ? -36.340 -33.526 -19.437 1.00 94.12 591 GLY A O 1
ATOM 4759 N N . ILE A 1 592 ? -35.518 -32.244 -21.090 1.00 94.81 592 ILE A N 1
ATOM 4760 C CA . ILE A 1 592 ? -34.386 -31.742 -20.302 1.00 94.81 592 ILE A CA 1
ATOM 4761 C C . ILE A 1 592 ? -34.770 -30.620 -19.330 1.00 94.81 592 ILE A C 1
ATOM 4763 O O . ILE A 1 592 ? -34.027 -30.361 -18.385 1.00 94.81 592 ILE A O 1
ATOM 4767 N N . GLU A 1 593 ? -35.893 -29.927 -19.557 1.00 94.69 593 GLU A N 1
ATOM 4768 C CA . GLU A 1 593 ? -36.267 -28.723 -18.801 1.00 94.69 593 GLU A CA 1
ATOM 4769 C C . GLU A 1 593 ? -36.330 -28.931 -17.273 1.00 94.69 593 GLU A C 1
ATOM 4771 O O . GLU A 1 593 ? -35.808 -28.075 -16.555 1.00 94.69 593 GLU A O 1
ATOM 4776 N N . PRO A 1 594 ? -36.839 -30.063 -16.741 1.00 94.25 594 PRO A N 1
ATOM 4777 C CA . PRO A 1 594 ? -36.825 -30.342 -15.303 1.00 94.25 594 PRO A CA 1
ATOM 4778 C C . PRO A 1 594 ? -35.428 -30.381 -14.663 1.00 94.25 594 PRO A C 1
ATOM 4780 O O . PRO A 1 594 ? -35.312 -30.213 -13.448 1.00 94.25 594 PRO A O 1
ATOM 4783 N N . TYR A 1 595 ? -34.374 -30.600 -15.455 1.00 94.69 595 TYR A N 1
ATOM 4784 C CA . TYR A 1 595 ? -32.985 -30.642 -14.991 1.00 94.69 595 TYR A CA 1
ATOM 4785 C C . TYR A 1 595 ? -32.280 -29.290 -15.088 1.00 94.69 595 TYR A C 1
ATOM 4787 O O . TYR A 1 595 ? -31.120 -29.189 -14.695 1.00 94.69 595 TYR A O 1
ATOM 4795 N N . ILE A 1 596 ? -32.935 -28.257 -15.621 1.00 95.06 596 ILE A N 1
ATOM 4796 C CA . ILE A 1 596 ? -32.331 -26.939 -15.811 1.00 95.06 596 ILE A CA 1
ATOM 4797 C C . ILE A 1 596 ? -32.743 -26.010 -14.669 1.00 95.06 596 ILE A C 1
ATOM 4799 O O . ILE A 1 596 ? -33.926 -25.825 -14.392 1.00 95.06 596 ILE A O 1
ATOM 4803 N N . ARG A 1 597 ? -31.761 -25.362 -14.036 1.00 94.75 597 ARG A N 1
ATOM 4804 C CA . ARG A 1 597 ? -31.993 -24.306 -13.038 1.00 94.75 597 ARG A CA 1
ATOM 4805 C C . ARG A 1 597 ? -31.267 -23.021 -13.405 1.00 94.75 597 ARG A C 1
ATOM 4807 O O . ARG A 1 597 ? -30.250 -23.047 -14.102 1.00 94.75 597 ARG A O 1
ATOM 4814 N N . LYS A 1 598 ? -31.782 -21.888 -12.921 1.00 96.19 598 LYS A N 1
ATOM 4815 C CA . LYS A 1 598 ? -31.076 -20.602 -13.002 1.00 96.19 598 LYS A CA 1
ATOM 4816 C C . LYS A 1 598 ? -29.853 -20.634 -12.096 1.00 96.19 598 LYS A C 1
ATOM 4818 O O . LYS A 1 598 ? -29.850 -21.296 -11.062 1.00 96.19 598 LYS A O 1
ATOM 4823 N N . VAL A 1 599 ? -28.832 -19.870 -12.448 1.00 95.31 599 VAL A N 1
ATOM 4824 C CA . VAL A 1 599 ? -27.579 -19.778 -11.704 1.00 95.31 599 VAL A CA 1
ATOM 4825 C C . VAL A 1 599 ? -27.201 -18.327 -11.482 1.00 95.31 599 VAL A C 1
ATOM 4827 O O . VAL A 1 599 ? -27.081 -17.548 -12.430 1.00 95.31 599 VAL A O 1
ATOM 4830 N N . TYR A 1 600 ? -26.928 -18.000 -10.222 1.00 95.44 600 TYR A N 1
ATOM 4831 C CA . TYR A 1 600 ? -26.511 -16.674 -9.796 1.00 95.44 600 TYR A CA 1
ATOM 4832 C C . TYR A 1 600 ? -25.122 -16.708 -9.149 1.00 95.44 600 TYR A C 1
ATOM 4834 O O . TYR A 1 600 ? -24.903 -17.287 -8.080 1.00 95.44 600 TYR A O 1
ATOM 4842 N N . GLY A 1 601 ? -24.154 -16.066 -9.796 1.00 94.12 601 GLY A N 1
ATOM 4843 C CA . GLY A 1 601 ? -22.951 -15.543 -9.154 1.00 94.12 601 GLY A CA 1
ATOM 4844 C C . GLY A 1 601 ? -23.112 -14.063 -8.817 1.00 94.12 601 GLY A C 1
ATOM 4845 O O . GLY A 1 601 ? -24.206 -13.504 -8.898 1.00 94.12 601 GLY A O 1
ATOM 4846 N N . SER A 1 602 ? -22.013 -13.409 -8.424 1.00 92.94 602 SER A N 1
ATOM 4847 C CA . SER A 1 602 ? -22.054 -11.970 -8.121 1.00 92.94 602 SER A CA 1
ATOM 4848 C C . SER A 1 602 ? -22.470 -11.156 -9.338 1.00 92.94 602 SER A C 1
ATOM 4850 O O . SER A 1 602 ? -23.264 -10.236 -9.205 1.00 92.94 602 SER A O 1
ATOM 4852 N N . LYS A 1 603 ? -21.940 -11.483 -10.522 1.00 93.00 603 LYS A N 1
ATOM 4853 C CA . LYS A 1 603 ? -22.215 -10.725 -11.743 1.00 93.00 603 LYS A CA 1
ATOM 4854 C C . LYS A 1 603 ? -23.654 -10.936 -12.202 1.00 93.00 603 LYS A C 1
ATOM 4856 O O . LYS A 1 603 ? -24.376 -9.967 -12.377 1.00 93.00 603 LYS A O 1
ATOM 4861 N N . GLU A 1 604 ? -24.078 -12.190 -12.307 1.00 94.50 604 GLU A N 1
ATOM 4862 C CA . GLU A 1 604 ? -25.420 -12.569 -12.756 1.00 94.50 604 GLU A CA 1
ATOM 4863 C C . GLU A 1 604 ? -26.506 -11.952 -11.870 1.00 94.50 604 GLU A C 1
ATOM 4865 O O . GLU A 1 604 ? -27.509 -11.455 -12.376 1.00 94.50 604 GLU A O 1
ATOM 4870 N N . PHE A 1 605 ? -26.289 -11.929 -10.549 1.00 95.25 605 PHE A N 1
ATOM 4871 C CA . PHE A 1 605 ? -27.207 -11.273 -9.620 1.00 95.25 605 PHE A CA 1
ATOM 4872 C C . PHE A 1 605 ? -27.231 -9.753 -9.809 1.00 95.25 605 PHE A C 1
ATOM 4874 O O . PHE A 1 605 ? -28.301 -9.155 -9.859 1.00 95.25 605 PHE A O 1
ATOM 4881 N N . MET A 1 606 ? -26.061 -9.122 -9.932 1.00 93.81 606 MET A N 1
ATOM 4882 C CA . MET A 1 606 ? -25.950 -7.666 -10.061 1.00 93.81 606 MET A CA 1
ATOM 4883 C C . MET A 1 606 ? -26.509 -7.148 -11.390 1.00 93.81 606 MET A C 1
ATOM 4885 O O . MET A 1 606 ? -27.119 -6.079 -11.414 1.00 93.81 606 MET A O 1
ATOM 4889 N N . ASP A 1 607 ? -26.339 -7.914 -12.464 1.00 93.00 607 ASP A N 1
ATOM 4890 C CA . ASP A 1 607 ? -26.789 -7.568 -13.813 1.00 93.00 607 ASP A CA 1
ATOM 4891 C C . ASP A 1 607 ? -28.238 -8.023 -14.084 1.00 93.00 607 ASP A C 1
ATOM 4893 O O . ASP A 1 607 ? -28.786 -7.708 -15.135 1.00 93.00 607 ASP A O 1
ATOM 4897 N N . ASN A 1 608 ? -28.873 -8.729 -13.136 1.00 91.00 608 ASN A N 1
ATOM 4898 C CA . ASN A 1 608 ? -30.179 -9.380 -13.303 1.00 91.00 608 ASN A CA 1
ATOM 4899 C C . ASN A 1 608 ? -30.244 -10.287 -14.553 1.00 91.00 608 ASN A C 1
ATOM 4901 O O . ASN A 1 608 ? -31.262 -10.380 -15.234 1.00 91.00 608 ASN A O 1
ATOM 4905 N N . ALA A 1 609 ? -29.129 -10.951 -14.858 1.00 92.12 609 ALA A N 1
ATOM 4906 C CA . ALA A 1 609 ? -28.942 -11.772 -16.048 1.00 92.12 609 ALA A CA 1
ATOM 4907 C C . ALA A 1 609 ? -28.429 -13.160 -15.624 1.00 92.12 609 ALA A C 1
ATOM 4909 O O . ALA A 1 609 ? -27.213 -13.382 -15.589 1.00 92.12 609 ALA A O 1
ATOM 4910 N N . PRO A 1 610 ? -29.325 -14.085 -15.219 1.00 93.56 610 PRO A N 1
ATOM 4911 C CA . PRO A 1 610 ? -28.921 -15.420 -14.801 1.00 93.56 610 PRO A CA 1
ATOM 4912 C C . PRO A 1 610 ? -28.302 -16.205 -15.956 1.00 93.56 610 PRO A C 1
ATOM 4914 O O . PRO A 1 610 ? -28.745 -16.124 -17.102 1.00 93.56 610 PRO A O 1
ATOM 4917 N N . ARG A 1 611 ? -27.319 -17.038 -15.616 1.00 94.88 611 ARG A N 1
ATOM 4918 C CA . ARG A 1 611 ? -26.953 -18.196 -16.440 1.00 94.88 611 ARG A CA 1
ATOM 4919 C C . ARG A 1 611 ? -27.814 -19.393 -16.045 1.00 94.88 611 ARG A C 1
ATOM 4921 O O . ARG A 1 611 ? -28.614 -19.306 -15.115 1.00 94.88 611 ARG A O 1
ATOM 4928 N N . TYR A 1 612 ? -27.634 -20.511 -16.728 1.00 95.50 612 TYR A N 1
ATOM 4929 C CA . TYR A 1 612 ? -28.345 -21.757 -16.467 1.00 95.50 612 TYR A CA 1
ATOM 4930 C C . TYR A 1 612 ? -27.360 -22.888 -16.178 1.00 95.50 612 TYR A C 1
ATOM 4932 O O . TYR A 1 612 ? -26.228 -22.858 -16.661 1.00 95.50 612 TYR A O 1
ATOM 4940 N N . CYS A 1 613 ? -27.779 -23.867 -15.378 1.00 94.81 613 CYS A N 1
ATOM 4941 C CA . CYS A 1 613 ? -27.045 -25.110 -15.161 1.00 94.81 613 CYS A CA 1
ATOM 4942 C C . CYS A 1 613 ? -27.931 -26.338 -15.296 1.00 94.81 613 CYS A C 1
ATOM 4944 O O . CYS A 1 613 ? -29.146 -26.259 -15.127 1.00 94.81 613 CYS A O 1
ATOM 4946 N N . LEU A 1 614 ? -27.283 -27.484 -15.511 1.00 93.75 614 LEU A N 1
ATOM 4947 C CA . LEU A 1 614 ? -27.865 -28.783 -15.192 1.00 93.75 614 LEU A CA 1
ATOM 4948 C C . LEU A 1 614 ? -27.750 -29.028 -13.680 1.00 93.75 614 LEU A C 1
ATOM 4950 O O . LEU A 1 614 ? -26.650 -28.988 -13.126 1.00 93.75 614 LEU A O 1
ATOM 4954 N N . TRP A 1 615 ? -28.880 -29.281 -13.023 1.00 93.69 615 TRP A N 1
ATOM 4955 C CA . TRP A 1 615 ? -28.985 -29.630 -11.608 1.00 93.69 615 TRP A CA 1
ATOM 4956 C C . TRP A 1 615 ? -29.769 -30.934 -11.467 1.00 93.69 615 TRP A C 1
ATOM 4958 O O . TRP A 1 615 ? -30.996 -30.949 -11.546 1.00 93.69 615 TRP A O 1
ATOM 4968 N N . ILE A 1 616 ? -29.043 -32.040 -11.307 1.00 92.81 616 ILE A N 1
ATOM 4969 C CA . ILE A 1 616 ? -29.586 -33.398 -11.412 1.00 92.81 616 ILE A CA 1
ATOM 4970 C C . ILE A 1 616 ? -29.425 -34.097 -10.058 1.00 92.81 616 ILE A C 1
ATOM 4972 O O . ILE A 1 616 ? -28.324 -34.128 -9.505 1.00 92.81 616 ILE A O 1
ATOM 4976 N N . ALA A 1 617 ? -30.515 -34.647 -9.518 1.00 91.50 617 ALA A N 1
ATOM 4977 C CA . ALA A 1 617 ? -30.473 -35.470 -8.309 1.00 91.50 617 ALA A CA 1
ATOM 4978 C C . ALA A 1 617 ? -29.894 -36.865 -8.608 1.00 91.50 617 ALA A C 1
ATOM 4980 O O . ALA A 1 617 ? -29.953 -37.331 -9.746 1.00 91.50 617 ALA A O 1
ATOM 4981 N N . ASP A 1 618 ? -29.352 -37.548 -7.595 1.00 91.88 618 ASP A N 1
ATOM 4982 C CA . ASP A 1 618 ? -28.712 -38.860 -7.787 1.00 91.88 618 ASP A CA 1
ATOM 4983 C C . ASP A 1 618 ? -29.684 -39.886 -8.376 1.00 91.88 618 ASP A C 1
ATOM 4985 O O . ASP A 1 618 ? -29.330 -40.632 -9.283 1.00 91.88 618 ASP A O 1
ATOM 4989 N N . GLU A 1 619 ? -30.933 -39.867 -7.919 1.00 94.25 619 GLU A N 1
ATOM 4990 C CA . GLU A 1 619 ? -31.983 -40.800 -8.330 1.00 94.25 619 GLU A CA 1
ATOM 4991 C C . GLU A 1 619 ? -32.446 -40.563 -9.773 1.00 94.25 619 GLU A C 1
ATOM 4993 O O . GLU A 1 619 ? -33.076 -41.426 -10.381 1.00 94.25 619 GLU A O 1
ATOM 4998 N N . GLN A 1 620 ? -32.155 -39.384 -10.324 1.00 94.12 620 GLN A N 1
ATOM 4999 C CA . GLN A 1 620 ? -32.556 -38.995 -11.670 1.00 94.12 620 GLN A CA 1
ATOM 5000 C C . GLN A 1 620 ? -31.425 -39.135 -12.688 1.00 94.12 620 GLN A C 1
ATOM 5002 O O . GLN A 1 620 ? -31.675 -38.964 -13.880 1.00 94.12 620 GLN A O 1
ATOM 5007 N N . TYR A 1 621 ? -30.198 -39.419 -12.244 1.00 93.38 621 TYR A N 1
ATOM 5008 C CA . TYR A 1 621 ? -29.011 -39.386 -13.092 1.00 93.38 621 TYR A CA 1
ATOM 5009 C C . TYR A 1 621 ? -29.119 -40.326 -14.297 1.00 93.38 621 TYR A C 1
ATOM 5011 O O . TYR A 1 621 ? -28.941 -39.878 -15.429 1.00 93.38 621 TYR A O 1
ATOM 5019 N N . ASP A 1 622 ? -29.491 -41.588 -14.068 1.00 93.88 622 ASP A N 1
ATOM 5020 C CA . ASP A 1 622 ? -29.581 -42.607 -15.123 1.00 93.88 622 ASP A CA 1
ATOM 5021 C C . ASP A 1 622 ? -30.613 -42.246 -16.200 1.00 93.88 622 ASP A C 1
ATOM 5023 O O . ASP A 1 622 ? -30.409 -42.512 -17.383 1.00 93.88 622 ASP A O 1
ATOM 5027 N N . VAL A 1 623 ? -31.705 -41.589 -15.799 1.00 94.50 623 VAL A N 1
ATOM 5028 C CA . VAL A 1 623 ? -32.721 -41.073 -16.724 1.00 94.50 623 VAL A CA 1
ATOM 5029 C C . VAL A 1 623 ? -32.201 -39.829 -17.442 1.00 94.50 623 VAL A C 1
ATOM 5031 O O . VAL A 1 623 ? -32.325 -39.729 -18.659 1.00 94.50 623 VAL A O 1
ATOM 5034 N N . ALA A 1 624 ? -31.561 -38.904 -16.727 1.00 93.62 624 ALA A N 1
ATOM 5035 C CA . ALA A 1 624 ? -31.077 -37.647 -17.285 1.00 93.62 624 ALA A CA 1
ATOM 5036 C C . ALA A 1 624 ? -30.024 -37.859 -18.391 1.00 93.62 624 ALA A C 1
ATOM 5038 O O . ALA A 1 624 ? -30.056 -37.177 -19.414 1.00 93.62 624 ALA A O 1
ATOM 5039 N N . ILE A 1 625 ? -29.119 -38.835 -18.241 1.00 94.75 625 ILE A N 1
ATOM 5040 C CA . ILE A 1 625 ? -28.083 -39.139 -19.248 1.00 94.75 625 ILE A CA 1
ATOM 5041 C C . ILE A 1 625 ? -28.621 -39.796 -20.528 1.00 94.75 625 ILE A C 1
ATOM 5043 O O . ILE A 1 625 ? -27.860 -39.994 -21.478 1.00 94.75 625 ILE A O 1
ATOM 5047 N N . THR A 1 626 ? -29.909 -40.145 -20.585 1.00 95.56 626 THR A N 1
ATOM 5048 C CA . THR A 1 626 ? -30.542 -40.588 -21.838 1.00 95.56 626 THR A CA 1
ATOM 5049 C C . THR A 1 626 ? -30.711 -39.431 -22.824 1.00 95.56 626 THR A C 1
ATOM 5051 O O . THR A 1 626 ? -30.718 -39.657 -24.035 1.00 95.56 626 THR A O 1
ATOM 5054 N N . HIS A 1 627 ? -30.744 -38.190 -22.327 1.00 95.38 627 HIS A N 1
ATOM 5055 C CA . HIS A 1 627 ? -30.808 -36.987 -23.147 1.00 95.38 627 HIS A CA 1
ATOM 5056 C C . HIS A 1 627 ? -29.422 -36.657 -23.733 1.00 95.38 627 HIS A C 1
ATOM 5058 O O . HIS A 1 627 ? -28.468 -36.456 -22.968 1.00 95.38 627 HIS A O 1
ATOM 5064 N N . PRO A 1 628 ? -29.273 -36.540 -25.071 1.00 95.00 628 PRO A N 1
ATOM 5065 C CA . PRO A 1 628 ? -27.967 -36.362 -25.714 1.00 95.00 628 PRO A CA 1
ATOM 5066 C C . PRO A 1 628 ? -27.175 -35.152 -25.208 1.00 95.00 628 PRO A C 1
ATOM 5068 O O . PRO A 1 628 ? -25.968 -35.256 -24.987 1.00 95.00 628 PRO A O 1
ATOM 5071 N N . PHE A 1 629 ? -27.852 -34.020 -24.977 1.00 94.19 629 PHE A N 1
ATOM 5072 C CA . PHE A 1 629 ? -27.222 -32.800 -24.466 1.00 94.19 629 PHE A CA 1
ATOM 5073 C C . PHE A 1 629 ? -26.639 -32.999 -23.061 1.00 94.19 629 PHE A C 1
ATOM 5075 O O . PHE A 1 629 ? -25.490 -32.638 -22.806 1.00 94.19 629 PHE A O 1
ATOM 5082 N N . ILE A 1 630 ? -27.407 -33.624 -22.161 1.00 94.62 630 ILE A N 1
ATOM 5083 C CA . ILE A 1 630 ? -26.973 -33.897 -20.786 1.00 94.62 630 ILE A CA 1
ATOM 5084 C C . ILE A 1 630 ? -25.791 -34.862 -20.800 1.00 94.62 630 ILE A C 1
ATOM 5086 O O . ILE A 1 630 ? -24.772 -34.585 -20.168 1.00 94.62 630 ILE A O 1
ATOM 5090 N N . LYS A 1 631 ? -25.887 -35.954 -21.566 1.00 94.94 631 LYS A N 1
ATOM 5091 C CA . LYS A 1 631 ? -24.813 -36.944 -21.688 1.00 94.94 631 LYS A CA 1
ATOM 5092 C C . LYS A 1 631 ? -23.499 -36.318 -22.149 1.00 94.94 631 LYS A C 1
ATOM 5094 O O . LYS A 1 631 ? -22.480 -36.500 -21.488 1.00 94.94 631 LYS A O 1
ATOM 5099 N N . ALA A 1 632 ? -23.542 -35.516 -23.216 1.00 93.44 632 ALA A N 1
ATOM 5100 C CA . ALA A 1 632 ? -22.363 -34.827 -23.734 1.00 93.44 632 ALA A CA 1
ATOM 5101 C C . ALA A 1 632 ? -21.699 -33.945 -22.662 1.00 93.44 632 ALA A C 1
ATOM 5103 O O . ALA A 1 632 ? -20.483 -33.998 -22.478 1.00 93.44 632 ALA A O 1
ATOM 5104 N N . LYS A 1 633 ? -22.495 -33.198 -21.882 1.00 92.69 633 LYS A N 1
ATOM 5105 C CA . LYS A 1 633 ? -21.975 -32.397 -20.764 1.00 92.69 633 LYS A CA 1
ATOM 5106 C C . LYS A 1 633 ? -21.362 -33.247 -19.656 1.00 92.69 633 LYS A C 1
ATOM 5108 O O . LYS A 1 633 ? -20.290 -32.901 -19.163 1.00 92.69 633 LYS A O 1
ATOM 5113 N N . MET A 1 634 ? -21.982 -34.364 -19.285 1.00 93.56 634 MET A N 1
ATOM 5114 C CA . MET A 1 634 ? -21.424 -35.268 -18.272 1.00 93.56 634 MET A CA 1
ATOM 5115 C C . MET A 1 634 ? -20.089 -35.888 -18.712 1.00 93.56 634 MET A C 1
ATOM 5117 O O . MET A 1 634 ? -19.168 -36.005 -17.893 1.00 93.56 634 MET A O 1
ATOM 5121 N N . ASP A 1 635 ? -19.946 -36.220 -19.996 1.00 92.25 635 ASP A N 1
ATOM 5122 C CA . ASP A 1 635 ? -18.708 -36.758 -20.571 1.00 92.25 635 ASP A CA 1
ATOM 5123 C C . ASP A 1 635 ? -17.581 -35.704 -20.594 1.00 92.25 635 ASP A C 1
ATOM 5125 O O . ASP A 1 635 ? -16.437 -36.004 -20.219 1.00 92.25 635 ASP A O 1
ATOM 5129 N N . GLU A 1 636 ? -17.902 -34.450 -20.944 1.00 91.62 636 GLU A N 1
ATOM 5130 C CA . GLU A 1 636 ? -16.977 -33.305 -20.888 1.00 91.62 636 GLU A CA 1
ATOM 5131 C C . GLU A 1 636 ? -16.440 -33.085 -19.463 1.00 91.62 636 GLU A C 1
ATOM 5133 O O . GLU A 1 636 ? -15.225 -32.995 -19.259 1.00 91.62 636 GLU A O 1
ATOM 5138 N N . ILE A 1 637 ? -17.327 -33.057 -18.462 1.00 91.00 637 ILE A N 1
ATOM 5139 C CA . ILE A 1 637 ? -16.962 -32.854 -17.048 1.00 91.00 637 ILE A CA 1
ATOM 5140 C C . ILE A 1 637 ? -16.105 -34.008 -16.538 1.00 91.00 637 ILE A C 1
ATOM 5142 O O . ILE A 1 637 ? -15.083 -33.785 -15.886 1.00 91.00 637 ILE A O 1
ATOM 5146 N N . SER A 1 638 ? -16.504 -35.245 -16.840 1.00 90.00 638 SER A N 1
ATOM 5147 C CA . SER A 1 638 ? -15.758 -36.442 -16.441 1.00 90.00 638 SER A CA 1
ATOM 5148 C C . SER A 1 6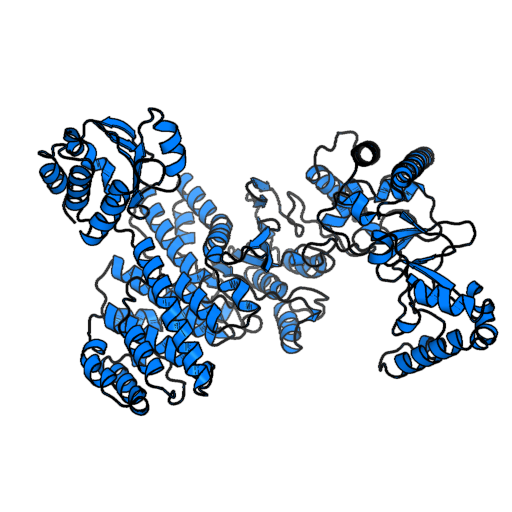38 ? -14.329 -36.396 -16.977 1.00 90.00 638 SER A C 1
ATOM 5150 O O . SER A 1 638 ? -13.373 -36.669 -16.249 1.00 90.00 638 SER A O 1
ATOM 5152 N N . SER A 1 639 ? -14.173 -35.997 -18.240 1.00 89.56 639 SER A N 1
ATOM 5153 C CA . SER A 1 639 ? -12.870 -35.853 -18.890 1.00 89.56 639 SER A CA 1
ATOM 5154 C C . SER A 1 639 ? -12.044 -34.728 -18.259 1.00 89.56 639 SER A C 1
ATOM 5156 O O . SER A 1 639 ? -10.883 -34.944 -17.906 1.00 89.56 639 SER A O 1
ATOM 5158 N N . ALA A 1 640 ? -12.651 -33.558 -18.029 1.00 89.69 640 ALA A N 1
ATOM 5159 C CA . ALA A 1 640 ? -11.991 -32.414 -17.399 1.00 89.69 640 ALA A CA 1
ATOM 5160 C C . ALA A 1 640 ? -11.518 -32.725 -15.969 1.00 89.69 640 ALA A C 1
ATOM 5162 O O . ALA A 1 640 ? -10.393 -32.390 -15.597 1.00 89.69 640 ALA A O 1
ATOM 5163 N N . ARG A 1 641 ? -12.341 -33.414 -15.171 1.00 91.00 641 ARG A N 1
ATOM 5164 C CA . ARG A 1 641 ? -11.992 -33.815 -13.801 1.00 91.00 641 ARG A CA 1
ATOM 5165 C C . ARG A 1 641 ? -10.889 -34.868 -13.762 1.00 91.00 641 ARG A C 1
ATOM 5167 O O . ARG A 1 641 ? -9.986 -34.736 -12.941 1.00 91.00 641 ARG A O 1
ATOM 5174 N N . ARG A 1 642 ? -10.907 -35.863 -14.660 1.00 89.12 642 ARG A N 1
ATOM 5175 C CA . ARG A 1 642 ? -9.837 -36.881 -14.764 1.00 89.12 642 ARG A CA 1
ATOM 5176 C C . ARG A 1 642 ? -8.493 -36.293 -15.197 1.00 89.12 642 ARG A C 1
ATOM 5178 O O . ARG A 1 642 ? -7.457 -36.835 -14.830 1.00 89.12 642 ARG A O 1
ATOM 5185 N N . ALA A 1 643 ? -8.500 -35.188 -15.943 1.00 89.06 643 ALA A N 1
ATOM 5186 C CA . ALA A 1 643 ? -7.278 -34.483 -16.326 1.00 89.06 643 ALA A CA 1
ATOM 5187 C C . ALA A 1 643 ? -6.614 -33.731 -15.151 1.00 89.06 643 ALA A C 1
ATOM 5189 O O . ALA A 1 643 ? -5.430 -33.395 -15.224 1.00 89.06 643 ALA A O 1
ATOM 5190 N N . LEU A 1 644 ? -7.344 -33.466 -14.060 1.00 86.81 644 LEU A N 1
ATOM 5191 C CA . LEU A 1 644 ? -6.808 -32.794 -12.877 1.00 86.81 644 LEU A CA 1
ATOM 5192 C C . LEU A 1 644 ? -6.132 -33.786 -11.927 1.00 86.81 644 LEU A C 1
ATOM 5194 O O . LEU A 1 644 ? -6.755 -34.729 -11.447 1.00 86.81 644 LEU A O 1
ATOM 5198 N N . LYS A 1 645 ? -4.874 -33.503 -11.566 1.00 80.88 645 LYS A N 1
ATOM 5199 C CA . LYS A 1 645 ? -4.104 -34.318 -10.608 1.00 80.88 645 LYS A CA 1
ATOM 5200 C C . LYS A 1 645 ? -4.739 -34.402 -9.214 1.00 80.88 645 LYS A C 1
ATOM 5202 O O . LYS A 1 645 ? -4.661 -35.451 -8.587 1.00 80.88 645 LYS A O 1
ATOM 5207 N N . ASP A 1 646 ? -5.393 -33.328 -8.766 1.00 82.94 646 ASP A N 1
ATOM 5208 C CA . ASP A 1 646 ? -5.883 -33.180 -7.386 1.00 82.94 646 ASP A CA 1
ATOM 5209 C C . ASP A 1 646 ? -7.422 -33.191 -7.281 1.00 82.94 646 ASP A C 1
ATOM 5211 O O . ASP A 1 646 ? -7.994 -32.633 -6.341 1.00 82.94 646 ASP A O 1
ATOM 5215 N N . CYS A 1 647 ? -8.124 -33.791 -8.252 1.00 83.75 647 CYS A N 1
ATOM 5216 C CA . CYS A 1 647 ? -9.583 -33.878 -8.193 1.00 83.75 647 CYS A CA 1
ATOM 5217 C C . CYS A 1 647 ? -10.034 -34.806 -7.044 1.00 83.75 647 CYS A C 1
ATOM 5219 O O . CYS A 1 647 ? -9.558 -35.942 -6.953 1.00 83.75 647 CYS A O 1
ATOM 5221 N N . PRO A 1 648 ? -10.975 -34.386 -6.173 1.00 85.38 648 PRO A N 1
ATOM 5222 C CA . PRO A 1 648 ? -11.532 -35.264 -5.150 1.00 85.38 648 PRO A CA 1
ATOM 5223 C C . PRO A 1 648 ? -12.153 -36.522 -5.769 1.00 85.38 648 PRO A C 1
ATOM 5225 O O . PRO A 1 648 ? -13.028 -36.409 -6.625 1.00 85.38 648 PRO A O 1
ATOM 5228 N N . LYS A 1 649 ? -11.773 -37.715 -5.284 1.00 83.88 649 LYS A N 1
ATOM 5229 C CA . LYS A 1 649 ? -12.266 -39.008 -5.811 1.00 83.88 649 LYS A CA 1
ATOM 5230 C C . LYS A 1 649 ? -13.789 -39.054 -5.959 1.00 83.88 649 LYS A C 1
ATOM 5232 O O . LYS A 1 649 ? -14.289 -39.443 -7.002 1.00 83.88 649 LYS A O 1
ATOM 5237 N N . LYS A 1 650 ? -14.519 -38.545 -4.960 1.00 86.19 650 LYS A N 1
ATOM 5238 C CA . LYS A 1 650 ? -15.990 -38.494 -4.967 1.00 86.19 650 LYS A CA 1
ATOM 5239 C C . LYS A 1 650 ? -16.574 -37.738 -6.173 1.00 86.19 650 LYS A C 1
ATOM 5241 O O . LYS A 1 650 ? -17.649 -38.092 -6.633 1.00 86.19 650 LYS A O 1
ATOM 5246 N N . LEU A 1 651 ? -15.886 -36.714 -6.689 1.00 87.38 651 LEU A N 1
ATOM 5247 C CA . LEU A 1 651 ? -16.343 -35.937 -7.849 1.00 87.38 651 LEU A CA 1
ATOM 5248 C C . LEU A 1 651 ? -16.012 -36.592 -9.193 1.00 87.38 651 LEU A C 1
ATOM 5250 O O . LEU A 1 651 ? -16.647 -36.245 -10.189 1.00 87.38 651 LEU A O 1
ATOM 5254 N N . LEU A 1 652 ? -15.042 -37.511 -9.237 1.00 85.75 652 LEU A N 1
ATOM 5255 C CA . LEU A 1 652 ? -14.734 -38.282 -10.448 1.00 85.75 652 LEU A CA 1
ATOM 5256 C C . LEU A 1 652 ? -15.871 -39.248 -10.793 1.00 85.75 652 LEU A C 1
ATOM 5258 O O . LEU A 1 652 ? -16.179 -39.422 -11.969 1.00 85.75 652 LEU A O 1
ATOM 5262 N N . ASP A 1 653 ? -16.514 -39.806 -9.765 1.00 86.88 653 ASP A N 1
ATOM 5263 C CA . ASP A 1 653 ? -17.620 -40.759 -9.900 1.00 86.88 653 ASP A CA 1
ATOM 5264 C C . ASP A 1 653 ? -18.999 -40.070 -9.968 1.00 86.88 653 ASP A C 1
ATOM 5266 O O . ASP A 1 653 ? -20.018 -40.732 -10.138 1.00 86.88 653 ASP A O 1
ATOM 5270 N N . GLN A 1 654 ? -19.055 -38.740 -9.815 1.00 89.44 654 GLN A N 1
ATOM 5271 C CA . GLN A 1 654 ? -20.298 -37.956 -9.740 1.00 89.44 654 GLN A CA 1
ATOM 5272 C C . GLN A 1 654 ? -20.242 -36.733 -10.673 1.00 89.44 654 GLN A C 1
ATOM 5274 O O . GLN A 1 654 ? -20.181 -35.591 -10.196 1.00 89.44 654 GLN A O 1
ATOM 5279 N N . PRO A 1 655 ? -20.227 -36.931 -12.006 1.00 88.94 655 PRO A N 1
ATOM 5280 C CA . PRO A 1 655 ? -20.089 -35.838 -12.971 1.00 88.94 655 PRO A CA 1
ATOM 5281 C C . PRO A 1 655 ? -21.259 -34.847 -12.946 1.00 88.94 655 PRO A C 1
ATOM 5283 O O . PRO A 1 655 ? -21.066 -33.675 -13.257 1.00 88.94 655 PRO A O 1
ATOM 5286 N N . HIS A 1 656 ? -22.441 -35.280 -12.503 1.00 90.00 656 HIS A N 1
ATOM 5287 C CA . HIS A 1 656 ? -23.645 -34.453 -12.388 1.00 90.00 656 HIS A CA 1
ATOM 5288 C C . HIS A 1 656 ? -23.668 -33.518 -11.179 1.00 90.00 656 HIS A C 1
ATOM 5290 O O . HIS A 1 656 ? -24.520 -32.634 -11.122 1.00 90.00 656 HIS A O 1
ATOM 5296 N N . LYS A 1 657 ? -22.748 -33.679 -10.219 1.00 90.50 657 LYS A N 1
ATOM 5297 C CA . LYS A 1 657 ? -22.712 -32.870 -8.994 1.00 90.50 657 LYS A CA 1
ATOM 5298 C C . LYS A 1 657 ? -21.676 -31.768 -9.030 1.00 90.50 657 LYS A C 1
ATOM 5300 O O . LYS A 1 657 ? -20.569 -31.944 -9.539 1.00 90.50 657 LYS A O 1
ATOM 5305 N N . PHE A 1 658 ? -22.007 -30.656 -8.386 1.00 92.12 658 PHE A N 1
ATOM 5306 C CA . PHE A 1 658 ? -21.035 -29.640 -7.991 1.00 92.12 658 PHE A CA 1
ATOM 5307 C C . PHE A 1 658 ? -20.270 -30.120 -6.742 1.00 92.12 658 PHE A C 1
ATOM 5309 O O . PHE A 1 658 ? -20.652 -31.102 -6.101 1.00 92.12 658 PHE A O 1
ATOM 5316 N N . ARG A 1 659 ? -19.168 -29.448 -6.379 1.00 90.56 659 ARG A N 1
ATOM 5317 C CA . ARG A 1 659 ? -18.398 -29.790 -5.167 1.00 90.56 659 ARG A CA 1
ATOM 5318 C C . ARG A 1 659 ? -19.244 -29.632 -3.908 1.00 90.56 659 ARG A C 1
ATOM 5320 O O . ARG A 1 659 ? -19.272 -30.524 -3.065 1.00 90.56 659 ARG A O 1
ATOM 5327 N N . GLU A 1 660 ? -19.916 -28.496 -3.795 1.00 91.31 660 GLU A N 1
ATOM 5328 C CA . GLU A 1 660 ? -21.010 -28.277 -2.858 1.00 91.31 660 GLU A CA 1
ATOM 5329 C C . GLU A 1 660 ? -22.330 -28.345 -3.621 1.00 91.31 660 GLU A C 1
ATOM 5331 O O . GLU A 1 660 ? -22.393 -27.910 -4.768 1.00 91.31 660 GLU A O 1
ATOM 5336 N N . ASN A 1 661 ? -23.373 -28.876 -2.986 1.00 88.88 661 ASN A N 1
ATOM 5337 C CA . ASN A 1 661 ? -24.652 -29.145 -3.640 1.00 88.88 661 ASN A CA 1
ATOM 5338 C C . ASN A 1 661 ? -25.834 -28.634 -2.800 1.00 88.88 661 ASN A C 1
ATOM 5340 O O . ASN A 1 661 ? -26.767 -29.379 -2.524 1.00 88.88 661 ASN A O 1
ATOM 5344 N N . ASN A 1 662 ? -25.737 -27.396 -2.316 1.00 93.44 662 ASN A N 1
ATOM 5345 C CA . ASN A 1 662 ? -26.780 -26.750 -1.519 1.00 93.44 662 ASN A CA 1
ATOM 5346 C C . ASN A 1 662 ? -27.815 -26.091 -2.438 1.00 93.44 662 ASN A C 1
ATOM 5348 O O . ASN A 1 662 ? -27.440 -25.431 -3.408 1.00 93.44 662 ASN A O 1
ATOM 5352 N N . ASP A 1 663 ? -29.093 -26.189 -2.104 1.00 92.75 663 ASP A N 1
ATOM 5353 C CA . ASP A 1 663 ? -30.167 -25.489 -2.799 1.00 92.75 663 ASP A CA 1
ATOM 5354 C C . ASP A 1 663 ? -31.245 -24.991 -1.828 1.00 92.75 663 ASP A C 1
ATOM 5356 O O . ASP A 1 663 ? -31.225 -25.278 -0.633 1.00 92.75 663 ASP A O 1
ATOM 5360 N N . THR A 1 664 ? -32.139 -24.147 -2.339 1.00 93.81 664 THR A N 1
ATOM 5361 C CA . THR A 1 664 ? -33.259 -23.590 -1.576 1.00 93.81 664 THR A CA 1
ATOM 5362 C C . THR A 1 664 ? -34.419 -24.576 -1.567 1.00 93.81 664 THR A C 1
ATOM 5364 O O . THR A 1 664 ? -34.847 -25.042 -2.629 1.00 93.81 664 THR A O 1
ATOM 5367 N N . ASN A 1 665 ? -34.972 -24.854 -0.385 1.00 92.50 665 ASN A N 1
ATOM 5368 C CA . ASN A 1 665 ? -36.098 -25.769 -0.260 1.00 92.50 665 ASN A CA 1
ATOM 5369 C C . ASN A 1 665 ? -37.353 -25.232 -0.967 1.00 92.50 665 ASN A C 1
ATOM 5371 O O . ASN A 1 665 ? -37.572 -24.027 -1.121 1.00 92.50 665 ASN A O 1
ATOM 5375 N N . ARG A 1 666 ? -38.223 -26.146 -1.405 1.00 88.69 666 ARG A N 1
ATOM 5376 C CA . ARG A 1 666 ? -39.483 -25.778 -2.063 1.00 88.69 666 ARG A CA 1
ATOM 5377 C C . ARG A 1 666 ? -40.366 -24.961 -1.112 1.00 88.69 666 ARG A C 1
ATOM 5379 O O . ARG A 1 666 ? -40.606 -25.377 0.014 1.00 88.69 666 ARG A O 1
ATOM 5386 N N . GLY A 1 667 ? -40.890 -23.834 -1.598 1.00 87.31 667 GLY A N 1
ATOM 5387 C CA . GLY A 1 667 ? -41.722 -22.920 -0.801 1.00 87.31 667 GLY A CA 1
ATOM 5388 C C . GLY A 1 667 ? -40.932 -22.015 0.149 1.00 87.31 667 GLY A C 1
ATOM 5389 O O . GLY A 1 667 ? -41.537 -21.327 0.964 1.00 87.31 667 GLY A O 1
ATOM 5390 N N . SER A 1 668 ? -39.604 -22.018 0.039 1.00 93.56 668 SER A N 1
ATOM 5391 C CA . SER A 1 668 ? -38.691 -21.216 0.843 1.00 93.56 668 SER A CA 1
ATOM 5392 C C . SER A 1 668 ? -37.947 -20.191 -0.022 1.00 93.56 668 SER A C 1
ATOM 5394 O O . SER A 1 668 ? -38.020 -20.207 -1.255 1.00 93.56 668 SER A O 1
ATOM 5396 N N . GLN A 1 669 ? -37.202 -19.306 0.634 1.00 95.25 669 GLN A N 1
ATOM 5397 C CA . GLN A 1 669 ? -36.339 -18.309 0.012 1.00 95.25 669 GLN A CA 1
ATOM 5398 C C . GLN A 1 669 ? -34.956 -18.332 0.653 1.00 95.25 669 GLN A C 1
ATOM 5400 O O . GLN A 1 669 ? -34.782 -18.703 1.814 1.00 95.25 669 GLN A O 1
ATOM 5405 N N . SER A 1 670 ? -33.945 -17.928 -0.105 1.00 97.56 670 SER A N 1
ATOM 5406 C CA . SER A 1 670 ? -32.571 -17.827 0.382 1.00 97.56 670 SER A CA 1
ATOM 5407 C C . SER A 1 670 ? -32.001 -16.458 0.064 1.00 97.56 670 SER A C 1
ATOM 5409 O O . SER A 1 670 ? -32.176 -15.938 -1.037 1.00 97.56 670 SER A O 1
ATOM 5411 N N . LEU A 1 671 ? -31.319 -15.855 1.033 1.00 98.06 671 LEU A N 1
ATOM 5412 C CA . LEU A 1 671 ? -30.656 -14.574 0.827 1.00 98.06 671 LEU A CA 1
ATOM 5413 C C . LEU A 1 671 ? -29.356 -14.803 0.056 1.00 98.06 671 LEU A C 1
ATOM 5415 O O . LEU A 1 671 ? -28.494 -15.533 0.538 1.00 98.06 671 LEU A O 1
ATOM 5419 N N . ILE A 1 672 ? -29.177 -14.134 -1.081 1.00 97.75 672 ILE A N 1
ATOM 5420 C CA . ILE A 1 672 ? -27.910 -14.081 -1.812 1.00 97.75 672 ILE A CA 1
ATOM 5421 C C . ILE A 1 672 ? -27.125 -12.815 -1.449 1.00 97.75 672 ILE A C 1
ATOM 5423 O O . ILE A 1 672 ? -27.649 -11.697 -1.442 1.00 97.75 672 ILE A O 1
ATOM 5427 N N . VAL A 1 673 ? -25.831 -12.998 -1.182 1.00 97.44 673 VAL A N 1
ATOM 5428 C CA . VAL A 1 673 ? -24.876 -11.928 -0.886 1.00 97.44 673 VAL A CA 1
ATOM 5429 C C . VAL A 1 673 ? -23.708 -12.016 -1.874 1.00 97.44 673 VAL A C 1
ATOM 5431 O O . VAL A 1 673 ? -22.892 -12.937 -1.778 1.00 97.44 673 VAL A O 1
ATOM 5434 N N . PRO A 1 674 ? -23.589 -11.086 -2.838 1.00 96.12 674 PRO A N 1
ATOM 5435 C CA . PRO A 1 674 ? -22.474 -11.059 -3.783 1.00 96.12 674 PRO A CA 1
ATOM 5436 C C . PRO A 1 674 ? -21.117 -11.027 -3.069 1.00 96.12 674 PRO A C 1
ATOM 5438 O O . PRO A 1 674 ? -20.939 -10.292 -2.099 1.00 96.12 674 PRO A O 1
ATOM 5441 N N . SER A 1 675 ? -20.138 -11.798 -3.546 1.00 93.25 675 SER A N 1
ATOM 5442 C CA . SER A 1 675 ? -18.786 -11.809 -2.970 1.00 93.25 675 SER A CA 1
ATOM 5443 C C . SER A 1 675 ? -17.961 -10.577 -3.336 1.00 93.25 675 SER A C 1
ATOM 5445 O O . SER A 1 675 ? -17.044 -10.230 -2.598 1.00 93.25 675 SER A O 1
ATOM 5447 N N . VAL A 1 676 ? -18.270 -9.909 -4.450 1.00 89.06 676 VAL A N 1
ATOM 5448 C CA . VAL A 1 676 ? -17.581 -8.692 -4.894 1.00 89.06 676 VAL A CA 1
ATOM 5449 C C . VAL A 1 676 ? -18.613 -7.622 -5.222 1.00 89.06 676 VAL A C 1
ATOM 5451 O O . VAL A 1 676 ? -19.562 -7.875 -5.961 1.00 89.06 676 VAL A O 1
ATOM 5454 N N . SER A 1 677 ? -18.402 -6.411 -4.708 1.00 85.69 677 SER A N 1
ATOM 5455 C CA . SER A 1 677 ? -19.179 -5.229 -5.086 1.00 85.69 677 SER A CA 1
ATOM 5456 C C . SER A 1 677 ? -18.266 -4.024 -5.305 1.00 85.69 677 SER A C 1
ATOM 5458 O O . SER A 1 677 ? -17.209 -3.908 -4.688 1.00 85.69 677 SER A O 1
ATOM 5460 N N . SER A 1 678 ? -18.684 -3.130 -6.204 1.00 86.00 678 SER A N 1
ATOM 5461 C CA . SER A 1 678 ? -18.021 -1.845 -6.438 1.00 86.00 678 SER A CA 1
ATOM 5462 C C . SER A 1 678 ? -17.977 -1.022 -5.154 1.00 86.00 678 SER A C 1
ATOM 5464 O O . SER A 1 678 ? -18.978 -0.891 -4.448 1.00 86.00 678 SER A O 1
ATOM 5466 N N . GLU A 1 679 ? -16.822 -0.425 -4.894 1.00 80.88 679 GLU A N 1
ATOM 5467 C CA . GLU A 1 679 ? -16.580 0.521 -3.811 1.00 80.88 679 GLU A CA 1
ATOM 5468 C C . GLU A 1 679 ? -17.406 1.804 -3.924 1.00 80.88 679 GLU A C 1
ATOM 5470 O O . GLU A 1 679 ? -17.652 2.456 -2.910 1.00 80.88 679 GLU A O 1
ATOM 5475 N N . ASN A 1 680 ? -17.875 2.136 -5.132 1.00 84.81 680 ASN A N 1
ATOM 5476 C CA . ASN A 1 680 ? -18.686 3.328 -5.383 1.00 84.81 680 ASN A CA 1
ATOM 5477 C C . ASN A 1 680 ? -20.116 3.184 -4.848 1.00 84.81 680 ASN A C 1
ATOM 5479 O O . ASN A 1 680 ? -20.830 4.177 -4.734 1.00 84.81 680 ASN A O 1
ATOM 5483 N N . ARG A 1 681 ? -20.549 1.964 -4.503 1.00 89.94 681 ARG A N 1
ATOM 5484 C CA . ARG A 1 681 ? -21.877 1.742 -3.929 1.00 89.94 681 ARG A CA 1
ATOM 5485 C C . ARG A 1 681 ? -21.863 2.028 -2.432 1.00 89.94 681 ARG A C 1
ATOM 5487 O O . ARG A 1 681 ? -21.042 1.499 -1.670 1.00 89.94 681 ARG A O 1
ATOM 5494 N N . GLN A 1 682 ? -22.825 2.838 -2.001 1.00 89.75 682 GLN A N 1
ATOM 5495 C CA . GLN A 1 682 ? -23.025 3.127 -0.583 1.00 89.75 682 GLN A CA 1
ATOM 5496 C C . GLN A 1 682 ? -23.394 1.848 0.184 1.00 89.75 682 GLN A C 1
ATOM 5498 O O . GLN A 1 682 ? -22.780 1.562 1.213 1.00 89.75 682 GLN A O 1
ATOM 5503 N N . TYR A 1 683 ? -24.291 1.044 -0.391 1.00 93.75 683 TYR A N 1
ATOM 5504 C CA . TYR A 1 683 ? -24.781 -0.214 0.168 1.00 93.75 683 TYR A CA 1
ATOM 5505 C C . TYR A 1 683 ? -24.415 -1.399 -0.726 1.00 93.75 683 TYR A C 1
ATOM 5507 O O . TYR A 1 683 ? -24.435 -1.301 -1.955 1.00 93.75 683 TYR A O 1
ATOM 5515 N N . HIS A 1 684 ? -24.105 -2.532 -0.106 1.00 94.00 684 HIS A N 1
ATOM 5516 C CA . HIS A 1 684 ? -23.841 -3.804 -0.763 1.00 94.00 684 HIS A CA 1
ATOM 5517 C C . HIS A 1 684 ? -25.169 -4.437 -1.189 1.00 94.00 684 HIS A C 1
ATOM 5519 O O . HIS A 1 684 ? -25.962 -4.802 -0.318 1.00 94.00 684 HIS A O 1
ATOM 5525 N N . PRO A 1 685 ? -25.459 -4.561 -2.497 1.00 94.88 685 PRO A N 1
ATOM 5526 C CA . PRO A 1 685 ? -26.752 -5.070 -2.929 1.00 94.88 685 PRO A CA 1
ATOM 5527 C C . PRO A 1 685 ? -26.903 -6.547 -2.568 1.00 94.88 685 PRO A C 1
ATOM 5529 O O . PRO A 1 685 ? -26.062 -7.372 -2.914 1.00 94.88 685 PRO A O 1
ATOM 5532 N N . MET A 1 686 ? -27.988 -6.866 -1.872 1.00 96.94 686 MET A N 1
ATOM 5533 C CA . MET A 1 686 ? -28.386 -8.221 -1.489 1.00 96.94 686 MET A CA 1
ATOM 5534 C C . MET A 1 686 ? -29.863 -8.415 -1.827 1.00 96.94 686 MET A C 1
ATOM 5536 O O . MET A 1 686 ? -30.617 -7.436 -1.919 1.00 96.94 686 MET A O 1
ATOM 5540 N N . GLY A 1 687 ? -30.290 -9.658 -2.000 1.00 96.31 687 GLY A N 1
ATOM 5541 C CA . GLY A 1 687 ? -31.675 -9.979 -2.337 1.00 96.31 687 GLY A CA 1
ATOM 5542 C C . GLY A 1 687 ? -31.985 -11.450 -2.126 1.00 96.31 687 GLY A C 1
ATOM 5543 O O . GLY A 1 687 ? -31.165 -12.183 -1.580 1.00 96.31 687 GLY A O 1
ATOM 5544 N N . PHE A 1 688 ? -33.171 -11.867 -2.552 1.00 96.81 688 PHE A N 1
ATOM 5545 C CA . PHE A 1 688 ? -33.624 -13.243 -2.407 1.00 96.81 688 PHE A CA 1
ATOM 5546 C C . PHE A 1 688 ? -33.543 -13.999 -3.729 1.00 96.81 688 PHE A C 1
ATOM 5548 O O . PHE A 1 688 ? -33.785 -13.439 -4.797 1.00 96.81 688 PHE A O 1
ATOM 5555 N N . VAL A 1 689 ? -33.207 -15.278 -3.623 1.00 95.56 689 VAL A N 1
ATOM 5556 C CA . VAL A 1 689 ? -33.359 -16.291 -4.666 1.00 95.56 689 VAL A CA 1
ATOM 5557 C C . VAL A 1 689 ? -34.266 -17.401 -4.138 1.00 95.56 689 VAL A C 1
ATOM 5559 O O . VAL A 1 689 ? -34.398 -17.579 -2.922 1.00 95.56 689 VAL A O 1
ATOM 5562 N N . TYR A 1 690 ? -34.898 -18.131 -5.050 1.00 95.38 690 TYR A N 1
ATOM 5563 C CA . TYR A 1 690 ? -35.897 -19.151 -4.732 1.00 95.38 690 TYR A CA 1
ATOM 5564 C C . TYR A 1 690 ? -35.439 -20.536 -5.209 1.00 95.38 690 TYR A C 1
ATOM 5566 O O . TYR A 1 690 ? -34.323 -20.712 -5.693 1.00 95.38 690 TYR A O 1
ATOM 5574 N N . ASN A 1 691 ? -36.303 -21.540 -5.067 1.00 92.81 691 ASN A N 1
ATOM 5575 C CA . ASN A 1 691 ? -35.999 -22.942 -5.375 1.00 92.81 691 ASN A CA 1
ATOM 5576 C C . ASN A 1 691 ? -35.700 -23.244 -6.861 1.00 92.81 691 ASN A C 1
ATOM 5578 O O . ASN A 1 691 ? -35.200 -24.324 -7.172 1.00 92.81 691 ASN A O 1
ATOM 5582 N N . ASP A 1 692 ? -35.980 -22.317 -7.778 1.00 92.69 692 ASP A N 1
ATOM 5583 C CA . ASP A 1 692 ? -35.636 -22.411 -9.205 1.00 92.69 692 ASP A CA 1
ATOM 5584 C C . ASP A 1 692 ? -34.183 -21.993 -9.514 1.00 92.69 692 ASP A C 1
ATOM 5586 O O . ASP A 1 692 ? -33.745 -22.026 -10.669 1.00 92.69 692 ASP A O 1
ATOM 5590 N N . SER A 1 693 ? -33.438 -21.585 -8.484 1.00 94.94 693 SER A N 1
ATOM 5591 C CA . SER A 1 693 ? -32.171 -20.875 -8.604 1.00 94.94 693 SER A CA 1
ATOM 5592 C C . SER A 1 693 ? -31.062 -21.519 -7.768 1.00 94.94 693 SER A C 1
ATOM 5594 O O . SER A 1 693 ? -31.274 -21.954 -6.640 1.00 94.94 693 SER A O 1
ATOM 5596 N N . ILE A 1 694 ? -29.843 -21.534 -8.308 1.00 95.81 694 ILE A N 1
ATOM 5597 C CA . ILE A 1 694 ? -28.634 -22.053 -7.664 1.00 95.81 694 ILE A CA 1
ATOM 5598 C C . ILE A 1 694 ? -27.625 -20.920 -7.477 1.00 95.81 694 ILE A C 1
ATOM 5600 O O . ILE A 1 694 ? -27.264 -20.213 -8.420 1.00 95.81 694 ILE A O 1
ATOM 5604 N N . VAL A 1 695 ? -27.123 -20.757 -6.253 1.00 96.56 695 VAL A N 1
ATOM 5605 C CA . VAL A 1 695 ? -26.085 -19.764 -5.940 1.00 96.56 695 VAL A CA 1
ATOM 5606 C C . VAL A 1 695 ? -24.704 -20.384 -6.125 1.00 96.56 695 VAL A C 1
ATOM 5608 O O . VAL A 1 695 ? -24.424 -21.454 -5.587 1.00 96.56 695 VAL A O 1
ATOM 5611 N N . THR A 1 696 ? -23.812 -19.714 -6.856 1.00 95.12 696 THR A N 1
ATOM 5612 C CA . THR A 1 696 ? -22.437 -20.199 -7.086 1.00 95.12 696 THR A CA 1
ATOM 5613 C C . THR A 1 696 ? -21.465 -19.764 -5.993 1.00 95.12 696 THR A C 1
ATOM 5615 O O . THR A 1 696 ? -21.726 -18.847 -5.216 1.00 95.12 696 THR A O 1
ATOM 5618 N N . ASN A 1 697 ? -20.271 -20.358 -5.983 1.00 92.81 697 ASN A N 1
ATOM 5619 C CA . ASN A 1 697 ? -19.150 -19.988 -5.114 1.00 92.81 697 ASN A CA 1
ATOM 5620 C C . ASN A 1 697 ? -18.653 -18.538 -5.294 1.00 92.81 697 ASN A C 1
ATOM 5622 O O . ASN A 1 697 ? -17.791 -18.089 -4.532 1.00 92.81 697 ASN A O 1
ATOM 5626 N N . LEU A 1 698 ? -19.149 -17.811 -6.297 1.00 93.06 698 LEU A N 1
ATOM 5627 C CA . LEU A 1 698 ? -18.904 -16.381 -6.469 1.00 93.06 698 LEU A CA 1
ATOM 5628 C C . LEU A 1 698 ? -19.860 -15.515 -5.640 1.00 93.06 698 LEU A C 1
ATOM 5630 O O . LEU A 1 698 ? -19.773 -14.294 -5.720 1.00 93.06 698 LEU A O 1
ATOM 5634 N N . SER A 1 699 ? -20.729 -16.109 -4.830 1.00 95.88 699 SER A N 1
ATOM 5635 C CA . SER A 1 699 ? -21.597 -15.426 -3.875 1.00 95.88 699 SER A CA 1
ATOM 5636 C C . SER A 1 699 ? -21.713 -16.259 -2.592 1.00 95.88 699 SER A C 1
ATOM 5638 O O . SER A 1 699 ? -21.279 -17.413 -2.523 1.00 95.88 699 SER A O 1
ATOM 5640 N N . PHE A 1 700 ? -22.276 -15.659 -1.553 1.00 97.44 700 PHE A N 1
ATOM 5641 C CA . PHE A 1 700 ? -22.682 -16.335 -0.327 1.00 97.44 700 PHE A CA 1
ATOM 5642 C C . PHE A 1 700 ? -24.200 -16.452 -0.291 1.00 97.44 700 PHE A C 1
ATOM 5644 O O . PHE A 1 700 ? -24.903 -15.678 -0.944 1.00 97.44 700 PHE A O 1
ATOM 5651 N N . ALA A 1 701 ? -24.687 -17.421 0.473 1.00 97.31 701 ALA A N 1
ATOM 5652 C CA . ALA A 1 701 ? -26.101 -17.653 0.668 1.00 97.31 701 ALA A CA 1
ATOM 5653 C C . ALA A 1 701 ? -26.417 -17.927 2.140 1.00 97.31 701 ALA A C 1
ATOM 5655 O O . ALA A 1 701 ? -25.646 -18.585 2.848 1.00 97.31 701 ALA A O 1
ATOM 5656 N N . ILE A 1 702 ? -27.569 -17.431 2.579 1.00 97.31 702 ILE A N 1
ATOM 5657 C CA . ILE A 1 702 ? -28.248 -17.901 3.785 1.00 97.31 702 ILE A CA 1
ATOM 5658 C C . ILE A 1 702 ? -29.449 -18.698 3.290 1.00 97.31 702 ILE A C 1
ATOM 5660 O O . ILE A 1 702 ? -30.417 -18.114 2.803 1.00 97.31 702 ILE A O 1
ATOM 5664 N N . TYR A 1 703 ? -29.333 -20.024 3.333 1.00 96.50 703 TYR A N 1
ATOM 5665 C CA . TYR A 1 703 ? -30.382 -20.909 2.844 1.00 96.50 703 TYR A CA 1
ATOM 5666 C C . TYR A 1 703 ? -31.563 -20.934 3.812 1.00 96.50 703 TYR A C 1
ATOM 5668 O O . TYR A 1 703 ? -31.369 -20.886 5.026 1.00 96.50 703 TYR A O 1
ATOM 5676 N N . ASP A 1 704 ? -32.767 -20.988 3.248 1.00 96.38 704 ASP A N 1
ATOM 5677 C CA . ASP A 1 704 ? -34.040 -21.111 3.963 1.00 96.38 704 ASP A CA 1
ATOM 5678 C C . ASP A 1 704 ? -34.219 -20.124 5.123 1.00 96.38 704 ASP A C 1
ATOM 5680 O O . ASP A 1 704 ? -34.587 -20.484 6.241 1.00 96.38 704 ASP A O 1
ATOM 5684 N N . CYS A 1 705 ? -33.910 -18.853 4.861 1.00 95.00 705 CYS A N 1
ATOM 5685 C CA . CYS A 1 705 ? -33.915 -17.814 5.880 1.00 95.00 705 CYS A CA 1
ATOM 5686 C C . CYS A 1 705 ? -35.223 -17.021 5.914 1.00 95.00 705 CYS A C 1
ATOM 5688 O O . CYS A 1 705 ? -35.816 -16.697 4.883 1.00 95.00 705 CYS A O 1
ATOM 5690 N N . GLU A 1 706 ? -35.615 -16.595 7.113 1.00 95.69 706 GLU A N 1
ATOM 5691 C CA . GLU A 1 706 ? -36.630 -15.558 7.285 1.00 95.69 706 GLU A CA 1
ATOM 5692 C C . GLU A 1 706 ? -36.181 -14.236 6.646 1.00 95.69 706 GLU A C 1
ATOM 5694 O O . GLU A 1 706 ? -35.004 -13.876 6.679 1.00 95.69 706 GLU A O 1
ATOM 5699 N N . ILE A 1 707 ? -37.128 -13.484 6.081 1.00 96.69 707 ILE A N 1
ATOM 5700 C CA . ILE A 1 707 ? -36.793 -12.333 5.234 1.00 96.69 707 ILE A CA 1
ATOM 5701 C C . ILE A 1 707 ? -36.272 -11.113 6.007 1.00 96.69 707 ILE A C 1
ATOM 5703 O O . ILE A 1 707 ? -35.530 -10.325 5.430 1.00 96.69 707 ILE A O 1
ATOM 5707 N N . TRP A 1 708 ? -36.576 -10.969 7.306 1.00 96.75 708 TRP A N 1
ATOM 5708 C CA . TRP A 1 708 ? -36.157 -9.812 8.123 1.00 96.75 708 TRP A CA 1
ATOM 5709 C C . TRP A 1 708 ? -34.651 -9.532 8.064 1.00 96.75 708 TRP A C 1
ATOM 5711 O O . TRP A 1 708 ? -34.208 -8.395 8.229 1.00 96.75 708 TRP A O 1
ATOM 5721 N N . ILE A 1 709 ? -33.852 -10.570 7.807 1.00 96.62 709 ILE A N 1
ATOM 5722 C CA . ILE A 1 709 ? -32.398 -10.483 7.745 1.00 96.62 709 ILE A CA 1
ATOM 5723 C C . ILE A 1 709 ? -31.906 -9.552 6.633 1.00 96.62 709 ILE A C 1
ATOM 5725 O O . ILE A 1 709 ? -30.830 -8.969 6.772 1.00 96.62 709 ILE A O 1
ATOM 5729 N N . LEU A 1 710 ? -32.679 -9.379 5.551 1.00 97.75 710 LEU A N 1
ATOM 5730 C CA . LEU A 1 710 ? -32.282 -8.504 4.453 1.00 97.75 710 LEU A CA 1
ATOM 5731 C C . LEU A 1 710 ? -32.130 -7.065 4.946 1.00 97.75 710 LEU A C 1
ATOM 5733 O O . LEU A 1 710 ? -31.072 -6.488 4.717 1.00 97.75 710 LEU A O 1
ATOM 5737 N N . ALA A 1 711 ? -33.134 -6.515 5.641 1.00 97.56 711 ALA A N 1
ATOM 5738 C CA . ALA A 1 711 ? -33.095 -5.143 6.157 1.00 97.56 711 ALA A CA 1
ATOM 5739 C C . ALA A 1 711 ? -31.868 -4.896 7.052 1.00 97.56 711 ALA A C 1
ATOM 5741 O O . ALA A 1 711 ? -31.171 -3.896 6.886 1.00 97.56 711 ALA A O 1
ATOM 5742 N N . LEU A 1 712 ? -31.534 -5.846 7.931 1.00 96.69 712 LEU A N 1
ATOM 5743 C CA . LEU A 1 712 ? -30.360 -5.728 8.797 1.00 96.69 712 LEU A CA 1
ATOM 5744 C C . LEU A 1 712 ? -29.044 -5.739 8.000 1.00 96.69 712 LEU A C 1
ATOM 5746 O O . LEU A 1 712 ? -28.168 -4.913 8.251 1.00 96.69 712 LEU A O 1
ATOM 5750 N N . LEU A 1 713 ? -28.885 -6.650 7.036 1.00 96.88 713 LEU A N 1
ATOM 5751 C CA . LEU A 1 713 ? -27.622 -6.794 6.300 1.00 96.88 713 LEU A CA 1
ATOM 5752 C C . LEU A 1 713 ? -27.436 -5.759 5.186 1.00 96.88 713 LEU A C 1
ATOM 5754 O O . LEU A 1 713 ? -26.303 -5.470 4.808 1.00 96.88 713 LEU A O 1
ATOM 5758 N N . VAL A 1 714 ? -28.508 -5.169 4.659 1.00 96.56 714 VAL A N 1
ATOM 5759 C CA . VAL A 1 714 ? -28.383 -4.045 3.717 1.00 96.56 714 VAL A CA 1
ATOM 5760 C C . VAL A 1 714 ? -28.207 -2.704 4.419 1.00 96.56 714 VAL A C 1
ATOM 5762 O O . VAL A 1 714 ? -27.874 -1.747 3.733 1.00 96.56 714 VAL A O 1
ATOM 5765 N N . SER A 1 715 ? -28.356 -2.635 5.745 1.00 96.38 715 SER A N 1
ATOM 5766 C CA . SER A 1 715 ? -28.132 -1.414 6.524 1.00 96.38 715 SER A CA 1
ATOM 5767 C C . SER A 1 715 ? -26.704 -0.880 6.403 1.00 96.38 715 SER A C 1
ATOM 5769 O O . SER A 1 715 ? -25.734 -1.611 6.146 1.00 96.38 715 SER A O 1
ATOM 5771 N N . ARG A 1 716 ? -26.542 0.414 6.660 1.00 94.69 716 ARG A N 1
ATOM 5772 C CA . ARG A 1 716 ? -25.247 1.088 6.736 1.00 94.69 716 ARG A CA 1
ATOM 5773 C C . ARG A 1 716 ? -24.363 0.495 7.825 1.00 94.69 716 ARG A C 1
ATOM 5775 O O . ARG A 1 716 ? -23.162 0.386 7.600 1.00 94.69 716 ARG A O 1
ATOM 5782 N N . MET A 1 717 ? -24.938 0.026 8.932 1.00 95.62 717 MET A N 1
ATOM 5783 C CA . MET A 1 717 ? -24.201 -0.616 10.023 1.00 95.62 717 MET A CA 1
ATOM 5784 C C . MET A 1 717 ? -23.404 -1.837 9.541 1.00 95.62 717 MET A C 1
ATOM 5786 O O . MET A 1 717 ? -22.181 -1.904 9.695 1.00 95.62 717 MET A O 1
ATOM 5790 N N . HIS A 1 718 ? -24.073 -2.774 8.864 1.00 95.75 718 HIS A N 1
ATOM 5791 C CA . HIS A 1 718 ? -23.415 -3.971 8.334 1.00 95.75 718 HIS A CA 1
ATOM 5792 C C . HIS A 1 718 ? -22.446 -3.651 7.193 1.00 95.75 718 HIS A C 1
ATOM 5794 O O . HIS A 1 718 ? -21.372 -4.245 7.083 1.00 95.75 718 HIS A O 1
ATOM 5800 N N . ASN A 1 719 ? -22.795 -2.681 6.347 1.00 94.19 719 ASN A N 1
ATOM 5801 C CA . ASN A 1 719 ? -21.922 -2.229 5.265 1.00 94.19 719 ASN A CA 1
ATOM 5802 C C . ASN A 1 719 ? -20.615 -1.626 5.785 1.00 94.19 719 ASN A C 1
ATOM 5804 O O . ASN A 1 719 ? -19.543 -1.922 5.252 1.00 94.19 719 ASN A O 1
ATOM 5808 N N . VAL A 1 720 ? -20.698 -0.803 6.830 1.00 93.69 720 VAL A N 1
ATOM 5809 C CA . VAL A 1 720 ? -19.542 -0.210 7.503 1.00 93.69 720 VAL A CA 1
ATOM 5810 C C . VAL A 1 720 ? -18.675 -1.295 8.136 1.00 93.69 720 VAL A C 1
ATOM 5812 O O . VAL A 1 720 ? -17.457 -1.264 7.947 1.00 93.69 720 VAL A O 1
ATOM 5815 N N . TRP A 1 721 ? -19.283 -2.285 8.802 1.00 94.56 721 TRP A N 1
ATOM 5816 C CA . TRP A 1 721 ? -18.554 -3.438 9.334 1.00 94.56 721 TRP A CA 1
ATOM 5817 C C . TRP A 1 721 ? -17.826 -4.202 8.231 1.00 94.56 721 TRP A C 1
ATOM 5819 O O . TRP A 1 721 ? -16.613 -4.381 8.292 1.00 94.56 721 TRP A O 1
ATOM 5829 N N . SER A 1 722 ? -18.550 -4.593 7.178 1.00 93.94 722 SER A N 1
ATOM 5830 C CA . SER A 1 722 ? -17.989 -5.339 6.053 1.00 93.94 722 SER A CA 1
ATOM 5831 C C . SER A 1 722 ? -16.806 -4.608 5.425 1.00 93.94 722 SER A C 1
ATOM 5833 O O . SER A 1 722 ? -15.761 -5.227 5.248 1.00 93.94 722 SER A O 1
ATOM 5835 N N . LYS A 1 723 ? -16.935 -3.307 5.135 1.00 89.81 723 LYS A N 1
ATOM 5836 C CA . LYS A 1 723 ? -15.863 -2.500 4.526 1.00 89.81 723 LYS A CA 1
ATOM 5837 C C . LYS A 1 723 ? -14.633 -2.352 5.429 1.00 89.81 723 LYS A C 1
ATOM 5839 O O . LYS A 1 723 ? -13.547 -2.119 4.907 1.00 89.81 723 LYS A O 1
ATOM 5844 N N . LEU A 1 724 ? -14.800 -2.460 6.748 1.00 89.88 724 LEU A N 1
ATOM 5845 C CA . LEU A 1 724 ? -13.714 -2.364 7.721 1.00 89.88 724 LEU A CA 1
ATOM 5846 C C . LEU A 1 724 ? -12.885 -3.653 7.796 1.00 89.88 724 LEU A C 1
ATOM 5848 O O . LEU A 1 724 ? -11.660 -3.598 7.776 1.00 89.88 724 LEU A O 1
ATOM 5852 N N . VAL A 1 725 ? -13.556 -4.803 7.890 1.00 92.12 725 VAL A N 1
ATOM 5853 C CA . VAL A 1 725 ? -12.914 -6.089 8.226 1.00 92.12 725 VAL A CA 1
ATOM 5854 C C . VAL A 1 725 ? -12.606 -6.960 7.008 1.00 92.12 725 VAL A C 1
ATOM 5856 O O . VAL A 1 725 ? -11.707 -7.801 7.054 1.00 92.12 725 VAL A O 1
ATOM 5859 N N . CYS A 1 726 ? -13.344 -6.793 5.908 1.00 91.19 726 CYS A N 1
ATOM 5860 C CA . CYS A 1 726 ? -13.128 -7.575 4.694 1.00 91.19 726 CYS A CA 1
ATOM 5861 C C . CYS A 1 726 ? -11.925 -7.080 3.888 1.00 91.19 726 CYS A C 1
ATOM 5863 O O . CYS A 1 726 ? -11.429 -5.970 4.056 1.00 91.19 726 CYS A O 1
ATOM 5865 N N . GLY A 1 727 ? -11.452 -7.942 2.986 1.00 85.38 727 GLY A N 1
ATOM 5866 C CA . GLY A 1 727 ? -10.444 -7.567 2.001 1.00 85.38 727 GLY A CA 1
ATOM 5867 C C . GLY A 1 727 ? -11.042 -6.775 0.839 1.00 85.38 727 GLY A C 1
ATOM 5868 O O . GLY A 1 727 ? -12.260 -6.703 0.666 1.00 85.38 727 GLY A O 1
ATOM 5869 N N . GLN A 1 728 ? -10.170 -6.253 -0.016 1.00 80.88 728 GLN A N 1
ATOM 5870 C CA . GLN A 1 728 ? -10.547 -5.628 -1.281 1.00 80.88 728 GLN A CA 1
ATOM 5871 C C . GLN A 1 728 ? -9.919 -6.372 -2.467 1.00 80.88 728 GLN A C 1
ATOM 5873 O O . GLN A 1 728 ? -8.876 -7.018 -2.345 1.00 80.88 728 GLN A O 1
ATOM 5878 N N . LEU A 1 729 ? -10.576 -6.310 -3.624 1.00 68.62 729 LEU A N 1
ATOM 5879 C CA . LEU A 1 729 ? -10.002 -6.662 -4.918 1.00 68.62 729 LEU A CA 1
ATOM 5880 C C . LEU A 1 729 ? -9.709 -5.358 -5.659 1.00 68.62 729 LEU A C 1
ATOM 5882 O O . LEU A 1 729 ? -10.626 -4.741 -6.204 1.00 68.62 729 LEU A O 1
ATOM 5886 N N . GLU A 1 730 ? -8.440 -4.949 -5.643 1.00 67.56 730 GLU A N 1
ATOM 5887 C CA . GLU A 1 730 ? -8.002 -3.590 -5.991 1.00 67.56 730 GLU A CA 1
ATOM 5888 C C . GLU A 1 730 ? -8.634 -2.579 -5.024 1.00 67.56 730 GLU A C 1
ATOM 5890 O O . GLU A 1 730 ? -8.137 -2.396 -3.917 1.00 67.56 730 GLU A O 1
ATOM 5895 N N . SER A 1 731 ? -9.759 -1.977 -5.398 1.00 70.44 731 SER A N 1
ATOM 5896 C CA . SER A 1 731 ? -10.580 -1.111 -4.548 1.00 70.44 731 SER A CA 1
ATOM 5897 C C . SER A 1 731 ? -11.936 -1.722 -4.190 1.00 70.44 731 SER A C 1
ATOM 5899 O O . SER A 1 731 ? -12.557 -1.292 -3.221 1.00 70.44 731 SER A O 1
ATOM 5901 N N . ARG A 1 732 ? -12.390 -2.747 -4.922 1.00 80.38 732 ARG A N 1
ATOM 5902 C CA . ARG A 1 732 ? -13.730 -3.335 -4.783 1.00 80.38 732 ARG A CA 1
ATOM 5903 C C . ARG A 1 732 ? -13.845 -4.127 -3.488 1.00 80.38 732 ARG A C 1
ATOM 5905 O O . ARG A 1 732 ? -12.983 -4.954 -3.200 1.00 80.38 732 ARG A O 1
ATOM 5912 N N . ASN A 1 733 ? -14.929 -3.941 -2.738 1.00 84.00 733 ASN A N 1
ATOM 5913 C CA . ASN A 1 733 ? -15.149 -4.681 -1.496 1.00 84.00 733 ASN A CA 1
ATOM 5914 C C . ASN A 1 733 ? -15.324 -6.178 -1.791 1.00 84.00 733 ASN A C 1
ATOM 5916 O O . ASN A 1 733 ? -16.142 -6.551 -2.642 1.00 84.00 733 ASN A O 1
ATOM 5920 N N . ARG A 1 734 ? -14.582 -7.029 -1.076 1.00 90.31 734 ARG A N 1
ATOM 5921 C CA . ARG A 1 734 ? -14.666 -8.485 -1.199 1.00 90.31 734 ARG A CA 1
ATOM 5922 C C . ARG A 1 734 ? -15.261 -9.084 0.067 1.00 90.31 734 ARG A C 1
ATOM 5924 O O . ARG A 1 734 ? -14.548 -9.366 1.028 1.00 90.31 734 ARG A O 1
ATOM 5931 N N . TYR A 1 735 ? -16.566 -9.312 0.032 1.00 94.44 735 TYR A N 1
ATOM 5932 C CA . TYR A 1 735 ? -17.322 -9.847 1.152 1.00 94.44 735 TYR A CA 1
ATOM 5933 C C . TYR A 1 735 ? -16.783 -11.215 1.601 1.00 94.44 735 TYR A C 1
ATOM 5935 O O . TYR A 1 735 ? -16.378 -12.046 0.783 1.00 94.44 735 TYR A O 1
ATOM 5943 N N . SER A 1 736 ? -16.797 -11.455 2.910 1.00 93.69 736 SER A N 1
ATOM 5944 C CA . SER A 1 736 ? -16.411 -12.722 3.527 1.00 93.69 736 SER A CA 1
ATOM 5945 C C . SER A 1 736 ? -17.399 -13.064 4.632 1.00 93.69 736 SER A C 1
ATOM 5947 O O . SER A 1 736 ? -17.632 -12.253 5.529 1.00 93.69 736 SER A O 1
ATOM 5949 N N . ASN A 1 737 ? -17.968 -14.268 4.598 1.00 94.81 737 ASN A N 1
ATOM 5950 C CA . ASN A 1 737 ? -18.814 -14.737 5.691 1.00 94.81 737 ASN A CA 1
ATOM 5951 C C . ASN A 1 737 ? -18.008 -14.888 6.992 1.00 94.81 737 ASN A C 1
ATOM 5953 O O . ASN A 1 737 ? -18.489 -14.481 8.038 1.00 94.81 737 ASN A O 1
ATOM 5957 N N . GLU A 1 738 ? -16.771 -15.385 6.931 1.00 94.31 738 GLU A N 1
ATOM 5958 C CA . GLU A 1 738 ? -15.936 -15.615 8.120 1.00 94.31 738 GLU A CA 1
ATOM 5959 C C . GLU A 1 738 ? -15.449 -14.326 8.786 1.00 94.31 738 GLU A C 1
ATOM 5961 O O . GLU A 1 738 ? -15.257 -14.309 9.997 1.00 94.31 738 GLU A O 1
ATOM 5966 N N . LEU A 1 739 ? -15.245 -13.255 8.009 1.00 93.69 739 LEU A N 1
ATOM 5967 C CA . LEU A 1 739 ? -14.722 -11.985 8.523 1.00 93.69 739 LEU A CA 1
ATOM 5968 C C . LEU A 1 739 ? -15.760 -10.895 8.698 1.00 93.69 739 LEU A C 1
ATOM 5970 O O . LEU A 1 739 ? -15.523 -10.046 9.540 1.00 93.69 739 LEU A O 1
ATOM 5974 N N . ALA A 1 740 ? -16.835 -10.860 7.906 1.00 94.62 740 ALA A N 1
ATOM 5975 C CA . ALA A 1 740 ? -17.912 -9.890 8.091 1.00 94.62 740 ALA A CA 1
ATOM 5976 C C . ALA A 1 740 ? -19.089 -10.529 8.808 1.00 94.62 740 ALA A C 1
ATOM 5978 O O . ALA A 1 740 ? -19.394 -10.144 9.926 1.00 94.62 740 ALA A O 1
ATOM 5979 N N . TYR A 1 741 ? -19.759 -11.501 8.186 1.00 96.06 741 TYR A N 1
ATOM 5980 C CA . TYR A 1 741 ? -21.029 -12.000 8.716 1.00 96.06 741 TYR A CA 1
ATOM 5981 C C . TYR A 1 741 ? -20.891 -12.670 10.089 1.00 96.06 741 TYR A C 1
ATOM 5983 O O . TYR A 1 741 ? -21.673 -12.390 10.996 1.00 96.06 741 TYR A O 1
ATOM 5991 N N . ASN A 1 742 ? -19.888 -13.533 10.248 1.00 95.62 742 ASN A N 1
ATOM 5992 C CA . ASN A 1 742 ? -19.689 -14.321 11.457 1.00 95.62 742 ASN A CA 1
ATOM 5993 C C . ASN A 1 742 ? -19.149 -13.481 12.618 1.00 95.62 742 ASN A C 1
ATOM 5995 O O . ASN A 1 742 ? -19.434 -13.798 13.764 1.00 95.62 742 ASN A O 1
ATOM 5999 N N . THR A 1 743 ? -18.420 -12.402 12.345 1.00 95.44 743 THR A N 1
ATOM 6000 C CA . THR A 1 743 ? -17.842 -11.508 13.365 1.00 95.44 743 THR A CA 1
ATOM 6001 C C . THR A 1 743 ? -18.702 -10.274 13.621 1.00 95.44 743 THR A C 1
ATOM 6003 O O . THR A 1 743 ? -18.417 -9.520 14.542 1.00 95.44 743 THR A O 1
ATOM 6006 N N . PHE A 1 744 ? -19.729 -10.025 12.802 1.00 95.50 744 PHE A N 1
ATOM 6007 C CA . PHE A 1 744 ? -20.581 -8.852 12.959 1.00 95.50 744 PHE A CA 1
ATOM 6008 C C . PHE A 1 744 ? -21.263 -8.898 14.330 1.00 95.50 744 PHE A C 1
ATOM 6010 O O . PHE A 1 744 ? -21.918 -9.904 14.626 1.00 95.50 744 PHE A O 1
ATOM 6017 N N . PRO A 1 745 ? -21.148 -7.862 15.172 1.00 93.38 745 PRO A N 1
ATOM 6018 C CA . PRO A 1 745 ? -21.912 -7.786 16.410 1.00 93.38 745 PRO A CA 1
ATOM 6019 C C . PRO A 1 745 ? -23.402 -7.674 16.070 1.00 93.38 745 PRO A C 1
ATOM 6021 O O . PRO A 1 745 ? -23.873 -6.624 15.633 1.00 93.38 745 PRO A O 1
ATOM 6024 N N . PHE A 1 746 ? -24.149 -8.775 16.192 1.00 90.44 746 PHE A N 1
ATOM 6025 C CA . PHE A 1 746 ? -25.593 -8.744 15.954 1.00 90.44 746 PHE A CA 1
ATOM 6026 C C . PHE A 1 746 ? -26.276 -8.043 17.131 1.00 90.44 746 PHE A C 1
ATOM 6028 O O . PHE A 1 746 ? -25.905 -8.308 18.280 1.00 90.44 746 PHE A O 1
ATOM 6035 N N . PRO A 1 747 ? -27.288 -7.196 16.882 1.00 90.38 747 PRO A N 1
ATOM 6036 C CA . PRO A 1 747 ? -28.050 -6.609 17.966 1.00 90.38 747 PRO A CA 1
ATOM 6037 C C . PRO A 1 747 ? -28.929 -7.694 18.602 1.00 90.38 747 PRO A C 1
ATOM 6039 O O . PRO A 1 747 ? -29.186 -8.750 18.013 1.00 90.38 747 PRO A O 1
ATOM 6042 N N . ARG A 1 748 ? -29.410 -7.453 19.822 1.00 87.31 748 ARG A N 1
ATOM 6043 C CA . ARG A 1 748 ? -30.395 -8.349 20.443 1.00 87.31 748 ARG A CA 1
ATOM 6044 C C . ARG A 1 748 ? -31.738 -8.151 19.744 1.00 87.31 748 ARG A C 1
ATOM 6046 O O . ARG A 1 748 ? -32.281 -7.054 19.755 1.00 87.31 748 ARG A O 1
ATOM 6053 N N . LEU A 1 749 ? -32.264 -9.213 19.137 1.00 90.56 749 LEU A N 1
ATOM 6054 C CA . LEU A 1 749 ? -33.498 -9.165 18.352 1.00 90.56 749 LEU A CA 1
ATOM 6055 C C . LEU A 1 749 ? -34.643 -9.842 19.111 1.00 90.56 749 LEU A C 1
ATOM 6057 O O . LEU A 1 749 ? -34.615 -11.060 19.301 1.00 90.56 749 LEU A O 1
ATOM 6061 N N . SER A 1 750 ? -35.652 -9.065 19.510 1.00 93.12 750 SER A N 1
ATOM 6062 C CA . SER A 1 750 ? -36.938 -9.593 19.976 1.00 93.12 750 SER A CA 1
ATOM 6063 C C . SER A 1 750 ? -37.817 -10.024 18.794 1.00 93.12 750 SER A C 1
ATOM 6065 O O . SER A 1 750 ? -37.469 -9.796 17.631 1.00 93.12 750 SER A O 1
ATOM 6067 N N . VAL A 1 751 ? -38.954 -10.666 19.075 1.00 94.06 751 VAL A N 1
ATOM 6068 C CA . VAL A 1 751 ? -39.918 -11.062 18.032 1.00 94.06 751 VAL A CA 1
ATOM 6069 C C . VAL A 1 751 ? -40.492 -9.823 17.338 1.00 94.06 751 VAL A C 1
ATOM 6071 O O . VAL A 1 751 ? -40.569 -9.789 16.114 1.00 94.06 751 VAL A O 1
ATOM 6074 N N . GLU A 1 752 ? -40.796 -8.777 18.103 1.00 95.94 752 GLU A N 1
ATOM 6075 C CA . GLU A 1 752 ? -41.332 -7.506 17.607 1.00 95.94 752 GLU A CA 1
ATOM 6076 C C . GLU A 1 752 ? -40.333 -6.818 16.669 1.00 95.94 752 GLU A C 1
ATOM 6078 O O . GLU A 1 752 ? -40.700 -6.415 15.569 1.00 95.94 752 GLU A O 1
ATOM 6083 N N . ILE A 1 753 ? -39.049 -6.772 17.051 1.00 96.06 753 ILE A N 1
ATOM 6084 C CA . ILE A 1 753 ? -37.988 -6.191 16.212 1.00 96.06 753 ILE A CA 1
ATOM 6085 C C . ILE A 1 753 ? -37.855 -6.961 14.891 1.00 96.06 753 ILE A C 1
ATOM 6087 O O . ILE A 1 753 ? -37.689 -6.357 13.830 1.00 96.06 753 ILE A O 1
ATOM 6091 N N . LYS A 1 754 ? -37.938 -8.298 14.923 1.00 95.94 754 LYS A N 1
ATOM 6092 C CA . LYS A 1 754 ? -37.888 -9.114 13.699 1.00 95.94 754 LYS A CA 1
ATOM 6093 C C . LYS A 1 754 ? -39.073 -8.840 12.777 1.00 95.94 754 LYS A C 1
ATOM 6095 O O . LYS A 1 754 ? -38.864 -8.747 11.569 1.00 95.94 754 LYS A O 1
ATOM 6100 N N . GLU A 1 755 ? -40.282 -8.683 13.314 1.00 97.62 755 GLU A N 1
ATOM 6101 C CA . GLU A 1 755 ? -41.455 -8.326 12.506 1.00 97.62 755 GLU A CA 1
ATOM 6102 C C . GLU A 1 755 ? -41.322 -6.913 11.913 1.00 97.62 755 GLU A C 1
ATOM 6104 O O . GLU A 1 755 ? -41.569 -6.732 10.723 1.00 97.62 755 GLU A O 1
ATOM 6109 N N . THR A 1 756 ? -40.792 -5.934 12.651 1.00 97.69 756 THR A N 1
ATOM 6110 C CA . THR A 1 756 ? -40.506 -4.605 12.079 1.00 97.69 756 THR A CA 1
ATOM 6111 C C . THR A 1 756 ? -39.451 -4.669 10.963 1.00 97.69 756 THR A C 1
ATOM 6113 O O . THR A 1 756 ? -39.640 -4.113 9.881 1.00 97.69 756 THR A O 1
ATOM 6116 N N . LEU A 1 757 ? -38.350 -5.403 11.156 1.00 97.81 757 LEU A N 1
ATOM 6117 C CA . LEU A 1 757 ? -37.331 -5.605 10.110 1.00 97.81 757 LEU A CA 1
ATOM 6118 C C . LEU A 1 757 ? -37.884 -6.336 8.874 1.00 97.81 757 LEU A C 1
ATOM 6120 O O . LEU A 1 757 ? -37.444 -6.102 7.742 1.00 97.81 757 LEU A O 1
ATOM 6124 N N . LYS A 1 758 ? -38.853 -7.229 9.073 1.00 98.06 758 LYS A N 1
ATOM 6125 C CA . LYS A 1 758 ? -39.578 -7.917 8.002 1.00 98.06 758 LYS A CA 1
ATOM 6126 C C . LYS A 1 758 ? -40.452 -6.944 7.212 1.00 98.06 758 LYS A C 1
ATOM 6128 O O . LYS A 1 758 ? -40.411 -6.989 5.985 1.00 98.06 758 LYS A O 1
ATOM 6133 N N . GLU A 1 759 ? -41.153 -6.022 7.869 1.00 98.25 759 GLU A N 1
ATOM 6134 C CA . GLU A 1 759 ? -41.897 -4.945 7.199 1.00 98.25 759 GLU A CA 1
ATOM 6135 C C . GLU A 1 759 ? -40.969 -4.042 6.376 1.00 98.25 759 GLU A C 1
ATOM 6137 O O . GLU A 1 759 ? -41.234 -3.796 5.195 1.00 98.25 759 GLU A O 1
ATOM 6142 N N . TYR A 1 760 ? -39.831 -3.622 6.944 1.00 98.44 760 TYR A N 1
ATOM 6143 C CA . TYR A 1 760 ? -38.802 -2.889 6.197 1.00 98.44 760 TYR A CA 1
ATOM 6144 C C . TYR A 1 760 ? -38.304 -3.677 4.986 1.00 98.44 760 TYR A C 1
ATOM 6146 O O . TYR A 1 760 ? -38.129 -3.115 3.906 1.00 98.44 760 TYR A O 1
ATOM 6154 N N . THR A 1 761 ? -38.112 -4.988 5.135 1.00 98.25 761 THR A N 1
ATOM 6155 C CA . THR A 1 761 ? -37.701 -5.860 4.032 1.00 98.25 761 THR A CA 1
ATOM 6156 C C . THR A 1 761 ? -38.748 -5.906 2.918 1.00 98.25 761 THR A C 1
ATOM 6158 O O . THR A 1 761 ? -38.397 -5.732 1.750 1.00 98.25 761 THR A O 1
ATOM 6161 N N . LEU A 1 762 ? -40.023 -6.110 3.253 1.00 98.19 762 LEU A N 1
ATOM 6162 C CA . LEU A 1 762 ? -41.115 -6.154 2.275 1.00 98.19 762 LEU A CA 1
ATOM 6163 C C . LEU A 1 762 ? -41.244 -4.825 1.523 1.00 98.19 762 LEU A C 1
ATOM 6165 O O . LEU A 1 762 ? -41.338 -4.809 0.296 1.00 98.19 762 LEU A O 1
ATOM 6169 N N . ASN A 1 763 ? -41.166 -3.707 2.244 1.00 98.19 763 ASN A N 1
ATOM 6170 C CA . ASN A 1 763 ? -41.204 -2.373 1.651 1.00 98.19 763 ASN A CA 1
ATOM 6171 C C . ASN A 1 763 ? -39.970 -2.088 0.778 1.00 98.19 763 ASN A C 1
ATOM 6173 O O . ASN A 1 763 ? -40.112 -1.507 -0.298 1.00 98.19 763 ASN A O 1
ATOM 6177 N N . LEU A 1 764 ? -38.775 -2.548 1.175 1.00 98.00 764 LEU A N 1
ATOM 6178 C CA . LEU A 1 764 ? -37.567 -2.438 0.351 1.00 98.00 764 LEU A CA 1
ATOM 6179 C C . LEU A 1 764 ? -37.743 -3.169 -0.982 1.00 98.00 764 LEU A C 1
ATOM 6181 O O . LEU A 1 764 ? -37.378 -2.635 -2.029 1.00 98.00 764 LEU A O 1
ATOM 6185 N N . ILE A 1 765 ? -38.279 -4.392 -0.939 1.00 96.56 765 ILE A N 1
ATOM 6186 C CA . ILE A 1 765 ? -38.548 -5.195 -2.136 1.00 96.56 765 ILE A CA 1
ATOM 6187 C C . ILE A 1 765 ? -39.562 -4.471 -3.022 1.00 96.56 765 ILE A C 1
ATOM 6189 O O . ILE A 1 765 ? -39.257 -4.229 -4.186 1.00 96.56 765 ILE A O 1
ATOM 6193 N N . LYS A 1 766 ? -40.684 -4.012 -2.455 1.00 97.25 766 LYS A N 1
ATOM 6194 C CA . LYS A 1 766 ? -41.715 -3.259 -3.184 1.00 97.25 766 LYS A CA 1
ATOM 6195 C C . LYS A 1 766 ? -41.153 -2.023 -3.893 1.00 97.25 766 LYS A C 1
ATOM 6197 O O . LYS A 1 766 ? -41.463 -1.782 -5.051 1.00 97.25 766 LYS A O 1
ATOM 6202 N N . ILE A 1 767 ? -40.292 -1.253 -3.225 1.00 96.94 767 ILE A N 1
ATOM 6203 C CA . ILE A 1 767 ? -39.660 -0.072 -3.834 1.00 96.94 767 ILE A CA 1
ATOM 6204 C C . ILE A 1 767 ? -38.707 -0.475 -4.961 1.00 96.94 767 ILE A C 1
ATOM 6206 O O . ILE A 1 767 ? -38.642 0.214 -5.973 1.00 96.94 767 ILE A O 1
ATOM 6210 N N . ARG A 1 768 ? -37.954 -1.570 -4.807 1.00 96.12 768 ARG A N 1
ATOM 6211 C CA . ARG A 1 768 ? -37.075 -2.073 -5.874 1.00 96.12 768 ARG A CA 1
ATOM 6212 C C . ARG A 1 768 ? -37.874 -2.572 -7.081 1.00 96.12 768 ARG A C 1
ATOM 6214 O O . ARG A 1 768 ? -37.420 -2.373 -8.202 1.00 96.12 768 ARG A O 1
ATOM 6221 N N . GLU A 1 769 ? -39.044 -3.172 -6.867 1.00 95.00 769 GLU A N 1
ATOM 6222 C CA . GLU A 1 769 ? -39.936 -3.647 -7.936 1.00 95.00 769 GLU A CA 1
ATOM 6223 C C . GLU A 1 769 ? -40.461 -2.512 -8.824 1.00 95.00 769 GLU A C 1
ATOM 6225 O O . GLU A 1 769 ? -40.652 -2.723 -10.018 1.00 95.00 769 GLU A O 1
ATOM 6230 N N . GLU A 1 770 ? -40.593 -1.289 -8.299 1.00 95.94 770 GLU A N 1
ATOM 6231 C CA . GLU A 1 770 ? -40.910 -0.102 -9.115 1.00 95.94 770 GLU A CA 1
ATOM 6232 C C . GLU A 1 770 ? -39.832 0.206 -10.174 1.00 95.94 770 GLU A C 1
ATOM 6234 O O . GLU A 1 770 ? -40.097 0.928 -11.133 1.00 95.94 770 GLU A O 1
ATOM 6239 N N . PHE A 1 771 ? -38.625 -0.349 -10.018 1.00 93.81 771 PHE A N 1
ATOM 6240 C CA . PHE A 1 771 ? -37.491 -0.206 -10.933 1.00 93.81 771 PHE A CA 1
ATOM 6241 C C . PHE A 1 771 ? -37.040 -1.561 -11.508 1.00 93.81 771 PHE A C 1
ATOM 6243 O O . PHE A 1 771 ? -35.850 -1.753 -11.756 1.00 93.81 771 PHE A O 1
ATOM 6250 N N . CYS A 1 772 ? -37.963 -2.506 -11.715 1.00 89.19 772 CYS A N 1
ATOM 6251 C CA . CYS A 1 772 ? -37.660 -3.877 -12.155 1.00 89.19 772 CYS A CA 1
ATOM 6252 C C . CYS A 1 772 ? -36.856 -3.978 -13.470 1.00 89.19 772 CYS A C 1
ATOM 6254 O O . CYS A 1 772 ? -36.085 -4.922 -13.639 1.00 89.19 772 CYS A O 1
ATOM 6256 N N . GLU A 1 773 ? -36.979 -2.988 -14.359 1.00 89.56 773 GLU A N 1
ATOM 6257 C CA . GLU A 1 773 ? -36.236 -2.896 -15.627 1.00 89.56 773 GLU A CA 1
ATOM 6258 C C . GLU A 1 773 ? -34.748 -2.533 -15.443 1.00 89.56 773 GLU A C 1
ATOM 6260 O O . GLU A 1 773 ? -33.941 -2.659 -16.367 1.00 89.56 773 GLU A O 1
ATOM 6265 N N . VAL A 1 774 ? -34.354 -2.052 -14.258 1.00 93.75 774 VAL A N 1
ATOM 6266 C CA . VAL A 1 774 ? -32.980 -1.637 -13.961 1.00 93.75 774 VAL A CA 1
ATOM 6267 C C . VAL A 1 774 ? -32.270 -2.738 -13.167 1.00 93.75 774 VAL A C 1
ATOM 6269 O O . VAL A 1 774 ? -32.691 -3.061 -12.055 1.00 93.75 774 VAL A O 1
ATOM 6272 N N . PRO A 1 775 ? -31.135 -3.274 -13.657 1.00 94.38 775 PRO A N 1
ATOM 6273 C CA . PRO A 1 775 ? -30.336 -4.231 -12.900 1.00 94.38 775 PRO A CA 1
ATOM 6274 C C . PRO A 1 775 ? -29.971 -3.716 -11.507 1.00 94.38 775 PRO A C 1
ATOM 6276 O O . PRO A 1 775 ? -29.568 -2.558 -11.357 1.00 94.38 775 PRO A O 1
ATOM 6279 N N . ILE A 1 776 ? -30.036 -4.575 -10.485 1.00 94.19 776 ILE A N 1
ATOM 6280 C CA . ILE A 1 776 ? -29.822 -4.168 -9.085 1.00 94.19 776 ILE A CA 1
ATOM 6281 C C . ILE A 1 776 ? -28.451 -3.506 -8.873 1.00 94.19 776 ILE A C 1
ATOM 6283 O O . ILE A 1 776 ? -28.317 -2.543 -8.118 1.00 94.19 776 ILE A O 1
ATOM 6287 N N . GLY A 1 777 ? -27.424 -3.963 -9.590 1.00 93.25 777 GLY A N 1
ATOM 6288 C CA . GLY A 1 777 ? -26.093 -3.376 -9.560 1.00 93.25 777 GLY A CA 1
ATOM 6289 C C . GLY A 1 777 ? -26.071 -1.932 -10.062 1.00 93.25 777 GLY A C 1
ATOM 6290 O O . GLY A 1 777 ? -25.308 -1.133 -9.515 1.00 93.25 777 GLY A O 1
ATOM 6291 N N . ARG A 1 778 ? -26.893 -1.587 -11.061 1.00 93.94 778 ARG A N 1
ATOM 6292 C CA . ARG A 1 778 ? -27.045 -0.218 -11.580 1.00 93.94 778 ARG A CA 1
ATOM 6293 C C . ARG A 1 778 ? -27.975 0.609 -10.699 1.00 93.94 778 ARG A C 1
ATOM 6295 O O . ARG A 1 778 ? -27.621 1.735 -10.372 1.00 93.94 778 ARG A O 1
ATOM 6302 N N . LEU A 1 779 ? -29.074 0.022 -10.224 1.00 95.31 779 LEU A N 1
ATOM 6303 C CA . LEU A 1 779 ? -30.004 0.654 -9.285 1.00 95.31 779 LEU A CA 1
ATOM 6304 C C . LEU A 1 779 ? -29.292 1.164 -8.024 1.00 95.31 779 LEU A C 1
ATOM 6306 O O . LEU A 1 779 ? -29.646 2.205 -7.494 1.00 95.31 779 LEU A O 1
ATOM 6310 N N . TYR A 1 780 ? -28.272 0.450 -7.542 1.00 95.19 780 TYR A N 1
ATOM 6311 C CA . TYR A 1 780 ? -27.482 0.870 -6.380 1.00 95.19 780 TYR A CA 1
ATOM 6312 C C . TYR A 1 780 ? -26.282 1.765 -6.708 1.00 95.19 780 TYR A C 1
ATOM 6314 O O . TYR A 1 780 ? -25.711 2.356 -5.791 1.00 95.19 780 TYR A O 1
ATOM 6322 N N . SER A 1 781 ? -25.880 1.849 -7.978 1.00 93.56 781 SER A N 1
ATOM 6323 C CA . SER A 1 781 ? -24.900 2.842 -8.428 1.00 93.56 781 SER A CA 1
ATOM 6324 C C . SER A 1 781 ? -25.564 4.211 -8.601 1.00 93.56 781 SER A C 1
ATOM 6326 O O . SER A 1 781 ? -25.058 5.198 -8.078 1.00 93.56 781 SER A O 1
ATOM 6328 N N . ASP A 1 782 ? -26.733 4.238 -9.246 1.00 93.00 782 ASP A N 1
ATOM 6329 C CA . ASP A 1 782 ? -27.512 5.440 -9.559 1.00 93.00 782 ASP A CA 1
ATOM 6330 C C . ASP A 1 782 ? -28.820 5.438 -8.753 1.00 93.00 782 ASP A C 1
ATOM 6332 O O . ASP A 1 782 ? -29.920 5.359 -9.301 1.00 93.00 782 ASP A O 1
ATOM 6336 N N . MET A 1 783 ? -28.696 5.445 -7.422 1.00 94.56 783 MET A N 1
ATOM 6337 C CA . MET A 1 783 ? -29.825 5.208 -6.520 1.00 94.56 783 MET A CA 1
ATOM 6338 C C . MET A 1 783 ? -30.909 6.295 -6.619 1.00 94.56 783 MET A C 1
ATOM 6340 O O . MET A 1 783 ? -30.633 7.450 -6.277 1.00 94.56 783 MET A O 1
ATOM 6344 N N . PRO A 1 784 ? -32.159 5.942 -6.994 1.00 96.06 784 PRO A N 1
ATOM 6345 C CA . PRO A 1 784 ? -33.265 6.890 -7.023 1.00 96.06 784 PRO A CA 1
ATOM 6346 C C . PRO A 1 784 ? -33.525 7.486 -5.632 1.00 96.06 784 PRO A C 1
ATOM 6348 O O . PRO A 1 784 ? -33.406 6.763 -4.635 1.00 96.06 784 PRO A O 1
ATOM 6351 N N . PRO A 1 785 ? -33.960 8.758 -5.531 1.00 96.50 785 PRO A N 1
ATOM 6352 C CA . PRO A 1 785 ? -34.211 9.412 -4.244 1.00 96.50 785 PRO A CA 1
ATOM 6353 C C . PRO A 1 785 ? -35.128 8.611 -3.317 1.00 96.50 785 PRO A C 1
ATOM 6355 O O . PRO A 1 785 ? -34.869 8.521 -2.122 1.00 96.50 785 PRO A O 1
ATOM 6358 N N . LYS A 1 786 ? -36.157 7.955 -3.870 1.00 96.44 786 LYS A N 1
ATOM 6359 C CA . LYS A 1 786 ? -37.085 7.110 -3.108 1.00 96.44 786 LYS A CA 1
ATOM 6360 C C . LYS A 1 786 ? -36.384 5.928 -2.431 1.00 96.44 786 LYS A C 1
ATOM 6362 O O . LYS A 1 786 ? -36.575 5.714 -1.238 1.00 96.44 786 LYS A O 1
ATOM 6367 N N . LEU A 1 787 ? -35.538 5.199 -3.164 1.00 96.94 787 LEU A N 1
ATOM 6368 C CA . LEU A 1 787 ? -34.768 4.080 -2.615 1.00 96.94 787 LEU A CA 1
ATOM 6369 C C . LEU A 1 787 ? -33.724 4.570 -1.605 1.00 96.94 787 LEU A C 1
ATOM 6371 O O . LEU A 1 787 ? -33.562 3.961 -0.551 1.00 96.94 787 LEU A O 1
ATOM 6375 N N . LYS A 1 788 ? -33.062 5.695 -1.892 1.00 96.19 788 LYS A N 1
ATOM 6376 C CA . LYS A 1 788 ? -32.077 6.306 -0.991 1.00 96.19 788 LYS A CA 1
ATOM 6377 C C . LYS A 1 788 ? -32.697 6.732 0.340 1.00 96.19 788 LYS A C 1
ATOM 6379 O O . LYS A 1 788 ? -32.151 6.411 1.391 1.00 96.19 788 LYS A O 1
ATOM 6384 N N . ASN A 1 789 ? -33.850 7.396 0.295 1.00 96.75 789 ASN A N 1
ATOM 6385 C CA . ASN A 1 789 ? -34.591 7.795 1.491 1.00 96.75 789 ASN A CA 1
ATOM 6386 C C . ASN A 1 789 ? -35.062 6.575 2.286 1.00 96.75 789 ASN A C 1
ATOM 6388 O O . ASN A 1 789 ? -35.030 6.596 3.511 1.00 96.75 789 ASN A O 1
ATOM 6392 N N . PHE A 1 790 ? -35.456 5.498 1.605 1.00 97.88 790 PHE A N 1
ATOM 6393 C CA . PHE A 1 790 ? -35.870 4.282 2.290 1.00 97.88 790 PHE A CA 1
ATOM 6394 C C . PHE A 1 790 ? -34.703 3.556 2.974 1.00 97.88 790 PHE A C 1
ATOM 6396 O O . PHE A 1 790 ? -34.856 3.092 4.099 1.00 97.88 790 PHE A O 1
ATOM 6403 N N . HIS A 1 791 ? -33.510 3.526 2.365 1.00 97.69 791 HIS A N 1
ATOM 6404 C CA . HIS A 1 791 ? -32.305 3.058 3.068 1.00 97.69 791 HIS A CA 1
ATOM 6405 C C . HIS A 1 791 ? -31.978 3.911 4.288 1.00 97.69 791 HIS A C 1
ATOM 6407 O O . HIS A 1 791 ? -31.615 3.352 5.311 1.00 97.69 791 HIS A O 1
ATOM 6413 N N . ALA A 1 792 ? -32.160 5.232 4.220 1.00 95.44 792 ALA A N 1
ATOM 6414 C CA . ALA A 1 792 ? -31.957 6.092 5.385 1.00 95.44 792 ALA A CA 1
ATOM 6415 C C . ALA A 1 792 ? -32.911 5.743 6.545 1.00 95.44 792 ALA A C 1
ATOM 6417 O O . ALA A 1 792 ? -32.486 5.770 7.693 1.00 95.44 792 ALA A O 1
ATOM 6418 N N . GLN A 1 793 ? -34.157 5.345 6.257 1.00 97.19 793 GLN A N 1
ATOM 6419 C CA . GLN A 1 793 ? -35.096 4.861 7.281 1.00 97.19 793 GLN A CA 1
ATOM 6420 C C . GLN A 1 793 ? -34.673 3.508 7.868 1.00 97.19 793 GLN A C 1
ATOM 6422 O O . GLN A 1 793 ? -34.777 3.304 9.074 1.00 97.19 793 GLN A O 1
ATOM 6427 N N . ILE A 1 794 ? -34.182 2.586 7.027 1.00 97.44 794 ILE A N 1
ATOM 6428 C CA . ILE A 1 794 ? -33.602 1.319 7.503 1.00 97.44 794 ILE A CA 1
ATOM 6429 C C . ILE A 1 794 ? -32.401 1.608 8.406 1.00 97.44 794 ILE A C 1
ATOM 6431 O O . ILE A 1 794 ? -32.276 0.991 9.458 1.00 97.44 794 ILE A O 1
ATOM 6435 N N . ASP A 1 795 ? -31.531 2.535 8.007 1.00 96.00 795 ASP A N 1
ATOM 6436 C CA . ASP A 1 795 ? -30.346 2.916 8.770 1.00 96.00 795 ASP A CA 1
ATOM 6437 C C . ASP A 1 795 ? -30.720 3.523 10.120 1.00 96.00 795 ASP A C 1
ATOM 6439 O O . ASP A 1 795 ? -30.183 3.087 11.127 1.00 96.00 795 ASP A O 1
ATOM 6443 N N . GLU A 1 796 ? -31.666 4.463 10.156 1.00 94.75 796 GLU A N 1
ATOM 6444 C CA . GLU A 1 796 ? -32.158 5.077 11.394 1.00 94.75 796 GLU A CA 1
ATOM 6445 C C . GLU A 1 796 ? -32.720 4.025 12.357 1.00 94.75 796 GLU A C 1
ATOM 6447 O O . GLU A 1 796 ? -32.344 3.983 13.531 1.00 94.75 796 GLU A O 1
ATOM 6452 N N . TYR A 1 797 ? -33.564 3.122 11.847 1.00 96.38 797 TYR A N 1
ATOM 6453 C CA . TYR A 1 797 ? -34.123 2.049 12.661 1.00 96.38 797 TYR A CA 1
ATOM 6454 C C . TYR A 1 797 ? -33.043 1.080 13.149 1.00 96.38 797 TYR A C 1
ATOM 6456 O O . TYR A 1 797 ? -32.984 0.774 14.340 1.00 96.38 797 TYR A O 1
ATOM 6464 N N . VAL A 1 798 ? -32.161 0.613 12.261 1.00 96.31 798 VAL A N 1
ATOM 6465 C CA . VAL A 1 798 ? -31.094 -0.320 12.635 1.00 96.31 798 VAL A CA 1
ATOM 6466 C C . VAL A 1 798 ? -30.120 0.331 13.610 1.00 96.31 798 VAL A C 1
ATOM 6468 O O . VAL A 1 798 ? -29.790 -0.309 14.599 1.00 96.31 798 VAL A O 1
ATOM 6471 N N . ASP A 1 799 ? -29.704 1.580 13.403 1.00 95.12 799 ASP A N 1
ATOM 6472 C CA . ASP A 1 799 ? -28.816 2.307 14.316 1.00 95.12 799 ASP A CA 1
ATOM 6473 C C . ASP A 1 799 ? -29.420 2.399 15.729 1.00 95.12 799 ASP A C 1
ATOM 6475 O O . ASP A 1 799 ? -28.701 2.187 16.709 1.00 95.12 799 ASP A O 1
ATOM 6479 N N . SER A 1 800 ? -30.743 2.596 15.839 1.00 94.19 800 SER A N 1
ATOM 6480 C CA . SER A 1 800 ? -31.453 2.610 17.130 1.00 94.19 800 SER A CA 1
ATOM 6481 C C . SER A 1 800 ? -31.400 1.272 17.886 1.00 94.19 800 SER A C 1
ATOM 6483 O O . SER A 1 800 ? -31.500 1.247 19.111 1.00 94.19 800 SER A O 1
ATOM 6485 N N . LEU A 1 801 ? -31.172 0.150 17.187 1.00 94.44 801 LEU A N 1
ATOM 6486 C CA . LEU A 1 801 ? -30.965 -1.162 17.821 1.00 94.44 801 LEU A CA 1
ATOM 6487 C C . LEU A 1 801 ? -29.588 -1.290 18.494 1.00 94.44 801 LEU A C 1
ATOM 6489 O O . LEU A 1 801 ? -29.374 -2.218 19.277 1.00 94.44 801 LEU A O 1
ATOM 6493 N N . TYR A 1 802 ? -28.647 -0.405 18.158 1.00 92.94 802 TYR A N 1
ATOM 6494 C CA . TYR A 1 802 ? -27.269 -0.420 18.650 1.00 92.94 802 TYR A CA 1
ATOM 6495 C C . TYR A 1 802 ? -26.989 0.680 19.673 1.00 92.94 802 TYR A C 1
ATOM 6497 O O . TYR A 1 802 ? -26.189 0.471 20.584 1.00 92.94 802 TYR A O 1
ATOM 6505 N N . SER A 1 803 ? -27.607 1.849 19.513 1.00 89.25 803 SER A N 1
ATOM 6506 C CA . SER A 1 803 ? -27.356 3.023 20.343 1.00 89.25 803 SER A CA 1
ATOM 6507 C C . SER A 1 803 ? -28.629 3.839 20.524 1.00 89.25 803 SER A C 1
ATOM 6509 O O . SER A 1 803 ? -29.368 4.063 19.569 1.00 89.25 803 SER A O 1
ATOM 6511 N N . ASN A 1 804 ? -28.847 4.332 21.746 1.00 84.56 804 ASN A N 1
ATOM 6512 C CA . ASN A 1 804 ? -29.884 5.331 22.016 1.00 84.56 804 ASN A CA 1
ATOM 6513 C C . ASN A 1 804 ? -29.479 6.721 21.496 1.00 84.56 804 ASN A C 1
ATOM 6515 O O . ASN A 1 804 ? -30.342 7.540 21.193 1.00 84.56 804 ASN A O 1
ATOM 6519 N N . ASP A 1 805 ? -28.172 6.978 21.392 1.00 84.06 805 ASP A N 1
ATOM 6520 C CA . ASP A 1 805 ? -27.636 8.221 20.850 1.00 84.06 805 ASP A CA 1
ATOM 6521 C C . ASP A 1 805 ? -27.531 8.144 19.318 1.00 84.06 805 ASP A C 1
ATOM 6523 O O . ASP A 1 805 ? -27.117 7.100 18.791 1.00 84.06 805 ASP A O 1
ATOM 6527 N N . PRO A 1 806 ? -27.836 9.235 18.589 1.00 81.50 806 PRO A N 1
ATOM 6528 C CA . PRO A 1 806 ? -27.746 9.251 17.134 1.00 81.50 806 PRO A CA 1
ATOM 6529 C C . PRO A 1 806 ? -26.318 9.011 16.621 1.00 81.50 806 PRO A C 1
ATOM 6531 O O . PRO A 1 806 ? -25.353 9.612 17.096 1.00 81.50 806 PRO A O 1
ATOM 6534 N N . LEU A 1 807 ? -26.188 8.183 15.579 1.00 88.69 807 LEU A N 1
ATOM 6535 C CA . LEU A 1 807 ? -24.913 7.891 14.915 1.00 88.69 807 LEU A CA 1
ATOM 6536 C C . LEU A 1 807 ? -24.761 8.726 13.636 1.00 88.69 807 LEU A C 1
ATOM 6538 O O . LEU A 1 807 ? -25.240 8.367 12.553 1.00 88.69 807 LEU A O 1
ATOM 6542 N N . PHE A 1 808 ? -24.051 9.848 13.742 1.00 81.00 808 PHE A N 1
ATOM 6543 C CA . PHE A 1 808 ? -23.949 10.838 12.665 1.00 81.00 808 PHE A CA 1
ATOM 6544 C C . PHE A 1 808 ? -23.001 10.425 11.530 1.00 81.00 808 PHE A C 1
ATOM 6546 O O . PHE A 1 808 ? -23.178 10.854 10.388 1.00 81.00 808 PHE A O 1
ATOM 6553 N N . SER A 1 809 ? -22.009 9.570 11.800 1.00 86.44 809 SER A N 1
ATOM 6554 C CA . SER A 1 809 ? -20.973 9.223 10.823 1.00 86.44 809 SER A CA 1
ATOM 6555 C C . SER A 1 809 ? -20.659 7.726 10.738 1.00 86.44 809 SER A C 1
ATOM 6557 O O . SER A 1 809 ? -20.977 6.929 11.622 1.00 86.44 809 SER A O 1
ATOM 6559 N N . ASP A 1 810 ? -19.993 7.316 9.652 1.00 89.00 810 ASP A N 1
ATOM 6560 C CA . ASP A 1 810 ? -19.449 5.952 9.545 1.00 89.00 810 ASP A CA 1
ATOM 6561 C C . ASP A 1 810 ? -18.337 5.705 10.568 1.00 89.00 810 ASP A C 1
ATOM 6563 O O . ASP A 1 810 ? -18.035 4.558 10.882 1.00 89.00 810 ASP A O 1
ATOM 6567 N N . TYR A 1 811 ? -17.695 6.765 11.063 1.00 84.12 811 TYR A N 1
ATOM 6568 C CA . TYR A 1 811 ? -16.697 6.654 12.117 1.00 84.12 811 TYR A CA 1
ATOM 6569 C C . TYR A 1 811 ? -17.344 6.218 13.437 1.00 84.12 811 TYR A C 1
ATOM 6571 O O . TYR A 1 811 ? -16.880 5.238 14.018 1.00 84.12 811 TYR A O 1
ATOM 6579 N N . ASP A 1 812 ? -18.454 6.851 13.830 1.00 86.56 812 ASP A N 1
ATOM 6580 C CA . ASP A 1 812 ? -19.186 6.511 15.060 1.00 86.56 812 ASP A CA 1
ATOM 6581 C C . ASP A 1 812 ? -19.663 5.053 15.023 1.00 86.56 812 ASP A C 1
ATOM 6583 O O . ASP A 1 812 ? -19.438 4.291 15.962 1.00 86.56 812 ASP A O 1
ATOM 6587 N N . ARG A 1 813 ? -20.209 4.623 13.874 1.00 92.88 813 ARG A N 1
ATOM 6588 C CA . ARG A 1 813 ? -20.623 3.228 13.641 1.00 92.88 813 ARG A CA 1
ATOM 6589 C C . ARG A 1 813 ? -19.458 2.246 13.781 1.00 92.88 813 ARG A C 1
ATOM 6591 O O . ARG A 1 813 ? -19.597 1.233 14.459 1.00 92.88 813 ARG A O 1
ATOM 6598 N N . ARG A 1 814 ? -18.293 2.529 13.176 1.00 91.38 814 ARG A N 1
ATOM 6599 C CA . ARG A 1 814 ? -17.105 1.655 13.302 1.00 91.38 814 ARG A CA 1
ATOM 6600 C C . ARG A 1 814 ? -16.631 1.537 14.745 1.00 91.38 814 ARG A C 1
ATOM 6602 O O . ARG A 1 814 ? -16.329 0.429 15.179 1.00 91.38 814 ARG A O 1
ATOM 6609 N N . ALA A 1 815 ? -16.538 2.664 15.450 1.00 86.88 815 ALA A N 1
ATOM 6610 C CA . ALA A 1 815 ? -16.069 2.700 16.830 1.00 86.88 815 ALA A CA 1
ATOM 6611 C C . ALA A 1 815 ? -16.990 1.877 17.745 1.00 86.88 815 ALA A C 1
ATOM 6613 O O . ALA A 1 815 ? -16.507 1.025 18.492 1.00 86.88 815 ALA A O 1
ATOM 6614 N N . LEU A 1 816 ? -18.308 2.059 17.608 1.00 91.69 816 LEU A N 1
ATOM 6615 C CA . LEU A 1 816 ? -19.310 1.296 18.350 1.00 91.69 816 LEU A CA 1
ATOM 6616 C C . LEU A 1 816 ? -19.220 -0.207 18.055 1.00 91.69 816 LEU A C 1
ATOM 6618 O O . LEU A 1 816 ? -19.108 -1.016 18.974 1.00 91.69 816 LEU A O 1
ATOM 6622 N N . LEU A 1 817 ? -19.212 -0.585 16.773 1.00 93.62 817 LEU A N 1
ATOM 6623 C CA . LEU A 1 817 ? -19.162 -1.990 16.368 1.00 93.62 817 LEU A CA 1
ATOM 6624 C C . LEU A 1 817 ? -17.898 -2.694 16.859 1.00 93.62 817 LEU A C 1
ATOM 6626 O O . LEU A 1 817 ? -17.962 -3.842 17.286 1.00 93.62 817 LEU A O 1
ATOM 6630 N N . ILE A 1 818 ? -16.750 -2.020 16.841 1.00 91.12 818 ILE A N 1
ATOM 6631 C CA . ILE A 1 818 ? -15.524 -2.611 17.376 1.00 91.12 818 ILE A CA 1
ATOM 6632 C C . ILE A 1 818 ? -15.591 -2.797 18.885 1.00 91.12 818 ILE A C 1
ATOM 6634 O O . ILE A 1 818 ? -15.219 -3.867 19.359 1.00 91.12 818 ILE A O 1
ATOM 6638 N N . SER A 1 819 ? -16.106 -1.814 19.624 1.00 89.25 819 SER A N 1
ATOM 6639 C CA . SER A 1 819 ? -16.295 -1.947 21.071 1.00 89.25 819 SER A CA 1
ATOM 6640 C C . SER A 1 819 ? -17.224 -3.122 21.413 1.00 89.25 819 SER A C 1
ATOM 6642 O O . SER A 1 819 ? -16.950 -3.905 22.328 1.00 89.25 819 SER A O 1
ATOM 6644 N N . MET A 1 820 ? -18.291 -3.312 20.632 1.00 91.94 820 MET A N 1
ATOM 6645 C CA . MET A 1 820 ? -19.203 -4.445 20.798 1.00 91.94 820 MET A CA 1
ATOM 6646 C C . MET A 1 820 ? -18.572 -5.783 20.412 1.00 91.94 820 MET A C 1
ATOM 6648 O O . MET A 1 820 ? -18.795 -6.781 21.099 1.00 91.94 820 MET A O 1
ATOM 6652 N N . TYR A 1 821 ? -17.789 -5.822 19.331 1.00 92.81 821 TYR A N 1
ATOM 6653 C CA . TYR A 1 821 ? -17.042 -7.016 18.939 1.00 92.81 821 TYR A CA 1
ATOM 6654 C C . TYR A 1 821 ? -16.064 -7.421 20.044 1.00 92.81 821 TYR A C 1
ATOM 6656 O O . TYR A 1 821 ? -16.087 -8.569 20.474 1.00 92.81 821 TYR A O 1
ATOM 6664 N N . GLU A 1 822 ? -15.278 -6.471 20.555 1.00 89.38 822 GLU A N 1
ATOM 6665 C CA . GLU A 1 822 ? -14.333 -6.677 21.657 1.00 89.38 822 GLU A CA 1
ATOM 6666 C C . GLU A 1 822 ? -15.033 -7.213 22.913 1.00 89.38 822 GLU A C 1
ATOM 6668 O O . GLU A 1 822 ? -14.586 -8.186 23.517 1.00 89.38 822 GLU A O 1
ATOM 6673 N N . SER A 1 823 ? -16.193 -6.650 23.253 1.00 87.81 823 SER A N 1
ATOM 6674 C CA . SER A 1 823 ? -17.014 -7.133 24.369 1.00 87.81 823 SER A CA 1
ATOM 6675 C C . SER A 1 823 ? -17.564 -8.544 24.139 1.00 87.81 823 SER A C 1
ATOM 6677 O O . SER A 1 823 ? -17.800 -9.264 25.099 1.00 87.81 823 SER A O 1
ATOM 6679 N N . SER A 1 824 ? -17.776 -8.954 22.886 1.00 85.38 824 SER A N 1
ATOM 6680 C CA . SER A 1 824 ? -18.332 -10.272 22.544 1.00 85.38 824 SER A CA 1
ATOM 6681 C C . SER A 1 824 ? -17.288 -11.391 22.541 1.00 85.38 824 SER A C 1
ATOM 6683 O O . SER A 1 824 ? -17.664 -12.554 22.633 1.00 85.38 824 SER A O 1
ATOM 6685 N N . ILE A 1 825 ? -16.001 -11.058 22.400 1.00 81.75 825 ILE A N 1
ATOM 6686 C CA . ILE A 1 825 ? -14.895 -12.033 22.372 1.00 81.75 825 ILE A CA 1
ATOM 6687 C C . ILE A 1 825 ? -14.179 -12.191 23.721 1.00 81.75 825 ILE A C 1
ATOM 6689 O O . ILE A 1 825 ? -13.448 -13.159 23.898 1.00 81.75 825 ILE A O 1
ATOM 6693 N N . ASN A 1 826 ? -14.362 -11.243 24.646 1.00 67.06 826 ASN A N 1
ATOM 6694 C CA . ASN A 1 826 ? -13.751 -11.246 25.983 1.00 67.06 826 ASN A CA 1
ATOM 6695 C C . ASN A 1 826 ? -14.653 -11.879 27.069 1.00 67.06 826 ASN A C 1
ATOM 6697 O O . ASN A 1 826 ? -14.357 -11.752 28.258 1.00 67.06 826 ASN A O 1
ATOM 6701 N N . VAL A 1 827 ? -15.749 -12.530 26.664 1.00 45.53 827 VAL A N 1
ATOM 6702 C CA . VAL A 1 827 ? -16.657 -13.336 27.503 1.00 45.53 827 VAL A CA 1
ATOM 6703 C C . VAL A 1 827 ? -16.348 -14.804 27.267 1.00 45.53 827 VAL A C 1
ATOM 6705 O O . VAL A 1 827 ? -16.304 -15.553 28.268 1.00 45.53 827 VAL A O 1
#

Sequence (827 aa):
MKTLEQIKHALESIELNSIEHWLSTLLEAFDIPGITIRKILDKIGERRNVVPISLYRRAVFLYSTEDDDLSVFTQYLDTYPIVFILKDSTFSFSTGSFQEVGVPYSDVSDYVTEFQSLQNRGRIEKDLFSTLDFAPIVAELNSRLGLLDNNPIDAFNYIIDLITVAFVDQILEQNVILKYEKWMRSCEPNNLNGYVSQIIFEGEYNQFLNLTYQDIKHNAHTKELVIKLLKYDVKGIDSEVLGSIVYKIFASSEESTLYGNQTAKTYINRLFEALFVIKFRDSLENLNYDDALKILEASYFDPTNSPGSFIVNAFLKLVELSNEYAQVSHRNAIKIDYANFVSVVDNDIAFRLTKLNFFIVCIQYQFSYFRISKEIVYNIFNGLRIYKDNQLRCSWESYCPNNGNVYIIGSPTFRGNRKLSVSQKNDMKYACGFSKITDADYSSAWLIKGANYISGTKSSIALVLTNSVCQGTQVATIWKPIYQKGCQISFAYNSFKWMNPENKTVAVSVVMIGLQGMRSDAVKLLFNKSTCFRCRSIGPYLIQNSEVIVEAQSSPISPRPKMIKGNMPYAAEQVLFDIDTKTAQVQLDPGIEPYIRKVYGSKEFMDNAPRYCLWIADEQYDVAITHPFIKAKMDEISSARRALKDCPKKLLDQPHKFRENNDTNRGSQSLIVPSVSSENRQYHPMGFVYNDSIVTNLSFAIYDCEIWILALLVSRMHNVWSKLVCGQLESRNRYSNELAYNTFPFPRLSVEIKETLKEYTLNLIKIREEFCEVPIGRLYSDMPPKLKNFHAQIDEYVDSLYSNDPLFSDYDRRALLISMYESSINV

Foldseek 3Di:
DDDLVQLLVLQLPDDPPDPLVLQLSNLVSLVHDPVLSVVQSVVVVPDQDDDWRDPDLAETEAEDPDPCVPVVCVVPLVRHQKYWYDYGAAIWMDRPVDTDDGHGSNCVSVCSVSSCSSNVPPLPPVQVVLQVVLLVLLLVLLVVLVVVVFDSVQSLQVLLLLLLLLLLCVLQVVCLLVVCLVVLLPDAQQCNVVSVVVSCVVSVVVLLGDNPHDRRGDHNVSSVSSNCSSNRPNLSHQLLQNLLSSCLSRPDPLVNLQRNFPVNLVVLVVLCCLFPVVVLVVCLVVVVLVSVVLLLVFAEEEAALHLQNNVLSSQVVSQVSQVVSCVSVVHDRDDRDLLSYAYEHADDSSQSRSLSSSLSSVSSVCVVPDRDDPVNSSCSSVSHRYYHDNSLPDDPCVSPNPPLRYEYEEEHRWDWPVPDDPVLLVSLCSLQVHNDQPGDTSRLSVVNNVLVRQAPGQYKYKYKAALQCLAAQNVCVRVVSSVVSQKFWQEKEHWDFSAHVVPRDGSAIIMMTMIHNHDDQDWGWYHYPPDIDTASGAASLSFGDDNDDFHFAPAALDDDFDKDFFFAQVLLCVQWAAPVVVVVLCVVPVVQVVQKFWEDALVCQQQVGTIIGGQADPVCVVVNCVRVVSVVSLVSSLVSQVVDPPRDPVCNVPSNDTPDRDAADAPFKKKKFAQWAAPLFLWRDIDIDHRRYGYYSRIMIRHRDDQLVRLLCRASLLVLQQQRHHGADRNIRGGDCRGRVRLFLDFDDDPVNSVVSNVLRVVLVVVVVVVVVGRNSVCRNVPDPVNVVSSVVSHQSNVVSQDPDDDPDSSSSVVSRSVSSVVSVVD

Secondary structure (DSSP, 8-state):
---HHHHHHHHTT---S-HHHHHHHHHHHTT--HHHHHHHHHHHHH-SSS--EEETTTEEEEE--SS-HHHHHHHHTTT-S-EEEE-SSEEEEE-SS-EEEEEEGGGGGGGTTTTHHHH---HHHHHHHHHHHHHHHHHHHHHHHHTTT--HHHHHHHHHHHHHHHHHHHHTT--HHHHHHHHHHHS-GGGHHHHHHHHHHHTTGGGG-----PPPP--HHHHHHHHHHHTS--TT--HHHHHHHHHHHHS-TTTHHHHSSTHHHHHHHHHHIIIIIHHHHHHHHTT-HHHHHHHHTSEEEE-S--SSHHHHHHHHHHHHHHHHHHHHHTSPPPPPPGGGEEEEESSHHHHHHHHHHHHHHHHHHHHHHS---HHHHHHHHHH-EEEES-TTTS-HHHHS---S-EEEEE-PPP--GGG--HHHHHHHHHHHTSS---S--TTHHHHHHHHHHHTTSS-EEEEEEEGGGGSTTHHHHHHHHHHHTT-EEEEEEEEEEEE-TTT--EEEEEEEEEEESS---S-EEEEETTEEEEES-B-TT--BT--PPPPP-SS-SSS-PPPEE-B--SS-GGGEE-HHHHHHHHHH-GGGGGGEEEEE-HHHHHHT--EEEE---GGGHHHHTTSHHHHHHHHHHHHHHHH-TT--HHHHS-TT--SS---PPTT-EEEEEESEE-TT-SS---EEEETTEEEBTTEEEETT--TTHHHHHHSHHHHHHHHHHSEEETTEEE--IIIIITTS-PPP--HHHHHHHHHHHHHHHHHHHTTTTS-HHHHTTS--HHHHHHHHHHHHHHHHTT-SS---SHHHHHHHHHHHHHHHH--

Organism: NCBI:txid2094151

InterPro domains:
  IPR029063 S-adenosyl-L-methionine-dependent methyltransferase superfamily [G3DSA:3.40.50.150] (282-527)
  IPR029063 S-adenosyl-L-methionine-dependent methyltransferase superfamily [SSF53335] (154-513)
  IPR046816 MmeI-like, DNA-methyltransferase domain [PF20473] (294-527)
  IPR046818 MmeI-like, C-terminal domain [PF20467] (761-822)
  IPR046820 MmeI-like, target recognition domain [PF20466] (546-749)